Protein AF-0000000079816993 (afdb_homodimer)

Solvent-accessible surface area (backbone atoms only — not comparable to full-atom values): 63399 Å² total; per-residue (Å²): 123,59,52,48,65,41,62,50,73,51,65,76,45,77,37,68,39,27,59,29,30,58,63,46,66,71,38,67,66,15,71,80,40,58,69,68,39,26,43,30,39,45,31,53,55,37,52,29,19,61,30,59,42,35,41,37,34,44,38,75,35,34,46,62,47,97,69,56,59,49,64,76,57,57,62,93,74,40,46,61,68,31,44,62,77,39,88,61,36,44,61,44,39,30,52,47,34,49,53,28,47,73,48,62,25,44,43,33,46,37,44,34,44,48,34,43,42,41,45,25,51,21,64,44,51,86,58,71,64,60,43,60,34,14,23,49,58,50,71,67,56,49,53,49,48,29,50,47,49,9,54,41,47,32,43,42,47,73,7,53,46,47,26,42,30,43,40,30,32,92,56,8,31,53,24,32,28,56,17,61,50,25,19,74,35,83,53,77,56,13,73,47,72,68,20,17,42,39,61,57,52,50,29,52,51,32,31,61,69,54,37,89,61,94,62,21,33,33,40,32,38,46,39,26,30,74,48,91,60,45,41,35,52,69,57,35,24,52,50,42,32,52,43,53,74,67,64,76,57,35,34,40,36,38,35,47,26,30,84,52,21,49,50,10,61,58,56,45,60,86,51,61,74,37,67,58,38,63,58,45,26,60,37,45,72,40,43,90,58,50,32,30,39,40,52,52,34,52,47,67,70,54,45,37,47,40,30,47,70,55,27,27,66,27,36,32,33,51,61,22,42,61,34,16,50,47,42,63,44,29,44,76,70,70,41,49,86,72,45,52,56,45,53,61,80,54,44,53,46,17,30,42,79,61,54,66,40,75,47,37,36,46,82,21,53,55,43,71,43,48,64,70,54,76,80,67,67,50,92,57,68,43,40,35,38,29,35,22,36,17,62,23,21,48,43,33,47,42,56,35,34,71,22,52,32,48,38,36,37,34,15,51,46,91,62,69,22,50,69,50,49,49,50,21,59,26,65,72,33,45,44,44,49,55,43,44,52,50,48,52,52,50,30,54,75,66,64,46,46,72,42,62,61,38,74,83,46,63,66,62,54,59,70,67,61,55,61,30,38,36,38,18,60,25,53,43,81,33,77,74,87,50,45,52,66,85,42,88,51,46,38,41,48,65,45,50,52,71,64,50,90,72,50,55,36,29,39,35,41,35,42,28,40,52,61,59,37,57,37,52,47,41,35,44,25,74,73,69,24,46,32,36,38,33,18,28,29,64,40,81,34,66,59,55,33,60,39,42,48,20,43,55,51,15,54,31,44,72,48,56,38,45,78,41,68,37,23,40,70,46,31,41,57,86,38,32,40,36,30,24,29,60,38,56,56,53,72,50,72,46,70,77,37,51,19,39,31,41,26,34,45,45,34,51,44,41,65,65,56,64,68,38,60,90,75,49,93,39,71,45,68,35,32,25,18,41,33,50,72,57,63,39,51,16,26,27,20,21,52,41,45,48,71,68,57,109,125,60,51,49,65,40,61,48,72,49,64,76,44,76,38,66,38,26,60,29,31,57,64,48,65,68,36,65,63,14,73,80,41,58,68,69,39,28,44,29,41,45,30,52,54,37,51,29,19,62,27,59,42,34,42,35,34,31,46,78,35,31,46,62,46,96,67,58,56,50,64,78,57,56,62,90,75,40,46,62,69,32,41,63,77,40,87,60,36,43,60,44,39,30,51,47,34,49,52,28,46,73,47,62,25,44,42,31,45,42,44,37,43,50,35,43,41,40,45,25,51,20,63,42,53,86,62,72,62,60,42,59,34,15,22,50,58,50,73,66,57,49,53,49,47,28,51,46,48,9,53,42,46,32,43,42,48,72,7,54,46,47,27,43,31,42,41,29,33,88,57,8,30,54,25,32,26,54,18,63,50,23,18,71,33,83,53,79,54,14,76,46,72,68,20,16,42,40,63,57,52,50,28,52,50,31,31,60,69,54,37,89,60,95,63,21,32,32,39,32,37,47,38,26,32,75,49,91,61,44,43,35,52,66,56,34,24,52,52,43,32,51,46,54,74,67,62,76,56,37,36,40,36,39,36,46,28,28,73,62,22,49,50,10,60,58,58,45,60,87,50,60,76,38,67,57,38,64,59,45,26,61,37,45,72,41,42,90,59,50,33,31,39,41,51,54,34,55,46,67,70,56,45,36,46,42,31,48,70,55,27,27,67,28,36,32,33,49,61,22,42,61,35,17,49,45,43,62,45,28,44,76,69,72,40,49,86,73,45,52,56,45,54,61,80,55,44,50,47,16,30,42,78,60,55,66,40,74,45,38,36,45,82,21,55,54,43,72,41,46,63,71,55,76,80,67,65,53,92,56,68,44,40,34,38,28,35,24,36,18,62,25,21,46,44,32,47,42,54,35,33,73,24,53,31,48,37,36,37,34,15,50,47,90,63,69,22,50,70,52,48,48,51,21,58,26,67,71,33,46,45,44,49,55,42,44,52,50,49,52,52,50,30,54,76,66,64,45,46,72,42,60,60,37,74,84,44,64,66,62,54,61,69,69,60,56,61,30,39,36,38,19,59,25,54,44,81,32,77,73,87,50,45,52,64,83,43,89,50,45,37,40,49,66,45,48,53,72,65,51,91,71,48,54,35,31,38,36,42,33,41,27,38,51,60,59,40,56,37,51,46,41,34,42,24,74,72,70,26,46,32,35,39,34,18,29,30,64,40,83,32,67,58,53,36,62,36,42,47,22,44,55,52,14,53,32,44,72,50,58,36,44,78,39,67,37,23,41,70,46,32,40,57,85,38,31,40,34,31,25,29,64,38,56,56,53,72,50,72,47,72,79,36,50,20,39,31,41,25,33,45,45,33,52,43,42,64,64,56,64,68,38,60,90,75,49,94,39,70,46,68,35,33,26,17,42,35,49,72,58,63,37,51,14,27,28,20,22,50,41,45,48,71,68,56,109

InterPro domains:
  IPR001155 NADH:flavin oxidoreductase/NADH oxidase, N-terminal [PF00724] (3-336)
  IPR013785 Aldolase-type TIM barrel [G3DSA:3.20.20.70] (2-374)
  IPR023753 FAD/NAD(P)-binding domain [PF07992] (383-606)
  IPR036188 FAD/NAD(P)-binding domain superfamily [G3DSA:3.50.50.60] (478-601)
  IPR036188 FAD/NAD(P)-binding domain superfamily [SSF51905] (357-642)
  IPR051793 NADH:flavin oxidoreductase/NADH oxidase [PTHR42917] (2-530)

Nearest PDB structures (foldseek):
  3kru-assembly1_A  TM=8.813E-01  e=4.562E-21  Thermoanaerobacter pseudethanolicus ATCC 33223
  8uaj-assembly1_A  TM=8.402E-01  e=8.811E-21  Thermus scotoductus SA-01
  5ocs-assembly1_D  TM=8.114E-01  e=2.499E-20  Cupriavidus metallidurans
  7o0t-assembly1_A  TM=8.216E-01  e=6.707E-20  Chloroflexus aggregans DSM 9485
  8aui-assembly1_B  TM=8.068E-01  e=7.906E-20  Pseudomonas putida

Sequence (1292 aa):
MTDLFDPITVGTISLDHRMVMPPHSGGRGALLGRDVQFERFCAYWVQRVEAGVQWVGGAPTFVRNPLVPGFEPTGVGAMADGTFRQSGYVERLAEYSRRLHTAGGWSTVQMVLQGGLPTAPSATLSGHRDHQVPHALDLDEMSWLVREYGESAALAADGDADVIELHANHDDVLQWFLSPRTNRRTDAYGGSPENRRRLLREVVEAIRARIARPITVGLRLCVDEMIEGGYGLEECQQLLAAFTAEGTVDYFSLDVGNNWGAPSYVAPNTYGPAQWAALCAEAGTATDLPILYAGRVGDVATARQVIADGHADLVGVVRALIAEPRLLELAKQGEEGNARPCIGVQDCLSRRVVEHLPFACAVNPHVGREHEGPLPRVEQARSILVIGGGPAGTEVAALAAERGHRVQLWERDDHLGGQLAVAARARMNAPYADWIGWQARRLDALGVEVRFGVDADETAVLEEGTDVVVVATGASPRLPDADGLDQPHVLTAVDVLQGAGVGHRVVVIAEDDRPVPLAVADHLAGAGHAVTVVHGSPDPSPLTNKYTIGGILARLDAEGGRLVPHARLVAVDGPTVHLANVYSGRPFQLDDVNTVVLACGAVPRAGLHTALRGRVSSLHLLGDAFAPRRLVAATRQAFALVAGLDMTDLFDPITVGTISLDHRMVMPPHSGGRGALLGRDVQFERFCAYWVQRVEAGVQWVGGAPTFVRNPLVPGFEPTGVGAMADGTFRQSGYVERLAEYSRRLHTAGGWSTVQMVLQGGLPTAPSATLSGHRDHQVPHALDLDEMSWLVREYGESAALAADGDADVIELHANHDDVLQWFLSPRTNRRTDAYGGSPENRRRLLREVVEAIRARIARPITVGLRLCVDEMIEGGYGLEECQQLLAAFTAEGTVDYFSLDVGNNWGAPSYVAPNTYGPAQWAALCAEAGTATDLPILYAGRVGDVATARQVIADGHADLVGVVRALIAEPRLLELAKQGEEGNARPCIGVQDCLSRRVVEHLPFACAVNPHVGREHEGPLPRVEQARSILVIGGGPAGTEVAALAAERGHRVQLWERDDHLGGQLAVAARARMNAPYADWIGWQARRLDALGVEVRFGVDADETAVLEEGTDVVVVATGASPRLPDADGLDQPHVLTAVDVLQGAGVGHRVVVIAEDDRPVPLAVADHLAGAGHAVTVVHGSPDPSPLTNKYTIGGILARLDAEGGRLVPHARLVAVDGPTVHLANVYSGRPFQLDDVNTVVLACGAVPRAGLHTALRGRVSSLHLLGDAFAPRRLVAATRQAFALVAGLD

Secondary structure (DSSP, 8-state):
---TTS-EEETTEEESSSEEE---GGGTT-TTS-HHHHHHHHHHHHHHHHTT--EEE---EEPPP---TT----STT--SS-STTSTTHHHHHHHHHHHHHHHT-EEEEEEE-BTTSSEESSS--SSSS---PPEEP-HHHHHHHHHHHHHHHHHHHHTT-SEEEEEESTTBHHHHHH-TTT----STTSSSHHHHHHHHHHHHHHHHHH--S--EEEEEEEEE--STTS--HHHHHHHHHHHHHHT--SEEEEEE-BTTSTTBSS--TTS-TTTTHHHHHHHHTT-SS-EEEESS--SHHHHHHHHHTTS-SEEE--HHHHH-TTHHHHHHTT-GGGSPPP----HHHHHHHTS-PPP--SS-TTTT-GGG-SPPPPSS--EEEEE--SHHHHHHHHHHHHHT-EEEEEESSSSS-THHHHHTTSGGGTTHHHHHHHHHHHHHHTT-EEEES----HHHHHHH--SEEEE---EEEPPPS-B-TTSTTEEEHHHHHTT----SEEEEEE--SSSHHHHHHHHHHHTT-EEEEEESSSSS-TTS-HHHHHHHHHHHHHTT-EEE-SEEEEEEETTEEEEEETTT--EEEE-S-SEEEEE--EEE--HHHHHHTTTSSEEEE-GGGTS---HHHHHHHHHHHHHH--/---TTS-EEETTEEESSSEEE---GGGTT-TTS-HHHHHHHHHHHHHHHHTT--EEE-S-EEPPP---TT----STT--SS-STTSTTHHHHHHHHHHHHHHHT-EEEEEEE-BTTSSEESSS--SSSS---PPEEP-HHHHHHHHHHHHHHHHHHHHTT-SEEEEEESTTBHHHHHH-TTT----STTSSSHHHHHHHHHHHHHHHHHH--S--EEEEEEEEE--STTS--HHHHHHHHHHHHHHT--SEEEEEE-BTTSSSBSS--TTS-TTTTHHHHHHHHTT-SS-EEEESS--SHHHHHHHHHTTS-SEEE--HHHHH-TTHHHHHHTT-GGGSPPP----HHHHHHHTS-PPP--SS-TTTT-GGG-SPPPPSS--EEEEE--SHHHHHHHHHHHHHT-EEEEE-SSSSS-HHHHHHTTSGGGTTHHHHHHHHHHHHHHHT-EEE-S----HHHHHHH--SEEEE---EEEPPPS-B-TTSTTEEEHHHHHTT----SEEEEEE--SSSHHHHHHHHHHHTT-EEEEEESSSSS-TTS-HHHHHHHHHHHHHTT-EEE-SEEEEEEETTEEEEEETTT--EEEE-S-SEEEEE--EEE--HHHHHHTTTSSEEEE-GGGTS---HHHHHHHHHHHHHH--

Structure (mmCIF, N/CA/C/O backbone):
data_AF-0000000079816993-model_v1
#
loop_
_entity.id
_entity.type
_entity.pdbx_description
1 polymer '2,4-dienoyl-CoA reductase'
#
loop_
_atom_site.group_PDB
_atom_site.id
_atom_site.type_symbol
_atom_site.label_atom_id
_atom_site.label_alt_id
_atom_site.label_comp_id
_atom_site.label_asym_id
_atom_site.label_entity_id
_atom_site.label_seq_id
_atom_site.pdbx_PDB_ins_code
_atom_site.Cartn_x
_atom_site.Cartn_y
_atom_site.Cartn_z
_atom_site.occupancy
_atom_site.B_iso_or_equiv
_atom_site.auth_seq_id
_atom_site.auth_comp_id
_atom_site.auth_asym_id
_atom_site.auth_atom_id
_atom_site.pdbx_PDB_model_num
ATOM 1 N N . MET A 1 1 ? 36.656 32.094 1.663 1 71.81 1 MET A N 1
ATOM 2 C CA . MET A 1 1 ? 35.781 30.922 1.828 1 71.81 1 MET A CA 1
ATOM 3 C C . MET A 1 1 ? 34.656 30.953 0.813 1 71.81 1 MET A C 1
ATOM 5 O O . MET A 1 1 ? 34.156 32.031 0.48 1 71.81 1 MET A O 1
ATOM 9 N N . THR A 1 2 ? 34.406 29.828 0.093 1 86.94 2 THR A N 1
ATOM 10 C CA . THR A 1 2 ? 33.344 29.766 -0.92 1 86.94 2 THR A CA 1
ATOM 11 C C . THR A 1 2 ? 31.969 29.984 -0.295 1 86.94 2 THR A C 1
ATOM 13 O O . THR A 1 2 ? 31.703 29.5 0.809 1 86.94 2 THR A O 1
ATOM 16 N N . ASP A 1 3 ? 31.203 30.828 -0.949 1 92.06 3 ASP A N 1
ATOM 17 C CA . ASP A 1 3 ? 29.875 31.156 -0.441 1 92.06 3 ASP A CA 1
ATOM 18 C C . ASP A 1 3 ? 28.781 30.469 -1.267 1 92.06 3 ASP A C 1
ATOM 20 O O . ASP A 1 3 ? 29.016 30.078 -2.408 1 92.06 3 ASP A O 1
ATOM 24 N N . LEU A 1 4 ? 27.594 30.375 -0.68 1 96.56 4 LEU A N 1
ATOM 25 C CA . LEU A 1 4 ? 26.438 29.734 -1.303 1 96.56 4 LEU A CA 1
ATOM 26 C C . LEU A 1 4 ? 26.078 30.438 -2.609 1 96.56 4 LEU A C 1
ATOM 28 O O . LEU A 1 4 ? 25.578 29.797 -3.537 1 96.56 4 LEU A O 1
ATOM 32 N N . PHE A 1 5 ? 26.469 31.781 -2.738 1 96.69 5 PHE A N 1
ATOM 33 C CA . PHE A 1 5 ? 26.047 32.562 -3.885 1 96.69 5 PHE A CA 1
ATOM 34 C C . PHE A 1 5 ? 27.219 32.812 -4.84 1 96.69 5 PHE A C 1
ATOM 36 O O . PHE A 1 5 ? 27.125 33.656 -5.746 1 96.69 5 PHE A O 1
ATOM 43 N N . ASP A 1 6 ? 28.297 32.094 -4.652 1 97.69 6 ASP A N 1
ATOM 44 C CA . ASP A 1 6 ? 29.375 32.125 -5.629 1 97.69 6 ASP A CA 1
ATOM 45 C C . ASP A 1 6 ? 29.016 31.297 -6.871 1 97.69 6 ASP A C 1
ATOM 47 O O . ASP A 1 6 ? 28.406 30.234 -6.762 1 97.69 6 ASP A O 1
ATOM 51 N N . PRO A 1 7 ? 29.297 31.812 -8.016 1 97.75 7 PRO A N 1
ATOM 52 C CA . PRO A 1 7 ? 28.969 31.078 -9.242 1 97.75 7 PRO A CA 1
ATOM 53 C C . PRO A 1 7 ? 29.797 29.812 -9.406 1 97.75 7 PRO A C 1
ATOM 55 O O . PRO A 1 7 ? 30.859 29.688 -8.789 1 97.75 7 PRO A O 1
ATOM 58 N N . ILE A 1 8 ? 29.328 28.938 -10.188 1 98.25 8 ILE A N 1
ATOM 59 C CA . ILE A 1 8 ? 30.031 27.688 -10.477 1 98.25 8 ILE A CA 1
ATOM 60 C C . ILE A 1 8 ? 29.594 27.156 -11.836 1 98.25 8 ILE A C 1
ATOM 62 O O . ILE A 1 8 ? 28.438 27.344 -12.25 1 98.25 8 ILE A O 1
ATOM 66 N N . THR A 1 9 ? 30.469 26.578 -12.562 1 98.19 9 THR A N 1
ATOM 67 C CA . THR A 1 9 ? 30.172 25.875 -13.805 1 98.19 9 THR A CA 1
ATOM 68 C C . THR A 1 9 ? 30.281 24.359 -13.609 1 98.19 9 THR A C 1
ATOM 70 O O . THR A 1 9 ? 31.25 23.875 -13.023 1 98.19 9 THR A O 1
ATOM 73 N N . VAL A 1 10 ? 29.359 23.625 -14.055 1 98.38 10 VAL A N 1
ATOM 74 C CA . VAL A 1 10 ? 29.328 22.172 -14.023 1 98.38 10 VAL A CA 1
ATOM 75 C C . VAL A 1 10 ? 29.078 21.625 -15.422 1 98.38 10 VAL A C 1
ATOM 77 O O . VAL A 1 10 ? 27.953 21.688 -15.922 1 98.38 10 VAL A O 1
ATOM 80 N N . GLY A 1 11 ? 30.062 21.031 -16 1 98 11 GLY A N 1
ATOM 81 C CA . GLY A 1 11 ? 29.922 20.625 -17.391 1 98 11 GLY A CA 1
ATOM 82 C C . GLY A 1 11 ? 29.531 21.766 -18.312 1 98 11 GLY A C 1
ATOM 83 O O . GLY A 1 11 ? 30.25 22.766 -18.406 1 98 11 GLY A O 1
ATOM 84 N N . THR A 1 12 ? 28.297 21.641 -18.812 1 97.75 12 THR A N 1
ATOM 85 C CA . THR A 1 12 ? 27.859 22.609 -19.812 1 97.75 12 THR A CA 1
ATOM 86 C C . THR A 1 12 ? 26.953 23.672 -19.203 1 97.75 12 THR A C 1
ATOM 88 O O . THR A 1 12 ? 26.516 24.594 -19.891 1 97.75 12 THR A O 1
ATOM 91 N N . ILE A 1 13 ? 26.703 23.609 -17.875 1 97 13 ILE A N 1
ATOM 92 C CA . ILE A 1 13 ? 25.766 24.578 -17.312 1 97 13 ILE A CA 1
ATOM 93 C C . ILE A 1 13 ? 26.516 25.516 -16.359 1 97 13 ILE A C 1
ATOM 95 O O . ILE A 1 13 ? 27.5 25.125 -15.734 1 97 13 ILE A O 1
ATOM 99 N N . SER A 1 14 ? 26.016 26.672 -16.281 1 97.81 14 SER A N 1
ATOM 100 C CA . SER A 1 14 ? 26.562 27.688 -15.398 1 97.81 14 SER A CA 1
ATOM 101 C C . SER A 1 14 ? 25.516 28.203 -14.422 1 97.81 14 SER A C 1
ATOM 103 O O . SER A 1 14 ? 24.375 28.469 -14.812 1 97.81 14 SER A O 1
ATOM 105 N N . LEU A 1 15 ? 25.922 28.312 -13.18 1 98.06 15 LEU A N 1
ATOM 106 C CA . LEU A 1 15 ? 25.031 28.703 -12.102 1 98.06 15 LEU A CA 1
ATOM 107 C C . LEU A 1 15 ? 25.562 29.922 -11.359 1 98.06 15 LEU A C 1
ATOM 109 O O . LEU A 1 15 ? 26.781 30.062 -11.18 1 98.06 15 LEU A O 1
ATOM 113 N N . ASP A 1 16 ? 24.672 30.766 -10.875 1 97.31 16 ASP A N 1
ATOM 114 C CA . ASP A 1 16 ? 25.031 31.953 -10.102 1 97.31 16 ASP A CA 1
ATOM 115 C C . ASP A 1 16 ? 25.016 31.656 -8.602 1 97.31 16 ASP A C 1
ATOM 117 O O . ASP A 1 16 ? 25.281 32.531 -7.785 1 97.31 16 ASP A O 1
ATOM 121 N N . HIS A 1 17 ? 24.656 30.531 -8.242 1 97.88 17 HIS A N 1
ATOM 122 C CA . HIS A 1 17 ? 24.609 30.047 -6.859 1 97.88 17 HIS A CA 1
ATOM 123 C C . HIS A 1 17 ? 24.844 28.547 -6.785 1 97.88 17 HIS A C 1
ATOM 125 O O . HIS A 1 17 ? 24.938 27.875 -7.812 1 97.88 17 HIS A O 1
ATOM 131 N N . ARG A 1 18 ? 24.938 28 -5.598 1 98.31 18 ARG A N 1
ATOM 132 C CA . ARG A 1 18 ? 25.391 26.625 -5.422 1 98.31 18 ARG A CA 1
ATOM 133 C C . ARG A 1 18 ? 24.312 25.75 -4.789 1 98.31 18 ARG A C 1
ATOM 135 O O . ARG A 1 18 ? 24.578 24.641 -4.34 1 98.31 18 ARG A O 1
ATOM 142 N N . MET A 1 19 ? 23.031 26.25 -4.719 1 98 19 MET A N 1
ATOM 143 C CA . MET A 1 19 ? 21.891 25.484 -4.254 1 98 19 MET A CA 1
ATOM 144 C C . MET A 1 19 ? 21.172 24.812 -5.426 1 98 19 MET A C 1
ATOM 146 O O . MET A 1 19 ? 20.859 25.469 -6.422 1 98 19 MET A O 1
ATOM 150 N N . VAL A 1 20 ? 20.953 23.531 -5.336 1 97.81 20 VAL A N 1
ATOM 151 C CA . VAL A 1 20 ? 20.281 22.719 -6.359 1 97.81 20 VAL A CA 1
ATOM 152 C C . VAL A 1 20 ? 19.078 22.016 -5.758 1 97.81 20 VAL A C 1
ATOM 154 O O . VAL A 1 20 ? 19.078 21.688 -4.566 1 97.81 20 VAL A O 1
ATOM 157 N N . MET A 1 21 ? 18.016 21.891 -6.516 1 96.81 21 MET A N 1
ATOM 158 C CA . MET A 1 21 ? 16.922 21.016 -6.117 1 96.81 21 MET A CA 1
ATOM 159 C C . MET A 1 21 ? 16.969 19.703 -6.883 1 96.81 21 MET A C 1
ATOM 161 O O . MET A 1 21 ? 16.469 19.609 -8 1 96.81 21 MET A O 1
ATOM 165 N N . PRO A 1 22 ? 17.516 18.656 -6.262 1 95.06 22 PRO A N 1
ATOM 166 C CA . PRO A 1 22 ? 17.719 17.391 -6.965 1 95.06 22 PRO A CA 1
ATOM 167 C C . PRO A 1 22 ? 16.406 16.688 -7.309 1 95.06 22 PRO A C 1
ATOM 169 O O . PRO A 1 22 ? 15.352 17.047 -6.789 1 95.06 22 PRO A O 1
ATOM 172 N N . PRO A 1 23 ? 16.531 15.672 -8.211 1 92.38 23 PRO A N 1
ATOM 173 C CA . PRO A 1 23 ? 15.336 14.891 -8.562 1 92.38 23 PRO A CA 1
ATOM 174 C C . PRO A 1 23 ? 14.664 14.266 -7.344 1 92.38 23 PRO A C 1
ATOM 176 O O . PRO A 1 23 ? 15.344 13.82 -6.418 1 92.38 23 PRO A O 1
ATOM 179 N N . HIS A 1 24 ? 13.32 14.312 -7.273 1 88.62 24 HIS A N 1
ATOM 180 C CA . HIS A 1 24 ? 12.523 13.695 -6.219 1 88.62 24 HIS A CA 1
ATOM 181 C C . HIS A 1 24 ? 11.117 13.375 -6.707 1 88.62 24 HIS A C 1
ATOM 183 O O . HIS A 1 24 ? 10.695 13.852 -7.766 1 88.62 24 HIS A O 1
ATOM 189 N N . SER A 1 25 ? 10.43 12.422 -6.09 1 69.19 25 SER A N 1
ATOM 190 C CA . SER A 1 25 ? 9.227 11.781 -6.605 1 69.19 25 SER A CA 1
ATOM 191 C C . SER A 1 25 ? 8.023 12.719 -6.535 1 69.19 25 SER A C 1
ATOM 193 O O . SER A 1 25 ? 6.895 12.305 -6.789 1 69.19 25 SER A O 1
ATOM 195 N N . GLY A 1 26 ? 8.117 13.977 -6.09 1 55.44 26 GLY A N 1
ATOM 196 C CA . GLY A 1 26 ? 6.969 14.859 -5.961 1 55.44 26 GLY A CA 1
ATOM 197 C C . GLY A 1 26 ? 6.102 14.898 -7.207 1 55.44 26 GLY A C 1
ATOM 198 O O . GLY A 1 26 ? 4.941 15.312 -7.152 1 55.44 26 GLY A O 1
ATOM 199 N N . GLY A 1 27 ? 6.465 14.203 -8.273 1 54.94 27 GLY A N 1
ATOM 200 C CA . GLY A 1 27 ? 5.672 14.414 -9.469 1 54.94 27 GLY A CA 1
ATOM 201 C C . GLY A 1 27 ? 5.602 13.188 -10.359 1 54.94 27 GLY A C 1
ATOM 202 O O . GLY A 1 27 ? 5.484 13.305 -11.578 1 54.94 27 GLY A O 1
ATOM 203 N N . ARG A 1 28 ? 5.609 11.984 -9.602 1 51.44 28 ARG A N 1
ATOM 204 C CA . ARG A 1 28 ? 5.734 10.758 -10.391 1 51.44 28 ARG A CA 1
ATOM 205 C C . ARG A 1 28 ? 4.555 10.602 -11.344 1 51.44 28 ARG A C 1
ATOM 207 O O . ARG A 1 28 ? 3.396 10.727 -10.938 1 51.44 28 ARG A O 1
ATOM 214 N N . GLY A 1 29 ? 4.887 10.422 -12.539 1 58.22 29 GLY A N 1
ATOM 215 C CA . GLY A 1 29 ? 4.008 10.016 -13.617 1 58.22 29 GLY A CA 1
ATOM 216 C C . GLY A 1 29 ? 3.264 11.172 -14.258 1 58.22 29 GLY A C 1
ATOM 217 O O . GLY A 1 29 ? 2.461 10.977 -15.172 1 58.22 29 GLY A O 1
ATOM 218 N N . ALA A 1 30 ? 3.752 12.391 -13.812 1 75.56 30 ALA A N 1
ATOM 219 C CA . ALA A 1 30 ? 2.916 13.523 -14.203 1 75.56 30 ALA A CA 1
ATOM 220 C C . ALA A 1 30 ? 3.336 14.07 -15.562 1 75.56 30 ALA A C 1
ATOM 222 O O . ALA A 1 30 ? 2.508 14.594 -16.312 1 75.56 30 ALA A O 1
ATOM 223 N N . LEU A 1 31 ? 4.582 13.672 -15.938 1 86.5 31 LEU A N 1
ATOM 224 C CA . LEU A 1 31 ? 5.074 14.188 -17.219 1 86.5 31 LEU A CA 1
ATOM 225 C C . LEU A 1 31 ? 4.254 13.633 -18.375 1 86.5 31 LEU A C 1
ATOM 227 O O . LEU A 1 31 ? 3.902 14.375 -19.297 1 86.5 31 LEU A O 1
ATOM 231 N N . LEU A 1 32 ? 3.939 12.32 -18.219 1 87.81 32 LEU A N 1
ATOM 232 C CA . LEU A 1 32 ? 3.215 11.664 -19.312 1 87.81 32 LEU A CA 1
ATOM 233 C C . LEU A 1 32 ? 1.757 11.438 -18.922 1 87.81 32 LEU A C 1
ATOM 235 O O . LEU A 1 32 ? 1.091 10.57 -19.5 1 87.81 32 LEU A O 1
ATOM 239 N N . GLY A 1 33 ? 1.35 12.109 -17.922 1 86.31 33 GLY A N 1
ATOM 240 C CA . GLY A 1 33 ? -0.05 12.008 -17.531 1 86.31 33 GLY A CA 1
ATOM 241 C C . GLY A 1 33 ? -0.976 12.789 -18.453 1 86.31 33 GLY A C 1
ATOM 242 O O . GLY A 1 33 ? -0.579 13.211 -19.531 1 86.31 33 GLY A O 1
ATOM 243 N N . ARG A 1 34 ? -2.273 12.992 -18.109 1 85.81 34 ARG A N 1
ATOM 244 C CA . ARG A 1 34 ? -3.229 13.867 -18.781 1 85.81 34 ARG A CA 1
ATOM 245 C C . ARG A 1 34 ? -2.725 15.305 -18.812 1 85.81 34 ARG A C 1
ATOM 247 O O . ARG A 1 34 ? -1.794 15.656 -18.094 1 85.81 34 ARG A O 1
ATOM 254 N N . ASP A 1 35 ? -3.262 16.062 -19.516 1 90.62 35 ASP A N 1
ATOM 255 C CA . ASP A 1 35 ? -2.809 17.438 -19.703 1 90.62 35 ASP A CA 1
ATOM 256 C C . ASP A 1 35 ? -2.771 18.188 -18.375 1 90.62 35 ASP A C 1
ATOM 258 O O . ASP A 1 35 ? -1.812 18.906 -18.078 1 90.62 35 ASP A O 1
ATOM 262 N N . VAL A 1 36 ? -3.734 17.938 -17.578 1 89.19 36 VAL A N 1
ATOM 263 C CA . VAL A 1 36 ? -3.801 18.641 -16.297 1 89.19 36 VAL A CA 1
ATOM 264 C C . VAL A 1 36 ? -2.666 18.172 -15.391 1 89.19 36 VAL A C 1
ATOM 266 O O . VAL A 1 36 ? -2.115 18.969 -14.617 1 89.19 36 VAL A O 1
ATOM 269 N N . GLN A 1 37 ? -2.344 16.984 -15.453 1 90.19 37 GLN A N 1
ATOM 270 C CA . GLN A 1 37 ? -1.241 16.438 -14.664 1 90.19 37 GLN A CA 1
ATOM 271 C C . GLN A 1 37 ? 0.1 16.984 -15.148 1 90.19 37 GLN A C 1
ATOM 273 O O . GLN A 1 37 ? 0.98 17.297 -14.344 1 90.19 37 GLN A O 1
ATOM 278 N N . PHE A 1 38 ? 0.201 17.094 -16.484 1 92.94 38 PHE A N 1
ATOM 279 C CA . PHE A 1 38 ? 1.405 17.672 -17.078 1 92.94 38 PHE A CA 1
ATOM 280 C C . PHE A 1 38 ? 1.579 19.125 -16.672 1 92.94 38 PHE A C 1
ATOM 282 O O . PHE A 1 38 ? 2.684 19.547 -16.328 1 92.94 38 PHE A O 1
ATOM 289 N N . GLU A 1 39 ? 0.488 19.828 -16.656 1 94 39 GLU A N 1
ATOM 290 C CA . GLU A 1 39 ? 0.534 21.234 -16.234 1 94 39 GLU A CA 1
ATOM 291 C C . GLU A 1 39 ? 0.965 21.359 -14.781 1 94 39 GLU A C 1
ATOM 293 O O . GLU A 1 39 ? 1.762 22.234 -14.438 1 94 39 GLU A O 1
ATOM 298 N N . ARG A 1 40 ? 0.4 20.516 -13.938 1 92.69 40 ARG A N 1
ATOM 299 C CA . ARG A 1 40 ? 0.77 20.516 -12.523 1 92.69 40 ARG A CA 1
ATOM 300 C C . ARG A 1 40 ? 2.258 20.234 -12.352 1 92.69 40 ARG A C 1
ATOM 302 O O . ARG A 1 40 ? 2.932 20.891 -11.555 1 92.69 40 ARG A O 1
ATOM 309 N N . PHE A 1 41 ? 2.711 19.328 -13.141 1 93.12 41 PHE A N 1
ATOM 310 C CA . PHE A 1 41 ? 4.109 18.922 -13.086 1 93.12 41 PHE A CA 1
ATOM 311 C C . PHE A 1 41 ? 5.023 20.078 -13.477 1 93.12 41 PHE A C 1
ATOM 313 O O . PHE A 1 41 ? 5.953 20.422 -12.742 1 93.12 41 PHE A O 1
ATOM 320 N N . CYS A 1 42 ? 4.758 20.703 -14.555 1 94.75 42 CYS A N 1
ATOM 321 C CA . CYS A 1 42 ? 5.582 21.781 -15.055 1 94.75 42 CYS A CA 1
ATOM 322 C C . CYS A 1 42 ? 5.559 22.984 -14.102 1 94.75 42 CYS A C 1
ATOM 324 O O . CYS A 1 42 ? 6.602 23.547 -13.789 1 94.75 42 CYS A O 1
ATOM 326 N N . ALA A 1 43 ? 4.391 23.266 -13.641 1 95.06 43 ALA A N 1
ATOM 327 C CA . ALA A 1 43 ? 4.23 24.453 -12.805 1 95.06 43 ALA A CA 1
ATOM 328 C C . ALA A 1 43 ? 5.027 24.312 -11.508 1 95.06 43 ALA A C 1
ATOM 330 O O . ALA A 1 43 ? 5.562 25.312 -11 1 95.06 43 ALA A O 1
ATOM 331 N N . TYR A 1 44 ? 5.105 23.203 -10.984 1 94.94 44 TYR A N 1
ATOM 332 C CA . TYR A 1 44 ? 5.855 22.922 -9.766 1 94.94 44 TYR A CA 1
ATOM 333 C C . TYR A 1 44 ? 7.324 23.297 -9.93 1 94.94 44 TYR A C 1
ATOM 335 O O . TYR A 1 44 ? 7.883 24.031 -9.102 1 94.94 44 TYR A O 1
ATOM 343 N N . TRP A 1 45 ? 7.918 22.875 -10.93 1 95.25 45 TRP A N 1
ATOM 344 C CA . TRP A 1 45 ? 9.344 23.094 -11.164 1 95.25 45 TRP A CA 1
ATOM 345 C C . TRP A 1 45 ? 9.594 24.531 -11.625 1 95.25 45 TRP A C 1
ATOM 347 O O . TRP A 1 45 ? 10.547 25.172 -11.172 1 95.25 45 TRP A O 1
ATOM 357 N N . VAL A 1 46 ? 8.766 25 -12.477 1 95.88 46 VAL A N 1
ATOM 358 C CA . VAL A 1 46 ? 8.938 26.344 -13.023 1 95.88 46 VAL A CA 1
ATOM 359 C C . VAL A 1 46 ? 8.891 27.375 -11.898 1 95.88 46 VAL A C 1
ATOM 361 O O . VAL A 1 46 ? 9.68 28.328 -11.875 1 95.88 46 VAL A O 1
ATOM 364 N N . GLN A 1 47 ? 8.016 27.156 -10.961 1 95.81 47 GLN A N 1
ATOM 365 C CA . GLN A 1 47 ? 7.895 28.094 -9.844 1 95.81 47 GLN A CA 1
ATOM 366 C C . GLN A 1 47 ? 9.203 28.188 -9.07 1 95.81 47 GLN A C 1
ATOM 368 O O . GLN A 1 47 ? 9.602 29.281 -8.641 1 95.81 47 GLN A O 1
ATOM 373 N N . ARG A 1 48 ? 9.875 27.141 -8.852 1 96.06 48 ARG A N 1
ATOM 374 C CA . ARG A 1 48 ? 11.133 27.141 -8.117 1 96.06 48 ARG A CA 1
ATOM 375 C C . ARG A 1 48 ? 12.219 27.875 -8.914 1 96.06 48 ARG A C 1
ATOM 377 O O . ARG A 1 48 ? 13.023 28.609 -8.336 1 96.06 48 ARG A O 1
ATOM 384 N N . VAL A 1 49 ? 12.203 27.672 -10.18 1 97.19 49 VAL A N 1
ATOM 385 C CA . VAL A 1 49 ? 13.188 28.328 -11.031 1 97.19 49 VAL A CA 1
ATOM 386 C C . VAL A 1 49 ? 12.938 29.828 -11.055 1 97.19 49 VAL A C 1
ATOM 388 O O . VAL A 1 49 ? 13.875 30.625 -10.938 1 97.19 49 VAL A O 1
ATOM 391 N N . GLU A 1 50 ? 11.711 30.156 -11.164 1 97.25 50 GLU A N 1
ATOM 392 C CA . GLU A 1 50 ? 11.367 31.562 -11.148 1 97.25 50 GLU A CA 1
ATOM 393 C C . GLU A 1 50 ? 11.773 32.219 -9.836 1 97.25 50 GLU A C 1
ATOM 395 O O . GLU A 1 50 ? 12.109 33.406 -9.812 1 97.25 50 GLU A O 1
ATOM 400 N N . ALA A 1 51 ? 11.805 31.438 -8.836 1 96.56 51 ALA A N 1
ATOM 401 C CA . ALA A 1 51 ? 12.172 31.938 -7.52 1 96.56 51 ALA A CA 1
ATOM 402 C C . ALA A 1 51 ? 13.688 31.922 -7.332 1 96.56 51 ALA A C 1
ATOM 404 O O . ALA A 1 51 ? 14.195 32.312 -6.27 1 96.56 51 ALA A O 1
ATOM 405 N N . GLY A 1 52 ? 14.383 31.453 -8.273 1 96.94 52 GLY A N 1
ATOM 406 C CA . GLY A 1 52 ? 15.82 31.672 -8.273 1 96.94 52 GLY A CA 1
ATOM 407 C C . GLY A 1 52 ? 16.625 30.391 -8.32 1 96.94 52 GLY A C 1
ATOM 408 O O . GLY A 1 52 ? 17.828 30.422 -8.586 1 96.94 52 GLY A O 1
ATOM 409 N N . VAL A 1 53 ? 16.078 29.25 -8.078 1 97.81 53 VAL A N 1
ATOM 410 C CA . VAL A 1 53 ? 16.812 27.984 -8.109 1 97.81 53 VAL A CA 1
ATOM 411 C C . VAL A 1 53 ? 17.062 27.562 -9.555 1 97.81 53 VAL A C 1
ATOM 413 O O . VAL A 1 53 ? 16.172 26.984 -10.203 1 97.81 53 VAL A O 1
ATOM 416 N N . GLN A 1 54 ? 18.203 27.703 -10.031 1 98.06 54 GLN A N 1
ATOM 417 C CA . GLN A 1 54 ? 18.5 27.594 -11.453 1 98.06 54 GLN A CA 1
ATOM 418 C C . GLN A 1 54 ? 18.562 26.125 -11.891 1 98.06 54 GLN A C 1
ATOM 420 O O . GLN A 1 54 ? 18.234 25.797 -13.031 1 98.06 54 GLN A O 1
ATOM 425 N N . TRP A 1 55 ? 19.031 25.219 -11.039 1 98.25 55 TRP A N 1
ATOM 426 C CA . TRP A 1 55 ? 19.219 23.812 -11.391 1 98.25 55 TRP A CA 1
ATOM 427 C C . TRP A 1 55 ? 18.234 22.938 -10.625 1 98.25 55 TRP A C 1
ATOM 429 O O . TRP A 1 55 ? 18.344 22.766 -9.414 1 98.25 55 TRP A O 1
ATOM 439 N N . VAL A 1 56 ? 17.266 22.422 -11.445 1 95.88 56 VAL A N 1
ATOM 440 C CA . VAL A 1 56 ? 16.25 21.578 -10.828 1 95.88 56 VAL A CA 1
ATOM 441 C C . VAL A 1 56 ? 16.234 20.203 -11.492 1 95.88 56 VAL A C 1
ATOM 443 O O . VAL A 1 56 ? 16.75 20.047 -12.602 1 95.88 56 VAL A O 1
ATOM 446 N N . GLY A 1 57 ? 15.758 19.312 -10.719 1 86.88 57 GLY A N 1
ATOM 447 C CA . GLY A 1 57 ? 15.586 17.953 -11.242 1 86.88 57 GLY A CA 1
ATOM 448 C C . GLY A 1 57 ? 14.133 17.562 -11.406 1 86.88 57 GLY A C 1
ATOM 449 O O . GLY A 1 57 ? 13.266 18.047 -10.688 1 86.88 57 GLY A O 1
ATOM 450 N N . GLY A 1 58 ? 13.789 16.891 -12.398 1 73.69 58 GLY A N 1
ATOM 451 C CA . GLY A 1 58 ? 12.469 16.359 -12.719 1 73.69 58 GLY A CA 1
ATOM 452 C C . GLY A 1 58 ? 12.109 15.133 -11.906 1 73.69 58 GLY A C 1
ATOM 453 O O . GLY A 1 58 ? 12.656 14.914 -10.82 1 73.69 58 GLY A O 1
ATOM 454 N N . ALA A 1 59 ? 11.109 14.398 -12.266 1 70 59 ALA A N 1
ATOM 455 C CA . ALA A 1 59 ? 10.727 13.125 -11.664 1 70 59 ALA A CA 1
ATOM 456 C C . ALA A 1 59 ? 11.578 11.984 -12.219 1 70 59 ALA A C 1
ATOM 458 O O . ALA A 1 59 ? 12.133 12.086 -13.32 1 70 59 ALA A O 1
ATOM 459 N N . PRO A 1 60 ? 11.867 11.07 -11.25 1 70.38 60 PRO A N 1
ATOM 460 C CA . PRO A 1 60 ? 12.586 9.906 -11.773 1 70.38 60 PRO A CA 1
ATOM 461 C C . PRO A 1 60 ? 11.984 9.375 -13.07 1 70.38 60 PRO A C 1
ATOM 463 O O . PRO A 1 60 ? 10.758 9.25 -13.172 1 70.38 60 PRO A O 1
ATOM 466 N N . THR A 1 61 ? 12.891 9.18 -14.047 1 88.69 61 THR A N 1
ATOM 467 C CA . THR A 1 61 ? 12.555 8.602 -15.344 1 88.69 61 THR A CA 1
ATOM 468 C C . THR A 1 61 ? 13.086 7.172 -15.453 1 88.69 61 THR A C 1
ATOM 470 O O . THR A 1 61 ? 14.289 6.938 -15.312 1 88.69 61 THR A O 1
ATOM 473 N N . PHE A 1 62 ? 12.297 6.297 -15.719 1 93.44 62 PHE A N 1
ATOM 474 C CA . PHE A 1 62 ? 12.641 4.887 -15.586 1 93.44 62 PHE A CA 1
ATOM 475 C C . PHE A 1 62 ? 13.047 4.301 -16.938 1 93.44 62 PHE A C 1
ATOM 477 O O . PHE A 1 62 ? 12.367 4.527 -17.938 1 93.44 62 PHE A O 1
ATOM 484 N N . VAL A 1 63 ? 14.148 3.58 -16.891 1 95.94 63 VAL A N 1
ATOM 485 C CA . VAL A 1 63 ? 14.609 2.836 -18.062 1 95.94 63 VAL A CA 1
ATOM 486 C C . VAL A 1 63 ? 13.812 1.54 -18.203 1 95.94 63 VAL A C 1
ATOM 488 O O . VAL A 1 63 ? 13.359 0.978 -17.203 1 95.94 63 VAL A O 1
ATOM 491 N N . ARG A 1 64 ? 13.656 1.134 -19.406 1 94.88 64 ARG A N 1
ATOM 492 C CA . ARG A 1 64 ? 12.93 -0.107 -19.672 1 94.88 64 ARG A CA 1
ATOM 493 C C . ARG A 1 64 ? 13.602 -1.287 -18.969 1 94.88 64 ARG A C 1
ATOM 495 O O . ARG A 1 64 ? 14.828 -1.412 -18.984 1 94.88 64 ARG A O 1
ATOM 502 N N . ASN A 1 65 ? 12.766 -2.125 -18.328 1 93.56 65 ASN A N 1
ATOM 503 C CA . ASN A 1 65 ? 13.219 -3.32 -17.625 1 93.56 65 ASN A CA 1
ATOM 504 C C . ASN A 1 65 ? 13.281 -4.527 -18.562 1 93.56 65 ASN A C 1
ATOM 506 O O . ASN A 1 65 ? 12.328 -4.805 -19.297 1 93.56 65 ASN A O 1
ATOM 510 N N . PRO A 1 66 ? 14.484 -5.184 -18.609 1 92.5 66 PRO A N 1
ATOM 511 C CA . PRO A 1 66 ? 14.57 -6.395 -19.438 1 92.5 66 PRO A CA 1
ATOM 512 C C . PRO A 1 66 ? 13.828 -7.578 -18.812 1 92.5 66 PRO A C 1
ATOM 514 O O . PRO A 1 66 ? 14.414 -8.352 -18.047 1 92.5 66 PRO A O 1
ATOM 517 N N . LEU A 1 67 ? 12.578 -7.754 -19.172 1 93.69 67 LEU A N 1
ATOM 518 C CA . LEU A 1 67 ? 11.727 -8.758 -18.547 1 93.69 67 LEU A CA 1
ATOM 519 C C . LEU A 1 67 ? 11.32 -9.836 -19.547 1 93.69 67 LEU A C 1
ATOM 521 O O . LEU A 1 67 ? 11.297 -9.586 -20.75 1 93.69 67 LEU A O 1
ATOM 525 N N . VAL A 1 68 ? 11.047 -11.016 -19.078 1 94.12 68 VAL A N 1
ATOM 526 C CA . VAL A 1 68 ? 10.414 -12.062 -19.875 1 94.12 68 VAL A CA 1
ATOM 527 C C . VAL A 1 68 ? 8.93 -11.766 -20.031 1 94.12 68 VAL A C 1
ATOM 529 O O . VAL A 1 68 ? 8.352 -11 -19.25 1 94.12 68 VAL A O 1
ATOM 532 N N . PRO A 1 69 ? 8.328 -12.406 -21.031 1 93.62 69 PRO A N 1
ATOM 533 C CA . PRO A 1 69 ? 6.898 -12.156 -21.234 1 93.62 69 PRO A CA 1
ATOM 534 C C . PRO A 1 69 ? 6.059 -12.484 -20 1 93.62 69 PRO A C 1
ATOM 536 O O . PRO A 1 69 ? 6.242 -13.539 -19.391 1 93.62 69 PRO A O 1
ATOM 539 N N . GLY A 1 70 ? 5.184 -11.562 -19.656 1 94.06 70 GLY A N 1
ATOM 540 C CA . GLY A 1 70 ? 4.195 -11.82 -18.625 1 94.06 70 GLY A CA 1
ATOM 541 C C . GLY A 1 70 ? 4.707 -11.539 -17.219 1 94.06 70 GLY A C 1
ATOM 542 O O . GLY A 1 70 ? 3.961 -11.648 -16.25 1 94.06 70 GLY A O 1
ATOM 543 N N . PHE A 1 71 ? 5.992 -11.227 -17.125 1 95.31 71 PHE A N 1
ATOM 544 C CA . PHE A 1 71 ? 6.48 -10.867 -15.805 1 95.31 71 PHE A CA 1
ATOM 545 C C . PHE A 1 71 ? 6.012 -9.477 -15.406 1 95.31 71 PHE A C 1
ATOM 547 O O . PHE A 1 71 ? 6.242 -8.508 -16.141 1 95.31 71 PHE A O 1
ATOM 554 N N . GLU A 1 72 ? 5.391 -9.328 -14.258 1 93.38 72 GLU A N 1
ATOM 555 C CA . GLU A 1 72 ? 4.871 -8.07 -13.734 1 93.38 72 GLU A CA 1
ATOM 556 C C . GLU A 1 72 ? 5.578 -7.668 -12.445 1 93.38 72 GLU A C 1
ATOM 558 O O . GLU A 1 72 ? 5.207 -8.125 -11.359 1 93.38 72 GLU A O 1
ATOM 563 N N . PRO A 1 73 ? 6.492 -6.77 -12.555 1 92.44 73 PRO A N 1
ATOM 564 C CA . PRO A 1 73 ? 7.25 -6.387 -11.367 1 92.44 73 PRO A CA 1
ATOM 565 C C . PRO A 1 73 ? 6.438 -5.531 -10.398 1 92.44 73 PRO A C 1
ATOM 567 O O . PRO A 1 73 ? 5.547 -4.793 -10.82 1 92.44 73 PRO A O 1
ATOM 570 N N . THR A 1 74 ? 6.742 -5.598 -9.133 1 88.81 74 THR A N 1
ATOM 571 C CA . THR A 1 74 ? 6.039 -4.836 -8.109 1 88.81 74 THR A CA 1
ATOM 572 C C . THR A 1 74 ? 7.023 -4.09 -7.219 1 88.81 74 THR A C 1
ATOM 574 O O . THR A 1 74 ? 8.203 -4.445 -7.152 1 88.81 74 THR A O 1
ATOM 577 N N . GLY A 1 75 ? 6.504 -3.018 -6.531 1 84.56 75 GLY A N 1
ATOM 578 C CA . GLY A 1 75 ? 7.316 -2.188 -5.66 1 84.56 75 GLY A CA 1
ATOM 579 C C . GLY A 1 75 ? 7.469 -0.765 -6.164 1 84.56 75 GLY A C 1
ATOM 580 O O . GLY A 1 75 ? 7.09 -0.457 -7.293 1 84.56 75 GLY A O 1
ATOM 581 N N . VAL A 1 76 ? 8.047 0.024 -5.363 1 75.69 76 VAL A N 1
ATOM 582 C CA . VAL A 1 76 ? 8.258 1.427 -5.707 1 75.69 76 VAL A CA 1
ATOM 583 C C . VAL A 1 76 ? 9.242 1.532 -6.871 1 75.69 76 VAL A C 1
ATOM 585 O O . VAL A 1 76 ? 10.367 1.045 -6.785 1 75.69 76 VAL A O 1
ATOM 588 N N . GLY A 1 77 ? 8.797 2.047 -7.969 1 78.75 77 GLY A N 1
ATOM 589 C CA . GLY A 1 77 ? 9.648 2.279 -9.117 1 78.75 77 GLY A CA 1
ATOM 590 C C . GLY A 1 77 ? 9.68 1.111 -10.086 1 78.75 77 GLY A C 1
ATOM 591 O O . GLY A 1 77 ? 10.43 1.13 -11.07 1 78.75 77 GLY A O 1
ATOM 592 N N . ALA A 1 78 ? 8.875 0.103 -9.805 1 83.06 78 ALA A N 1
ATOM 593 C CA . ALA A 1 78 ? 8.82 -1.055 -10.688 1 83.06 78 ALA A CA 1
ATOM 594 C C . ALA A 1 78 ? 8.078 -0.718 -11.984 1 83.06 78 ALA A C 1
ATOM 596 O O . ALA A 1 78 ? 6.895 -0.385 -11.961 1 83.06 78 ALA A O 1
ATOM 597 N N . MET A 1 79 ? 8.805 -0.716 -13.109 1 83 79 MET A N 1
ATOM 598 C CA . MET A 1 79 ? 8.188 -0.448 -14.414 1 83 79 MET A CA 1
ATOM 599 C C . MET A 1 79 ? 8.703 -1.425 -15.469 1 83 79 MET A C 1
ATOM 601 O O . MET A 1 79 ? 9.906 -1.604 -15.617 1 83 79 MET A O 1
ATOM 605 N N . ALA A 1 80 ? 7.742 -1.888 -16.172 1 87.44 80 ALA A N 1
ATOM 606 C CA . ALA A 1 80 ? 8.117 -2.805 -17.25 1 87.44 80 ALA A CA 1
ATOM 607 C C . ALA A 1 80 ? 8.625 -2.043 -18.469 1 87.44 80 ALA A C 1
ATOM 609 O O . ALA A 1 80 ? 9.812 -2.113 -18.797 1 87.44 80 ALA A O 1
ATOM 610 N N . ASP A 1 81 ? 7.879 -1.061 -18.938 1 88.75 81 ASP A N 1
ATOM 611 C CA . ASP A 1 81 ? 8.164 -0.418 -20.203 1 88.75 81 ASP A CA 1
ATOM 612 C C . ASP A 1 81 ? 8.984 0.857 -20.016 1 88.75 81 ASP A C 1
ATOM 614 O O . ASP A 1 81 ? 9.391 1.497 -20.984 1 88.75 81 ASP A O 1
ATOM 618 N N . GLY A 1 82 ? 9.25 1.159 -18.828 1 90.5 82 GLY A N 1
ATOM 619 C CA . GLY A 1 82 ? 9.977 2.395 -18.578 1 90.5 82 GLY A CA 1
ATOM 620 C C . GLY A 1 82 ? 9.219 3.631 -19.031 1 90.5 82 GLY A C 1
ATOM 621 O O . GLY A 1 82 ? 8.039 3.555 -19.359 1 90.5 82 GLY A O 1
ATOM 622 N N . THR A 1 83 ? 9.898 4.777 -19.016 1 92.19 83 THR A N 1
ATOM 623 C CA . THR A 1 83 ? 9.281 6.07 -19.297 1 92.19 83 THR A CA 1
ATOM 624 C C . THR A 1 83 ? 9.734 6.598 -20.656 1 92.19 83 THR A C 1
ATOM 626 O O . THR A 1 83 ? 8.93 7.16 -21.406 1 92.19 83 THR A O 1
ATOM 629 N N . PHE A 1 84 ? 10.93 6.359 -21.109 1 94.25 84 PHE A N 1
ATOM 630 C CA . PHE A 1 84 ? 11.602 7.035 -22.219 1 94.25 84 PHE A CA 1
ATOM 631 C C . PHE A 1 84 ? 10.938 6.691 -23.547 1 94.25 84 PHE A C 1
ATOM 633 O O . PHE A 1 84 ? 10.867 7.531 -24.453 1 94.25 84 PHE A O 1
ATOM 640 N N . ARG A 1 85 ? 10.414 5.508 -23.609 1 89.75 85 ARG A N 1
ATOM 641 C CA . ARG A 1 85 ? 9.93 5.055 -24.906 1 89.75 85 ARG A CA 1
ATOM 642 C C . ARG A 1 85 ? 8.422 5.23 -25.031 1 89.75 85 ARG A C 1
ATOM 644 O O . ARG A 1 85 ? 7.812 4.82 -26.016 1 89.75 85 ARG A O 1
ATOM 651 N N . GLN A 1 86 ? 7.855 5.758 -24.047 1 91.44 86 GLN A N 1
ATOM 652 C CA . GLN A 1 86 ? 6.422 6.004 -24.094 1 91.44 86 GLN A CA 1
ATOM 653 C C . GLN A 1 86 ? 6.086 7.109 -25.094 1 91.44 86 GLN A C 1
ATOM 655 O O . GLN A 1 86 ? 6.895 8.016 -25.312 1 91.44 86 GLN A O 1
ATOM 660 N N . SER A 1 87 ? 4.879 7.004 -25.562 1 91.69 87 SER A N 1
ATOM 661 C CA . SER A 1 87 ? 4.426 7.969 -26.562 1 91.69 87 SER A CA 1
ATOM 662 C C . SER A 1 87 ? 4.402 9.383 -25.984 1 91.69 87 SER A C 1
ATOM 664 O O . SER A 1 87 ? 3.947 9.594 -24.859 1 91.69 87 SER A O 1
ATOM 666 N N . GLY A 1 88 ? 4.973 10.266 -26.719 1 93.62 88 GLY A N 1
ATOM 667 C CA . GLY A 1 88 ? 4.914 11.672 -26.359 1 93.62 88 GLY A CA 1
ATOM 668 C C . GLY A 1 88 ? 6.043 12.094 -25.422 1 93.62 88 GLY A C 1
ATOM 669 O O . GLY A 1 88 ? 6.152 13.266 -25.078 1 93.62 88 GLY A O 1
ATOM 670 N N . TYR A 1 89 ? 6.914 11.219 -25.125 1 94.94 89 TYR A N 1
ATOM 671 C CA . TYR A 1 89 ? 7.957 11.516 -24.141 1 94.94 89 TYR A CA 1
ATOM 672 C C . TYR A 1 89 ? 8.828 12.68 -24.609 1 94.94 89 TYR A C 1
ATOM 674 O O . TYR A 1 89 ? 8.992 13.664 -23.891 1 94.94 89 TYR A O 1
ATOM 682 N N . VAL A 1 90 ? 9.352 12.609 -25.812 1 96.75 90 VAL A N 1
ATOM 683 C CA . VAL A 1 90 ? 10.281 13.617 -26.297 1 96.75 90 VAL A CA 1
ATOM 684 C C . VAL A 1 90 ? 9.578 14.969 -26.391 1 96.75 90 VAL A C 1
ATOM 686 O O . VAL A 1 90 ? 10.125 15.992 -25.969 1 96.75 90 VAL A O 1
ATOM 689 N N . GLU A 1 91 ? 8.352 14.922 -26.844 1 96.75 91 GLU A N 1
ATOM 690 C CA . GLU A 1 91 ? 7.598 16.156 -27.016 1 96.75 91 GLU A CA 1
ATOM 691 C C . GLU A 1 91 ? 7.297 16.812 -25.672 1 96.75 91 GLU A C 1
ATOM 693 O O . GLU A 1 91 ? 7.469 18.031 -25.516 1 96.75 91 GLU A O 1
ATOM 698 N N . ARG A 1 92 ? 6.887 16.047 -24.703 1 95.31 92 ARG A N 1
ATOM 699 C CA . ARG A 1 92 ? 6.547 16.562 -23.391 1 95.31 92 ARG A CA 1
ATOM 700 C C . ARG A 1 92 ? 7.793 17.062 -22.656 1 95.31 92 ARG A C 1
ATOM 702 O O . ARG A 1 92 ? 7.758 18.078 -21.969 1 95.31 92 ARG A O 1
ATOM 709 N N . LEU A 1 93 ? 8.844 16.312 -22.812 1 95.75 93 LEU A N 1
ATOM 710 C CA . LEU A 1 93 ? 10.086 16.75 -22.172 1 95.75 93 LEU A CA 1
ATOM 711 C C . LEU A 1 93 ? 10.594 18.031 -22.797 1 95.75 93 LEU A C 1
ATOM 713 O O . LEU A 1 93 ? 11.117 18.906 -22.109 1 95.75 93 LEU A O 1
ATOM 717 N N . ALA A 1 94 ? 10.508 18.156 -24.094 1 97.06 94 ALA A N 1
ATOM 718 C CA . ALA A 1 94 ? 10.922 19.375 -24.781 1 97.06 94 ALA A CA 1
ATOM 719 C C . ALA A 1 94 ? 10.133 20.578 -24.281 1 97.06 94 ALA A C 1
ATOM 721 O O . ALA A 1 94 ? 10.703 21.656 -24.078 1 97.06 94 ALA A O 1
ATOM 722 N N . GLU A 1 95 ? 8.859 20.375 -24.188 1 96.81 95 GLU A N 1
ATOM 723 C CA . GLU A 1 95 ? 8.016 21.453 -23.672 1 96.81 95 GLU A CA 1
ATOM 724 C C . GLU A 1 95 ? 8.391 21.812 -22.234 1 96.81 95 GLU A C 1
ATOM 726 O O . GLU A 1 95 ? 8.469 22.984 -21.891 1 96.81 95 GLU A O 1
ATOM 731 N N . TYR A 1 96 ? 8.531 20.844 -21.469 1 95.5 96 TYR A N 1
ATOM 732 C CA . TYR A 1 96 ? 8.977 21.047 -20.078 1 95.5 96 TYR A CA 1
ATOM 733 C C . TYR A 1 96 ? 10.297 21.812 -20.047 1 95.5 96 TYR A C 1
ATOM 735 O O . TYR A 1 96 ? 10.422 22.797 -19.312 1 95.5 96 TYR A O 1
ATOM 743 N N . SER A 1 97 ? 11.273 21.375 -20.812 1 96.38 97 SER A N 1
ATOM 744 C CA . SER A 1 97 ? 12.578 22.031 -20.891 1 96.38 97 SER A CA 1
ATOM 745 C C . SER A 1 97 ? 12.445 23.484 -21.359 1 96.38 97 SER A C 1
ATOM 747 O O . SER A 1 97 ? 13.094 24.375 -20.812 1 96.38 97 SER A O 1
ATOM 749 N N . ARG A 1 98 ? 11.68 23.641 -22.328 1 97.69 98 ARG A N 1
ATOM 750 C CA . ARG A 1 98 ? 11.477 24.984 -22.844 1 97.69 98 ARG A CA 1
ATOM 751 C C . ARG A 1 98 ? 10.961 25.922 -21.75 1 97.69 98 ARG A C 1
ATOM 753 O O . ARG A 1 98 ? 11.438 27.047 -21.609 1 97.69 98 ARG A O 1
ATOM 760 N N . ARG A 1 99 ? 10.008 25.484 -21.016 1 96.94 99 ARG A N 1
ATOM 761 C CA . ARG A 1 99 ? 9.438 26.281 -19.938 1 96.94 99 ARG A CA 1
ATOM 762 C C . ARG A 1 99 ? 10.484 26.609 -18.875 1 96.94 99 ARG A C 1
ATOM 764 O O . ARG A 1 99 ? 10.531 27.734 -18.375 1 96.94 99 ARG A O 1
ATOM 771 N N . LEU A 1 100 ? 11.312 25.703 -18.547 1 97.06 100 LEU A N 1
ATOM 772 C CA . LEU A 1 100 ? 12.367 25.922 -17.562 1 97.06 100 LEU A CA 1
ATOM 773 C C . LEU A 1 100 ? 13.406 26.906 -18.094 1 97.06 100 LEU A C 1
ATOM 775 O O . LEU A 1 100 ? 13.852 27.781 -17.359 1 97.06 100 LEU A O 1
ATOM 779 N N . HIS A 1 101 ? 13.773 26.75 -19.375 1 97.81 101 HIS A N 1
ATOM 780 C CA . HIS A 1 101 ? 14.734 27.656 -20 1 97.81 101 HIS A CA 1
ATOM 781 C C . HIS A 1 101 ? 14.211 29.094 -20.016 1 97.81 101 HIS A C 1
ATOM 783 O O . HIS A 1 101 ? 14.953 30.031 -19.734 1 97.81 101 HIS A O 1
ATOM 789 N N . THR A 1 102 ? 12.969 29.125 -20.344 1 98.25 102 THR A N 1
ATOM 790 C CA . THR A 1 102 ? 12.336 30.438 -20.375 1 98.25 102 THR A CA 1
ATOM 791 C C . THR A 1 102 ? 12.391 31.094 -19 1 98.25 102 THR A C 1
ATOM 793 O O . THR A 1 102 ? 12.586 32.312 -18.891 1 98.25 102 THR A O 1
ATOM 796 N N . ALA A 1 103 ? 12.273 30.328 -17.953 1 97.75 103 ALA A N 1
ATOM 797 C CA . ALA A 1 103 ? 12.305 30.812 -16.578 1 97.75 103 ALA A CA 1
ATOM 798 C C . ALA A 1 103 ? 13.734 31.047 -16.109 1 97.75 103 ALA A C 1
ATOM 800 O O . ALA A 1 103 ? 13.969 31.641 -15.047 1 97.75 103 ALA A O 1
ATOM 801 N N . GLY A 1 104 ? 14.719 30.562 -16.844 1 97.56 104 GLY A N 1
ATOM 802 C CA . GLY A 1 104 ? 16.125 30.766 -16.5 1 97.56 104 GLY A CA 1
ATOM 803 C C . GLY A 1 104 ? 16.734 29.578 -15.781 1 97.56 104 GLY A C 1
ATOM 804 O O . GLY A 1 104 ? 17.672 29.734 -15.008 1 97.56 104 GLY A O 1
ATOM 805 N N . GLY A 1 105 ? 16.172 28.406 -15.984 1 97.44 105 GLY A N 1
ATOM 806 C CA . GLY A 1 105 ? 16.656 27.25 -15.258 1 97.44 105 GLY A CA 1
ATOM 807 C C . GLY A 1 105 ? 17.156 26.141 -16.156 1 97.44 105 GLY A C 1
ATOM 808 O O . GLY A 1 105 ? 17.078 26.25 -17.391 1 97.44 105 GLY A O 1
ATOM 809 N N . TRP A 1 106 ? 17.797 25.094 -15.594 1 97.31 106 TRP A N 1
ATOM 810 C CA . TRP A 1 106 ? 18.297 23.891 -16.234 1 97.31 106 TRP A CA 1
ATOM 811 C C . TRP A 1 106 ? 17.578 22.641 -15.703 1 97.31 106 TRP A C 1
ATOM 813 O O . TRP A 1 106 ? 17.234 22.594 -14.523 1 97.31 106 TRP A O 1
ATOM 823 N N . SER A 1 107 ? 17.391 21.688 -16.562 1 92.38 107 SER A N 1
ATOM 824 C CA . SER A 1 107 ? 16.641 20.5 -16.188 1 92.38 107 SER A CA 1
ATOM 825 C C . SER A 1 107 ? 17.547 19.266 -16.125 1 92.38 107 SER A C 1
ATOM 827 O O . SER A 1 107 ? 18.422 19.094 -16.984 1 92.38 107 SER A O 1
ATOM 829 N N . THR A 1 108 ? 17.359 18.422 -15.148 1 95.44 108 THR A N 1
ATOM 830 C CA . THR A 1 108 ? 18.031 17.125 -15.023 1 95.44 108 THR A CA 1
ATOM 831 C C . THR A 1 108 ? 17.062 15.984 -15.344 1 95.44 108 THR A C 1
ATOM 833 O O . THR A 1 108 ? 15.938 15.953 -14.836 1 95.44 108 THR A O 1
ATOM 836 N N . VAL A 1 109 ? 17.438 15.094 -16.219 1 95.81 109 VAL A N 1
ATOM 837 C CA . VAL A 1 109 ? 16.797 13.797 -16.344 1 95.81 109 VAL A CA 1
ATOM 838 C C . VAL A 1 109 ? 17.625 12.734 -15.633 1 95.81 109 VAL A C 1
ATOM 840 O O . VAL A 1 109 ? 18.75 12.438 -16.031 1 95.81 109 VAL A O 1
ATOM 843 N N . GLN A 1 110 ? 17.078 12.258 -14.562 1 96.25 110 GLN A N 1
ATOM 844 C CA . GLN A 1 110 ? 17.719 11.156 -13.859 1 96.25 110 GLN A CA 1
ATOM 845 C C . GLN A 1 110 ? 17.25 9.812 -14.391 1 96.25 110 GLN A C 1
ATOM 847 O O . GLN A 1 110 ? 16.047 9.562 -14.477 1 96.25 110 GLN A O 1
ATOM 852 N N . MET A 1 111 ? 18.172 8.977 -14.758 1 96.44 111 MET A N 1
ATOM 853 C CA . MET A 1 111 ? 17.828 7.66 -15.305 1 96.44 111 MET A CA 1
ATOM 854 C C . MET A 1 111 ? 17.859 6.598 -14.211 1 96.44 111 MET A C 1
ATOM 856 O O . MET A 1 111 ? 18.875 6.402 -13.547 1 96.44 111 MET A O 1
ATOM 860 N N . VAL A 1 112 ? 16.719 5.953 -14.07 1 95.75 112 VAL A N 1
ATOM 861 C CA . VAL A 1 112 ? 16.562 5.027 -12.953 1 95.75 112 VAL A CA 1
ATOM 862 C C . VAL A 1 112 ? 16.125 3.658 -13.469 1 95.75 112 VAL A C 1
ATOM 864 O O . VAL A 1 112 ? 15.289 3.566 -14.359 1 95.75 112 VAL A O 1
ATOM 867 N N . LEU A 1 113 ? 16.719 2.637 -13.023 1 96.25 113 LEU A N 1
ATOM 868 C CA . LEU A 1 113 ? 16.234 1.262 -13.07 1 96.25 113 LEU A CA 1
ATOM 869 C C . LEU A 1 113 ? 16.375 0.591 -11.711 1 96.25 113 LEU A C 1
ATOM 871 O O . LEU A 1 113 ? 17.484 0.261 -11.281 1 96.25 113 LEU A O 1
ATOM 875 N N . GLN A 1 114 ? 15.266 0.418 -11.094 1 94.38 114 GLN A N 1
ATOM 876 C CA . GLN A 1 114 ? 15.289 -0.08 -9.727 1 94.38 114 GLN A CA 1
ATOM 877 C C . GLN A 1 114 ? 15.852 -1.499 -9.664 1 94.38 114 GLN A C 1
ATOM 879 O O . GLN A 1 114 ? 15.414 -2.373 -10.414 1 94.38 114 GLN A O 1
ATOM 884 N N . GLY A 1 115 ? 16.781 -1.665 -8.797 1 94.5 115 GLY A N 1
ATOM 885 C CA . GLY A 1 115 ? 17.344 -2.986 -8.57 1 94.5 115 GLY A CA 1
ATOM 886 C C . GLY A 1 115 ? 16.422 -3.91 -7.805 1 94.5 115 GLY A C 1
ATOM 887 O O . GLY A 1 115 ? 15.719 -3.471 -6.891 1 94.5 115 GLY A O 1
ATOM 888 N N . GLY A 1 116 ? 16.484 -5.188 -8.234 1 94.62 116 GLY A N 1
ATOM 889 C CA . GLY A 1 116 ? 15.766 -6.207 -7.48 1 94.62 116 GLY A CA 1
ATOM 890 C C . GLY A 1 116 ? 14.32 -6.363 -7.91 1 94.62 116 GLY A C 1
ATOM 891 O O . GLY A 1 116 ? 13.594 -7.219 -7.391 1 94.62 116 GLY A O 1
ATOM 892 N N . LEU A 1 117 ? 13.969 -5.625 -8.914 1 93.19 117 LEU A N 1
ATOM 893 C CA . LEU A 1 117 ? 12.555 -5.656 -9.273 1 93.19 117 LEU A CA 1
ATOM 894 C C . LEU A 1 117 ? 12.375 -5.969 -10.75 1 93.19 117 LEU A C 1
ATOM 896 O O . LEU A 1 117 ? 11.797 -5.172 -11.492 1 93.19 117 LEU A O 1
ATOM 900 N N . PRO A 1 118 ? 12.797 -7.035 -11.367 1 94.25 118 PRO A N 1
ATOM 901 C CA . PRO A 1 118 ? 13.547 -8.039 -10.609 1 94.25 118 PRO A CA 1
ATOM 902 C C . PRO A 1 118 ? 15.039 -8.047 -10.945 1 94.25 118 PRO A C 1
ATOM 904 O O . PRO A 1 118 ? 15.758 -8.969 -10.555 1 94.25 118 PRO A O 1
ATOM 907 N N . THR A 1 119 ? 15.516 -7.105 -11.641 1 96 119 THR A N 1
ATOM 908 C CA . THR A 1 119 ? 16.828 -7.105 -12.281 1 96 119 THR A CA 1
ATOM 909 C C . THR A 1 119 ? 17.938 -6.887 -11.258 1 96 119 THR A C 1
ATOM 911 O O . THR A 1 119 ? 17.828 -5.992 -10.406 1 96 119 THR A O 1
ATOM 914 N N . ALA A 1 120 ? 19 -7.75 -11.367 1 97.75 120 ALA A N 1
ATOM 915 C CA . ALA A 1 120 ? 20.109 -7.645 -10.43 1 97.75 120 ALA A CA 1
ATOM 916 C C . ALA A 1 120 ? 21.375 -8.305 -10.984 1 97.75 120 ALA A C 1
ATOM 918 O O . ALA A 1 120 ? 21.297 -9.047 -11.969 1 97.75 120 ALA A O 1
ATOM 919 N N . PRO A 1 121 ? 22.562 -7.988 -10.422 1 98.25 121 PRO A N 1
ATOM 920 C CA . PRO A 1 121 ? 23.781 -8.703 -10.828 1 98.25 121 PRO A CA 1
ATOM 921 C C . PRO A 1 121 ? 23.797 -10.148 -10.352 1 98.25 121 PRO A C 1
ATOM 923 O O . PRO A 1 121 ? 24.453 -11 -10.969 1 98.25 121 PRO A O 1
ATOM 926 N N . SER A 1 122 ? 23.203 -10.391 -9.266 1 97.69 122 SER A N 1
ATOM 927 C CA . SER A 1 122 ? 23.141 -11.719 -8.656 1 97.69 122 SER A CA 1
ATOM 928 C C . SER A 1 122 ? 21.781 -11.953 -8 1 97.69 122 SER A C 1
ATOM 930 O O . SER A 1 122 ? 21.047 -11.008 -7.742 1 97.69 122 SER A O 1
ATOM 932 N N . ALA A 1 123 ? 21.453 -13.219 -7.781 1 96.5 123 ALA A N 1
ATOM 933 C CA . ALA A 1 123 ? 20.219 -13.594 -7.105 1 96.5 123 ALA A CA 1
ATOM 934 C C . ALA A 1 123 ? 20.359 -13.484 -5.59 1 96.5 123 ALA A C 1
ATOM 936 O O . ALA A 1 123 ? 20.219 -14.477 -4.875 1 96.5 123 ALA A O 1
ATOM 937 N N . THR A 1 124 ? 20.609 -12.25 -5.164 1 94.88 124 THR A N 1
ATOM 938 C CA . THR A 1 124 ? 20.859 -11.969 -3.752 1 94.88 124 THR A CA 1
ATOM 939 C C . THR A 1 124 ? 20.016 -10.789 -3.281 1 94.88 124 THR A C 1
ATOM 941 O O . THR A 1 124 ? 19.672 -9.906 -4.074 1 94.88 124 THR A O 1
ATOM 944 N N . LEU A 1 125 ? 19.703 -10.812 -1.956 1 94.12 125 LEU A N 1
ATOM 945 C CA . LEU A 1 125 ? 18.953 -9.711 -1.363 1 94.12 125 LEU A CA 1
ATOM 946 C C . LEU A 1 125 ? 19.875 -8.531 -1.066 1 94.12 125 LEU A C 1
ATOM 948 O O . LEU A 1 125 ? 21.062 -8.711 -0.792 1 94.12 125 LEU A O 1
ATOM 952 N N . SER A 1 126 ? 19.266 -7.328 -1.118 1 93.06 126 SER A N 1
ATOM 953 C CA . SER A 1 126 ? 20.062 -6.137 -0.862 1 93.06 126 SER A CA 1
ATOM 954 C C . SER A 1 126 ? 20.047 -5.762 0.616 1 93.06 126 SER A C 1
ATOM 956 O O . SER A 1 126 ? 20.922 -5.031 1.091 1 93.06 126 SER A O 1
ATOM 958 N N . GLY A 1 127 ? 19 -6.191 1.308 1 91.56 127 GLY A N 1
ATOM 959 C CA . GLY A 1 127 ? 18.859 -5.812 2.703 1 91.56 127 GLY A CA 1
ATOM 960 C C . GLY A 1 127 ? 18.016 -6.781 3.506 1 91.56 127 GLY A C 1
ATOM 961 O O . GLY A 1 127 ? 17.938 -7.969 3.174 1 91.56 127 GLY A O 1
ATOM 962 N N . HIS A 1 128 ? 17.5 -6.254 4.605 1 90.56 128 HIS A N 1
ATOM 963 C CA . HIS A 1 128 ? 16.906 -7.156 5.582 1 90.56 128 HIS A CA 1
ATOM 964 C C . HIS A 1 128 ? 15.375 -7.047 5.574 1 90.56 128 HIS A C 1
ATOM 966 O O . HIS A 1 128 ? 14.695 -7.746 6.332 1 90.56 128 HIS A O 1
ATOM 972 N N . ARG A 1 129 ? 14.852 -6.258 4.727 1 87 129 ARG A N 1
ATOM 973 C CA . ARG A 1 129 ? 13.414 -6.004 4.816 1 87 129 ARG A CA 1
ATOM 974 C C . ARG A 1 129 ? 12.695 -6.527 3.58 1 87 129 ARG A C 1
ATOM 976 O O . ARG A 1 129 ? 11.562 -7.008 3.674 1 87 129 ARG A O 1
ATOM 983 N N . ASP A 1 130 ? 13.258 -6.41 2.441 1 88.12 130 ASP A N 1
ATOM 984 C CA . ASP A 1 130 ? 12.664 -6.883 1.19 1 88.12 130 ASP A CA 1
ATOM 985 C C . ASP A 1 130 ? 13.242 -8.242 0.79 1 88.12 130 ASP A C 1
ATOM 987 O O . ASP A 1 130 ? 14.445 -8.359 0.553 1 88.12 130 ASP A O 1
ATOM 991 N N . HIS A 1 131 ? 12.367 -9.211 0.629 1 93.56 131 HIS A N 1
ATOM 992 C CA . HIS A 1 131 ? 12.898 -10.562 0.466 1 93.56 131 HIS A CA 1
ATOM 993 C C . HIS A 1 131 ? 12.5 -11.148 -0.888 1 93.56 131 HIS A C 1
ATOM 995 O O . HIS A 1 131 ? 12.398 -12.367 -1.036 1 93.56 131 HIS A O 1
ATOM 1001 N N . GLN A 1 132 ? 12.305 -10.305 -1.832 1 92.5 132 GLN A N 1
ATOM 1002 C CA . GLN A 1 132 ? 12.102 -10.797 -3.191 1 92.5 132 GLN A CA 1
ATOM 1003 C C . GLN A 1 132 ? 13.438 -11.062 -3.881 1 92.5 132 GLN A C 1
ATOM 1005 O O . GLN A 1 132 ? 14.156 -10.133 -4.234 1 92.5 132 GLN A O 1
ATOM 1010 N N . VAL A 1 133 ? 13.695 -12.297 -4.121 1 96.44 133 VAL A N 1
ATOM 1011 C CA . VAL A 1 133 ? 14.953 -12.656 -4.766 1 96.44 133 VAL A CA 1
ATOM 1012 C C . VAL A 1 133 ? 14.922 -12.25 -6.238 1 96.44 133 VAL A C 1
ATOM 1014 O O . VAL A 1 133 ? 13.977 -12.594 -6.957 1 96.44 133 VAL A O 1
ATOM 1017 N N . PRO A 1 134 ? 15.938 -11.586 -6.723 1 96.88 134 PRO A N 1
ATOM 1018 C CA . PRO A 1 134 ? 15.891 -11.023 -8.07 1 96.88 134 PRO A CA 1
ATOM 1019 C C . PRO A 1 134 ? 16.422 -11.992 -9.133 1 96.88 134 PRO A C 1
ATOM 1021 O O . PRO A 1 134 ? 16.891 -13.086 -8.797 1 96.88 134 PRO A O 1
ATOM 1024 N N . HIS A 1 135 ? 16.188 -11.625 -10.328 1 97 135 HIS A N 1
ATOM 1025 C CA . HIS A 1 135 ? 16.766 -12.266 -11.508 1 97 135 HIS A CA 1
ATOM 1026 C C . HIS A 1 135 ? 18.188 -11.781 -11.758 1 97 135 HIS A C 1
ATOM 1028 O O . HIS A 1 135 ? 18.422 -10.57 -11.867 1 97 135 HIS A O 1
ATOM 1034 N N . ALA A 1 136 ? 19.109 -12.703 -11.852 1 97.31 136 ALA A N 1
ATOM 1035 C CA . ALA A 1 136 ? 20.484 -12.344 -12.203 1 97.31 136 ALA A CA 1
ATOM 1036 C C . ALA A 1 136 ? 20.641 -12.141 -13.703 1 97.31 136 ALA A C 1
ATOM 1038 O O . ALA A 1 136 ? 20.422 -13.062 -14.492 1 97.31 136 ALA A O 1
ATOM 1039 N N . LEU A 1 137 ? 21.094 -10.977 -14.078 1 97.06 137 LEU A N 1
ATOM 1040 C CA . LEU A 1 137 ? 21.25 -10.641 -15.484 1 97.06 137 LEU A CA 1
ATOM 1041 C C . LEU A 1 137 ? 22.312 -11.508 -16.141 1 97.06 137 LEU A C 1
ATOM 1043 O O . LEU A 1 137 ? 23.359 -11.773 -15.531 1 97.06 137 LEU A O 1
ATOM 1047 N N . ASP A 1 138 ? 22.031 -11.93 -17.344 1 94.06 138 ASP A N 1
ATOM 1048 C CA . ASP A 1 138 ? 23.094 -12.57 -18.125 1 94.06 138 ASP A CA 1
ATOM 1049 C C . ASP A 1 138 ? 23.828 -11.555 -19 1 94.06 138 ASP A C 1
ATOM 1051 O O . ASP A 1 138 ? 23.516 -10.359 -18.953 1 94.06 138 ASP A O 1
ATOM 1055 N N . LEU A 1 139 ? 24.828 -12 -19.75 1 94.81 139 LEU A N 1
ATOM 1056 C CA . LEU A 1 139 ? 25.688 -11.094 -20.516 1 94.81 139 LEU A CA 1
ATOM 1057 C C . LEU A 1 139 ? 24.906 -10.414 -21.625 1 94.81 139 LEU A C 1
ATOM 1059 O O . LEU A 1 139 ? 25.125 -9.234 -21.922 1 94.81 139 LEU A O 1
ATOM 1063 N N . ASP A 1 140 ? 23.984 -11.148 -22.281 1 94.38 140 ASP A N 1
ATOM 1064 C CA . ASP A 1 140 ? 23.188 -10.57 -23.344 1 94.38 140 ASP A CA 1
ATOM 1065 C C . ASP A 1 140 ? 22.266 -9.484 -22.797 1 94.38 140 ASP A C 1
ATOM 1067 O O . ASP A 1 140 ? 22.094 -8.43 -23.422 1 94.38 140 ASP A O 1
ATOM 1071 N N . GLU A 1 141 ? 21.625 -9.766 -21.688 1 95.75 141 GLU A N 1
ATOM 1072 C CA . GLU A 1 141 ? 20.766 -8.781 -21.047 1 95.75 141 GLU A CA 1
ATOM 1073 C C . GLU A 1 141 ? 21.547 -7.527 -20.656 1 95.75 141 GLU A C 1
ATOM 1075 O O . GLU A 1 141 ? 21.031 -6.41 -20.781 1 95.75 141 GLU A O 1
ATOM 1080 N N . MET A 1 142 ? 22.719 -7.684 -20.141 1 97.69 142 MET A N 1
ATOM 1081 C CA . MET A 1 142 ? 23.562 -6.551 -19.766 1 97.69 142 MET A CA 1
ATOM 1082 C C . MET A 1 142 ? 23.938 -5.715 -20.984 1 97.69 142 MET A C 1
ATOM 1084 O O . MET A 1 142 ? 23.922 -4.484 -20.922 1 97.69 142 MET A O 1
ATOM 1088 N N . SER A 1 143 ? 24.312 -6.43 -22.047 1 97.62 143 SER A N 1
ATOM 1089 C CA . SER A 1 143 ? 24.609 -5.719 -23.281 1 97.62 143 SER A CA 1
ATOM 1090 C C . SER A 1 143 ? 23.391 -4.93 -23.781 1 97.62 143 SER A C 1
ATOM 1092 O O . SER A 1 143 ? 23.531 -3.791 -24.234 1 97.62 143 SER A O 1
ATOM 1094 N N . TRP A 1 144 ? 22.281 -5.598 -23.734 1 97.38 144 TRP A N 1
ATOM 1095 C CA . TRP A 1 144 ? 21.047 -4.922 -24.109 1 97.38 144 TRP A CA 1
ATOM 1096 C C . TRP A 1 144 ? 20.812 -3.691 -23.234 1 97.38 144 TRP A C 1
ATOM 1098 O O . TRP A 1 144 ? 20.406 -2.639 -23.734 1 97.38 144 TRP A O 1
ATOM 1108 N N . LEU A 1 145 ? 21.047 -3.771 -21.969 1 97.44 145 LEU A N 1
ATOM 1109 C CA . LEU A 1 145 ? 20.828 -2.684 -21.016 1 97.44 145 LEU A CA 1
ATOM 1110 C C . LEU A 1 145 ? 21.734 -1.497 -21.344 1 97.44 145 LEU A C 1
ATOM 1112 O O . LEU A 1 145 ? 21.297 -0.346 -21.281 1 97.44 145 LEU A O 1
ATOM 1116 N N . VAL A 1 146 ? 22.969 -1.813 -21.656 1 98.56 146 VAL A N 1
ATOM 1117 C CA . VAL A 1 146 ? 23.922 -0.764 -22.016 1 98.56 146 VAL A CA 1
ATOM 1118 C C . VAL A 1 146 ? 23.391 0.011 -23.234 1 98.56 146 VAL A C 1
ATOM 1120 O O . VAL A 1 146 ? 23.391 1.244 -23.219 1 98.56 146 VAL A O 1
ATOM 1123 N N . ARG A 1 147 ? 22.922 -0.711 -24.203 1 98.25 147 ARG A N 1
ATOM 1124 C CA . ARG A 1 147 ? 22.359 -0.076 -25.391 1 98.25 147 ARG A CA 1
ATOM 1125 C C . ARG A 1 147 ? 21.125 0.742 -25.031 1 98.25 147 ARG A C 1
ATOM 1127 O O . ARG A 1 147 ? 20.953 1.86 -25.531 1 98.25 147 ARG A O 1
ATOM 1134 N N . GLU A 1 148 ? 20.297 0.178 -24.203 1 97.94 148 GLU A N 1
ATOM 1135 C CA . GLU A 1 148 ? 19.047 0.835 -23.812 1 97.94 148 GLU A CA 1
ATOM 1136 C C . GLU A 1 148 ? 19.312 2.131 -23.062 1 97.94 148 GLU A C 1
ATOM 1138 O O . GLU A 1 148 ? 18.641 3.135 -23.281 1 97.94 148 GLU A O 1
ATOM 1143 N N . TYR A 1 149 ? 20.281 2.158 -22.188 1 98.25 149 TYR A N 1
ATOM 1144 C CA . TYR A 1 149 ? 20.641 3.387 -21.484 1 98.25 149 TYR A CA 1
ATOM 1145 C C . TYR A 1 149 ? 21.062 4.469 -22.469 1 98.25 149 TYR A C 1
ATOM 1147 O O . TYR A 1 149 ? 20.641 5.621 -22.359 1 98.25 149 TYR A O 1
ATOM 1155 N N . GLY A 1 150 ? 21.938 4.062 -23.422 1 98.38 150 GLY A N 1
ATOM 1156 C CA . GLY A 1 150 ? 22.359 5.016 -24.422 1 98.38 150 GLY A CA 1
ATOM 1157 C C . GLY A 1 150 ? 21.219 5.578 -25.25 1 98.38 150 GLY A C 1
ATOM 1158 O O . GLY A 1 150 ? 21.109 6.793 -25.438 1 98.38 150 GLY A O 1
ATOM 1159 N N . GLU A 1 151 ? 20.344 4.684 -25.688 1 97.75 151 GLU A N 1
ATOM 1160 C CA . GLU A 1 151 ? 19.219 5.09 -26.516 1 97.75 151 GLU A CA 1
ATOM 1161 C C . GLU A 1 151 ? 18.25 5.969 -25.719 1 97.75 151 GLU A C 1
ATOM 1163 O O . GLU A 1 151 ? 17.75 6.969 -26.234 1 97.75 151 GLU A O 1
ATOM 1168 N N . SER A 1 152 ? 17.984 5.613 -24.484 1 97.56 152 SER A N 1
ATOM 1169 C CA . SER A 1 152 ? 17.094 6.383 -23.625 1 97.56 152 SER A CA 1
ATOM 1170 C C 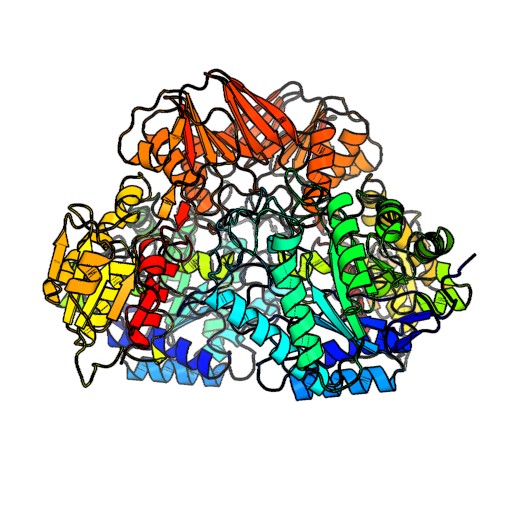. SER A 1 152 ? 17.672 7.77 -23.344 1 97.56 152 SER A C 1
ATOM 1172 O O . SER A 1 152 ? 16.938 8.766 -23.344 1 97.56 152 SER A O 1
ATOM 1174 N N . ALA A 1 153 ? 18.938 7.828 -23.109 1 97.88 153 ALA A N 1
ATOM 1175 C CA . ALA A 1 153 ? 19.594 9.117 -22.891 1 97.88 153 ALA A CA 1
ATOM 1176 C C . ALA A 1 153 ? 19.484 10.016 -24.109 1 97.88 153 ALA A C 1
ATOM 1178 O O . ALA A 1 153 ? 19.328 11.227 -23.984 1 97.88 153 ALA A O 1
ATOM 1179 N N . ALA A 1 154 ? 19.625 9.406 -25.266 1 97.69 154 ALA A N 1
ATOM 1180 C CA . ALA A 1 154 ? 19.484 10.164 -26.516 1 97.69 154 ALA A CA 1
ATOM 1181 C C . ALA A 1 154 ? 18.094 10.766 -26.641 1 97.69 154 ALA A C 1
ATOM 1183 O O . ALA A 1 154 ? 17.938 11.898 -27.094 1 97.69 154 ALA A O 1
ATOM 1184 N N . LEU A 1 155 ? 17.062 10.023 -26.25 1 97.12 155 LEU A N 1
ATOM 1185 C CA . LEU A 1 155 ? 15.695 10.539 -26.266 1 97.12 155 LEU A CA 1
ATOM 1186 C C . LEU A 1 155 ? 15.555 11.734 -25.328 1 97.12 155 LEU A C 1
ATOM 1188 O O . LEU A 1 155 ? 14.883 12.711 -25.656 1 97.12 155 LEU A O 1
ATOM 1192 N N . ALA A 1 156 ? 16.172 11.633 -24.203 1 96.94 156 ALA A N 1
ATOM 1193 C CA . ALA A 1 156 ? 16.172 12.758 -23.266 1 96.94 156 ALA A CA 1
ATOM 1194 C C . ALA A 1 156 ? 16.844 13.984 -23.859 1 96.94 156 ALA A C 1
ATOM 1196 O O . ALA A 1 156 ? 16.344 15.102 -23.719 1 96.94 156 ALA A O 1
ATOM 1197 N N . ALA A 1 157 ? 18 13.766 -24.469 1 97.12 157 ALA A N 1
ATOM 1198 C CA . ALA A 1 157 ? 18.719 14.852 -25.125 1 97.12 157 ALA A CA 1
ATOM 1199 C C . ALA A 1 157 ? 17.875 15.484 -26.219 1 97.12 157 ALA A C 1
ATOM 1201 O O . ALA A 1 157 ? 17.875 16.703 -26.391 1 97.12 157 ALA A O 1
ATOM 1202 N N . ASP A 1 158 ? 17.172 14.633 -26.922 1 96.5 158 ASP A N 1
ATOM 1203 C CA . ASP A 1 158 ? 16.281 15.125 -27.969 1 96.5 158 ASP A CA 1
ATOM 1204 C C . ASP A 1 158 ? 15.164 15.977 -27.391 1 96.5 158 ASP A C 1
ATOM 1206 O O . ASP A 1 158 ? 14.625 16.859 -28.062 1 96.5 158 ASP A O 1
ATOM 1210 N N . GLY A 1 159 ? 14.797 15.68 -26.172 1 96 159 GLY A N 1
ATOM 1211 C CA . GLY A 1 159 ? 13.805 16.484 -25.469 1 96 159 GLY A CA 1
ATOM 1212 C C . GLY A 1 159 ? 14.398 17.703 -24.797 1 96 159 GLY A C 1
ATOM 1213 O O . GLY A 1 159 ? 13.766 18.312 -23.922 1 96 159 GLY A O 1
ATOM 1214 N N . ASP A 1 160 ? 15.68 17.953 -25.062 1 96.38 160 ASP A N 1
ATOM 1215 C CA . ASP A 1 160 ? 16.406 19.141 -24.656 1 96.38 160 ASP A CA 1
ATOM 1216 C C . ASP A 1 160 ? 16.75 19.094 -23.156 1 96.38 160 ASP A C 1
ATOM 1218 O O . ASP A 1 160 ? 16.734 20.125 -22.484 1 96.38 160 ASP A O 1
ATOM 1222 N N . ALA A 1 161 ? 16.922 17.969 -22.672 1 95.88 161 ALA A N 1
ATOM 1223 C CA . ALA A 1 161 ? 17.469 17.859 -21.312 1 95.88 161 ALA A CA 1
ATOM 1224 C C . ALA A 1 161 ? 18.844 18.531 -21.234 1 95.88 161 ALA A C 1
ATOM 1226 O O . ALA A 1 161 ? 19.625 18.469 -22.172 1 95.88 161 ALA A O 1
ATOM 1227 N N . ASP A 1 162 ? 19.141 19.156 -20.109 1 97.69 162 ASP A N 1
ATOM 1228 C CA . ASP A 1 162 ? 20.438 19.828 -19.938 1 97.69 162 ASP A CA 1
ATOM 1229 C C . ASP A 1 162 ? 21.438 18.891 -19.25 1 97.69 162 ASP A C 1
ATOM 1231 O O . ASP A 1 162 ? 22.641 19.016 -19.469 1 97.69 162 ASP A O 1
ATOM 1235 N N . VAL A 1 163 ? 20.938 18.062 -18.406 1 97.81 163 VAL A N 1
ATOM 1236 C CA . VAL A 1 163 ? 21.781 17.188 -17.594 1 97.81 163 VAL A CA 1
ATOM 1237 C C . VAL A 1 163 ? 21.203 15.773 -17.625 1 97.81 163 VAL A C 1
ATOM 1239 O O . VAL A 1 163 ? 20 15.578 -17.469 1 97.81 163 VAL A O 1
ATOM 1242 N N . ILE A 1 164 ? 22.062 14.836 -17.859 1 97.75 164 ILE A N 1
ATOM 1243 C CA . ILE A 1 164 ? 21.75 13.422 -17.641 1 97.75 164 ILE A CA 1
ATOM 1244 C C . ILE A 1 164 ? 22.453 12.93 -16.375 1 97.75 164 ILE A C 1
ATOM 1246 O O . ILE A 1 164 ? 23.672 13.047 -16.25 1 97.75 164 ILE A O 1
ATOM 1250 N N . GLU A 1 165 ? 21.688 12.469 -15.43 1 97.81 165 GLU A N 1
ATOM 1251 C CA . GLU A 1 165 ? 22.266 11.883 -14.227 1 97.81 165 GLU A CA 1
ATOM 1252 C C . GLU A 1 165 ? 21.953 10.391 -14.133 1 97.81 165 GLU A C 1
ATOM 1254 O O . GLU A 1 165 ? 20.797 9.992 -14.164 1 97.81 165 GLU A O 1
ATOM 1259 N N . LEU A 1 166 ? 22.984 9.578 -14.078 1 97.75 166 LEU A N 1
ATOM 1260 C CA . LEU A 1 166 ? 22.812 8.148 -13.836 1 97.75 166 LEU A CA 1
ATOM 1261 C C . LEU A 1 166 ? 22.609 7.863 -12.352 1 97.75 166 LEU A C 1
ATOM 1263 O O . LEU A 1 166 ? 23.453 8.219 -11.531 1 97.75 166 LEU A O 1
ATOM 1267 N N . HIS A 1 167 ? 21.484 7.203 -12.094 1 96.38 167 HIS A N 1
ATOM 1268 C CA . HIS A 1 167 ? 21.172 6.836 -10.719 1 96.38 167 HIS A CA 1
ATOM 1269 C C . HIS A 1 167 ? 21.891 5.551 -10.312 1 96.38 167 HIS A C 1
ATOM 1271 O O . HIS A 1 167 ? 21.422 4.453 -10.609 1 96.38 167 HIS A O 1
ATOM 1277 N N . ALA A 1 168 ? 23.031 5.566 -9.711 1 97.5 168 ALA A N 1
ATOM 1278 C CA . ALA A 1 168 ? 23.75 4.418 -9.172 1 97.5 168 ALA A CA 1
ATOM 1279 C C . ALA A 1 168 ? 23.719 4.41 -7.648 1 97.5 168 ALA A C 1
ATOM 1281 O O . ALA A 1 168 ? 24.75 4.281 -6.996 1 97.5 168 ALA A O 1
ATOM 1282 N N . ASN A 1 169 ? 22.531 4.688 -7.18 1 95.06 169 ASN A N 1
ATOM 1283 C CA . ASN A 1 169 ? 22.234 4.816 -5.758 1 95.06 169 ASN A CA 1
ATOM 1284 C C . ASN A 1 169 ? 20.797 4.422 -5.449 1 95.06 169 ASN A C 1
ATOM 1286 O O . ASN A 1 169 ? 20.031 4.082 -6.355 1 95.06 169 ASN A O 1
ATOM 1290 N N . HIS A 1 170 ? 20.406 4.367 -4.227 1 92.88 170 HIS A N 1
ATOM 1291 C CA . HIS A 1 170 ? 19.047 4.172 -3.77 1 92.88 170 HIS A CA 1
ATOM 1292 C C . HIS A 1 170 ? 18.453 2.881 -4.328 1 92.88 170 HIS A C 1
ATOM 1294 O O . HIS A 1 170 ? 17.344 2.883 -4.863 1 92.88 170 HIS A O 1
ATOM 1300 N N . ASP A 1 171 ? 19.219 1.817 -4.352 1 93.56 171 ASP A N 1
ATOM 1301 C CA . ASP A 1 171 ? 18.812 0.478 -4.766 1 93.56 171 ASP A CA 1
ATOM 1302 C C . ASP A 1 171 ? 18.562 0.419 -6.27 1 93.56 171 ASP A C 1
ATOM 1304 O O . ASP A 1 171 ? 17.688 -0.32 -6.73 1 93.56 171 ASP A O 1
ATOM 1308 N N . ASP A 1 172 ? 19.219 1.201 -6.949 1 95.88 172 ASP A N 1
ATOM 1309 C CA . ASP A 1 172 ? 19.266 1.092 -8.406 1 95.88 172 ASP A CA 1
ATOM 1310 C C . ASP A 1 172 ? 20.109 -0.107 -8.836 1 95.88 172 ASP A C 1
ATOM 1312 O O . ASP A 1 172 ? 21.031 -0.52 -8.125 1 95.88 172 ASP A O 1
ATOM 1316 N N . VAL A 1 173 ? 19.828 -0.62 -9.992 1 97.25 173 VAL A N 1
ATOM 1317 C CA . VAL A 1 173 ? 20.531 -1.799 -10.477 1 97.25 173 VAL A CA 1
ATOM 1318 C C . VAL A 1 173 ? 22.031 -1.49 -10.602 1 97.25 173 VAL A C 1
ATOM 1320 O O . VAL A 1 173 ? 22.875 -2.35 -10.336 1 97.25 173 VAL A O 1
ATOM 1323 N N . LEU A 1 174 ? 22.359 -0.281 -10.977 1 98.31 174 LEU A N 1
ATOM 1324 C CA . LEU A 1 174 ? 23.75 0.107 -11.125 1 98.31 174 LEU A CA 1
ATOM 1325 C C . LEU A 1 174 ? 24.469 0.095 -9.773 1 98.31 174 LEU A C 1
ATOM 1327 O O . LEU A 1 174 ? 25.625 -0.322 -9.68 1 98.31 174 LEU A O 1
ATOM 1331 N N . GLN A 1 175 ? 23.797 0.54 -8.773 1 97.62 175 GLN A N 1
ATOM 1332 C CA . GLN A 1 175 ? 24.391 0.423 -7.441 1 97.62 175 GLN A CA 1
ATOM 1333 C C . GLN A 1 175 ? 24.594 -1.039 -7.059 1 97.62 175 GLN A C 1
ATOM 1335 O O . GLN A 1 175 ? 25.594 -1.387 -6.434 1 97.62 175 GLN A O 1
ATOM 1340 N N . TRP A 1 176 ? 23.625 -1.851 -7.387 1 97.81 176 TRP A N 1
ATOM 1341 C CA . TRP A 1 176 ? 23.719 -3.26 -7.016 1 97.81 176 TRP A CA 1
ATOM 1342 C C . TRP A 1 176 ? 24.922 -3.924 -7.668 1 97.81 176 TRP A C 1
ATOM 1344 O O . TRP A 1 176 ? 25.516 -4.848 -7.105 1 97.81 176 TRP A O 1
ATOM 1354 N N . PHE A 1 177 ? 25.328 -3.502 -8.836 1 98.56 177 PHE A N 1
ATOM 1355 C CA . PHE A 1 177 ? 26.531 -4.008 -9.477 1 98.56 177 PHE A CA 1
ATOM 1356 C C . PHE A 1 177 ? 27.781 -3.527 -8.734 1 98.56 177 PHE A C 1
ATOM 1358 O O . PHE A 1 177 ? 28.781 -4.23 -8.688 1 98.56 177 PHE A O 1
ATOM 1365 N N . LEU A 1 178 ? 27.719 -2.348 -8.156 1 98.5 178 LEU A N 1
ATOM 1366 C CA . LEU A 1 178 ? 28.875 -1.751 -7.488 1 98.5 178 LEU A CA 1
ATOM 1367 C C . LEU A 1 178 ? 29.094 -2.381 -6.117 1 98.5 178 LEU A C 1
ATOM 1369 O O . LEU A 1 178 ? 30.234 -2.443 -5.633 1 98.5 178 LEU A O 1
ATOM 1373 N N . SER A 1 179 ? 28.109 -2.826 -5.453 1 97.62 179 SER A N 1
ATOM 1374 C CA . SER A 1 179 ? 28.141 -3.271 -4.062 1 97.62 179 SER A CA 1
ATOM 1375 C C . SER A 1 179 ? 28.594 -4.727 -3.959 1 97.62 179 SER A C 1
ATOM 1377 O O . SER A 1 179 ? 28 -5.605 -4.594 1 97.62 179 SER A O 1
ATOM 1379 N N . PRO A 1 180 ? 29.562 -5.016 -3.098 1 96.94 180 PRO A N 1
ATOM 1380 C CA . PRO A 1 180 ? 29.938 -6.414 -2.887 1 96.94 180 PRO A CA 1
ATOM 1381 C C . PRO A 1 180 ? 28.844 -7.23 -2.213 1 96.94 180 PRO A C 1
ATOM 1383 O O . PRO A 1 180 ? 28.859 -8.461 -2.27 1 96.94 180 PRO A O 1
ATOM 1386 N N . ARG A 1 181 ? 27.938 -6.57 -1.617 1 95.5 181 ARG A N 1
ATOM 1387 C CA . ARG A 1 181 ? 26.844 -7.258 -0.94 1 95.5 181 ARG A CA 1
ATOM 1388 C C . ARG A 1 181 ? 25.891 -7.895 -1.947 1 95.5 181 ARG A C 1
ATOM 1390 O O . ARG A 1 181 ? 25.406 -9 -1.728 1 95.5 181 ARG A O 1
ATOM 1397 N N . THR A 1 182 ? 25.625 -7.23 -3.055 1 96.88 182 THR A N 1
ATOM 1398 C CA . THR A 1 182 ? 24.609 -7.68 -3.998 1 96.88 182 THR A CA 1
ATOM 1399 C C . THR A 1 182 ? 25.25 -8.281 -5.246 1 96.88 182 THR A C 1
ATOM 1401 O O . THR A 1 182 ? 24.594 -8.992 -6.004 1 96.88 182 THR A O 1
ATOM 1404 N N . ASN A 1 183 ? 26.484 -7.953 -5.535 1 98.31 183 ASN A N 1
ATOM 1405 C CA . ASN A 1 183 ? 27.203 -8.477 -6.695 1 98.31 183 ASN A CA 1
ATOM 1406 C C . ASN A 1 183 ? 28.172 -9.586 -6.301 1 98.31 183 ASN A C 1
ATOM 1408 O O . ASN A 1 183 ? 29.312 -9.32 -5.914 1 98.31 183 ASN A O 1
ATOM 1412 N N . ARG A 1 184 ? 27.688 -10.75 -6.582 1 96.88 184 ARG A N 1
ATOM 1413 C CA . ARG A 1 184 ? 28.469 -11.93 -6.238 1 96.88 184 ARG A CA 1
ATOM 1414 C C . ARG A 1 184 ? 28.969 -12.641 -7.492 1 96.88 184 ARG A C 1
ATOM 1416 O O . ARG A 1 184 ? 29.297 -13.828 -7.453 1 96.88 184 ARG A O 1
ATOM 1423 N N . ARG A 1 185 ? 29.016 -11.922 -8.531 1 97.69 185 ARG A N 1
ATOM 1424 C CA . ARG A 1 185 ? 29.453 -12.484 -9.805 1 97.69 185 ARG A CA 1
ATOM 1425 C C . ARG A 1 185 ? 30.938 -12.828 -9.773 1 97.69 185 ARG A C 1
ATOM 1427 O O . ARG A 1 185 ? 31.703 -12.219 -9.031 1 97.69 185 ARG A O 1
ATOM 1434 N N . THR A 1 186 ? 31.297 -13.781 -10.664 1 96.62 186 THR A N 1
ATOM 1435 C CA . THR A 1 186 ? 32.688 -14.188 -10.758 1 96.62 186 THR A CA 1
ATOM 1436 C C . THR A 1 186 ? 33.25 -13.906 -12.148 1 96.62 186 THR A C 1
ATOM 1438 O O . THR A 1 186 ? 34.406 -14.242 -12.445 1 96.62 186 THR A O 1
ATOM 1441 N N . ASP A 1 187 ? 32.469 -13.352 -12.945 1 96.88 187 ASP A N 1
ATOM 1442 C CA . ASP A 1 187 ? 32.906 -13.008 -14.297 1 96.88 187 ASP A CA 1
ATOM 1443 C C . ASP A 1 187 ? 33.5 -11.594 -14.336 1 96.88 187 ASP A C 1
ATOM 1445 O O . ASP A 1 187 ? 33.938 -11.062 -13.312 1 96.88 187 ASP A O 1
ATOM 1449 N N . ALA A 1 188 ? 33.469 -11.039 -15.57 1 98.06 188 ALA A N 1
ATOM 1450 C CA . ALA A 1 188 ? 34.125 -9.758 -15.781 1 98.06 188 ALA A CA 1
ATOM 1451 C C . ALA A 1 188 ? 33.344 -8.617 -15.164 1 98.06 188 ALA A C 1
ATOM 1453 O O . ALA A 1 188 ? 33.781 -7.461 -15.172 1 98.06 188 ALA A O 1
ATOM 1454 N N . TYR A 1 189 ? 32.25 -8.914 -14.539 1 98.44 189 TYR A N 1
ATOM 1455 C CA . TYR A 1 189 ? 31.391 -7.867 -14.016 1 98.44 189 TYR A CA 1
ATOM 1456 C C . TYR A 1 189 ? 31.25 -7.973 -12.5 1 98.44 189 TYR A C 1
ATOM 1458 O O . TYR A 1 189 ? 30.422 -7.301 -11.898 1 98.44 189 TYR A O 1
ATOM 1466 N N . GLY A 1 190 ? 32.062 -8.844 -11.836 1 97.69 190 GLY A N 1
ATOM 1467 C CA . GLY A 1 190 ? 32.031 -8.984 -10.391 1 97.69 190 GLY A CA 1
ATOM 1468 C C . GLY A 1 190 ? 33.375 -9.305 -9.797 1 97.69 190 GLY A C 1
ATOM 1469 O O . GLY A 1 190 ? 34.375 -9.445 -10.531 1 97.69 190 GLY A O 1
ATOM 1470 N N . GLY A 1 191 ? 33.438 -9.383 -8.469 1 96.12 191 GLY A N 1
ATOM 1471 C CA . GLY A 1 191 ? 34.688 -9.703 -7.758 1 96.12 191 GLY A CA 1
ATOM 1472 C C . GLY A 1 191 ? 35.5 -8.477 -7.41 1 96.12 191 GLY A C 1
ATOM 1473 O O . GLY A 1 191 ? 35.281 -7.855 -6.367 1 96.12 191 GLY A O 1
ATOM 1474 N N . SER A 1 192 ? 36.281 -7.984 -8.367 1 96.12 192 SER A N 1
ATOM 1475 C CA . SER A 1 192 ? 37.156 -6.832 -8.133 1 96.12 192 SER A CA 1
ATOM 1476 C C . SER A 1 192 ? 36.375 -5.523 -8.297 1 96.12 192 SER A C 1
ATOM 1478 O O . SER A 1 192 ? 35.375 -5.48 -8.984 1 96.12 192 SER A O 1
ATOM 1480 N N . PRO A 1 193 ? 36.875 -4.473 -7.672 1 95.75 193 PRO A N 1
ATOM 1481 C CA . PRO A 1 193 ? 36.25 -3.166 -7.859 1 95.75 193 PRO A CA 1
ATOM 1482 C C . PRO A 1 193 ? 36.156 -2.762 -9.328 1 95.75 193 PRO A C 1
ATOM 1484 O O . PRO A 1 193 ? 35.156 -2.18 -9.75 1 95.75 193 PRO A O 1
ATOM 1487 N N . GLU A 1 194 ? 37.156 -3.113 -10.086 1 96.81 194 GLU A N 1
ATOM 1488 C CA . GLU A 1 194 ? 37.156 -2.789 -11.508 1 96.81 194 GLU A CA 1
ATOM 1489 C C . GLU A 1 194 ? 36.062 -3.52 -12.25 1 96.81 194 GLU A C 1
ATOM 1491 O O . GLU A 1 194 ? 35.344 -2.926 -13.078 1 96.81 194 GLU A O 1
ATOM 1496 N N . ASN A 1 195 ? 35.969 -4.789 -11.93 1 98.19 195 ASN A N 1
ATOM 1497 C CA . ASN A 1 195 ? 34.906 -5.582 -12.562 1 98.19 195 ASN A CA 1
ATOM 1498 C C . ASN A 1 195 ? 33.531 -5.109 -12.156 1 98.19 195 ASN A C 1
ATOM 1500 O O . ASN A 1 195 ? 32.625 -5.059 -12.984 1 98.19 195 ASN A O 1
ATOM 1504 N N . ARG A 1 196 ? 33.344 -4.719 -10.922 1 98.25 196 ARG A N 1
ATOM 1505 C CA . ARG A 1 196 ? 32.062 -4.285 -10.422 1 98.25 196 ARG A CA 1
ATOM 1506 C C . ARG A 1 196 ? 31.656 -2.939 -11.016 1 98.25 196 ARG A C 1
ATOM 1508 O O . ARG A 1 196 ? 30.469 -2.645 -11.156 1 98.25 196 ARG A O 1
ATOM 1515 N N . ARG A 1 197 ? 32.562 -2.119 -11.422 1 98 197 ARG A N 1
ATOM 1516 C CA . ARG A 1 197 ? 32.281 -0.803 -11.992 1 98 197 ARG A CA 1
ATOM 1517 C C . ARG A 1 197 ? 32.062 -0.894 -13.492 1 98 197 ARG A C 1
ATOM 1519 O O . ARG A 1 197 ? 31.578 0.059 -14.117 1 98 197 ARG A O 1
ATOM 1526 N N . ARG A 1 198 ? 32.375 -1.986 -14.125 1 98.62 198 ARG A N 1
ATOM 1527 C CA . ARG A 1 198 ? 32.438 -2.131 -15.578 1 98.62 198 ARG A CA 1
ATOM 1528 C C . ARG A 1 198 ? 31.094 -1.774 -16.219 1 98.62 198 ARG A C 1
ATOM 1530 O O . ARG A 1 198 ? 31.062 -1.047 -17.219 1 98.62 198 ARG A O 1
ATOM 1537 N N . LEU A 1 199 ? 29.984 -2.324 -15.672 1 98.75 199 LEU A N 1
ATOM 1538 C CA . LEU A 1 199 ? 28.688 -2.039 -16.281 1 98.75 199 LEU A CA 1
ATOM 1539 C C . LEU A 1 199 ? 28.406 -0.541 -16.281 1 98.75 199 LEU A C 1
ATOM 1541 O O . LEU A 1 199 ? 27.953 0.01 -17.281 1 98.75 199 LEU A O 1
ATOM 1545 N N . LEU A 1 200 ? 28.609 0.108 -15.148 1 98.75 200 LEU A N 1
ATOM 1546 C CA . LEU A 1 200 ? 28.375 1.546 -15.062 1 98.75 200 LEU A CA 1
ATOM 1547 C C . LEU A 1 200 ? 29.25 2.299 -16.062 1 98.75 200 LEU A C 1
ATOM 1549 O O . LEU A 1 200 ? 28.781 3.229 -16.719 1 98.75 200 LEU A O 1
ATOM 1553 N N . ARG A 1 201 ? 30.484 1.927 -16.172 1 98.62 201 ARG A N 1
ATOM 1554 C CA . ARG A 1 201 ? 31.391 2.545 -17.141 1 98.62 201 ARG A CA 1
ATOM 1555 C C . ARG A 1 201 ? 30.875 2.389 -18.562 1 98.62 201 ARG A C 1
ATOM 1557 O O . ARG A 1 201 ? 30.844 3.354 -19.328 1 98.62 201 ARG A O 1
ATOM 1564 N N . GLU A 1 202 ? 30.469 1.156 -18.891 1 98.81 202 GLU A N 1
ATOM 1565 C CA . GLU A 1 202 ? 29.953 0.887 -20.234 1 98.81 202 GLU A CA 1
ATOM 1566 C C . GLU A 1 202 ? 28.688 1.709 -20.516 1 98.81 202 GLU A C 1
ATOM 1568 O O . GLU A 1 202 ? 28.5 2.184 -21.641 1 98.81 202 GLU A O 1
ATOM 1573 N N . VAL A 1 203 ? 27.859 1.902 -19.531 1 98.81 203 VAL A N 1
ATOM 1574 C CA . VAL A 1 203 ? 26.641 2.697 -19.672 1 98.81 203 VAL A CA 1
ATOM 1575 C C . VAL A 1 203 ? 27 4.16 -19.922 1 98.81 203 VAL A C 1
ATOM 1577 O O . VAL A 1 203 ? 26.453 4.793 -20.828 1 98.81 203 VAL A O 1
ATOM 1580 N N . VAL A 1 204 ? 27.938 4.699 -19.172 1 98.69 204 VAL A N 1
ATOM 1581 C CA . VAL A 1 204 ? 28.375 6.078 -19.344 1 98.69 204 VAL A CA 1
ATOM 1582 C C . VAL A 1 204 ? 28.938 6.27 -20.75 1 98.69 204 VAL A C 1
ATOM 1584 O O . VAL A 1 204 ? 28.625 7.254 -21.438 1 98.69 204 VAL A O 1
ATOM 1587 N N . GLU A 1 205 ? 29.734 5.324 -21.172 1 98.38 205 GLU A N 1
ATOM 1588 C CA . GLU A 1 205 ? 30.344 5.379 -22.5 1 98.38 205 GLU A CA 1
ATOM 1589 C C . GLU A 1 205 ? 29.266 5.355 -23.594 1 98.38 205 GLU A C 1
ATOM 1591 O O . GLU A 1 205 ? 29.359 6.09 -24.578 1 98.38 205 GLU A O 1
ATOM 1596 N N . ALA A 1 206 ? 28.297 4.5 -23.375 1 98.69 206 ALA A N 1
ATOM 1597 C CA . ALA A 1 206 ? 27.203 4.414 -24.344 1 98.69 206 ALA A CA 1
ATOM 1598 C C . ALA A 1 206 ? 26.453 5.734 -24.438 1 98.69 206 ALA A C 1
ATOM 1600 O O . ALA A 1 206 ? 26.047 6.152 -25.531 1 98.69 206 ALA A O 1
ATOM 1601 N N . ILE A 1 207 ? 26.219 6.355 -23.344 1 98.5 207 ILE A N 1
ATOM 1602 C CA . ILE A 1 207 ? 25.516 7.629 -23.297 1 98.5 207 ILE A CA 1
ATOM 1603 C C . ILE A 1 207 ? 26.312 8.695 -24.031 1 98.5 207 ILE A C 1
ATOM 1605 O O . ILE A 1 207 ? 25.766 9.406 -24.891 1 98.5 207 ILE A O 1
ATOM 1609 N N . ARG A 1 208 ? 27.625 8.797 -23.797 1 98 208 ARG A N 1
ATOM 1610 C CA . ARG A 1 208 ? 28.484 9.773 -24.453 1 98 208 ARG A CA 1
ATOM 1611 C C . ARG A 1 208 ? 28.547 9.531 -25.953 1 98 208 ARG A C 1
ATOM 1613 O O . ARG A 1 208 ? 28.594 10.484 -26.734 1 98 208 ARG A O 1
ATOM 1620 N N . ALA A 1 209 ? 28.484 8.305 -26.297 1 97.69 209 ALA A N 1
ATOM 1621 C CA . ALA A 1 209 ? 28.594 7.945 -27.719 1 97.69 209 ALA A CA 1
ATOM 1622 C C . ALA A 1 209 ? 27.297 8.273 -28.453 1 97.69 209 ALA A C 1
ATOM 1624 O O . ALA A 1 209 ? 27.328 8.641 -29.641 1 97.69 209 ALA A O 1
ATOM 1625 N N . ARG A 1 210 ? 26.203 8.102 -27.812 1 97.25 210 ARG A N 1
ATOM 1626 C CA . ARG A 1 210 ? 24.906 8.188 -28.484 1 97.25 210 ARG A CA 1
ATOM 1627 C C . ARG A 1 210 ? 24.438 9.641 -28.562 1 97.25 210 ARG A C 1
ATOM 1629 O O . ARG A 1 210 ? 23.672 9.992 -29.469 1 97.25 210 ARG A O 1
ATOM 1636 N N . ILE A 1 211 ? 24.844 10.461 -27.609 1 96.5 211 ILE A N 1
ATOM 1637 C CA . ILE A 1 211 ? 24.406 11.852 -27.594 1 96.5 211 ILE A CA 1
ATOM 1638 C C . ILE A 1 211 ? 25.391 12.703 -28.406 1 96.5 211 ILE A C 1
ATOM 1640 O O . ILE A 1 211 ? 26.562 12.789 -28.062 1 96.5 211 ILE A O 1
ATOM 1644 N N . ALA A 1 212 ? 24.891 13.383 -29.391 1 90.19 212 ALA A N 1
ATOM 1645 C CA . ALA A 1 212 ? 25.734 14.062 -30.359 1 90.19 212 ALA A CA 1
ATOM 1646 C C . ALA A 1 212 ? 26.031 15.492 -29.922 1 90.19 212 ALA A C 1
ATOM 1648 O O . ALA A 1 212 ? 26.953 16.125 -30.438 1 90.19 212 ALA A O 1
ATOM 1649 N N . ARG A 1 213 ? 25.406 16.031 -28.984 1 94.88 213 ARG A N 1
ATOM 1650 C CA . ARG A 1 213 ? 25.625 17.406 -28.547 1 94.88 213 ARG A CA 1
ATOM 1651 C C . ARG A 1 213 ? 26.281 17.453 -27.172 1 94.88 213 ARG A C 1
ATOM 1653 O O . ARG A 1 213 ? 26.219 16.484 -26.422 1 94.88 213 ARG A O 1
ATOM 1660 N N . PRO A 1 214 ? 26.938 18.562 -26.875 1 96 214 PRO A N 1
ATOM 1661 C CA . PRO A 1 214 ? 27.438 18.703 -25.516 1 96 214 PRO A CA 1
ATOM 1662 C C . PRO A 1 214 ? 26.328 18.625 -24.469 1 96 214 PRO A C 1
ATOM 1664 O O . PRO A 1 214 ? 25.25 19.188 -24.672 1 96 214 PRO A O 1
ATOM 1667 N N . ILE A 1 215 ? 26.562 17.875 -23.469 1 97.5 215 ILE A N 1
ATOM 1668 C CA . ILE A 1 215 ? 25.594 17.734 -22.391 1 97.5 215 ILE A CA 1
ATOM 1669 C C . ILE A 1 215 ? 26.312 17.375 -21.094 1 97.5 215 ILE A C 1
ATOM 1671 O O . ILE A 1 215 ? 27.359 16.719 -21.109 1 97.5 215 ILE A O 1
ATOM 1675 N N . THR A 1 216 ? 25.859 17.906 -20 1 98.25 216 THR A N 1
ATOM 1676 C CA . THR A 1 216 ? 26.391 17.547 -18.688 1 98.25 216 THR A CA 1
ATOM 1677 C C . THR A 1 216 ? 25.953 16.141 -18.281 1 98.25 216 THR A C 1
ATOM 1679 O O . THR A 1 216 ? 24.766 15.812 -18.391 1 98.25 216 THR A O 1
ATOM 1682 N N . VAL A 1 217 ? 26.875 15.297 -17.875 1 98.5 217 VAL A N 1
ATOM 1683 C CA . VAL A 1 217 ? 26.594 13.938 -17.406 1 98.5 217 VAL A CA 1
ATOM 1684 C C . VAL A 1 217 ? 27.109 13.758 -15.984 1 98.5 217 VAL A C 1
ATOM 1686 O O . VAL A 1 217 ? 28.266 14.086 -15.695 1 98.5 217 VAL A O 1
ATOM 1689 N N . GLY A 1 218 ? 26.266 13.359 -15.078 1 98.25 218 GLY A N 1
ATOM 1690 C CA . GLY A 1 218 ? 26.672 13.141 -13.695 1 98.25 218 GLY A CA 1
ATOM 1691 C C . GLY A 1 218 ? 26.328 11.742 -13.195 1 98.25 218 GLY A C 1
ATOM 1692 O O . GLY A 1 218 ? 25.609 11 -13.859 1 98.25 218 GLY A O 1
ATOM 1693 N N . LEU A 1 219 ? 26.953 11.336 -12.039 1 98.5 219 LEU A N 1
ATOM 1694 C CA . LEU A 1 219 ? 26.688 10.086 -11.344 1 98.5 219 LEU A CA 1
ATOM 1695 C C . LEU A 1 219 ? 26.156 10.344 -9.938 1 98.5 219 LEU A C 1
ATOM 1697 O O . LEU A 1 219 ? 26.781 11.086 -9.164 1 98.5 219 LEU A O 1
ATOM 1701 N N . ARG A 1 220 ? 25.062 9.828 -9.625 1 97.56 220 ARG A N 1
ATOM 1702 C CA . ARG A 1 220 ? 24.594 9.766 -8.242 1 97.56 220 ARG A CA 1
ATOM 1703 C C . ARG A 1 220 ? 25.094 8.492 -7.559 1 97.56 220 ARG A C 1
ATOM 1705 O O . ARG A 1 220 ? 24.703 7.387 -7.941 1 97.56 220 ARG A O 1
ATOM 1712 N N . LEU A 1 221 ? 25.938 8.625 -6.582 1 98.25 221 LEU A N 1
ATOM 1713 C CA . LEU A 1 221 ? 26.578 7.504 -5.902 1 98.25 221 LEU A CA 1
ATOM 1714 C C . LEU A 1 221 ? 26.328 7.566 -4.398 1 98.25 221 LEU A C 1
ATOM 1716 O O . LEU A 1 221 ? 26.016 8.633 -3.863 1 98.25 221 LEU A O 1
ATOM 1720 N N . CYS A 1 222 ? 26.469 6.449 -3.785 1 97.12 222 CYS A N 1
ATOM 1721 C CA . CYS A 1 222 ? 26.422 6.355 -2.33 1 97.12 222 CYS A CA 1
ATOM 1722 C C . CYS A 1 222 ? 27.812 6.461 -1.733 1 97.12 222 CYS A C 1
ATOM 1724 O O . CYS A 1 222 ? 28.75 5.832 -2.223 1 97.12 222 CYS A O 1
ATOM 1726 N N . VAL A 1 223 ? 27.953 7.285 -0.69 1 98 223 VAL A N 1
ATOM 1727 C CA . VAL A 1 223 ? 29.25 7.348 -0.026 1 98 223 VAL A CA 1
ATOM 1728 C C . VAL A 1 223 ? 29.469 6.086 0.813 1 98 223 VAL A C 1
ATOM 1730 O O . VAL A 1 223 ? 30.562 5.516 0.82 1 98 223 VAL A O 1
ATOM 1733 N N . ASP A 1 224 ? 28.453 5.801 1.467 1 97.19 224 ASP A N 1
ATOM 1734 C CA . ASP A 1 224 ? 28.391 4.641 2.354 1 97.19 224 ASP A CA 1
ATOM 1735 C C . ASP A 1 224 ? 26.984 4.074 2.438 1 97.19 224 ASP A C 1
ATOM 1737 O O . ASP A 1 224 ? 26.031 4.793 2.787 1 97.19 224 ASP A O 1
ATOM 1741 N N . GLU A 1 225 ? 26.891 2.775 2.119 1 95.88 225 GLU A N 1
ATOM 1742 C CA . GLU A 1 225 ? 25.578 2.146 2.137 1 95.88 225 GLU A CA 1
ATOM 1743 C C . GLU A 1 225 ? 25.094 1.931 3.566 1 95.88 225 GLU A C 1
ATOM 1745 O O . GLU A 1 225 ? 23.906 1.676 3.793 1 95.88 225 GLU A O 1
ATOM 1750 N N . MET A 1 226 ? 25.938 2.006 4.555 1 94.19 226 MET A N 1
ATOM 1751 C CA . MET A 1 226 ? 25.625 1.857 5.973 1 94.19 226 MET A CA 1
ATOM 1752 C C . MET A 1 226 ? 24.984 0.501 6.25 1 94.19 226 MET A C 1
ATOM 1754 O O . MET A 1 226 ? 23.984 0.419 6.957 1 94.19 226 MET A O 1
ATOM 1758 N N . ILE A 1 227 ? 25.469 -0.523 5.613 1 92.56 227 ILE A N 1
ATOM 1759 C CA . ILE A 1 227 ? 24.984 -1.89 5.797 1 92.56 227 ILE A CA 1
ATOM 1760 C C . ILE A 1 227 ? 26.156 -2.863 5.715 1 92.56 227 ILE A C 1
ATOM 1762 O O . ILE A 1 227 ? 27.094 -2.666 4.926 1 92.56 227 ILE A O 1
ATOM 1766 N N . GLU A 1 228 ? 26.078 -3.908 6.5 1 89.88 228 GLU A N 1
ATOM 1767 C CA . GLU A 1 228 ? 27.156 -4.902 6.523 1 89.88 228 GLU A CA 1
ATOM 1768 C C . GLU A 1 228 ? 27.328 -5.559 5.156 1 89.88 228 GLU A C 1
ATOM 1770 O O . GLU A 1 228 ? 26.344 -5.965 4.527 1 89.88 228 GLU A O 1
ATOM 1775 N N . GLY A 1 229 ? 28.547 -5.559 4.73 1 91.69 229 GLY A N 1
ATOM 1776 C CA . GLY A 1 229 ? 28.859 -6.211 3.469 1 91.69 229 GLY A CA 1
ATOM 1777 C C . GLY A 1 229 ? 28.688 -5.305 2.266 1 91.69 229 GLY A C 1
ATOM 1778 O O . GLY A 1 229 ? 29 -5.691 1.138 1 91.69 229 GLY A O 1
ATOM 1779 N N . GLY A 1 230 ? 28.219 -4.082 2.492 1 92.75 230 GLY A N 1
ATOM 1780 C CA . GLY A 1 230 ? 28.031 -3.131 1.408 1 92.75 230 GLY A CA 1
ATOM 1781 C C . GLY A 1 230 ? 29.281 -2.318 1.109 1 92.75 230 GLY A C 1
ATOM 1782 O O . GLY A 1 230 ? 30.344 -2.578 1.671 1 92.75 230 GLY A O 1
ATOM 1783 N N . TYR A 1 231 ? 29 -1.449 0.029 1 91.56 231 TYR A N 1
ATOM 1784 C CA . TYR A 1 231 ? 30.172 -0.627 -0.286 1 91.56 231 TYR A CA 1
ATOM 1785 C C . TYR A 1 231 ? 30.172 0.657 0.534 1 91.56 231 TYR A C 1
ATOM 1787 O O . TYR A 1 231 ? 29.109 1.24 0.785 1 91.56 231 TYR A O 1
ATOM 1795 N N . GLY A 1 232 ? 31.453 1.07 1.044 1 95.62 232 GLY A N 1
ATOM 1796 C CA . GLY A 1 232 ? 31.641 2.221 1.915 1 95.62 232 GLY A CA 1
ATOM 1797 C C . GLY A 1 232 ? 32.5 3.307 1.295 1 95.62 232 GLY A C 1
ATOM 1798 O O . GLY A 1 232 ? 32.562 3.434 0.071 1 95.62 232 GLY A O 1
ATOM 1799 N N . LEU A 1 233 ? 33.094 4.133 2.115 1 97.75 233 LEU A N 1
ATOM 1800 C CA . LEU A 1 233 ? 33.812 5.332 1.741 1 97.75 233 LEU A CA 1
ATOM 1801 C C . LEU A 1 233 ? 34.969 4.988 0.79 1 97.75 233 LEU A C 1
ATOM 1803 O O . LEU A 1 233 ? 35.188 5.68 -0.212 1 97.75 233 LEU A O 1
ATOM 1807 N N . GLU A 1 234 ? 35.656 3.928 1.031 1 96.94 234 GLU A N 1
ATOM 1808 C CA . GLU A 1 234 ? 36.812 3.553 0.214 1 96.94 234 GLU A CA 1
ATOM 1809 C C . GLU A 1 234 ? 36.375 3.219 -1.214 1 96.94 234 GLU A C 1
ATOM 1811 O O . GLU A 1 234 ? 37 3.67 -2.174 1 96.94 234 GLU A O 1
ATOM 1816 N N . GLU A 1 235 ? 35.375 2.432 -1.308 1 96.94 235 GLU A N 1
ATOM 1817 C CA . GLU A 1 235 ? 34.875 2.086 -2.631 1 96.94 235 GLU A CA 1
ATOM 1818 C C . GLU A 1 235 ? 34.375 3.326 -3.373 1 96.94 235 GLU A C 1
ATOM 1820 O O . GLU A 1 235 ? 34.594 3.465 -4.578 1 96.94 235 GLU A O 1
ATOM 1825 N N . CYS A 1 236 ? 33.75 4.176 -2.645 1 98.19 236 CYS A N 1
ATOM 1826 C CA . CYS A 1 236 ? 33.25 5.414 -3.254 1 98.19 236 CYS A CA 1
ATOM 1827 C C . CYS A 1 236 ? 34.406 6.234 -3.803 1 98.19 236 CYS A C 1
ATOM 1829 O O . CYS A 1 236 ? 34.375 6.723 -4.934 1 98.19 236 CYS A O 1
ATOM 1831 N N . GLN A 1 237 ? 35.438 6.34 -3.041 1 98.38 237 GLN A N 1
ATOM 1832 C CA . GLN A 1 237 ? 36.625 7.102 -3.461 1 98.38 237 GLN A CA 1
ATOM 1833 C C . GLN A 1 237 ? 37.25 6.488 -4.707 1 98.38 237 GLN A C 1
ATOM 1835 O O . GLN A 1 237 ? 37.688 7.207 -5.609 1 98.38 237 GLN A O 1
ATOM 1840 N N . GLN A 1 238 ? 37.25 5.203 -4.746 1 97.94 238 GLN A N 1
ATOM 1841 C CA . GLN A 1 238 ? 37.781 4.523 -5.922 1 97.94 238 GLN A CA 1
ATOM 1842 C C . GLN A 1 238 ? 36.969 4.844 -7.164 1 97.94 238 GLN A C 1
ATOM 1844 O O . GLN A 1 238 ? 37.531 5.051 -8.25 1 97.94 238 GLN A O 1
ATOM 1849 N N . LEU A 1 239 ? 35.719 4.875 -7.031 1 98.5 239 LEU A N 1
ATOM 1850 C CA . LEU A 1 239 ? 34.812 5.195 -8.141 1 98.5 239 LEU A CA 1
ATOM 1851 C C . LEU A 1 239 ? 35.031 6.633 -8.602 1 98.5 239 LEU A C 1
ATOM 1853 O O . LEU A 1 239 ? 35.125 6.895 -9.805 1 98.5 239 LEU A O 1
ATOM 1857 N N . LEU A 1 240 ? 35.094 7.566 -7.621 1 98.62 240 LEU A N 1
ATOM 1858 C CA . LEU A 1 240 ? 35.281 8.977 -7.953 1 98.62 240 LEU A CA 1
ATOM 1859 C C . LEU A 1 240 ? 36.594 9.164 -8.719 1 98.62 240 LEU A C 1
ATOM 1861 O O . LEU A 1 240 ? 36.625 9.844 -9.75 1 98.62 240 LEU A O 1
ATOM 1865 N N . ALA A 1 241 ? 37.625 8.547 -8.227 1 98.62 241 ALA A N 1
ATOM 1866 C CA . ALA A 1 241 ? 38.938 8.68 -8.859 1 98.62 241 ALA A CA 1
ATOM 1867 C C . ALA A 1 241 ? 38.906 8.102 -10.266 1 98.62 241 ALA A C 1
ATOM 1869 O O . ALA A 1 241 ? 39.438 8.711 -11.203 1 98.62 241 ALA A O 1
ATOM 1870 N N . ALA A 1 242 ? 38.344 6.941 -10.391 1 98.44 242 ALA A N 1
ATOM 1871 C CA . ALA A 1 242 ? 38.375 6.234 -11.672 1 98.44 242 ALA A CA 1
ATOM 1872 C C . ALA A 1 242 ? 37.625 7.027 -12.742 1 98.44 242 ALA A C 1
ATOM 1874 O O . ALA A 1 242 ? 38.125 7.238 -13.844 1 98.44 242 ALA A O 1
ATOM 1875 N N . PHE A 1 243 ? 36.438 7.477 -12.469 1 98.5 243 PHE A N 1
ATOM 1876 C CA . PHE A 1 243 ? 35.625 8.18 -13.453 1 98.5 243 PHE A CA 1
ATOM 1877 C C . PHE A 1 243 ? 36.219 9.562 -13.742 1 98.5 243 PHE A C 1
ATOM 1879 O O . PHE A 1 243 ? 36.094 10.062 -14.867 1 98.5 243 PHE A O 1
ATOM 1886 N N . THR A 1 244 ? 36.812 10.164 -12.742 1 98.5 244 THR A N 1
ATOM 1887 C CA . THR A 1 244 ? 37.531 11.422 -12.977 1 98.5 244 THR A CA 1
ATOM 1888 C C . THR A 1 244 ? 38.688 11.219 -13.977 1 98.5 244 THR A C 1
ATOM 1890 O O . THR A 1 244 ? 38.812 11.992 -14.93 1 98.5 244 THR A O 1
ATOM 1893 N N . ALA A 1 245 ? 39.438 10.203 -13.75 1 98.25 245 ALA A N 1
ATOM 1894 C CA . ALA A 1 245 ? 40.562 9.906 -14.633 1 98.25 245 ALA A CA 1
ATOM 1895 C C . ALA A 1 245 ? 40.094 9.609 -16.047 1 98.25 245 ALA A C 1
ATOM 1897 O O . ALA A 1 245 ? 40.781 9.953 -17.016 1 98.25 245 ALA A O 1
ATOM 1898 N N . GLU A 1 246 ? 38.969 8.977 -16.188 1 97.19 246 GLU A N 1
ATOM 1899 C CA . GLU A 1 246 ? 38.438 8.609 -17.484 1 97.19 246 GLU A CA 1
ATOM 1900 C C . GLU A 1 246 ? 37.906 9.836 -18.219 1 97.19 246 GLU A C 1
ATOM 1902 O O . GLU A 1 246 ? 37.781 9.82 -19.453 1 97.19 246 GLU A O 1
ATOM 1907 N N . GLY A 1 247 ? 37.469 10.836 -17.531 1 97.31 247 GLY A N 1
ATOM 1908 C CA . GLY A 1 247 ? 37 12.078 -18.125 1 97.31 247 GLY A CA 1
ATOM 1909 C C . GLY A 1 247 ? 35.625 11.953 -18.812 1 97.31 247 GLY A C 1
ATOM 1910 O O . GLY A 1 247 ? 35.375 12.633 -19.797 1 97.31 247 GLY A O 1
ATOM 1911 N N . THR A 1 248 ? 34.844 11.031 -18.312 1 96.62 248 THR A N 1
ATOM 1912 C CA . THR A 1 248 ? 33.594 10.734 -19 1 96.62 248 THR A CA 1
ATOM 1913 C C . THR A 1 248 ? 32.406 11.367 -18.266 1 96.62 248 THR A C 1
ATOM 1915 O O . THR A 1 248 ? 31.297 11.398 -18.797 1 96.62 248 THR A O 1
ATOM 1918 N N . VAL A 1 249 ? 32.562 11.906 -17.047 1 98.5 249 VAL A N 1
ATOM 1919 C CA . VAL A 1 249 ? 31.5 12.516 -16.281 1 98.5 249 VAL A CA 1
ATOM 1920 C C . VAL A 1 249 ? 31.906 13.922 -15.844 1 98.5 249 VAL A C 1
ATOM 1922 O O . VAL A 1 249 ? 33.094 14.273 -15.891 1 98.5 249 VAL A O 1
ATOM 1925 N N . ASP A 1 250 ? 30.844 14.688 -15.422 1 98.69 250 ASP A N 1
ATOM 1926 C CA . ASP A 1 250 ? 31.094 16.109 -15.18 1 98.69 250 ASP A CA 1
ATOM 1927 C C . ASP A 1 250 ? 30.906 16.453 -13.703 1 98.69 250 ASP A C 1
ATOM 1929 O O . ASP A 1 250 ? 31.312 17.531 -13.258 1 98.69 250 ASP A O 1
ATOM 1933 N N . TYR A 1 251 ? 30.281 15.633 -12.93 1 98.62 251 TYR A N 1
ATOM 1934 C CA . TYR A 1 251 ? 30.078 15.867 -11.508 1 98.62 251 TYR A CA 1
ATOM 1935 C C . TYR A 1 251 ? 29.625 14.594 -10.805 1 98.62 251 TYR A C 1
ATOM 1937 O O . TYR A 1 251 ? 29.297 13.602 -11.453 1 98.62 251 TYR A O 1
ATOM 1945 N N . PHE A 1 252 ? 29.688 14.609 -9.461 1 98.75 252 PHE A N 1
ATOM 1946 C CA . PHE A 1 252 ? 29.172 13.531 -8.625 1 98.75 252 PHE A CA 1
ATOM 1947 C C . PHE A 1 252 ? 28.141 14.055 -7.641 1 98.75 252 PHE A C 1
ATOM 1949 O O . PHE A 1 252 ? 28.312 15.125 -7.051 1 98.75 252 PHE A O 1
ATOM 1956 N N . SER A 1 253 ? 27 13.422 -7.543 1 98.19 253 SER A N 1
ATOM 1957 C CA . SER A 1 253 ? 25.984 13.648 -6.52 1 98.19 253 SER A CA 1
ATOM 1958 C C . SER A 1 253 ? 26.016 12.562 -5.449 1 98.19 253 SER A C 1
ATOM 1960 O O . SER A 1 253 ? 25.906 11.375 -5.758 1 98.19 253 SER A O 1
ATOM 1962 N N . LEU A 1 254 ? 26.172 12.977 -4.18 1 98.19 254 LEU A N 1
ATOM 1963 C CA . LEU A 1 254 ? 26.5 11.992 -3.15 1 98.19 254 LEU A CA 1
ATOM 1964 C C . LEU A 1 254 ? 25.531 12.086 -1.979 1 98.19 254 LEU A C 1
ATOM 1966 O O . LEU A 1 254 ? 25.078 13.18 -1.627 1 98.19 254 LEU A O 1
ATOM 1970 N N . ASP A 1 255 ? 25.125 10.977 -1.439 1 95.56 255 ASP A N 1
ATOM 1971 C CA . ASP A 1 255 ? 24.422 10.852 -0.166 1 95.56 255 ASP A CA 1
ATOM 1972 C C . ASP A 1 255 ? 24.766 9.539 0.526 1 95.56 255 ASP A C 1
ATOM 1974 O O . ASP A 1 255 ? 25.688 8.828 0.107 1 95.56 255 ASP A O 1
ATOM 1978 N N . VAL A 1 256 ? 24.219 9.281 1.68 1 95.94 256 VAL A N 1
ATOM 1979 C CA . VAL A 1 256 ? 24.547 8.109 2.486 1 95.94 256 VAL A CA 1
ATOM 1980 C C . VAL A 1 256 ? 23.281 7.332 2.807 1 95.94 256 VAL A C 1
ATOM 1982 O O . VAL A 1 256 ? 22.188 7.914 2.881 1 95.94 256 VAL A O 1
ATOM 1985 N N . GLY A 1 257 ? 23.438 6.02 2.916 1 95.06 257 GLY A N 1
ATOM 1986 C CA . GLY A 1 257 ? 22.375 5.242 3.529 1 95.06 257 GLY A CA 1
ATOM 1987 C C . GLY A 1 257 ? 21.844 4.152 2.623 1 95.06 257 GLY A C 1
ATOM 1988 O O . GLY A 1 257 ? 22.391 3.898 1.552 1 95.06 257 GLY A O 1
ATOM 1989 N N . ASN A 1 258 ? 20.859 3.398 3.029 1 92.12 258 ASN A N 1
ATOM 1990 C CA . ASN A 1 258 ? 20.25 2.289 2.301 1 92.12 258 ASN A CA 1
ATOM 1991 C C . ASN A 1 258 ? 18.734 2.338 2.367 1 92.12 258 ASN A C 1
ATOM 1993 O O . ASN A 1 258 ? 18.156 3.258 2.959 1 92.12 258 ASN A O 1
ATOM 1997 N N . ASN A 1 259 ? 18.219 1.266 1.596 1 83.25 259 ASN A N 1
ATOM 1998 C CA . ASN A 1 259 ? 16.766 1.173 1.54 1 83.25 259 ASN A CA 1
ATOM 1999 C C . ASN A 1 259 ? 16.188 0.644 2.85 1 83.25 259 ASN A C 1
ATOM 2001 O O . ASN A 1 259 ? 16.625 -0.394 3.352 1 83.25 259 ASN A O 1
ATOM 2005 N N . TRP A 1 260 ? 15.531 1.235 3.686 1 73.75 260 TRP A N 1
ATOM 2006 C CA . TRP A 1 260 ? 14.805 0.765 4.855 1 73.75 260 TRP A CA 1
ATOM 2007 C C . TRP A 1 260 ? 15.68 0.821 6.105 1 73.75 260 TRP A C 1
ATOM 2009 O O . TRP A 1 260 ? 15.414 0.123 7.086 1 73.75 260 TRP A O 1
ATOM 2019 N N . GLY A 1 261 ? 16.781 1.385 6.016 1 74.69 261 GLY A N 1
ATOM 2020 C CA . GLY A 1 261 ? 17.703 1.246 7.133 1 74.69 261 GLY A CA 1
ATOM 2021 C C . GLY A 1 261 ? 17.781 2.488 8 1 74.69 261 GLY A C 1
ATOM 2022 O O . GLY A 1 261 ? 16.906 3.352 7.938 1 74.69 261 GLY A O 1
ATOM 2023 N N . ALA A 1 262 ? 18.609 2.275 8.875 1 88.38 262 ALA A N 1
ATOM 2024 C CA . ALA A 1 262 ? 19.016 3.291 9.844 1 88.38 262 ALA A CA 1
ATOM 2025 C C . ALA A 1 262 ? 20.5 3.631 9.711 1 88.38 262 ALA A C 1
ATOM 2027 O O . ALA A 1 262 ? 21.344 2.963 10.297 1 88.38 262 ALA A O 1
ATOM 2028 N N . PRO A 1 263 ? 20.844 4.723 8.758 1 92.31 263 PRO A N 1
ATOM 2029 C CA . PRO A 1 263 ? 19.875 5.629 8.133 1 92.31 263 PRO A CA 1
ATOM 2030 C C . PRO A 1 263 ? 19.438 5.16 6.746 1 92.31 263 PRO A C 1
ATOM 2032 O O . PRO A 1 263 ? 20.188 4.457 6.066 1 92.31 263 PRO A O 1
ATOM 2035 N N . SER A 1 264 ? 18.25 5.594 6.34 1 91.69 264 SER A N 1
ATOM 2036 C CA . SER A 1 264 ? 17.891 5.523 4.926 1 91.69 264 SER A CA 1
ATOM 2037 C C . SER A 1 264 ? 18.531 6.66 4.137 1 91.69 264 SER A C 1
ATOM 2039 O O . SER A 1 264 ? 19.031 7.625 4.719 1 91.69 264 SER A O 1
ATOM 2041 N N . TYR A 1 265 ? 18.484 6.523 2.832 1 92.25 265 TYR A N 1
ATOM 2042 C CA . TYR A 1 265 ? 19.047 7.566 1.979 1 92.25 265 TYR A CA 1
ATOM 2043 C C . TYR A 1 265 ? 18.188 8.82 2.004 1 92.25 265 TYR A C 1
ATOM 2045 O O . TYR A 1 265 ? 18.594 9.875 1.527 1 92.25 265 TYR A O 1
ATOM 2053 N N . VAL A 1 266 ? 16.953 8.742 2.555 1 91.81 266 VAL A N 1
ATOM 2054 C CA . VAL A 1 266 ? 16.109 9.883 2.875 1 91.81 266 VAL A CA 1
ATOM 205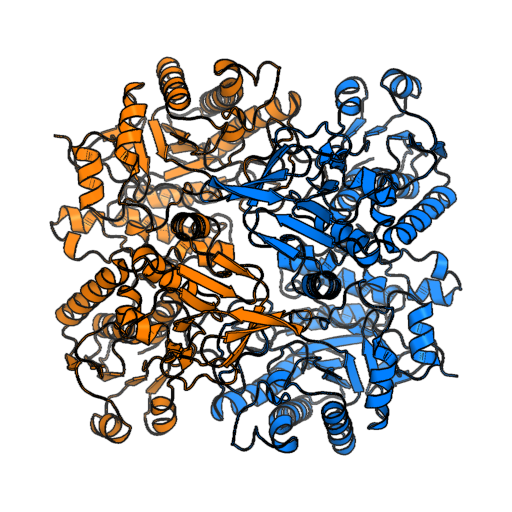5 C C . VAL A 1 266 ? 15.953 10.016 4.391 1 91.81 266 VAL A C 1
ATOM 2057 O O . VAL A 1 266 ? 14.906 9.672 4.945 1 91.81 266 VAL A O 1
ATOM 2060 N N . ALA A 1 267 ? 16.891 10.523 5.016 1 89.88 267 ALA A N 1
ATOM 2061 C CA . ALA A 1 267 ? 17 10.477 6.473 1 89.88 267 ALA A CA 1
ATOM 2062 C C . ALA A 1 267 ? 15.953 11.367 7.129 1 89.88 267 ALA A C 1
ATOM 2064 O O . ALA A 1 267 ? 15.742 12.508 6.703 1 89.88 267 ALA A O 1
ATOM 2065 N N . PRO A 1 268 ? 15.312 10.852 8.164 1 89.81 268 PRO A N 1
ATOM 2066 C CA . PRO A 1 268 ? 14.344 11.648 8.922 1 89.81 268 PRO A CA 1
ATOM 2067 C C . PRO A 1 268 ? 15 12.562 9.953 1 89.81 268 PRO A C 1
ATOM 2069 O O . PRO A 1 268 ? 16.234 12.68 9.984 1 89.81 268 PRO A O 1
ATOM 2072 N N . ASN A 1 269 ? 14.195 13.211 10.734 1 88.25 269 ASN A N 1
ATOM 2073 C CA . ASN A 1 269 ? 14.664 14.211 11.688 1 88.25 269 ASN A CA 1
ATOM 2074 C C . ASN A 1 269 ? 15.281 13.57 12.922 1 88.25 269 ASN A C 1
ATOM 2076 O O . ASN A 1 269 ? 15.75 14.266 13.828 1 88.25 269 ASN A O 1
ATOM 2080 N N . THR A 1 270 ? 15.312 12.25 12.969 1 89.56 270 THR A N 1
ATOM 2081 C CA . THR A 1 270 ? 16.031 11.578 14.039 1 89.56 270 THR A CA 1
ATOM 2082 C C . THR A 1 270 ? 17.531 11.742 13.867 1 89.56 270 THR A C 1
ATOM 2084 O O . THR A 1 270 ? 18.312 11.461 14.781 1 89.56 270 THR A O 1
ATOM 2087 N N . TYR A 1 271 ? 17.938 12.25 12.734 1 93.31 271 TYR A N 1
ATOM 2088 C CA . TYR A 1 271 ? 19.328 12.539 12.445 1 93.31 271 TYR A CA 1
ATOM 2089 C C . TYR A 1 271 ? 19.562 14.047 12.367 1 93.31 271 TYR A C 1
ATOM 2091 O O . TYR A 1 271 ? 18.625 14.82 12.164 1 93.31 271 TYR A O 1
ATOM 2099 N N . GLY A 1 272 ? 20.828 14.438 12.523 1 93.81 272 GLY A N 1
ATOM 2100 C CA . GLY A 1 272 ? 21.172 15.852 12.578 1 93.81 272 GLY A CA 1
ATOM 2101 C C . GLY A 1 272 ? 21.266 16.484 11.203 1 93.81 272 GLY A C 1
ATOM 2102 O O . GLY A 1 272 ? 21.266 15.789 10.188 1 93.81 272 GLY A O 1
ATOM 2103 N N . PRO A 1 273 ? 21.234 17.859 11.141 1 95.88 273 PRO A N 1
ATOM 2104 C CA . PRO A 1 273 ? 21.359 18.578 9.875 1 95.88 273 PRO A CA 1
ATOM 2105 C C . PRO A 1 273 ? 22.672 18.266 9.148 1 95.88 273 PRO A C 1
ATOM 2107 O O . PRO A 1 273 ? 23.75 18.359 9.742 1 95.88 273 PRO A O 1
ATOM 2110 N N . ALA A 1 274 ? 22.562 17.875 7.918 1 97.38 274 ALA A N 1
ATOM 2111 C CA . ALA A 1 274 ? 23.703 17.578 7.059 1 97.38 274 ALA A CA 1
ATOM 2112 C C . ALA A 1 274 ? 24.719 16.688 7.781 1 97.38 274 ALA A C 1
ATOM 2114 O O . ALA A 1 274 ? 25.922 16.891 7.668 1 97.38 274 ALA A O 1
ATOM 2115 N N . GLN A 1 275 ? 24.203 15.727 8.453 1 95.88 275 GLN A N 1
ATOM 2116 C CA . GLN A 1 275 ? 24.969 14.898 9.375 1 95.88 275 GLN A CA 1
ATOM 2117 C C . GLN A 1 275 ? 26.156 14.242 8.672 1 95.88 275 GLN A C 1
ATOM 2119 O O . GLN A 1 275 ? 27.188 14 9.281 1 95.88 275 GLN A O 1
ATOM 2124 N N . TRP A 1 276 ? 26.094 14 7.398 1 96.94 276 TRP A N 1
ATOM 2125 C CA . TRP A 1 276 ? 27.125 13.211 6.727 1 96.94 276 TRP A CA 1
ATOM 2126 C C . TRP A 1 276 ? 27.859 14.055 5.684 1 96.94 276 TRP A C 1
ATOM 2128 O O . TRP A 1 276 ? 28.516 13.508 4.797 1 96.94 276 TRP A O 1
ATOM 2138 N N . ALA A 1 277 ? 27.75 15.352 5.758 1 97.94 277 ALA A N 1
ATOM 2139 C CA . ALA A 1 277 ? 28.406 16.25 4.816 1 97.94 277 ALA A CA 1
ATOM 2140 C C . ALA A 1 277 ? 29.922 16.125 4.91 1 97.94 277 ALA A C 1
ATOM 2142 O O . ALA A 1 277 ? 30.625 16.172 3.896 1 97.94 277 ALA A O 1
ATOM 2143 N N . ALA A 1 278 ? 30.422 15.922 6.121 1 98 278 ALA A N 1
ATOM 2144 C CA . ALA A 1 278 ? 31.859 15.766 6.305 1 98 278 ALA A CA 1
ATOM 2145 C C . ALA A 1 278 ? 32.375 14.492 5.637 1 98 278 ALA A C 1
ATOM 2147 O O . ALA A 1 278 ? 33.5 14.453 5.117 1 98 278 ALA A O 1
ATOM 2148 N N . LEU A 1 279 ? 31.531 13.469 5.727 1 97.81 279 LEU A N 1
ATOM 2149 C CA . LEU A 1 279 ? 31.875 12.219 5.059 1 97.81 279 LEU A CA 1
ATOM 2150 C C . LEU A 1 279 ? 31.953 12.414 3.547 1 97.81 279 LEU A C 1
ATOM 2152 O O . LEU A 1 279 ? 32.781 11.812 2.881 1 97.81 279 LEU A O 1
ATOM 2156 N N . CYS A 1 280 ? 31.109 13.188 3.041 1 96.75 280 CYS A N 1
ATOM 2157 C CA . CYS A 1 280 ? 31.125 13.539 1.625 1 96.75 280 CYS A CA 1
ATOM 2158 C C . CYS A 1 280 ? 32.406 14.266 1.257 1 96.75 280 CYS A C 1
ATOM 2160 O O . CYS A 1 280 ? 33 14.023 0.193 1 96.75 280 CYS A O 1
ATOM 2162 N N . ALA A 1 281 ? 32.812 15.148 2.117 1 97.75 281 ALA A N 1
ATOM 2163 C CA . ALA A 1 281 ? 34.094 15.852 1.907 1 97.75 281 ALA A CA 1
ATOM 2164 C C . ALA A 1 281 ? 35.25 14.883 1.812 1 97.75 281 ALA A C 1
ATOM 2166 O O . ALA A 1 281 ? 36.125 15.039 0.961 1 97.75 281 ALA A O 1
ATOM 2167 N N . GLU A 1 282 ? 35.219 13.969 2.734 1 98.25 282 GLU A N 1
ATOM 2168 C CA . GLU A 1 282 ? 36.281 12.953 2.725 1 98.25 282 GLU A CA 1
ATOM 2169 C C . GLU A 1 282 ? 36.281 12.188 1.406 1 98.25 282 GLU A C 1
ATOM 2171 O O . GLU A 1 282 ? 37.344 11.953 0.827 1 98.25 282 GLU A O 1
ATOM 2176 N N . ALA A 1 283 ? 35.156 11.805 0.944 1 98.38 283 ALA A N 1
ATOM 2177 C CA . ALA A 1 283 ? 35.062 11.109 -0.341 1 98.38 283 ALA A CA 1
ATOM 2178 C C . ALA A 1 283 ? 35.562 11.992 -1.475 1 98.38 283 ALA A C 1
ATOM 2180 O O . ALA A 1 283 ? 36.25 11.508 -2.383 1 98.38 283 ALA A O 1
ATOM 2181 N N . GLY A 1 284 ? 35.312 13.242 -1.394 1 97.88 284 GLY A N 1
ATOM 2182 C CA . GLY A 1 284 ? 35.594 14.203 -2.447 1 97.88 284 GLY A CA 1
ATOM 2183 C C . GLY A 1 284 ? 37.094 14.453 -2.629 1 97.88 284 GLY A C 1
ATOM 2184 O O . GLY A 1 284 ? 37.5 14.992 -3.65 1 97.88 284 GLY A O 1
ATOM 2185 N N . THR A 1 285 ? 37.875 14.055 -1.729 1 98.12 285 THR A N 1
ATOM 2186 C CA . THR A 1 285 ? 39.344 14.234 -1.854 1 98.12 285 THR A CA 1
ATOM 2187 C C . THR A 1 285 ? 39.875 13.422 -3.025 1 98.12 285 THR A C 1
ATOM 2189 O O . THR A 1 285 ? 41 13.672 -3.496 1 98.12 285 THR A O 1
ATOM 2192 N N . ALA A 1 286 ? 39.031 12.531 -3.523 1 98.5 286 ALA A N 1
ATOM 2193 C CA . ALA A 1 286 ? 39.5 11.609 -4.566 1 98.5 286 ALA A CA 1
ATOM 2194 C C . ALA A 1 286 ? 39.188 12.172 -5.953 1 98.5 286 ALA A C 1
ATOM 2196 O O . ALA A 1 286 ? 39.469 11.523 -6.965 1 98.5 286 ALA A O 1
ATOM 2197 N N . THR A 1 287 ? 38.688 13.383 -6.07 1 98.69 287 THR A N 1
ATOM 2198 C CA . THR A 1 287 ? 38.312 13.93 -7.363 1 98.69 287 THR A CA 1
ATOM 2199 C C . THR A 1 287 ? 38.469 15.453 -7.379 1 98.69 287 THR A C 1
ATOM 2201 O O . THR A 1 287 ? 38.469 16.078 -6.32 1 98.69 287 THR A O 1
ATOM 2204 N N . ASP A 1 288 ? 38.625 16.031 -8.547 1 98 288 ASP A N 1
ATOM 2205 C CA . ASP A 1 288 ? 38.594 17.484 -8.719 1 98 288 ASP A CA 1
ATOM 2206 C C . ASP A 1 288 ? 37.312 17.938 -9.414 1 98 288 ASP A C 1
ATOM 2208 O O . ASP A 1 288 ? 37.156 19.125 -9.703 1 98 288 ASP A O 1
ATOM 2212 N N . LEU A 1 289 ? 36.438 16.984 -9.695 1 98.62 289 LEU A N 1
ATOM 2213 C CA . LEU A 1 289 ? 35.156 17.328 -10.273 1 98.62 289 LEU A CA 1
ATOM 2214 C C . LEU A 1 289 ? 34.219 17.875 -9.203 1 98.62 289 LEU A C 1
ATOM 2216 O O . LEU A 1 289 ? 34.344 17.547 -8.023 1 98.62 289 LEU A O 1
ATOM 2220 N N . PRO A 1 290 ? 33.25 18.688 -9.594 1 98.56 290 PRO A N 1
ATOM 2221 C CA . PRO A 1 290 ? 32.281 19.203 -8.633 1 98.56 290 PRO A CA 1
ATOM 2222 C C . PRO A 1 290 ? 31.516 18.109 -7.91 1 98.56 290 PRO A C 1
ATOM 2224 O O . PRO A 1 290 ? 31.156 17.094 -8.523 1 98.56 290 PRO A O 1
ATOM 2227 N N . ILE A 1 291 ? 31.281 18.312 -6.609 1 98.5 291 ILE A N 1
ATOM 2228 C CA . ILE A 1 291 ? 30.516 17.406 -5.785 1 98.5 291 ILE A CA 1
ATOM 2229 C C . ILE A 1 291 ? 29.234 18.094 -5.297 1 98.5 291 ILE A C 1
ATOM 2231 O O . ILE A 1 291 ? 29.281 19.219 -4.809 1 98.5 291 ILE A O 1
ATOM 2235 N N . LEU A 1 292 ? 28.156 17.422 -5.508 1 98.38 292 LEU A N 1
ATOM 2236 C CA . LEU A 1 292 ? 26.859 17.812 -4.969 1 98.38 292 LEU A CA 1
ATOM 2237 C C . LEU A 1 292 ? 26.484 16.938 -3.771 1 98.38 292 LEU A C 1
ATOM 2239 O O . LEU A 1 292 ? 26.438 15.711 -3.879 1 98.38 292 LEU A O 1
ATOM 2243 N N . TYR A 1 293 ? 26.25 17.547 -2.58 1 98.12 293 TYR A N 1
ATOM 2244 C CA . TYR A 1 293 ? 25.812 16.812 -1.397 1 98.12 293 TYR A CA 1
ATOM 2245 C C . TYR A 1 293 ? 24.312 17.016 -1.164 1 98.12 293 TYR A C 1
ATOM 2247 O O . TYR A 1 293 ? 23.812 18.141 -1.19 1 98.12 293 TYR A O 1
ATOM 2255 N N . ALA A 1 294 ? 23.609 15.945 -1.001 1 96.19 294 ALA A N 1
ATOM 2256 C CA . ALA A 1 294 ? 22.203 15.984 -0.594 1 96.19 294 ALA A CA 1
ATOM 2257 C C . ALA A 1 294 ? 21.969 15.109 0.633 1 96.19 294 ALA A C 1
ATOM 2259 O O . ALA A 1 294 ? 22.297 13.93 0.634 1 96.19 294 ALA A O 1
ATOM 2260 N N . GLY A 1 295 ? 21.453 15.664 1.711 1 95.25 295 GLY A N 1
ATOM 2261 C CA . GLY A 1 295 ? 21.125 14.945 2.934 1 95.25 295 GLY A CA 1
ATOM 2262 C C . GLY A 1 295 ? 20.797 15.867 4.098 1 95.25 295 GLY A C 1
ATOM 2263 O O . GLY A 1 295 ? 21.688 16.5 4.668 1 95.25 295 GLY A O 1
ATOM 2264 N N . ARG A 1 296 ? 19.594 16.016 4.402 1 94.69 296 ARG A N 1
ATOM 2265 C CA . ARG A 1 296 ? 19.078 16.734 5.562 1 94.69 296 ARG A CA 1
ATOM 2266 C C . ARG A 1 296 ? 19.547 18.188 5.57 1 94.69 296 ARG A C 1
ATOM 2268 O O . ARG A 1 296 ? 20.031 18.688 6.59 1 94.69 296 ARG A O 1
ATOM 2275 N N . VAL A 1 297 ? 19.531 18.781 4.457 1 96.94 297 VAL A N 1
ATOM 2276 C CA . VAL A 1 297 ? 19.734 20.219 4.383 1 96.94 297 VAL A CA 1
ATOM 2277 C C . VAL A 1 297 ? 18.391 20.938 4.387 1 96.94 297 VAL A C 1
ATOM 2279 O O . VAL A 1 297 ? 17.766 21.094 3.336 1 96.94 297 VAL A O 1
ATOM 2282 N N . GLY A 1 298 ? 18.062 21.438 5.582 1 94.56 298 GLY A N 1
ATOM 2283 C CA . GLY A 1 298 ? 16.688 21.875 5.77 1 94.56 298 GLY A CA 1
ATOM 2284 C C . GLY A 1 298 ? 16.547 23.391 5.82 1 94.56 298 GLY A C 1
ATOM 2285 O O . GLY A 1 298 ? 15.43 23.906 5.895 1 94.56 298 GLY A O 1
ATOM 2286 N N . ASP A 1 299 ? 17.719 24.125 5.762 1 95.19 299 ASP A N 1
ATOM 2287 C CA . ASP A 1 299 ? 17.672 25.578 5.828 1 95.19 299 ASP A CA 1
ATOM 2288 C C . ASP A 1 299 ? 18.906 26.203 5.188 1 95.19 299 ASP A C 1
ATOM 2290 O O . ASP A 1 299 ? 19.828 25.484 4.781 1 95.19 299 ASP A O 1
ATOM 2294 N N . VAL A 1 300 ? 18.875 27.5 5.086 1 96.94 300 VAL A N 1
ATOM 2295 C CA . VAL A 1 300 ? 19.922 28.234 4.391 1 96.94 300 VAL A CA 1
ATOM 2296 C C . VAL A 1 300 ? 21.219 28.172 5.199 1 96.94 300 VAL A C 1
ATOM 2298 O O . VAL A 1 300 ? 22.312 28.062 4.633 1 96.94 300 VAL A O 1
ATOM 2301 N N . ALA A 1 301 ? 21.062 28.281 6.5 1 96.5 301 ALA A N 1
ATOM 2302 C CA . ALA A 1 301 ? 22.25 28.25 7.352 1 96.5 301 ALA A CA 1
ATOM 2303 C C . ALA A 1 301 ? 23.016 26.938 7.172 1 96.5 301 ALA A C 1
ATOM 2305 O O . ALA A 1 301 ? 24.234 26.938 7.047 1 96.5 301 ALA A O 1
ATOM 2306 N N . THR A 1 302 ? 22.328 25.844 7.176 1 97.31 302 THR A N 1
ATOM 2307 C CA . THR A 1 302 ? 22.938 24.531 6.961 1 97.31 302 THR A CA 1
ATOM 2308 C C . THR A 1 302 ? 23.562 24.453 5.574 1 97.31 302 THR A C 1
ATOM 2310 O O . THR A 1 302 ? 24.672 23.938 5.418 1 97.31 302 THR A O 1
ATOM 2313 N N . ALA A 1 303 ? 22.875 24.953 4.605 1 98.12 303 ALA A N 1
ATOM 2314 C CA . ALA A 1 303 ? 23.391 24.969 3.238 1 98.12 303 ALA A CA 1
ATOM 2315 C C . ALA A 1 303 ? 24.688 25.75 3.148 1 98.12 303 ALA A C 1
ATOM 2317 O O . ALA A 1 303 ? 25.672 25.281 2.561 1 98.12 303 ALA A O 1
ATOM 2318 N N . ARG A 1 304 ? 24.688 26.922 3.744 1 97.12 304 ARG A N 1
ATOM 2319 C CA . ARG A 1 304 ? 25.875 27.781 3.758 1 97.12 304 ARG A CA 1
ATOM 2320 C C . ARG A 1 304 ? 27.031 27.094 4.445 1 97.12 304 ARG A C 1
ATOM 2322 O O . ARG A 1 304 ? 28.172 27.188 3.986 1 97.12 304 ARG A O 1
ATOM 2329 N N . GLN A 1 305 ? 26.703 26.453 5.48 1 97.31 305 GLN A N 1
ATOM 2330 C CA . GLN A 1 305 ? 27.75 25.781 6.25 1 97.31 305 GLN A CA 1
ATOM 2331 C C . GLN A 1 305 ? 28.391 24.672 5.441 1 97.31 305 GLN A C 1
ATOM 2333 O O . GLN A 1 305 ? 29.609 24.5 5.469 1 97.31 305 GLN A O 1
ATOM 2338 N N . VAL A 1 306 ? 27.594 23.859 4.738 1 98.25 306 VAL A N 1
ATOM 2339 C CA . VAL A 1 306 ? 28.094 22.766 3.918 1 98.25 306 VAL A CA 1
ATOM 2340 C C . VAL A 1 306 ? 29.094 23.312 2.887 1 98.25 306 VAL A C 1
ATOM 2342 O O . VAL A 1 306 ? 30.156 22.734 2.68 1 98.25 306 VAL A O 1
ATOM 2345 N N . ILE A 1 307 ? 28.781 24.438 2.275 1 98.25 307 ILE A N 1
ATOM 2346 C CA . ILE A 1 307 ? 29.609 25.047 1.234 1 98.25 307 ILE A CA 1
ATOM 2347 C C . ILE A 1 307 ? 30.844 25.688 1.861 1 98.25 307 ILE A C 1
ATOM 2349 O O . ILE A 1 307 ? 31.969 25.469 1.401 1 98.25 307 ILE A O 1
ATOM 2353 N N . ALA A 1 308 ? 30.625 26.422 2.951 1 97.5 308 ALA A N 1
ATOM 2354 C CA . ALA A 1 308 ? 31.703 27.156 3.607 1 97.5 308 ALA A CA 1
ATOM 2355 C C . ALA A 1 308 ? 32.75 26.219 4.172 1 97.5 308 ALA A C 1
ATOM 2357 O O . ALA A 1 308 ? 33.969 26.516 4.156 1 97.5 308 ALA A O 1
ATOM 2358 N N . ASP A 1 309 ? 32.312 25.094 4.633 1 97.56 309 ASP A N 1
ATOM 2359 C CA . ASP A 1 309 ? 33.188 24.109 5.238 1 97.56 309 ASP A CA 1
ATOM 2360 C C . ASP A 1 309 ? 33.906 23.297 4.168 1 97.56 309 ASP A C 1
ATOM 2362 O O . ASP A 1 309 ? 34.781 22.469 4.48 1 97.56 309 ASP A O 1
ATOM 2366 N N . GLY A 1 310 ? 33.531 23.453 2.947 1 97.19 310 GLY A N 1
ATOM 2367 C CA . GLY A 1 310 ? 34.156 22.719 1.853 1 97.19 310 GLY A CA 1
ATOM 2368 C C . GLY A 1 310 ? 33.688 21.281 1.762 1 97.19 310 GLY A C 1
ATOM 2369 O O . GLY A 1 310 ? 34.406 20.422 1.24 1 97.19 310 GLY A O 1
ATOM 2370 N N . HIS A 1 311 ? 32.594 21 2.34 1 97.75 311 HIS A N 1
ATOM 2371 C CA . HIS A 1 311 ? 32.094 19.625 2.309 1 97.75 311 HIS A CA 1
ATOM 2372 C C . HIS A 1 311 ? 31.625 19.234 0.907 1 97.75 311 HIS A C 1
ATOM 2374 O O . HIS A 1 311 ? 31.656 18.062 0.544 1 97.75 311 HIS A O 1
ATOM 2380 N N . ALA A 1 312 ? 31.219 20.219 0.087 1 98.25 312 ALA A N 1
ATOM 2381 C CA . ALA A 1 312 ? 30.781 20.016 -1.29 1 98.25 312 ALA A CA 1
ATOM 2382 C C . ALA A 1 312 ? 30.859 21.312 -2.09 1 98.25 312 ALA A C 1
ATOM 2384 O O . ALA A 1 312 ? 30.984 22.391 -1.518 1 98.25 312 ALA A O 1
ATOM 2385 N N . ASP A 1 313 ? 30.797 21.188 -3.377 1 98.38 313 ASP A N 1
ATOM 2386 C CA . ASP A 1 313 ? 30.797 22.359 -4.254 1 98.38 313 ASP A CA 1
ATOM 2387 C C . ASP A 1 313 ? 29.391 22.891 -4.465 1 98.38 313 ASP A C 1
ATOM 2389 O O . ASP A 1 313 ? 29.203 24.078 -4.73 1 98.38 313 ASP A O 1
ATOM 2393 N N . LEU A 1 314 ? 28.438 22 -4.43 1 98.44 314 LEU A N 1
ATOM 2394 C CA . LEU A 1 314 ? 27.016 22.266 -4.523 1 98.44 314 LEU A CA 1
ATOM 2395 C C . LEU A 1 314 ? 26.25 21.562 -3.41 1 98.44 314 LEU A C 1
ATOM 2397 O O . LEU A 1 314 ? 26.703 20.562 -2.879 1 98.44 314 LEU A O 1
ATOM 2401 N N . VAL A 1 315 ? 25.094 22.141 -3.068 1 98.62 315 VAL A N 1
ATOM 2402 C CA . VAL A 1 315 ? 24.281 21.531 -2.018 1 98.62 315 VAL A CA 1
ATOM 2403 C C . VAL A 1 315 ? 22.859 21.328 -2.525 1 98.62 315 VAL A C 1
ATOM 2405 O O . VAL A 1 315 ? 22.266 22.219 -3.133 1 98.62 315 VAL A O 1
ATOM 2408 N N . GLY A 1 316 ? 22.406 20.031 -2.381 1 97.88 316 GLY A N 1
ATOM 2409 C CA . GLY A 1 316 ? 21.031 19.688 -2.746 1 97.88 316 GLY A CA 1
ATOM 2410 C C . GLY A 1 316 ? 20.031 19.969 -1.642 1 97.88 316 GLY A C 1
ATOM 2411 O O . GLY A 1 316 ? 20.172 19.469 -0.525 1 97.88 316 GLY A O 1
ATOM 2412 N N . VAL A 1 317 ? 19 20.734 -1.932 1 97.44 317 VAL A N 1
ATOM 2413 C CA . VAL A 1 317 ? 17.922 21.094 -1.015 1 97.44 317 VAL A CA 1
ATOM 2414 C C . VAL A 1 317 ? 16.578 20.703 -1.624 1 97.44 317 VAL A C 1
ATOM 2416 O O . VAL A 1 317 ? 16.203 21.203 -2.686 1 97.44 317 VAL A O 1
ATOM 2419 N N . VAL A 1 318 ? 15.852 19.797 -0.941 1 96.12 318 VAL A N 1
ATOM 2420 C CA . VAL A 1 318 ? 14.594 19.328 -1.514 1 96.12 318 VAL A CA 1
ATOM 2421 C C . VAL A 1 318 ? 13.438 19.734 -0.601 1 96.12 318 VAL A C 1
ATOM 2423 O O . VAL A 1 318 ? 12.672 20.656 -0.921 1 96.12 318 VAL A O 1
ATOM 2426 N N . ARG A 1 319 ? 13.406 19.281 0.599 1 95.88 319 ARG A N 1
ATOM 2427 C CA . ARG A 1 319 ? 12.25 19.453 1.469 1 95.88 319 ARG A CA 1
ATOM 2428 C C . ARG A 1 319 ? 12.062 20.922 1.858 1 95.88 319 ARG A C 1
ATOM 2430 O O . ARG A 1 319 ? 10.93 21.406 1.932 1 95.88 319 ARG A O 1
ATOM 2437 N N . ALA A 1 320 ? 13.125 21.594 2.086 1 97.19 320 ALA A N 1
ATOM 2438 C CA . ALA A 1 320 ? 13.016 23.016 2.412 1 97.19 320 ALA A CA 1
ATOM 2439 C C . ALA A 1 320 ? 12.43 23.797 1.244 1 97.19 320 ALA A C 1
ATOM 2441 O O . ALA A 1 320 ? 11.648 24.719 1.447 1 97.19 320 ALA A O 1
ATOM 2442 N N . LEU A 1 321 ? 12.742 23.375 0.027 1 97.12 321 LEU A N 1
ATOM 2443 C CA . LEU A 1 321 ? 12.242 24.078 -1.156 1 97.12 321 LEU A CA 1
ATOM 2444 C C . LEU A 1 321 ? 10.82 23.641 -1.48 1 97.12 321 LEU A C 1
ATOM 2446 O O . LEU A 1 321 ? 10.102 24.344 -2.201 1 97.12 321 LEU A O 1
ATOM 2450 N N . ILE A 1 322 ? 10.461 22.469 -1.01 1 96.19 322 ILE A N 1
ATOM 2451 C CA . ILE A 1 322 ? 9.062 22.078 -1.088 1 96.19 322 ILE A CA 1
ATOM 2452 C C . ILE A 1 322 ? 8.234 22.969 -0.158 1 96.19 322 ILE A C 1
ATOM 2454 O O . ILE A 1 322 ? 7.199 23.5 -0.561 1 96.19 322 ILE A O 1
ATOM 2458 N N . ALA A 1 323 ? 8.75 23.188 1.05 1 97.5 323 ALA A N 1
ATOM 2459 C CA . ALA A 1 323 ? 8.055 23.984 2.061 1 97.5 323 ALA A CA 1
ATOM 2460 C C . ALA A 1 323 ? 8.023 25.453 1.674 1 97.5 323 ALA A C 1
ATOM 2462 O O . ALA A 1 323 ? 6.992 26.125 1.812 1 97.5 323 ALA A O 1
ATOM 2463 N N . GLU A 1 324 ? 9.188 25.984 1.163 1 98 324 GLU A N 1
ATOM 2464 C CA . GLU A 1 324 ? 9.344 27.375 0.769 1 98 324 GLU A CA 1
ATOM 2465 C C . GLU A 1 324 ? 10.031 27.5 -0.589 1 98 324 GLU A C 1
ATOM 2467 O O . GLU A 1 324 ? 11.258 27.609 -0.662 1 98 324 GLU A O 1
ATOM 2472 N N . PRO A 1 325 ? 9.211 27.656 -1.632 1 96.5 325 PRO A N 1
ATOM 2473 C CA . PRO A 1 325 ? 9.805 27.766 -2.967 1 96.5 325 PRO A CA 1
ATOM 2474 C C . PRO A 1 325 ? 10.711 28.984 -3.123 1 96.5 325 PRO A C 1
ATOM 2476 O O . PRO A 1 325 ? 11.633 28.969 -3.943 1 96.5 325 PRO A O 1
ATOM 2479 N N . ARG A 1 326 ? 10.539 30.031 -2.299 1 97.31 326 ARG A N 1
ATOM 2480 C CA . ARG A 1 326 ? 11.281 31.281 -2.402 1 97.31 326 ARG A CA 1
ATOM 2481 C C . ARG A 1 326 ? 12.5 31.281 -1.482 1 97.31 326 ARG A C 1
ATOM 2483 O O . ARG A 1 326 ? 13.07 32.344 -1.192 1 97.31 326 ARG A O 1
ATOM 2490 N N . LEU A 1 327 ? 12.875 30.125 -0.992 1 98.12 327 LEU A N 1
ATOM 2491 C CA . LEU A 1 327 ? 13.93 30 0.009 1 98.12 327 LEU A CA 1
ATOM 2492 C C . LEU A 1 327 ? 15.195 30.734 -0.438 1 98.12 327 LEU A C 1
ATOM 2494 O O . LEU A 1 327 ? 15.766 31.516 0.32 1 98.12 327 LEU A O 1
ATOM 2498 N N . LEU A 1 328 ? 15.617 30.5 -1.644 1 97.31 328 LEU A N 1
ATOM 2499 C CA . LEU A 1 328 ? 16.844 31.094 -2.156 1 97.31 328 LEU A CA 1
ATOM 2500 C C . LEU A 1 328 ? 16.688 32.594 -2.316 1 97.31 328 LEU A C 1
ATOM 2502 O O . LEU A 1 328 ? 17.609 33.375 -2.012 1 97.31 328 LEU A O 1
ATOM 2506 N N . GLU A 1 329 ? 15.57 33.062 -2.814 1 96.5 329 GLU A N 1
ATOM 2507 C CA . GLU A 1 329 ? 15.273 34.469 -2.965 1 96.5 329 GLU A CA 1
ATOM 2508 C C . GLU A 1 329 ? 15.336 35.188 -1.623 1 96.5 329 GLU A C 1
ATOM 2510 O O . GLU A 1 329 ? 15.961 36.25 -1.507 1 96.5 329 GLU A O 1
ATOM 2515 N N . LEU A 1 330 ? 14.688 34.562 -0.654 1 97 330 LEU A N 1
ATOM 2516 C CA . LEU A 1 330 ? 14.68 35.156 0.684 1 97 330 LEU A CA 1
ATOM 2517 C C . LEU A 1 330 ? 16.078 35.219 1.264 1 97 330 LEU A C 1
ATOM 2519 O O . LEU A 1 330 ? 16.453 36.188 1.92 1 97 330 LEU A O 1
ATOM 2523 N N . ALA A 1 331 ? 16.812 34.219 1.003 1 96.25 331 ALA A N 1
ATOM 2524 C CA . ALA A 1 331 ? 18.203 34.188 1.475 1 96.25 331 ALA A CA 1
ATOM 2525 C C . ALA A 1 331 ? 19.016 35.312 0.85 1 96.25 331 ALA A C 1
ATOM 2527 O O . ALA A 1 331 ? 19.812 35.969 1.535 1 96.25 331 ALA A O 1
ATOM 2528 N N . LYS A 1 332 ? 18.891 35.562 -0.388 1 94.94 332 LYS A N 1
ATOM 2529 C CA . LYS A 1 332 ? 19.609 36.594 -1.101 1 94.94 332 LYS A CA 1
ATOM 2530 C C . LYS A 1 332 ? 19.266 37.969 -0.542 1 94.94 332 LYS A C 1
ATOM 2532 O O . LYS A 1 332 ? 20.109 38.875 -0.522 1 94.94 332 LYS A O 1
ATOM 2537 N N . GLN A 1 333 ? 18.094 38.094 -0.06 1 95.69 333 GLN A N 1
ATOM 2538 C CA . GLN A 1 333 ? 17.594 39.375 0.46 1 95.69 333 GLN A CA 1
ATOM 2539 C C . GLN A 1 333 ? 17.922 39.531 1.942 1 95.69 333 GLN A C 1
ATOM 2541 O O . GLN A 1 333 ? 17.625 40.562 2.547 1 95.69 333 GLN A O 1
ATOM 2546 N N . GLY A 1 334 ? 18.469 38.5 2.494 1 94.38 334 GLY A N 1
ATOM 2547 C CA . GLY A 1 334 ? 18.75 38.531 3.918 1 94.38 334 GLY A CA 1
ATOM 2548 C C . GLY A 1 334 ? 17.531 38.312 4.781 1 94.38 334 GLY A C 1
ATOM 2549 O O . GLY A 1 334 ? 17.484 38.75 5.934 1 94.38 334 GLY A O 1
ATOM 2550 N N . GLU A 1 335 ? 16.516 37.688 4.234 1 95.44 335 GLU A N 1
ATOM 2551 C CA . GLU A 1 335 ? 15.234 37.469 4.91 1 95.44 335 GLU A CA 1
ATOM 2552 C C . GLU A 1 335 ? 14.953 36 5.109 1 95.44 335 GLU A C 1
ATOM 2554 O O . GLU A 1 335 ? 13.805 35.562 5.047 1 95.44 335 GLU A O 1
ATOM 2559 N N . GLU A 1 336 ? 15.992 35.156 5.215 1 91.06 336 GLU A N 1
ATOM 2560 C CA . GLU A 1 336 ? 15.805 33.719 5.289 1 91.06 336 GLU A CA 1
ATOM 2561 C C . GLU A 1 336 ? 15.016 33.312 6.539 1 91.06 336 GLU A C 1
ATOM 2563 O O . GLU A 1 336 ? 14.391 32.25 6.574 1 91.06 336 GLU A O 1
ATOM 2568 N N . GLY A 1 337 ? 14.984 34.188 7.543 1 90.81 337 GLY A N 1
ATOM 2569 C CA . GLY A 1 337 ? 14.18 33.938 8.734 1 90.81 337 GLY A CA 1
ATOM 2570 C C . GLY A 1 337 ? 12.688 33.938 8.453 1 90.81 337 GLY A C 1
ATOM 2571 O O . GLY A 1 337 ? 11.906 33.406 9.234 1 90.81 337 GLY A O 1
ATOM 2572 N N . ASN A 1 338 ? 12.312 34.5 7.355 1 94.25 338 ASN A N 1
ATOM 2573 C CA . ASN A 1 338 ? 10.906 34.594 6.969 1 94.25 338 ASN A CA 1
ATOM 2574 C C . ASN A 1 338 ? 10.469 33.375 6.16 1 94.25 338 ASN A C 1
ATOM 2576 O O . ASN A 1 338 ? 9.289 33.219 5.844 1 94.25 338 ASN A O 1
ATOM 2580 N N . ALA A 1 339 ? 11.398 32.5 5.91 1 97.31 339 ALA A N 1
ATOM 2581 C CA . ALA A 1 339 ? 11.078 31.312 5.109 1 97.31 339 ALA A CA 1
ATOM 2582 C C . ALA A 1 339 ? 10.227 30.328 5.902 1 97.31 339 ALA A C 1
ATOM 2584 O O . ALA A 1 339 ? 10.469 30.094 7.09 1 97.31 339 ALA A O 1
ATOM 2585 N N . ARG A 1 340 ? 9.156 29.812 5.25 1 98.06 340 ARG A N 1
ATOM 2586 C CA . ARG A 1 340 ? 8.391 28.719 5.848 1 98.06 340 ARG A CA 1
ATOM 2587 C C . ARG A 1 340 ? 9.281 27.516 6.113 1 98.06 340 ARG A C 1
ATOM 2589 O O . ARG A 1 340 ? 9.906 26.984 5.195 1 98.06 340 ARG A O 1
ATOM 2596 N N . PRO A 1 341 ? 9.375 27.047 7.309 1 97.62 341 PRO A N 1
ATOM 2597 C CA . PRO A 1 341 ? 10.32 25.969 7.617 1 97.62 341 PRO A CA 1
ATOM 2598 C C . PRO A 1 341 ? 9.766 24.578 7.27 1 97.62 341 PRO A C 1
ATOM 2600 O O . PRO A 1 341 ? 8.609 24.281 7.566 1 97.62 341 PRO A O 1
ATOM 2603 N N . CYS A 1 342 ? 10.594 23.766 6.625 1 96.75 342 CYS A N 1
ATOM 2604 C CA . CYS A 1 342 ? 10.32 22.328 6.641 1 96.75 342 CYS A CA 1
ATOM 2605 C C . CYS A 1 342 ? 10.516 21.75 8.039 1 96.75 342 CYS A C 1
ATOM 2607 O O . CYS A 1 342 ? 11.562 21.969 8.664 1 96.75 342 CYS A O 1
ATOM 2609 N N . ILE A 1 343 ? 9.555 21 8.445 1 95.38 343 ILE A N 1
ATOM 2610 C CA . ILE A 1 343 ? 9.648 20.516 9.82 1 95.38 343 ILE A CA 1
ATOM 2611 C C . ILE A 1 343 ? 9.883 19.016 9.828 1 95.38 343 ILE A C 1
ATOM 2613 O O . ILE A 1 343 ? 9.719 18.359 10.859 1 95.38 343 ILE A O 1
ATOM 2617 N N . GLY A 1 344 ? 10.141 18.453 8.695 1 92.5 344 GLY A N 1
ATOM 2618 C CA . GLY A 1 344 ? 10.688 17.109 8.57 1 92.5 344 GLY A CA 1
ATOM 2619 C C . GLY A 1 344 ? 9.664 16.016 8.828 1 92.5 344 GLY A C 1
ATOM 2620 O O . GLY A 1 344 ? 10.023 14.914 9.242 1 92.5 344 GLY A O 1
ATOM 2621 N N . VAL A 1 345 ? 8.344 16.219 8.617 1 91.62 345 VAL A N 1
ATOM 2622 C CA . VAL A 1 345 ? 7.32 15.219 8.922 1 91.62 345 VAL A CA 1
ATOM 2623 C C . VAL A 1 345 ? 7.27 14.18 7.809 1 91.62 345 VAL A C 1
ATOM 2625 O O . VAL A 1 345 ? 6.746 13.078 8.008 1 91.62 345 VAL A O 1
ATOM 2628 N N . GLN A 1 346 ? 7.793 14.453 6.617 1 92.81 346 GLN A N 1
ATOM 2629 C CA . GLN A 1 346 ? 7.953 13.586 5.457 1 92.81 346 GLN A CA 1
ATOM 2630 C C . GLN A 1 346 ? 6.602 13.109 4.93 1 92.81 346 GLN A C 1
ATOM 2632 O O . GLN A 1 346 ? 6.48 11.992 4.434 1 92.81 346 GLN A O 1
ATOM 2637 N N . ASP A 1 347 ? 5.586 13.938 5.062 1 92.19 347 ASP A N 1
ATOM 2638 C CA . ASP A 1 347 ? 4.312 13.688 4.395 1 92.19 347 ASP A CA 1
ATOM 2639 C C . ASP A 1 347 ? 4.465 13.766 2.877 1 92.19 347 ASP A C 1
ATOM 2641 O O . ASP A 1 347 ? 3.67 13.18 2.139 1 92.19 347 ASP A O 1
ATOM 2645 N N . CYS A 1 348 ? 5.508 14.484 2.449 1 91.94 348 CYS A N 1
ATOM 2646 C CA . CYS A 1 348 ? 5.82 14.562 1.027 1 91.94 348 CYS A CA 1
ATOM 2647 C C . CYS A 1 348 ? 6.125 13.188 0.451 1 91.94 348 CYS A C 1
ATOM 2649 O O . CYS A 1 348 ? 6.031 12.984 -0.76 1 91.94 348 CYS A O 1
ATOM 2651 N N . LEU A 1 349 ? 6.449 12.266 1.364 1 91.06 349 LEU A N 1
ATOM 2652 C CA . LEU A 1 349 ? 6.684 10.891 0.938 1 91.06 349 LEU A CA 1
ATOM 2653 C C . LEU A 1 349 ? 5.516 9.992 1.331 1 91.06 349 LEU A C 1
ATOM 2655 O O . LEU A 1 349 ? 4.973 9.273 0.491 1 91.06 349 LEU A O 1
ATOM 2659 N N . SER A 1 350 ? 5.078 10.062 2.592 1 91.94 350 SER A N 1
ATOM 2660 C CA . SER A 1 350 ? 4.082 9.141 3.133 1 91.94 350 SER A CA 1
ATOM 2661 C C . SER A 1 350 ? 2.77 9.234 2.363 1 91.94 350 SER A C 1
ATOM 2663 O O . SER A 1 350 ? 2.1 8.227 2.143 1 91.94 350 SER A O 1
ATOM 2665 N N . ARG A 1 351 ? 2.389 10.43 1.938 1 92.06 351 ARG A N 1
ATOM 2666 C CA . ARG A 1 351 ? 1.137 10.609 1.211 1 92.06 351 ARG A CA 1
ATOM 2667 C C . ARG A 1 351 ? 1.129 9.797 -0.078 1 92.06 351 ARG A C 1
ATOM 2669 O O . ARG A 1 351 ? 0.141 9.125 -0.39 1 92.06 351 ARG A O 1
ATOM 2676 N N . ARG A 1 352 ? 2.242 9.766 -0.729 1 89.44 352 ARG A N 1
ATOM 2677 C CA . ARG A 1 352 ? 2.301 9.109 -2.033 1 89.44 352 ARG A CA 1
ATOM 2678 C C . ARG A 1 352 ? 2.539 7.609 -1.882 1 89.44 352 ARG A C 1
ATOM 2680 O O . ARG A 1 352 ? 1.859 6.801 -2.518 1 89.44 352 ARG A O 1
ATOM 2687 N N . VAL A 1 353 ? 3.467 7.262 -1.037 1 88.5 353 VAL A N 1
ATOM 2688 C CA . VAL A 1 353 ? 3.971 5.895 -1.097 1 88.5 353 VAL A CA 1
ATOM 2689 C C . VAL A 1 353 ? 3.209 5.02 -0.105 1 88.5 353 VAL A C 1
ATOM 2691 O O . VAL A 1 353 ? 3.209 3.791 -0.222 1 88.5 353 VAL A O 1
ATOM 2694 N N . VAL A 1 354 ? 2.535 5.648 0.887 1 90.81 354 VAL A N 1
ATOM 2695 C CA . VAL A 1 354 ? 1.815 4.863 1.883 1 90.81 354 VAL A CA 1
ATOM 2696 C C . VAL A 1 354 ? 0.311 5.012 1.671 1 90.81 354 VAL A C 1
ATOM 2698 O O . VAL A 1 354 ? -0.409 4.016 1.564 1 90.81 354 VAL A O 1
ATOM 2701 N N . GLU A 1 355 ? -0.12 6.254 1.457 1 91.38 355 GLU A N 1
ATOM 2702 C CA . GLU A 1 355 ? -1.557 6.512 1.438 1 91.38 355 GLU A CA 1
ATOM 2703 C C . GLU A 1 355 ? -2.084 6.598 0.009 1 91.38 355 GLU A C 1
ATOM 2705 O O . GLU A 1 355 ? -3.297 6.629 -0.211 1 91.38 355 GLU A O 1
ATOM 2710 N N . HIS A 1 356 ? -1.171 6.754 -0.966 1 88.25 356 HIS A N 1
ATOM 2711 C CA . HIS A 1 356 ? -1.535 6.848 -2.375 1 88.25 356 HIS A CA 1
ATOM 2712 C C . HIS A 1 356 ? -2.371 8.094 -2.645 1 88.25 356 HIS A C 1
ATOM 2714 O O . HIS A 1 356 ? -3.334 8.047 -3.412 1 88.25 356 HIS A O 1
ATOM 2720 N N . LEU A 1 357 ? -2.1 9.148 -1.952 1 91.38 357 LEU A N 1
ATOM 2721 C CA . LEU A 1 357 ? -2.688 10.469 -2.154 1 91.38 357 LEU A CA 1
ATOM 2722 C C . LEU A 1 357 ? -1.775 11.344 -3.006 1 91.38 357 LEU A C 1
ATOM 2724 O O . LEU A 1 357 ? -0.599 11.023 -3.195 1 91.38 357 LEU A O 1
ATOM 2728 N N . PRO A 1 358 ? -2.309 12.375 -3.568 1 89.62 358 PRO A N 1
ATOM 2729 C CA . PRO A 1 358 ? -1.464 13.266 -4.363 1 89.62 358 PRO A CA 1
ATOM 2730 C C . PRO A 1 358 ? -0.337 13.891 -3.545 1 89.62 358 PRO A C 1
ATOM 2732 O O . PRO A 1 358 ? -0.491 14.109 -2.34 1 89.62 358 PRO A O 1
ATOM 2735 N N . PHE A 1 359 ? 0.741 14.164 -4.25 1 91.88 359 PHE A N 1
ATOM 2736 C CA . PHE A 1 359 ? 1.907 14.836 -3.689 1 91.88 359 PHE A CA 1
ATOM 2737 C C . PHE A 1 359 ? 1.508 16.156 -3.027 1 91.88 359 PHE A C 1
ATOM 2739 O O . PHE A 1 359 ? 0.701 16.906 -3.572 1 91.88 359 PHE A O 1
ATOM 2746 N N . ALA A 1 360 ? 1.995 16.359 -1.758 1 94.12 360 ALA A N 1
ATOM 2747 C CA . ALA A 1 360 ? 1.679 17.578 -1.013 1 94.12 360 ALA A CA 1
ATOM 2748 C C . ALA A 1 360 ? 2.668 17.797 0.128 1 94.12 360 ALA A C 1
ATOM 2750 O O . ALA A 1 360 ? 3.525 16.953 0.385 1 94.12 360 ALA A O 1
ATOM 2751 N N . CYS A 1 361 ? 2.559 18.938 0.679 1 96.38 361 CYS A N 1
ATOM 2752 C CA . CYS A 1 361 ? 3.385 19.312 1.819 1 96.38 361 CYS A CA 1
ATOM 2753 C C . CYS A 1 361 ? 2.521 19.656 3.027 1 96.38 361 CYS A C 1
ATOM 2755 O O . CYS A 1 361 ? 1.491 20.328 2.889 1 96.38 361 CYS A O 1
ATOM 2757 N N . ALA A 1 362 ? 2.98 19.266 4.168 1 97 362 ALA A N 1
ATOM 2758 C CA . ALA A 1 362 ? 2.227 19.484 5.398 1 97 362 ALA A CA 1
ATOM 2759 C C . ALA A 1 362 ? 2.18 20.969 5.766 1 97 362 ALA A C 1
ATOM 2761 O O . ALA A 1 362 ? 1.192 21.438 6.328 1 97 362 ALA A O 1
ATOM 2762 N N . VAL A 1 363 ? 3.219 21.703 5.418 1 98.12 363 VAL A N 1
ATOM 2763 C CA . VAL A 1 363 ? 3.303 23.062 5.922 1 98.12 363 VAL A CA 1
ATOM 2764 C C . VAL A 1 363 ? 3.043 24.062 4.789 1 98.12 363 VAL A C 1
ATOM 2766 O O . VAL A 1 363 ? 2.871 25.25 5.027 1 98.12 363 VAL A O 1
ATOM 2769 N N . ASN A 1 364 ? 3.043 23.641 3.561 1 97.5 364 ASN A N 1
ATOM 2770 C CA . ASN A 1 364 ? 2.732 24.453 2.393 1 97.5 364 ASN A CA 1
ATOM 2771 C C . ASN A 1 364 ? 1.588 23.859 1.578 1 97.5 364 ASN A C 1
ATOM 2773 O O . ASN A 1 364 ? 1.82 23.094 0.647 1 97.5 364 ASN A O 1
ATOM 2777 N N . PRO A 1 365 ? 0.395 24.266 1.855 1 96.75 365 PRO A N 1
ATOM 2778 C CA . PRO A 1 365 ? -0.766 23.641 1.228 1 96.75 365 PRO A CA 1
ATOM 2779 C C . PRO A 1 365 ? -0.872 23.953 -0.264 1 96.75 365 PRO A C 1
ATOM 2781 O O . PRO A 1 365 ? -1.693 23.344 -0.965 1 96.75 365 PRO A O 1
ATOM 2784 N N . HIS A 1 366 ? -0.045 24.781 -0.814 1 95.31 366 HIS A N 1
ATOM 2785 C CA . HIS A 1 366 ? -0.074 25.125 -2.23 1 95.31 366 HIS A CA 1
ATOM 2786 C C . HIS A 1 366 ? 0.684 24.094 -3.064 1 95.31 366 HIS A C 1
ATOM 2788 O O . HIS A 1 366 ? 0.562 24.078 -4.289 1 95.31 366 HIS A O 1
ATOM 2794 N N . VAL A 1 367 ? 1.495 23.312 -2.436 1 95.12 367 VAL A N 1
ATOM 2795 C CA . VAL A 1 367 ? 2.312 22.344 -3.15 1 95.12 367 VAL A CA 1
ATOM 2796 C C . VAL A 1 367 ? 1.414 21.391 -3.939 1 95.12 367 VAL A C 1
ATOM 2798 O O . VAL A 1 367 ? 0.469 20.828 -3.391 1 95.12 367 VAL A O 1
ATOM 2801 N N . GLY A 1 368 ? 1.677 21.219 -5.168 1 91.44 368 GLY A N 1
ATOM 2802 C CA . GLY A 1 368 ? 0.897 20.391 -6.074 1 91.44 368 GLY A CA 1
ATOM 2803 C C . GLY A 1 368 ? -0.199 21.156 -6.793 1 91.44 368 GLY A C 1
ATOM 2804 O O . GLY A 1 368 ? -0.873 20.609 -7.668 1 91.44 368 GLY A O 1
ATOM 2805 N N . ARG A 1 369 ? -0.344 22.484 -6.457 1 92.88 369 ARG A N 1
ATOM 2806 C CA . ARG A 1 369 ? -1.391 23.328 -7.035 1 92.88 369 ARG A CA 1
ATOM 2807 C C . ARG A 1 369 ? -0.805 24.594 -7.641 1 92.88 369 ARG A C 1
ATOM 2809 O O . ARG A 1 369 ? -1.511 25.594 -7.809 1 92.88 369 ARG A O 1
ATOM 2816 N N . GLU A 1 370 ? 0.39 24.531 -7.977 1 94.62 370 GLU A N 1
ATOM 2817 C CA . GLU A 1 370 ? 1.078 25.719 -8.477 1 94.62 370 GLU A CA 1
ATOM 2818 C C . GLU A 1 370 ? 0.427 26.234 -9.758 1 94.62 370 GLU A C 1
ATOM 2820 O O . GLU A 1 370 ? 0.385 27.438 -10 1 94.62 370 GLU A O 1
ATOM 2825 N N . HIS A 1 371 ? -0.102 25.359 -10.555 1 93.44 371 HIS A N 1
ATOM 2826 C CA . HIS A 1 371 ? -0.705 25.703 -11.836 1 93.44 371 HIS A CA 1
ATOM 2827 C C . HIS A 1 371 ? -1.944 26.562 -11.641 1 93.44 371 HIS A C 1
ATOM 2829 O O . HIS A 1 371 ? -2.383 27.25 -12.578 1 93.44 371 HIS A O 1
ATOM 2835 N N . GLU A 1 372 ? -2.469 26.578 -10.406 1 93.69 372 GLU A N 1
ATOM 2836 C CA . GLU A 1 372 ? -3.674 27.344 -10.109 1 93.69 372 GLU A CA 1
ATOM 2837 C C . GLU A 1 372 ? -3.338 28.797 -9.797 1 93.69 372 GLU A C 1
ATOM 2839 O O . GLU A 1 372 ? -4.227 29.656 -9.766 1 93.69 372 GLU A O 1
ATOM 2844 N N . GLY A 1 373 ? -2.061 29.109 -9.586 1 92.06 373 GLY A N 1
ATOM 2845 C CA . GLY A 1 373 ? -1.673 30.453 -9.164 1 92.06 373 GLY A CA 1
ATOM 2846 C C . GLY A 1 373 ? -2.012 30.734 -7.715 1 92.06 373 GLY A C 1
ATOM 2847 O O . GLY A 1 373 ? -2.582 29.891 -7.027 1 92.06 373 GLY A O 1
ATOM 2848 N N . PRO A 1 374 ? -1.597 31.859 -7.234 1 91.5 374 PRO A N 1
ATOM 2849 C CA . PRO A 1 374 ? -1.952 32.25 -5.867 1 91.5 374 PRO A CA 1
ATOM 2850 C C . PRO A 1 374 ? -3.445 32.531 -5.703 1 91.5 374 PRO A C 1
ATOM 2852 O O . PRO A 1 374 ? -4.137 32.812 -6.688 1 91.5 374 PRO A O 1
ATOM 2855 N N . LEU A 1 375 ? -3.932 32.406 -4.5 1 95.06 375 LEU A N 1
ATOM 2856 C CA . LEU A 1 375 ? -5.316 32.781 -4.242 1 95.06 375 LEU A CA 1
ATOM 2857 C C . LEU A 1 375 ? -5.527 34.281 -4.523 1 95.06 375 LEU A C 1
ATOM 2859 O O . LEU A 1 375 ? -4.812 35.125 -3.98 1 95.06 375 LEU A O 1
ATOM 2863 N N . PRO A 1 376 ? -6.48 34.594 -5.324 1 95.06 376 PRO A N 1
ATOM 2864 C CA . PRO A 1 376 ? -6.684 36 -5.66 1 95.06 376 PRO A CA 1
ATOM 2865 C C . PRO A 1 376 ? -7.246 36.812 -4.492 1 95.06 376 PRO A C 1
ATOM 2867 O O . PRO A 1 376 ? -7.988 36.281 -3.664 1 95.06 376 PRO A O 1
ATOM 2870 N N . ARG A 1 377 ? -6.965 38.062 -4.527 1 96.31 377 ARG A N 1
ATOM 2871 C CA . ARG A 1 377 ? -7.574 38.969 -3.557 1 96.31 377 ARG A CA 1
ATOM 2872 C C . ARG A 1 377 ? -9.078 39.094 -3.795 1 96.31 377 ARG A C 1
ATOM 2874 O O . ARG A 1 377 ? -9.539 39 -4.938 1 96.31 377 ARG A O 1
ATOM 2881 N N . VAL A 1 378 ? -9.742 39.312 -2.691 1 96.19 378 VAL A N 1
ATOM 2882 C CA . VAL A 1 378 ? -11.188 39.438 -2.801 1 96.19 378 VAL A CA 1
ATOM 2883 C C . VAL A 1 378 ? -11.562 40.875 -3.162 1 96.19 378 VAL A C 1
ATOM 2885 O O . VAL A 1 378 ? -10.828 41.812 -2.836 1 96.19 378 VAL A O 1
ATOM 2888 N N . GLU A 1 379 ? -12.688 41 -3.82 1 95 379 GLU A N 1
ATOM 2889 C CA . GLU A 1 379 ? -13.203 42.344 -4.164 1 95 379 GLU A CA 1
ATOM 2890 C C . GLU A 1 379 ? -13.805 43.031 -2.943 1 95 379 GLU A C 1
ATOM 2892 O O . GLU A 1 379 ? -13.602 44.219 -2.738 1 95 379 GLU A O 1
ATOM 2897 N N . GLN A 1 380 ? -14.5 42.219 -2.242 1 95.69 380 GLN A N 1
ATOM 2898 C CA . GLN A 1 380 ? -15.133 42.75 -1.029 1 95.69 380 GLN A CA 1
ATOM 2899 C C . GLN A 1 380 ? -14.672 41.969 0.199 1 95.69 380 GLN A C 1
ATOM 2901 O O . GLN A 1 380 ? -14.938 40.75 0.316 1 95.69 380 GLN A O 1
ATOM 2906 N N . ALA A 1 381 ? -14.078 42.688 1.063 1 96.62 381 ALA A N 1
ATOM 2907 C CA . ALA A 1 381 ? -13.602 42.062 2.295 1 96.62 381 ALA A CA 1
ATOM 2908 C C . ALA A 1 381 ? -14.766 41.656 3.186 1 96.62 381 ALA A C 1
ATOM 2910 O O . ALA A 1 381 ? -15.758 42.375 3.305 1 96.62 381 ALA A O 1
ATOM 2911 N N . ARG A 1 382 ? -14.656 40.5 3.76 1 97.31 382 ARG A N 1
ATOM 2912 C CA . ARG A 1 382 ? -15.594 40 4.77 1 97.31 382 ARG A CA 1
ATOM 2913 C C . ARG A 1 382 ? -14.922 39.906 6.133 1 97.31 382 ARG A C 1
ATOM 2915 O O . ARG A 1 382 ? -13.695 39.844 6.227 1 97.31 382 ARG A O 1
ATOM 2922 N N . SER A 1 383 ? -15.766 39.969 7.133 1 97.94 383 SER A N 1
ATOM 2923 C CA . SER A 1 383 ? -15.266 39.688 8.477 1 97.94 383 SER A CA 1
ATOM 2924 C C . SER A 1 383 ? -15.312 38.219 8.797 1 97.94 383 SER A C 1
ATOM 2926 O O . SER A 1 383 ? -16.344 37.562 8.633 1 97.94 383 SER A O 1
ATOM 2928 N N . ILE A 1 384 ? -14.164 37.688 9.211 1 98.5 384 ILE A N 1
ATOM 2929 C CA . ILE A 1 384 ? -14.055 36.25 9.469 1 98.5 384 ILE A CA 1
ATOM 2930 C C . ILE A 1 384 ? -13.586 36.031 10.906 1 98.5 384 ILE A C 1
ATOM 2932 O O . ILE A 1 384 ? -12.586 36.594 11.336 1 98.5 384 ILE A O 1
ATOM 2936 N N . LEU A 1 385 ? -14.289 35.219 11.664 1 98.75 385 LEU A N 1
ATOM 2937 C CA . LEU A 1 385 ? -13.875 34.781 12.992 1 98.75 385 LEU A CA 1
ATOM 2938 C C . LEU A 1 385 ? -13.414 33.312 12.953 1 98.75 385 LEU A C 1
ATOM 2940 O O . LEU A 1 385 ? -14.172 32.438 12.57 1 98.75 385 LEU A O 1
ATOM 2944 N N . VAL A 1 386 ? -12.195 33.125 13.258 1 98.88 386 VAL A N 1
ATOM 2945 C CA . VAL A 1 386 ? -11.625 31.781 13.367 1 98.88 386 VAL A CA 1
ATOM 2946 C C . VAL A 1 386 ? -11.508 31.391 14.836 1 98.88 386 VAL A C 1
ATOM 2948 O O . VAL A 1 386 ? -10.93 32.125 15.633 1 98.88 386 VAL A O 1
ATOM 2951 N N . ILE A 1 387 ? -12.055 30.25 15.195 1 98.81 387 ILE A N 1
ATOM 2952 C CA . ILE A 1 387 ? -12.023 29.781 16.578 1 98.81 387 ILE A CA 1
ATOM 2953 C C . ILE A 1 387 ? -11.078 28.594 16.688 1 98.81 387 ILE A C 1
ATOM 2955 O O . ILE A 1 387 ? -11.383 27.5 16.203 1 98.81 387 ILE A O 1
ATOM 2959 N N . GLY A 1 388 ? -9.977 28.719 17.453 1 98.62 388 GLY A N 1
ATOM 2960 C CA . GLY A 1 388 ? -8.93 27.719 17.594 1 98.62 388 GLY A CA 1
ATOM 2961 C C . GLY A 1 388 ? -7.629 28.125 16.938 1 98.62 388 GLY A C 1
ATOM 2962 O O . GLY A 1 388 ? -7.59 28.344 15.719 1 98.62 388 GLY A O 1
ATOM 2963 N N . GLY A 1 389 ? -6.594 28.141 17.656 1 98.56 389 GLY A N 1
ATOM 2964 C CA . GLY A 1 389 ? -5.289 28.562 17.172 1 98.56 389 GLY A CA 1
ATOM 2965 C C . GLY A 1 389 ? -4.375 27.406 16.828 1 98.56 389 GLY A C 1
ATOM 2966 O O . GLY A 1 389 ? -3.152 27.516 16.969 1 98.56 389 GLY A O 1
ATOM 2967 N N . GLY A 1 390 ? -4.949 26.203 16.484 1 98.38 390 GLY A N 1
ATOM 2968 C CA . GLY A 1 390 ? -4.184 25.078 15.969 1 98.38 390 GLY A CA 1
ATOM 2969 C C . GLY A 1 390 ? -3.811 25.25 14.508 1 98.38 390 GLY A C 1
ATOM 2970 O O . GLY A 1 390 ? -4.02 26.312 13.914 1 98.38 390 GLY A O 1
ATOM 2971 N N . PRO A 1 391 ? -3.303 24.188 13.883 1 98.25 391 PRO A N 1
ATOM 2972 C CA . PRO A 1 391 ? -2.811 24.297 12.5 1 98.25 391 PRO A CA 1
ATOM 2973 C C . PRO A 1 391 ? -3.906 24.688 11.516 1 98.25 391 PRO A C 1
ATOM 2975 O O . PRO A 1 391 ? -3.686 25.531 10.648 1 98.25 391 PRO A O 1
ATOM 2978 N N . ALA A 1 392 ? -5.047 24.078 11.625 1 98.5 392 ALA A N 1
ATOM 2979 C CA . ALA A 1 392 ? -6.137 24.406 10.711 1 98.5 392 ALA A CA 1
ATOM 2980 C C . ALA A 1 392 ? -6.543 25.875 10.852 1 98.5 392 ALA A C 1
ATOM 2982 O O . ALA A 1 392 ? -6.645 26.594 9.859 1 98.5 392 ALA A O 1
ATOM 2983 N N . GLY A 1 393 ? -6.738 26.328 12.086 1 98.75 393 GLY A N 1
ATOM 2984 C CA . GLY A 1 393 ? -7.195 27.688 12.336 1 98.75 393 GLY A CA 1
ATOM 2985 C C . GLY A 1 393 ? -6.184 28.734 11.93 1 98.75 393 GLY A C 1
ATOM 2986 O O . GLY A 1 393 ? -6.539 29.719 11.273 1 98.75 393 GLY A O 1
ATOM 2987 N N . THR A 1 394 ? -4.949 28.531 12.312 1 98.81 394 THR A N 1
ATOM 2988 C CA . THR A 1 394 ? -3.934 29.531 11.992 1 98.81 394 THR A CA 1
ATOM 2989 C C . THR A 1 394 ? -3.732 29.625 10.484 1 98.81 394 THR A C 1
ATOM 2991 O O . THR A 1 394 ? -3.5 30.719 9.953 1 98.81 394 THR A O 1
ATOM 2994 N N . GLU A 1 395 ? -3.787 28.5 9.773 1 98.81 395 GLU A N 1
ATOM 2995 C CA . GLU A 1 395 ? -3.633 28.531 8.32 1 98.81 395 GLU A CA 1
ATOM 2996 C C . GLU A 1 395 ? -4.816 29.219 7.648 1 98.81 395 GLU A C 1
ATOM 2998 O O . GLU A 1 395 ? -4.641 29.984 6.707 1 98.81 395 GLU A O 1
ATOM 3003 N N . VAL A 1 396 ? -6.043 29.016 8.133 1 98.75 396 VAL A N 1
ATOM 3004 C CA . VAL A 1 396 ? -7.215 29.703 7.605 1 98.75 396 VAL A CA 1
ATOM 3005 C C . VAL A 1 396 ? -7.066 31.203 7.816 1 98.75 396 VAL A C 1
ATOM 3007 O O . VAL A 1 396 ? -7.285 32 6.895 1 98.75 396 VAL A O 1
ATOM 3010 N N . ALA A 1 397 ? -6.703 31.562 9.039 1 98.88 397 ALA A N 1
ATOM 3011 C CA . ALA A 1 397 ? -6.578 32.969 9.383 1 98.88 397 ALA A CA 1
ATOM 3012 C C . ALA A 1 397 ? -5.578 33.688 8.469 1 98.88 397 ALA A C 1
ATOM 3014 O O . ALA A 1 397 ? -5.863 34.75 7.941 1 98.88 397 ALA A O 1
ATOM 3015 N N . ALA A 1 398 ? -4.477 33.062 8.273 1 98.62 398 ALA A N 1
ATOM 3016 C CA . ALA A 1 398 ? -3.424 33.656 7.461 1 98.62 398 ALA A CA 1
ATOM 3017 C C . ALA A 1 398 ? -3.855 33.781 6.004 1 98.62 398 ALA A C 1
ATOM 3019 O O . ALA A 1 398 ? -3.748 34.844 5.398 1 98.62 398 ALA A O 1
ATOM 3020 N N . LEU A 1 399 ? -4.344 32.688 5.414 1 98.44 399 LEU A N 1
ATOM 3021 C CA . LEU A 1 399 ? -4.734 32.656 4.008 1 98.44 399 LEU A CA 1
ATOM 3022 C C . LEU A 1 399 ? -5.863 33.656 3.742 1 98.44 399 LEU A C 1
ATOM 3024 O O . LEU A 1 399 ? -5.855 34.344 2.725 1 98.44 399 LEU A O 1
ATOM 3028 N N . ALA A 1 400 ? -6.828 33.688 4.633 1 98.56 400 ALA A N 1
ATOM 3029 C CA . ALA A 1 400 ? -7.945 34.625 4.48 1 98.56 400 ALA A CA 1
ATOM 3030 C C . ALA A 1 400 ? -7.465 36.062 4.539 1 98.56 400 ALA A C 1
ATOM 3032 O O . ALA A 1 400 ? -7.898 36.906 3.746 1 98.56 400 ALA A O 1
ATOM 3033 N N . ALA A 1 401 ? -6.605 36.344 5.5 1 98.56 401 ALA A N 1
ATOM 3034 C CA . ALA A 1 401 ? -6.047 37.688 5.602 1 98.56 401 ALA A CA 1
ATOM 3035 C C . ALA A 1 401 ? -5.25 38.062 4.352 1 98.56 401 ALA A C 1
ATOM 3037 O O . ALA A 1 401 ? -5.32 39.188 3.869 1 98.56 401 ALA A O 1
ATOM 3038 N N . GLU A 1 402 ? -4.512 37.094 3.838 1 97.75 402 GLU A N 1
ATOM 3039 C CA . GLU A 1 402 ? -3.734 37.312 2.621 1 97.75 402 GLU A CA 1
ATOM 3040 C C . GLU A 1 402 ? -4.641 37.656 1.442 1 97.75 402 GLU A C 1
ATOM 3042 O O . GLU A 1 402 ? -4.25 38.438 0.553 1 97.75 402 GLU A O 1
ATOM 304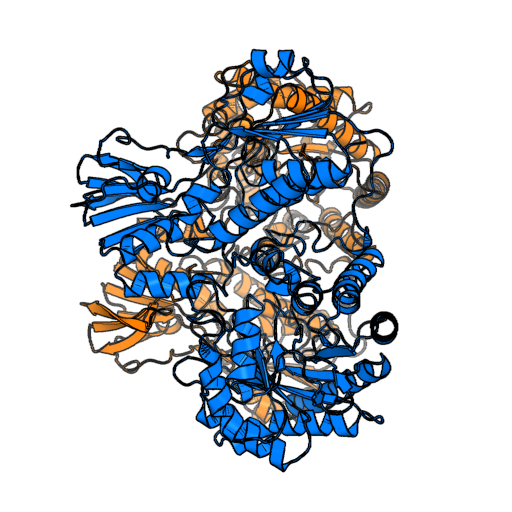7 N N . ARG A 1 403 ? -5.816 37.156 1.475 1 97.81 403 ARG A N 1
ATOM 3048 C CA . ARG A 1 403 ? -6.762 37.438 0.399 1 97.81 403 ARG A CA 1
ATOM 3049 C C . ARG A 1 403 ? -7.449 38.781 0.603 1 97.81 403 ARG A C 1
ATOM 3051 O O . ARG A 1 403 ? -8.141 39.281 -0.291 1 97.81 403 ARG A O 1
ATOM 3058 N N . GLY A 1 404 ? -7.328 39.344 1.843 1 97.62 404 GLY A N 1
ATOM 3059 C CA . GLY A 1 404 ? -7.832 40.688 2.072 1 97.62 404 GLY A CA 1
ATOM 3060 C C . GLY A 1 404 ? -8.992 40.719 3.047 1 97.62 404 GLY A C 1
ATOM 3061 O O . GLY A 1 404 ? -9.555 41.781 3.305 1 97.62 404 GLY A O 1
ATOM 3062 N N . HIS A 1 405 ? -9.391 39.688 3.629 1 98.31 405 HIS A N 1
ATOM 3063 C CA . HIS A 1 405 ? -10.477 39.656 4.602 1 98.31 405 HIS A CA 1
ATOM 3064 C C . HIS A 1 405 ? -10.031 40.219 5.941 1 98.31 405 HIS A C 1
ATOM 3066 O O . HIS A 1 405 ? -8.828 40.344 6.199 1 98.31 405 HIS A O 1
ATOM 3072 N N . ARG A 1 406 ? -10.922 40.688 6.715 1 98.12 406 ARG A N 1
ATOM 3073 C CA . ARG A 1 406 ? -10.664 41.062 8.102 1 98.12 406 ARG A CA 1
ATOM 3074 C C . ARG A 1 406 ? -10.812 39.844 9.031 1 98.12 406 ARG A C 1
ATOM 3076 O O . ARG A 1 406 ? -11.914 39.312 9.203 1 98.12 406 ARG A O 1
ATOM 3083 N N . VAL A 1 407 ? -9.719 39.469 9.688 1 98.75 407 VAL A N 1
ATOM 3084 C CA . VAL A 1 407 ? -9.734 38.188 10.375 1 98.75 407 VAL A CA 1
ATOM 3085 C C . VAL A 1 407 ? -9.438 38.375 11.859 1 98.75 407 VAL A C 1
ATOM 3087 O O . VAL A 1 407 ? -8.523 39.125 12.219 1 98.75 407 VAL A O 1
ATOM 3090 N N . GLN A 1 408 ? -10.227 37.75 12.664 1 98.62 408 GLN A N 1
ATOM 3091 C CA . GLN A 1 408 ? -9.984 37.594 14.094 1 98.62 408 GLN A CA 1
ATOM 3092 C C . GLN A 1 408 ? -9.828 36.094 14.445 1 98.62 408 GLN A C 1
ATOM 3094 O O . GLN A 1 408 ? -10.555 35.25 13.922 1 98.62 408 GLN A O 1
ATOM 3099 N N . LEU A 1 409 ? -8.844 35.844 15.32 1 98.81 409 LEU A N 1
ATOM 3100 C CA . LEU A 1 409 ? -8.602 34.469 15.773 1 98.81 409 LEU A CA 1
ATOM 3101 C C . LEU A 1 409 ? -8.695 34.375 17.297 1 98.81 409 LEU A C 1
ATOM 3103 O O . LEU A 1 409 ? -8 35.094 18.016 1 98.81 409 LEU A O 1
ATOM 3107 N N . TRP A 1 410 ? -9.633 33.562 17.75 1 98.81 410 TRP A N 1
ATOM 3108 C CA . TRP A 1 410 ? -9.781 33.312 19.188 1 98.81 410 TRP A CA 1
ATOM 3109 C C . TRP A 1 410 ? -9.109 32 19.594 1 98.81 410 TRP A C 1
ATOM 3111 O O . TRP A 1 410 ? -9.312 30.969 18.938 1 98.81 410 TRP A O 1
ATOM 3121 N N . GLU A 1 411 ? -8.281 32 20.562 1 98.56 411 GLU A N 1
ATOM 3122 C CA . GLU A 1 411 ? -7.578 30.844 21.109 1 98.56 411 GLU A CA 1
ATOM 3123 C C . GLU A 1 411 ? -7.758 30.75 22.625 1 98.56 411 GLU A C 1
ATOM 3125 O O . GLU A 1 411 ? -7.578 31.75 23.344 1 98.56 411 GLU A O 1
ATOM 3130 N N . ARG A 1 412 ? -8.133 29.609 23.062 1 97.44 412 ARG A N 1
ATOM 3131 C CA . ARG A 1 412 ? -8.406 29.422 24.484 1 97.44 412 ARG A CA 1
ATOM 3132 C C . ARG A 1 412 ? -7.121 29.484 25.297 1 97.44 412 ARG A C 1
ATOM 3134 O O . ARG A 1 412 ? -7.129 29.953 26.438 1 97.44 412 ARG A O 1
ATOM 3141 N N . ASP A 1 413 ? -6.012 29.016 24.781 1 97.19 413 ASP A N 1
ATOM 3142 C CA . ASP A 1 413 ? -4.73 29.016 25.484 1 97.19 413 ASP A CA 1
ATOM 3143 C C . ASP A 1 413 ? -4.016 30.359 25.344 1 97.19 413 ASP A C 1
ATOM 3145 O O . ASP A 1 413 ? -4.539 31.281 24.719 1 97.19 413 ASP A O 1
ATOM 3149 N N . ASP A 1 414 ? -2.818 30.422 25.938 1 97.62 414 ASP A N 1
ATOM 3150 C CA . ASP A 1 414 ? -2.053 31.672 25.891 1 97.62 414 ASP A CA 1
ATOM 3151 C C . ASP A 1 414 ? -0.987 31.625 24.797 1 97.62 414 ASP A C 1
ATOM 3153 O O . ASP A 1 414 ? -0.055 32.438 24.812 1 97.62 414 ASP A O 1
ATOM 3157 N N . HIS A 1 415 ? -1.068 30.625 24.016 1 97.31 415 HIS A N 1
ATOM 3158 C CA . HIS A 1 415 ? -0.133 30.453 22.922 1 97.31 415 HIS A CA 1
ATOM 3159 C C . HIS A 1 415 ? -0.814 29.781 21.719 1 97.31 415 HIS A C 1
ATOM 3161 O O . HIS A 1 415 ? -1.895 29.203 21.859 1 97.31 415 HIS A O 1
ATOM 3167 N N . LEU A 1 416 ? -0.243 29.875 20.547 1 98.31 416 LEU A N 1
ATOM 3168 C CA . LEU A 1 416 ? -0.736 29.219 19.328 1 98.31 416 LEU A CA 1
ATOM 3169 C C . LEU A 1 416 ? -0.187 27.797 19.219 1 98.31 416 LEU A C 1
ATOM 3171 O O . LEU A 1 416 ? 0.716 27.422 19.969 1 98.31 416 LEU A O 1
ATOM 3175 N N . GLY A 1 417 ? -0.797 27.047 18.312 1 98.06 417 GLY A N 1
ATOM 3176 C CA . GLY A 1 417 ? -0.268 25.75 17.938 1 98.06 417 GLY A CA 1
ATOM 3177 C C . GLY A 1 417 ? -1.206 24.609 18.266 1 98.06 417 GLY A C 1
ATOM 3178 O O . GLY A 1 417 ? -1.106 23.531 17.672 1 98.06 417 GLY A O 1
ATOM 3179 N N . GLY A 1 418 ? -2.129 24.844 19.234 1 96.44 418 GLY A N 1
ATOM 3180 C CA . GLY A 1 418 ? -3.041 23.766 19.609 1 96.44 418 GLY A CA 1
ATOM 3181 C C . GLY A 1 418 ? -2.328 22.484 19.969 1 96.44 418 GLY A C 1
ATOM 3182 O O . GLY A 1 418 ? -1.376 22.484 20.75 1 96.44 418 GLY A O 1
ATOM 3183 N N . GLN A 1 419 ? -2.803 21.375 19.422 1 95.88 419 GLN A N 1
ATOM 3184 C CA . GLN A 1 419 ? -2.229 20.047 19.688 1 95.88 419 GLN A CA 1
ATOM 3185 C C . GLN A 1 419 ? -0.805 19.953 19.141 1 95.88 419 GLN A C 1
ATOM 3187 O O . GLN A 1 419 ? 0.012 19.203 19.672 1 95.88 419 GLN A O 1
ATOM 3192 N N . LEU A 1 420 ? -0.515 20.703 18.125 1 97.38 420 LEU A N 1
ATOM 3193 C CA . LEU A 1 420 ? 0.834 20.688 17.562 1 97.38 420 LEU A CA 1
ATOM 3194 C C . LEU A 1 420 ? 1.842 21.219 18.578 1 97.38 420 LEU A C 1
ATOM 3196 O O . LEU A 1 420 ? 2.988 20.766 18.609 1 97.38 420 LEU A O 1
ATOM 3200 N N . ALA A 1 421 ? 1.432 22.188 19.359 1 97.88 421 ALA A N 1
ATOM 3201 C CA . ALA A 1 421 ? 2.305 22.734 20.391 1 97.88 421 ALA A CA 1
ATOM 3202 C C . ALA A 1 421 ? 2.645 21.672 21.438 1 97.88 421 ALA A C 1
ATOM 3204 O O . ALA A 1 421 ? 3.766 21.625 21.953 1 97.88 421 ALA A O 1
ATOM 3205 N N . VAL A 1 422 ? 1.702 20.828 21.766 1 97.38 422 VAL A N 1
ATOM 3206 C CA . VAL A 1 422 ? 1.934 19.719 22.672 1 97.38 422 VAL A CA 1
ATOM 3207 C C . VAL A 1 422 ? 2.873 18.703 22.031 1 97.38 422 VAL A C 1
ATOM 3209 O O . VAL A 1 422 ? 3.842 18.266 22.656 1 97.38 422 VAL A O 1
ATOM 3212 N N . ALA A 1 423 ? 2.572 18.344 20.781 1 97.25 423 ALA A N 1
ATOM 3213 C CA . ALA A 1 423 ? 3.367 17.359 20.047 1 97.25 423 ALA A CA 1
ATOM 3214 C C . ALA A 1 423 ? 4.82 17.812 19.938 1 97.25 423 ALA A C 1
ATOM 3216 O O . ALA A 1 423 ? 5.734 16.984 19.922 1 97.25 423 ALA A O 1
ATOM 3217 N N . ALA A 1 424 ? 5.047 19.109 19.844 1 97.62 424 ALA A N 1
ATOM 3218 C CA . ALA A 1 424 ? 6.375 19.703 19.656 1 97.62 424 ALA A CA 1
ATOM 3219 C C . ALA A 1 424 ? 7.27 19.391 20.859 1 97.62 424 ALA A C 1
ATOM 3221 O O . ALA A 1 424 ? 8.492 19.531 20.781 1 97.62 424 ALA A O 1
ATOM 3222 N N . ARG A 1 425 ? 6.688 18.984 21.938 1 97.44 425 ARG A N 1
ATOM 3223 C CA . ARG A 1 425 ? 7.453 18.719 23.141 1 97.44 425 ARG A CA 1
ATOM 3224 C C . ARG A 1 425 ? 8.117 17.344 23.078 1 97.44 425 ARG A C 1
ATOM 3226 O O . ARG A 1 425 ? 9.016 17.047 23.875 1 97.44 425 ARG A O 1
ATOM 3233 N N . ALA A 1 426 ? 7.621 16.484 22.234 1 97 426 ALA A N 1
ATOM 3234 C CA . ALA A 1 426 ? 8.297 15.211 22.016 1 97 426 ALA A CA 1
ATOM 3235 C C . ALA A 1 426 ? 9.664 15.414 21.375 1 97 426 ALA A C 1
ATOM 3237 O O . ALA A 1 426 ? 9.828 16.281 20.516 1 97 426 ALA A O 1
ATOM 3238 N N . ARG A 1 427 ? 10.609 14.578 21.672 1 94.38 427 ARG A N 1
ATOM 3239 C CA . ARG A 1 427 ? 11.992 14.633 21.219 1 94.38 427 ARG A CA 1
ATOM 3240 C C . ARG A 1 427 ? 12.062 14.688 19.703 1 94.38 427 ARG A C 1
ATOM 3242 O O . ARG A 1 427 ? 12.781 15.516 19.141 1 94.38 427 ARG A O 1
ATOM 3249 N N . MET A 1 428 ? 11.367 13.922 19 1 92.88 428 MET A N 1
ATOM 3250 C CA . MET A 1 428 ? 11.5 13.789 17.547 1 92.88 428 MET A CA 1
ATOM 3251 C C . MET A 1 428 ? 10.695 14.859 16.828 1 92.88 428 MET A C 1
ATOM 3253 O O . MET A 1 428 ? 10.844 15.047 15.617 1 92.88 428 MET A O 1
ATOM 3257 N N . ASN A 1 429 ? 9.781 15.625 17.562 1 95.88 429 ASN A N 1
ATOM 3258 C CA . ASN A 1 429 ? 8.875 16.594 16.938 1 95.88 429 ASN A CA 1
ATOM 3259 C C . ASN A 1 429 ? 9.289 18.031 17.25 1 95.88 429 ASN A C 1
ATOM 3261 O O . ASN A 1 429 ? 8.531 18.953 16.984 1 95.88 429 ASN A O 1
ATOM 3265 N N . ALA A 1 430 ? 10.484 18.25 17.672 1 94.81 430 ALA A N 1
ATOM 3266 C CA . ALA A 1 430 ? 10.961 19.562 18.109 1 94.81 430 ALA A CA 1
ATOM 3267 C C . ALA A 1 430 ? 10.781 20.594 17 1 94.81 430 ALA A C 1
ATOM 3269 O O . ALA A 1 430 ? 10.367 21.734 17.266 1 94.81 430 ALA A O 1
ATOM 3270 N N . PRO A 1 431 ? 10.938 20.25 15.734 1 95.44 431 PRO A N 1
ATOM 3271 C CA . PRO A 1 431 ? 10.844 21.25 14.672 1 95.44 431 PRO A CA 1
ATOM 3272 C C . PRO A 1 431 ? 9.422 21.766 14.469 1 95.44 431 PRO A C 1
ATOM 3274 O O . PRO A 1 431 ? 9.219 22.766 13.758 1 95.44 431 PRO A O 1
ATOM 3277 N N . TYR A 1 432 ? 8.43 21.109 15.086 1 97.38 432 TYR A N 1
ATOM 3278 C CA . TYR A 1 432 ? 7.059 21.609 14.984 1 97.38 432 TYR A CA 1
ATOM 3279 C C . TYR A 1 432 ? 6.949 23.031 15.547 1 97.38 432 TYR A C 1
ATOM 3281 O O . TYR A 1 432 ? 6.152 23.828 15.062 1 97.38 432 TYR A O 1
ATOM 3289 N N . ALA A 1 433 ? 7.789 23.312 16.531 1 97.56 433 ALA A N 1
ATOM 3290 C CA . ALA A 1 433 ? 7.793 24.625 17.156 1 97.56 433 ALA A CA 1
ATOM 3291 C C . ALA A 1 433 ? 8.227 25.703 16.156 1 97.56 433 ALA A C 1
ATOM 3293 O O . ALA A 1 433 ? 7.758 26.844 16.234 1 97.56 433 ALA A O 1
ATOM 3294 N N . ASP A 1 434 ? 9.078 25.359 15.242 1 97.19 434 ASP A N 1
ATOM 3295 C CA . ASP A 1 434 ? 9.539 26.297 14.227 1 97.19 434 ASP A CA 1
ATOM 3296 C C . ASP A 1 434 ? 8.383 26.766 13.344 1 97.19 434 ASP A C 1
ATOM 3298 O O . ASP A 1 434 ? 8.289 27.938 12.992 1 97.19 434 ASP A O 1
ATOM 3302 N N . TRP A 1 435 ? 7.559 25.875 12.961 1 98 435 TRP A N 1
ATOM 3303 C CA . TRP A 1 435 ? 6.43 26.219 12.109 1 98 435 TRP A CA 1
ATOM 3304 C C . TRP A 1 435 ? 5.406 27.047 12.875 1 98 435 TRP A C 1
ATOM 3306 O O . TRP A 1 435 ? 4.836 28 12.328 1 98 435 TRP A O 1
ATOM 3316 N N . ILE A 1 436 ? 5.191 26.734 14.172 1 98.44 436 ILE A N 1
ATOM 3317 C CA . ILE A 1 436 ? 4.27 27.5 15.008 1 98.44 436 ILE A CA 1
ATOM 3318 C C . ILE A 1 436 ? 4.754 28.938 15.117 1 98.44 436 ILE A C 1
ATOM 3320 O O . ILE A 1 436 ? 3.973 29.875 14.969 1 98.44 436 ILE A O 1
ATOM 3324 N N . GLY A 1 437 ? 6.062 29.047 15.383 1 98.25 437 GLY A N 1
ATOM 3325 C CA . GLY A 1 437 ? 6.641 30.375 15.453 1 98.25 437 GLY A CA 1
ATOM 3326 C C . GLY A 1 437 ? 6.531 31.141 14.148 1 98.25 437 GLY A C 1
ATOM 3327 O O . GLY A 1 437 ? 6.199 32.344 14.148 1 98.25 437 GLY A O 1
ATOM 3328 N N . TRP A 1 438 ? 6.781 30.5 13.078 1 98.19 438 TRP A N 1
ATOM 3329 C CA . TRP A 1 438 ? 6.656 31.109 11.758 1 98.19 438 TRP A CA 1
ATOM 3330 C C . TRP A 1 438 ? 5.223 31.562 11.5 1 98.19 438 TRP A C 1
ATOM 3332 O O . TRP A 1 438 ? 5 32.656 10.992 1 98.19 438 TRP A O 1
ATOM 3342 N N . GLN A 1 439 ? 4.273 30.766 11.852 1 98.19 439 GLN A N 1
ATOM 3343 C CA . GLN A 1 439 ? 2.861 31.094 11.672 1 98.19 439 GLN A CA 1
ATOM 3344 C C . GLN A 1 439 ? 2.477 32.312 12.508 1 98.19 439 GLN A C 1
ATOM 3346 O O . GLN A 1 439 ? 1.706 33.156 12.055 1 98.19 439 GLN A O 1
ATOM 3351 N N . ALA A 1 440 ? 2.984 32.312 13.703 1 98.25 440 ALA A N 1
ATOM 3352 C CA . ALA A 1 440 ? 2.701 33.469 14.578 1 98.25 440 ALA A CA 1
ATOM 3353 C C . ALA A 1 440 ? 3.193 34.75 13.961 1 98.25 440 ALA A C 1
ATOM 3355 O O . ALA A 1 440 ? 2.473 35.75 13.953 1 98.25 440 ALA A O 1
ATOM 3356 N N . ARG A 1 441 ? 4.355 34.75 13.445 1 98.06 441 ARG A N 1
ATOM 3357 C CA . ARG A 1 441 ? 4.91 35.938 12.797 1 98.06 441 ARG A CA 1
ATOM 3358 C C . ARG A 1 441 ? 4.113 36.312 11.555 1 98.06 441 ARG A C 1
ATOM 3360 O O . ARG A 1 441 ? 3.891 37.5 11.281 1 98.06 441 ARG A O 1
ATOM 3367 N N . ARG A 1 442 ? 3.717 35.312 10.852 1 98.06 442 ARG A N 1
ATOM 3368 C CA . ARG A 1 442 ? 2.906 35.531 9.648 1 98.06 442 ARG A CA 1
ATOM 3369 C C . ARG A 1 442 ? 1.59 36.219 9.984 1 98.06 442 ARG A C 1
ATOM 3371 O O . ARG A 1 442 ? 1.213 37.188 9.336 1 98.06 442 ARG A O 1
ATOM 3378 N N . LEU A 1 443 ? 0.919 35.75 11.008 1 98.56 443 LEU A N 1
ATOM 3379 C CA . LEU A 1 443 ? -0.348 36.344 11.43 1 98.56 443 LEU A CA 1
ATOM 3380 C C . LEU A 1 443 ? -0.156 37.781 11.883 1 98.56 443 LEU A C 1
ATOM 3382 O O . LEU A 1 443 ? -0.952 38.656 11.531 1 98.56 443 LEU A O 1
ATOM 3386 N N . ASP A 1 444 ? 0.891 37.969 12.594 1 98.12 444 ASP A N 1
ATOM 3387 C CA . ASP A 1 444 ? 1.198 39.312 13.07 1 98.12 444 ASP A CA 1
ATOM 3388 C C . ASP A 1 444 ? 1.439 40.281 11.906 1 98.12 444 ASP A C 1
ATOM 3390 O O . ASP A 1 444 ? 0.88 41.375 11.867 1 98.12 444 ASP A O 1
ATOM 3394 N N . ALA A 1 445 ? 2.223 39.875 11 1 97.44 445 ALA A N 1
ATOM 3395 C CA . ALA A 1 445 ? 2.566 40.688 9.836 1 97.44 445 ALA A CA 1
ATOM 3396 C C . ALA A 1 445 ? 1.326 41.031 9.016 1 97.44 445 ALA A C 1
ATOM 3398 O O . ALA A 1 445 ? 1.256 42.062 8.391 1 97.44 445 ALA A O 1
ATOM 3399 N N . LEU A 1 446 ? 0.334 40.156 9.07 1 97.81 446 LEU A N 1
ATOM 3400 C CA . LEU A 1 446 ? -0.874 40.312 8.266 1 97.81 446 LEU A CA 1
ATOM 3401 C C . LEU A 1 446 ? -1.921 41.156 9.016 1 97.81 446 LEU A C 1
ATOM 3403 O O . LEU A 1 446 ? -2.965 41.469 8.453 1 97.81 446 LEU A O 1
ATOM 3407 N N . GLY A 1 447 ? -1.616 41.438 10.273 1 97.81 447 GLY A N 1
ATOM 3408 C CA . GLY A 1 447 ? -2.529 42.25 11.062 1 97.81 447 GLY A CA 1
ATOM 3409 C C . GLY A 1 447 ? -3.725 41.469 11.578 1 97.81 447 GLY A C 1
ATOM 3410 O O . GLY A 1 447 ? -4.781 42.031 11.852 1 97.81 447 GLY A O 1
ATOM 3411 N N . VAL A 1 448 ? -3.645 40.156 11.68 1 98.69 448 VAL A N 1
ATOM 3412 C CA . VAL A 1 448 ? -4.711 39.344 12.242 1 98.69 448 VAL A CA 1
ATOM 3413 C C . VAL A 1 448 ? -4.828 39.625 13.742 1 98.69 448 VAL A C 1
ATOM 3415 O O . VAL A 1 448 ? -3.826 39.625 14.461 1 98.69 448 VAL A O 1
ATOM 3418 N N . GLU A 1 449 ? -5.984 39.875 14.188 1 98.38 449 GLU A N 1
ATOM 3419 C CA . GLU A 1 449 ? -6.207 40.062 15.625 1 98.38 449 GLU A CA 1
ATOM 3420 C C . GLU A 1 449 ? -6.324 38.719 16.344 1 98.38 449 GLU A C 1
ATOM 3422 O O . GLU A 1 449 ? -7.332 38 16.203 1 98.38 449 GLU A O 1
ATOM 3427 N N . VAL A 1 450 ? -5.332 38.406 17.109 1 98.69 450 VAL A N 1
ATOM 3428 C CA . VAL A 1 450 ? -5.344 37.156 17.859 1 98.69 450 VAL A CA 1
ATOM 3429 C C . VAL A 1 450 ? -5.715 37.438 19.312 1 98.69 450 VAL A C 1
ATOM 3431 O O . VAL A 1 450 ? -5.043 38.219 19.984 1 98.69 450 VAL A O 1
ATOM 3434 N N . ARG A 1 451 ? -6.738 36.844 19.781 1 98.5 451 ARG A N 1
ATOM 3435 C CA . ARG A 1 451 ? -7.156 36.969 21.172 1 98.5 451 ARG A CA 1
ATOM 3436 C C . ARG A 1 451 ? -6.914 35.656 21.938 1 98.5 451 ARG A C 1
ATOM 3438 O O . ARG A 1 451 ? -7.582 34.656 21.672 1 98.5 451 ARG A O 1
ATOM 3445 N N . PHE A 1 452 ? -6.062 35.688 22.875 1 98.25 452 PHE A N 1
ATOM 3446 C CA . PHE A 1 452 ? -5.73 34.531 23.703 1 98.25 452 PHE A CA 1
ATOM 3447 C C . PHE A 1 452 ? -6.652 34.438 24.906 1 98.25 452 PHE A C 1
ATOM 3449 O O . PHE A 1 452 ? -7.297 35.438 25.281 1 98.25 452 PHE A O 1
ATOM 3456 N N . GLY A 1 453 ? -6.785 33.281 25.469 1 97.44 453 GLY A N 1
ATOM 3457 C CA . GLY A 1 453 ? -7.535 33.062 26.688 1 97.44 453 GLY A CA 1
ATOM 3458 C C . GLY A 1 453 ? -9.039 33.094 26.484 1 97.44 453 GLY A C 1
ATOM 3459 O O . GLY A 1 453 ? -9.797 33.312 27.438 1 97.44 453 GLY A O 1
ATOM 3460 N N . VAL A 1 454 ? -9.492 32.969 25.281 1 97.12 454 VAL A N 1
ATOM 3461 C CA . VAL A 1 454 ? -10.914 33.031 24.984 1 97.12 454 VAL A CA 1
ATOM 3462 C C . VAL A 1 454 ? -11.43 31.609 24.672 1 97.12 454 VAL A C 1
ATOM 3464 O O . VAL A 1 454 ? -11.102 31.031 23.625 1 97.12 454 VAL A O 1
ATOM 3467 N N . ASP A 1 455 ? -12.156 31.109 25.609 1 95.69 455 ASP A N 1
ATOM 3468 C CA . ASP A 1 455 ? -12.906 29.891 25.328 1 95.69 455 ASP A CA 1
ATOM 3469 C C . ASP A 1 455 ? -14.258 30.203 24.688 1 95.69 455 ASP A C 1
ATOM 3471 O O . ASP A 1 455 ? -15.25 30.422 25.406 1 95.69 455 ASP A O 1
ATOM 3475 N N . ALA A 1 456 ? -14.312 30.188 23.375 1 96.94 456 ALA A N 1
ATOM 3476 C CA . ALA A 1 456 ? -15.461 30.672 22.625 1 96.94 456 ALA A CA 1
ATOM 3477 C C . ALA A 1 456 ? -16.703 29.859 22.938 1 96.94 456 ALA A C 1
ATOM 3479 O O . ALA A 1 456 ? -16.641 28.641 23.062 1 96.94 456 ALA A O 1
ATOM 3480 N N . ASP A 1 457 ? -17.766 30.469 23.109 1 96.75 457 ASP A N 1
ATOM 3481 C CA . ASP A 1 457 ? -19.078 29.844 23.219 1 96.75 457 ASP A CA 1
ATOM 3482 C C . ASP A 1 457 ? -20.078 30.469 22.234 1 96.75 457 ASP A C 1
ATOM 3484 O O . ASP A 1 457 ? -19.75 31.438 21.547 1 96.75 457 ASP A O 1
ATOM 3488 N N . GLU A 1 458 ? -21.188 29.922 22.234 1 96.94 458 GLU A N 1
ATOM 3489 C CA . GLU A 1 458 ? -22.188 30.297 21.234 1 96.94 458 GLU A CA 1
ATOM 3490 C C . GLU A 1 458 ? -22.578 31.766 21.391 1 96.94 458 GLU A C 1
ATOM 3492 O O . GLU A 1 458 ? -22.703 32.5 20.406 1 96.94 458 GLU A O 1
ATOM 3497 N N . THR A 1 459 ? -22.75 32.188 22.562 1 97.31 459 THR A N 1
ATOM 3498 C CA . THR A 1 459 ? -23.188 33.562 22.828 1 97.31 459 THR A CA 1
ATOM 3499 C C . THR A 1 459 ? -22.141 34.562 22.359 1 97.31 459 THR A C 1
ATOM 3501 O O . THR A 1 459 ? -22.469 35.531 21.656 1 97.31 459 THR A O 1
ATOM 3504 N N . ALA A 1 460 ? -20.938 34.344 22.781 1 97.38 460 ALA A N 1
ATOM 3505 C CA . ALA A 1 460 ? -19.844 35.25 22.422 1 97.38 460 ALA A CA 1
ATOM 3506 C C . ALA A 1 460 ? -19.703 35.344 20.906 1 97.38 460 ALA A C 1
ATOM 3508 O O . ALA A 1 460 ? -19.453 36.438 20.375 1 97.38 460 ALA A O 1
ATOM 3509 N N . VAL A 1 461 ? -19.812 34.25 20.219 1 98.19 461 VAL A N 1
ATOM 3510 C CA . VAL A 1 461 ? -19.641 34.188 18.766 1 98.19 461 VAL A CA 1
ATOM 3511 C C . VAL A 1 461 ? -20.766 34.969 18.078 1 98.19 461 VAL A C 1
ATOM 3513 O O . VAL A 1 461 ? -20.516 35.75 17.156 1 98.19 461 VAL A O 1
ATOM 3516 N N . LEU A 1 462 ? -22 34.75 18.531 1 97.62 462 LEU A N 1
ATOM 3517 C CA . LEU A 1 462 ? -23.141 35.438 17.938 1 97.62 462 LEU A CA 1
ATOM 3518 C C . LEU A 1 462 ? -23.078 36.938 18.188 1 97.62 462 LEU A C 1
ATOM 3520 O O . LEU A 1 462 ? -23.484 37.719 17.328 1 97.62 462 LEU A O 1
ATOM 3524 N N . GLU A 1 463 ? -22.578 37.312 19.328 1 97.25 463 GLU A N 1
ATOM 3525 C CA . GLU A 1 463 ? -22.438 38.75 19.656 1 97.25 463 GLU A CA 1
ATOM 3526 C C . GLU A 1 463 ? -21.391 39.406 18.781 1 97.25 463 GLU A C 1
ATOM 3528 O O . GLU A 1 463 ? -21.516 40.594 18.438 1 97.25 463 GLU A O 1
ATOM 3533 N N . GLU A 1 464 ? -20.344 38.688 18.5 1 96.19 464 GLU A N 1
ATOM 3534 C CA . GLU A 1 464 ? -19.297 39.25 17.641 1 96.19 464 GLU A CA 1
ATOM 3535 C C . GLU A 1 464 ? -19.859 39.562 16.25 1 96.19 464 GLU A C 1
ATOM 3537 O O . GLU A 1 464 ? -19.469 40.562 15.641 1 96.19 464 GLU A O 1
ATOM 3542 N N . GLY A 1 465 ? -20.75 38.688 15.672 1 95.81 465 GLY A N 1
ATOM 3543 C CA . GLY A 1 465 ? -21.531 38.969 14.477 1 95.81 465 GLY A CA 1
ATOM 3544 C C . GLY A 1 465 ? -20.688 39.062 13.219 1 95.81 465 GLY A C 1
ATOM 3545 O O . GLY A 1 465 ? -20.922 39.938 12.375 1 95.81 465 GLY A O 1
ATOM 3546 N N . THR A 1 466 ? -19.734 38.25 13.062 1 96.88 466 THR A N 1
ATOM 3547 C CA . THR A 1 466 ? -18.922 38.25 11.859 1 96.88 466 THR A CA 1
ATOM 3548 C C . THR A 1 466 ? -19.656 37.562 10.703 1 96.88 466 THR A C 1
ATOM 3550 O O . THR A 1 466 ? -20.609 36.812 10.914 1 96.88 466 THR A O 1
ATOM 3553 N N . ASP A 1 467 ? -19.203 37.812 9.438 1 96.81 467 ASP A N 1
ATOM 3554 C CA . ASP A 1 467 ? -19.812 37.25 8.234 1 96.81 467 ASP A CA 1
ATOM 3555 C C . ASP A 1 467 ? -19.594 35.75 8.133 1 96.81 467 ASP A C 1
ATOM 3557 O O . ASP A 1 467 ? -20.453 35.031 7.637 1 96.81 467 ASP A O 1
ATOM 3561 N N . VAL A 1 468 ? -18.406 35.312 8.477 1 98 468 VAL A N 1
ATOM 3562 C CA . VAL A 1 468 ? -18 33.938 8.383 1 98 468 VAL A CA 1
ATOM 3563 C C . VAL A 1 468 ? -17.438 33.469 9.719 1 98 468 VAL A C 1
ATOM 3565 O O . VAL A 1 468 ? -16.688 34.188 10.383 1 98 468 VAL A O 1
ATOM 3568 N N . VAL A 1 469 ? -17.828 32.281 10.172 1 98.62 469 VAL A N 1
ATOM 3569 C CA . VAL A 1 469 ? -17.281 31.672 11.375 1 98.62 469 VAL A CA 1
ATOM 3570 C C . VAL A 1 469 ? -16.641 30.328 11.023 1 98.62 469 VAL A C 1
ATOM 3572 O O . VAL A 1 469 ? -17.281 29.484 10.398 1 98.62 469 VAL A O 1
ATOM 3575 N N . VAL A 1 470 ? -15.406 30.172 11.344 1 98.69 470 VAL A N 1
ATOM 3576 C CA . VAL A 1 470 ? -14.672 28.922 11.141 1 98.69 470 VAL A CA 1
ATOM 3577 C C . VAL A 1 470 ? -14.359 28.281 12.484 1 98.69 470 VAL A C 1
ATOM 3579 O O . VAL A 1 470 ? -13.656 28.859 13.312 1 98.69 470 VAL A O 1
ATOM 3582 N N . VAL A 1 471 ? -14.883 27.094 12.664 1 98.62 471 VAL A N 1
ATOM 3583 C CA . VAL A 1 471 ? -14.695 26.359 13.914 1 98.62 471 VAL A CA 1
ATOM 3584 C C . VAL A 1 471 ? -13.562 25.328 13.734 1 98.62 471 VAL A C 1
ATOM 3586 O O . VAL A 1 471 ? -13.75 24.297 13.086 1 98.62 471 VAL A O 1
ATOM 3589 N N . ALA A 1 472 ? -12.422 25.547 14.305 1 98.56 472 ALA A N 1
ATOM 3590 C CA . ALA A 1 472 ? -11.234 24.703 14.336 1 98.56 472 ALA A CA 1
ATOM 3591 C C . ALA A 1 472 ? -10.812 24.391 15.766 1 98.56 472 ALA A C 1
ATOM 3593 O O . ALA A 1 472 ? -9.648 24.578 16.141 1 98.56 472 ALA A O 1
ATOM 3594 N N . THR A 1 473 ? -11.711 23.859 16.516 1 98.19 473 THR A N 1
ATOM 3595 C CA . THR A 1 473 ? -11.586 23.734 17.953 1 98.19 473 THR A CA 1
ATOM 3596 C C . THR A 1 473 ? -10.844 22.453 18.328 1 98.19 473 THR A C 1
ATOM 3598 O O . THR A 1 473 ? -10.719 22.109 19.5 1 98.19 473 THR A O 1
ATOM 3601 N N . GLY A 1 474 ? -10.383 21.703 17.344 1 97.69 474 GLY A N 1
ATOM 3602 C CA . GLY A 1 474 ? -9.484 20.578 17.562 1 97.69 474 GLY A CA 1
ATOM 3603 C C . GLY A 1 474 ? -10.172 19.359 18.141 1 97.69 474 GLY A C 1
ATOM 3604 O O . GLY A 1 474 ? -11.289 19.016 17.734 1 97.69 474 GLY A O 1
ATOM 3605 N N . ALA A 1 475 ? -9.43 18.562 18.922 1 97.75 475 ALA A N 1
ATOM 3606 C CA . ALA A 1 475 ? -9.891 17.281 19.469 1 97.75 475 ALA A CA 1
ATOM 3607 C C . ALA A 1 475 ? -9.32 17.031 20.859 1 97.75 475 ALA A C 1
ATOM 3609 O O . ALA A 1 475 ? -8.438 17.766 21.312 1 97.75 475 ALA A O 1
ATOM 3610 N N . SER A 1 476 ? -9.898 16.141 21.562 1 96.94 476 SER A N 1
ATOM 3611 C CA . SER A 1 476 ? -9.422 15.695 22.875 1 96.94 476 SER A CA 1
ATOM 3612 C C . SER A 1 476 ? -8.922 14.258 22.812 1 96.94 476 SER A C 1
ATOM 3614 O O . SER A 1 476 ? -9.297 13.5 21.922 1 96.94 476 SER A O 1
ATOM 3616 N N . PRO A 1 477 ? -8.055 13.844 23.781 1 97.25 477 PRO A N 1
ATOM 3617 C CA . PRO A 1 477 ? -7.535 12.477 23.766 1 97.25 477 PRO A CA 1
ATOM 3618 C C . PRO A 1 477 ? -8.641 11.43 23.797 1 97.25 477 PRO A C 1
ATOM 3620 O O . PRO A 1 477 ? -9.633 11.586 24.516 1 97.25 477 PRO A O 1
ATOM 3623 N N . ARG A 1 478 ? -8.484 10.398 23 1 97.19 478 ARG A N 1
ATOM 3624 C CA . ARG A 1 478 ? -9.406 9.266 23 1 97.19 478 ARG A CA 1
ATOM 3625 C C . ARG A 1 478 ? -8.992 8.227 24.031 1 97.19 478 ARG A C 1
ATOM 3627 O O . ARG A 1 478 ? -7.805 7.938 24.203 1 97.19 478 ARG A O 1
ATOM 3634 N N . LEU A 1 479 ? -9.906 7.719 24.734 1 96.75 479 LEU A N 1
ATOM 3635 C CA . LEU A 1 479 ? -9.664 6.594 25.641 1 96.75 479 LEU A CA 1
ATOM 3636 C C . LEU A 1 479 ? -10.055 5.277 24.969 1 96.75 479 LEU A C 1
ATOM 3638 O O . LEU A 1 479 ? -11.062 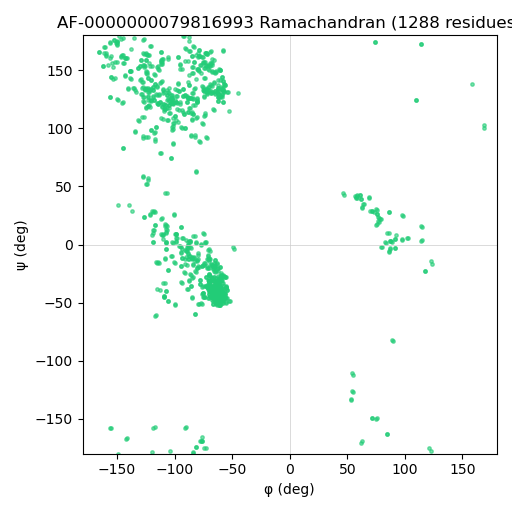5.207 24.266 1 96.75 479 LEU A O 1
ATOM 3642 N N . PRO A 1 480 ? -9.234 4.277 25.172 1 96.19 480 PRO A N 1
ATOM 3643 C CA . PRO A 1 480 ? -9.602 2.975 24.609 1 96.19 480 PRO A CA 1
ATOM 3644 C C . PRO A 1 480 ? -10.742 2.301 25.375 1 96.19 480 PRO A C 1
ATOM 3646 O O . PRO A 1 480 ? -11.109 2.756 26.453 1 96.19 480 PRO A O 1
ATOM 3649 N N . ASP A 1 481 ? -11.32 1.289 24.719 1 93.19 481 ASP A N 1
ATOM 3650 C CA . ASP A 1 481 ? -12.336 0.477 25.375 1 93.19 481 ASP A CA 1
ATOM 3651 C C . ASP A 1 481 ? -11.703 -0.538 26.328 1 93.19 481 ASP A C 1
ATOM 3653 O O . ASP A 1 481 ? -11.445 -1.68 25.938 1 93.19 481 ASP A O 1
ATOM 3657 N N . ALA A 1 482 ? -11.477 -0.154 27.578 1 97.19 482 ALA A N 1
ATOM 3658 C CA . ALA A 1 482 ? -10.805 -0.973 28.578 1 97.19 482 ALA A CA 1
ATOM 3659 C C . ALA A 1 482 ? -11.219 -0.554 30 1 97.19 482 ALA A C 1
ATOM 3661 O O . ALA A 1 482 ? -11.68 0.569 30.203 1 97.19 482 ALA A O 1
ATOM 3662 N N . ASP A 1 483 ? -10.977 -1.442 30.953 1 97.88 483 ASP A N 1
ATOM 3663 C CA . ASP A 1 483 ? -11.32 -1.164 32.344 1 97.88 483 ASP A CA 1
ATOM 3664 C C . ASP A 1 483 ? -10.109 -0.617 33.094 1 97.88 483 ASP A C 1
ATOM 3666 O O . ASP A 1 483 ? -8.969 -0.884 32.719 1 97.88 483 ASP A O 1
ATOM 3670 N N . GLY A 1 484 ? -10.359 0.176 34.062 1 98.38 484 GLY A N 1
ATOM 3671 C CA . GLY A 1 484 ? -9.312 0.604 35 1 98.38 484 GLY A CA 1
ATOM 3672 C C . GLY A 1 484 ? -8.547 1.814 34.5 1 98.38 484 GLY A C 1
ATOM 3673 O O . GLY A 1 484 ? -7.402 2.037 34.906 1 98.38 484 GLY A O 1
ATOM 3674 N N . LEU A 1 485 ? -9.117 2.664 33.719 1 98.38 485 LEU A N 1
ATOM 3675 C CA . LEU A 1 485 ? -8.398 3.768 33.094 1 98.38 485 LEU A CA 1
ATOM 3676 C C . LEU A 1 485 ? -8.359 4.984 34.031 1 98.38 485 LEU A C 1
ATOM 3678 O O . LEU A 1 485 ? -7.605 5.93 33.781 1 98.38 485 LEU A O 1
ATOM 3682 N N . ASP A 1 486 ? -9.094 4.961 35.094 1 97.25 486 ASP A N 1
ATOM 3683 C CA . ASP A 1 486 ? -9.203 6.102 35.969 1 97.25 486 ASP A CA 1
ATOM 3684 C C . ASP A 1 486 ? -8.117 6.055 37.062 1 97.25 486 ASP A C 1
ATOM 3686 O O . ASP A 1 486 ? -8.016 6.965 37.875 1 97.25 486 ASP A O 1
ATOM 3690 N N . GLN A 1 487 ? -7.285 5.148 37.031 1 97.75 487 GLN A N 1
ATOM 3691 C CA . GLN A 1 487 ? -6.215 5.02 38 1 97.75 487 GLN A CA 1
ATOM 3692 C C . GLN A 1 487 ? -5.172 6.117 37.812 1 97.75 487 GLN A C 1
ATOM 3694 O O . GLN A 1 487 ? -4.914 6.559 36.688 1 97.75 487 GLN A O 1
ATOM 3699 N N . PRO A 1 488 ? -4.484 6.547 38.875 1 97 488 PRO A N 1
ATOM 3700 C CA . PRO A 1 488 ? -3.596 7.711 38.844 1 97 488 PRO A CA 1
ATOM 3701 C C . PRO A 1 488 ? -2.385 7.496 37.938 1 97 488 PRO A C 1
ATOM 3703 O O . PRO A 1 488 ? -1.837 8.461 37.406 1 97 488 PRO A O 1
ATOM 3706 N N . HIS A 1 489 ? -1.921 6.242 37.844 1 98.25 489 HIS A N 1
ATOM 3707 C CA . HIS A 1 489 ? -0.713 5.988 37.062 1 98.25 489 HIS A CA 1
ATOM 3708 C C . HIS A 1 489 ? -1.043 5.77 35.594 1 98.25 489 HIS A C 1
ATOM 3710 O O . HIS A 1 489 ? -0.161 5.438 34.781 1 98.25 489 HIS A O 1
ATOM 3716 N N . VAL A 1 490 ? -2.303 5.879 35.188 1 98.81 490 VAL A N 1
ATOM 3717 C CA . VAL A 1 490 ? -2.717 5.848 33.781 1 98.81 490 VAL A CA 1
ATOM 3718 C C . VAL A 1 490 ? -2.781 7.27 33.219 1 98.81 490 VAL A C 1
ATOM 3720 O O . VAL A 1 490 ? -3.562 8.094 33.719 1 98.81 490 VAL A O 1
ATOM 3723 N N . LEU A 1 491 ? -1.943 7.535 32.312 1 98.69 491 LEU A N 1
ATOM 3724 C CA . LEU A 1 491 ? -1.807 8.867 31.719 1 98.69 491 LEU A CA 1
ATOM 3725 C C . LEU A 1 491 ? -2.078 8.844 30.219 1 98.69 491 LEU A C 1
ATOM 3727 O O . LEU A 1 491 ? -1.894 7.812 29.562 1 98.69 491 LEU A O 1
ATOM 3731 N N . THR A 1 492 ? -2.518 9.961 29.672 1 98.44 492 THR A N 1
ATOM 3732 C CA . THR A 1 492 ? -2.57 10.117 28.219 1 98.44 492 THR A CA 1
ATOM 3733 C C . THR A 1 492 ? -1.225 10.586 27.688 1 98.44 492 THR A C 1
ATOM 3735 O O . THR A 1 492 ? -0.381 11.078 28.438 1 98.44 492 THR A O 1
ATOM 3738 N N . ALA A 1 493 ? -1.04 10.414 26.391 1 98.19 493 ALA A N 1
ATOM 3739 C CA . ALA A 1 493 ? 0.149 10.953 25.734 1 98.19 493 ALA A CA 1
ATOM 3740 C C . ALA A 1 493 ? 0.282 12.453 25.969 1 98.19 493 ALA A C 1
ATOM 3742 O O . ALA A 1 493 ? 1.392 12.961 26.141 1 98.19 493 ALA A O 1
ATOM 3743 N N . VAL A 1 494 ? -0.821 13.141 25.984 1 97.75 494 VAL A N 1
ATOM 3744 C CA . VAL A 1 494 ? -0.843 14.578 26.203 1 97.75 494 VAL A CA 1
ATOM 3745 C C . VAL A 1 494 ? -0.326 14.898 27.609 1 97.75 494 VAL A C 1
ATOM 3747 O O . VAL A 1 494 ? 0.489 15.812 27.781 1 97.75 494 VAL A O 1
ATOM 3750 N N . ASP A 1 495 ? -0.792 14.102 28.609 1 98 495 ASP A N 1
ATOM 3751 C CA . ASP A 1 495 ? -0.327 14.289 29.969 1 98 495 ASP A CA 1
ATOM 3752 C C . ASP A 1 495 ? 1.194 14.18 30.062 1 98 495 ASP A C 1
ATOM 3754 O O . ASP A 1 495 ? 1.85 15.031 30.656 1 98 495 ASP A O 1
ATOM 3758 N N . VAL A 1 496 ? 1.687 13.18 29.422 1 98.31 496 VAL A N 1
ATOM 3759 C CA . VAL A 1 496 ? 3.113 12.875 29.469 1 98.31 496 VAL A CA 1
ATOM 3760 C C . VAL A 1 496 ? 3.906 14.016 28.828 1 98.31 496 VAL A C 1
ATOM 3762 O O . VAL A 1 496 ? 4.887 14.492 29.406 1 98.31 496 VAL A O 1
ATOM 3765 N N . LEU A 1 497 ? 3.514 14.469 27.672 1 97.75 497 LEU A N 1
ATOM 3766 C CA . LEU A 1 497 ? 4.238 15.492 26.938 1 97.75 497 LEU A CA 1
ATOM 3767 C C . LEU A 1 497 ? 4.098 16.859 27.609 1 97.75 497 LEU A C 1
ATOM 3769 O O . LEU A 1 497 ? 4.895 17.766 27.375 1 97.75 497 LEU A O 1
ATOM 3773 N N . GLN A 1 498 ? 3.092 16.953 28.438 1 96.81 498 GLN A N 1
ATOM 3774 C CA . GLN A 1 498 ? 2.916 18.188 29.172 1 96.81 498 GLN A CA 1
ATOM 3775 C C . GLN A 1 498 ? 3.643 18.141 30.516 1 96.81 498 GLN A C 1
ATOM 3777 O O . GLN A 1 498 ? 3.574 19.094 31.297 1 96.81 498 GLN A O 1
ATOM 3782 N N . GLY A 1 499 ? 4.238 17.016 30.891 1 96.38 499 GLY A N 1
ATOM 3783 C CA . GLY A 1 499 ? 5.16 17.016 32.031 1 96.38 499 GLY A CA 1
ATOM 3784 C C . GLY A 1 499 ? 4.66 16.203 33.188 1 96.38 499 GLY A C 1
ATOM 3785 O O . GLY A 1 499 ? 5.207 16.297 34.312 1 96.38 499 GLY A O 1
ATOM 3786 N N . ALA A 1 500 ? 3.678 15.383 32.969 1 97.5 500 ALA A N 1
ATOM 3787 C CA . ALA A 1 500 ? 3.225 14.508 34.062 1 97.5 500 ALA A CA 1
ATOM 3788 C C . ALA A 1 500 ? 4.344 13.578 34.5 1 97.5 500 ALA A C 1
ATOM 3790 O O . ALA A 1 500 ? 5.215 13.211 33.719 1 97.5 500 ALA A O 1
ATOM 3791 N N . GLY A 1 501 ? 4.293 13.203 35.812 1 97.12 501 GLY A N 1
ATOM 3792 C CA . GLY A 1 501 ? 5.27 12.266 36.344 1 97.12 501 GLY A CA 1
ATOM 3793 C C . GLY A 1 501 ? 5.09 10.852 35.812 1 97.12 501 GLY A C 1
ATOM 3794 O O . GLY A 1 501 ? 3.971 10.336 35.781 1 97.12 501 GLY A O 1
ATOM 3795 N N . VAL A 1 502 ? 6.16 10.273 35.406 1 98.12 502 VAL A N 1
ATOM 3796 C CA . VAL A 1 502 ? 6.152 8.93 34.812 1 98.12 502 VAL A CA 1
ATOM 3797 C C . VAL A 1 502 ? 7.133 8.039 35.562 1 98.12 502 VAL A C 1
ATOM 3799 O O . VAL A 1 502 ? 8.234 8.469 35.938 1 98.12 502 VAL A O 1
ATOM 3802 N N . GLY A 1 503 ? 6.707 6.84 35.906 1 98.25 503 GLY A N 1
ATOM 3803 C CA . GLY A 1 503 ? 7.59 5.879 36.531 1 98.25 503 GLY A CA 1
ATOM 3804 C C . GLY A 1 503 ? 8.609 5.277 35.562 1 98.25 503 GLY A C 1
ATOM 3805 O O . GLY A 1 503 ? 8.703 5.695 34.406 1 98.25 503 GLY A O 1
ATOM 3806 N N . HIS A 1 504 ? 9.359 4.328 36.094 1 98.19 504 HIS A N 1
ATOM 3807 C CA . HIS A 1 504 ? 10.484 3.771 35.344 1 98.19 504 HIS A CA 1
ATOM 3808 C C . HIS A 1 504 ? 10.008 2.805 34.281 1 98.19 504 HIS A C 1
ATOM 3810 O O . HIS A 1 504 ? 10.453 2.871 33.125 1 98.19 504 HIS A O 1
ATOM 3816 N N . ARG A 1 505 ? 9.156 1.84 34.656 1 98.75 505 ARG A N 1
ATOM 3817 C CA . ARG A 1 505 ? 8.617 0.867 33.688 1 98.75 505 ARG A CA 1
ATOM 3818 C C . ARG A 1 505 ? 7.297 1.348 33.094 1 98.75 505 ARG A C 1
ATOM 3820 O O . ARG A 1 505 ? 6.289 1.432 33.812 1 98.75 505 ARG A O 1
ATOM 3827 N N . VAL A 1 506 ? 7.312 1.659 31.828 1 98.81 506 VAL A N 1
ATOM 3828 C CA . VAL A 1 506 ? 6.188 2.318 31.172 1 98.81 506 VAL A CA 1
ATOM 3829 C C . VAL A 1 506 ? 5.637 1.423 30.062 1 98.81 506 VAL A C 1
ATOM 3831 O O . VAL A 1 506 ? 6.402 0.817 29.312 1 98.81 506 VAL A O 1
ATOM 3834 N N . VAL A 1 507 ? 4.344 1.23 29.969 1 98.88 507 VAL A N 1
ATOM 3835 C CA . VAL A 1 507 ? 3.668 0.603 28.844 1 98.88 507 VAL A CA 1
ATOM 3836 C C . VAL A 1 507 ? 2.898 1.657 28.047 1 98.88 507 VAL A C 1
ATOM 3838 O O . VAL A 1 507 ? 2.057 2.367 28.609 1 98.88 507 VAL A O 1
ATOM 3841 N N . VAL A 1 508 ? 3.188 1.852 26.812 1 98.88 508 VAL A N 1
ATOM 3842 C CA . VAL A 1 508 ? 2.475 2.742 25.891 1 98.88 508 VAL A CA 1
ATOM 3843 C C . VAL A 1 508 ? 1.469 1.943 25.078 1 98.88 508 VAL A C 1
ATOM 3845 O O . VAL A 1 508 ? 1.851 1.045 24.312 1 98.88 508 VAL A O 1
ATOM 3848 N N . ILE A 1 509 ? 0.193 2.215 25.234 1 98.69 509 ILE A N 1
ATOM 3849 C CA . ILE A 1 509 ? -0.861 1.605 24.438 1 98.69 509 ILE A CA 1
ATOM 3850 C C . ILE A 1 509 ? -1.048 2.398 23.141 1 98.69 509 ILE A C 1
ATOM 3852 O O . ILE A 1 509 ? -1.489 3.551 23.172 1 98.69 509 ILE A O 1
ATOM 3856 N N . ALA A 1 510 ? -0.718 1.76 22.016 1 97.94 510 ALA A N 1
ATOM 3857 C CA . ALA A 1 510 ? -0.753 2.432 20.719 1 97.94 510 ALA A CA 1
ATOM 3858 C C . ALA A 1 510 ? -2.016 2.062 19.953 1 97.94 510 ALA A C 1
ATOM 3860 O O . ALA A 1 510 ? -2.102 0.977 19.375 1 97.94 510 ALA A O 1
ATOM 3861 N N . GLU A 1 511 ? -3.012 2.941 19.875 1 96.88 511 GLU A N 1
ATOM 3862 C CA . GLU A 1 511 ? -4.184 2.859 19.016 1 96.88 511 GLU A CA 1
ATOM 3863 C C . GLU A 1 511 ? -4.312 4.105 18.141 1 96.88 511 GLU A C 1
ATOM 3865 O O . GLU A 1 511 ? -5.367 4.742 18.109 1 96.88 511 GLU A O 1
ATOM 3870 N N . ASP A 1 512 ? -3.275 4.41 17.484 1 96.56 512 ASP A N 1
ATOM 3871 C CA . ASP A 1 512 ? -3.125 5.523 16.547 1 96.56 512 ASP A CA 1
ATOM 3872 C C . ASP A 1 512 ? -2.205 5.152 15.391 1 96.56 512 ASP A C 1
ATOM 3874 O O . ASP A 1 512 ? -1.054 4.766 15.602 1 96.56 512 ASP A O 1
ATOM 3878 N N . ASP A 1 513 ? -2.68 5.23 14.211 1 94.38 513 ASP A N 1
ATOM 3879 C CA . ASP A 1 513 ? -1.912 4.805 13.039 1 94.38 513 ASP A CA 1
ATOM 3880 C C . ASP A 1 513 ? -0.815 5.812 12.711 1 94.38 513 ASP A C 1
ATOM 3882 O O . ASP A 1 513 ? 0.114 5.5 11.961 1 94.38 513 ASP A O 1
ATOM 3886 N N . ARG A 1 514 ? -0.961 7.062 13.266 1 94.56 514 ARG A N 1
ATOM 3887 C CA . ARG A 1 514 ? 0.069 8.086 13.148 1 94.56 514 ARG A CA 1
ATOM 3888 C C . ARG A 1 514 ? 1.274 7.758 14.023 1 94.56 514 ARG A C 1
ATOM 3890 O O . ARG A 1 514 ? 1.223 6.832 14.836 1 94.56 514 ARG A O 1
ATOM 3897 N N . PRO A 1 515 ? 2.389 8.422 13.789 1 94.88 515 PRO A N 1
ATOM 3898 C CA . PRO A 1 515 ? 3.604 8.055 14.516 1 94.88 515 PRO A CA 1
ATOM 3899 C C . PRO A 1 515 ? 3.586 8.531 15.969 1 94.88 515 PRO A C 1
ATOM 3901 O O . PRO A 1 515 ? 4.582 8.383 16.688 1 94.88 515 PRO A O 1
ATOM 3904 N N . VAL A 1 516 ? 2.518 9.023 16.516 1 96.25 516 VAL A N 1
ATOM 3905 C CA . VAL A 1 516 ? 2.4 9.656 17.812 1 96.25 516 VAL A CA 1
ATOM 3906 C C . VAL A 1 516 ? 2.814 8.672 18.906 1 96.25 516 VAL A C 1
ATOM 3908 O O . VAL A 1 516 ? 3.621 9 19.781 1 96.25 516 VAL A O 1
ATOM 3911 N N . PRO A 1 517 ? 2.334 7.41 18.922 1 98 517 PRO A N 1
ATOM 3912 C CA . PRO A 1 517 ? 2.762 6.488 19.969 1 98 517 PRO A CA 1
ATOM 3913 C C . PRO A 1 517 ? 4.273 6.27 19.984 1 98 517 PRO A C 1
ATOM 3915 O O . PRO A 1 517 ? 4.879 6.199 21.062 1 98 517 PRO A O 1
ATOM 3918 N N . LEU A 1 518 ? 4.855 6.227 18.812 1 97 518 LEU A N 1
ATOM 3919 C CA . LEU A 1 518 ? 6.301 6.035 18.734 1 97 518 LEU A CA 1
ATOM 3920 C C . LEU A 1 518 ? 7.035 7.293 19.188 1 97 518 LEU A C 1
ATOM 3922 O O . LEU A 1 518 ? 8.117 7.207 19.781 1 97 518 LEU A O 1
ATOM 3926 N N . ALA A 1 519 ? 6.465 8.461 18.859 1 97.06 519 ALA A N 1
ATOM 3927 C CA . ALA A 1 519 ? 7.07 9.711 19.312 1 97.06 519 ALA A CA 1
ATOM 3928 C C . ALA A 1 519 ? 7.105 9.773 20.844 1 97.06 519 ALA A C 1
ATOM 3930 O O . ALA A 1 519 ? 8.109 10.188 21.422 1 97.06 519 ALA A O 1
ATOM 3931 N N . VAL A 1 520 ? 6.031 9.328 21.484 1 98.19 520 VAL A N 1
ATOM 3932 C CA . VAL A 1 520 ? 5.953 9.328 22.938 1 98.19 520 VAL A CA 1
ATOM 3933 C C . VAL A 1 520 ? 6.93 8.297 23.516 1 98.19 520 VAL A C 1
ATOM 3935 O O . VAL A 1 520 ? 7.645 8.578 24.469 1 98.19 520 VAL A O 1
ATOM 3938 N N . ALA A 1 521 ? 6.93 7.152 22.906 1 98.56 521 ALA A N 1
ATOM 3939 C CA . ALA A 1 521 ? 7.855 6.109 23.344 1 98.56 521 ALA A CA 1
ATOM 3940 C C . ALA A 1 521 ? 9.305 6.574 23.219 1 98.56 521 ALA A C 1
ATOM 3942 O O . ALA A 1 521 ? 10.102 6.367 24.141 1 98.56 521 ALA A O 1
ATOM 3943 N N . ASP A 1 522 ? 9.641 7.211 22.078 1 97.25 522 ASP A N 1
ATOM 3944 C CA . ASP A 1 522 ? 10.977 7.754 21.844 1 97.25 522 ASP A CA 1
ATOM 3945 C C . ASP A 1 522 ? 11.344 8.781 22.906 1 97.25 522 ASP A C 1
ATOM 3947 O O . ASP A 1 522 ? 12.469 8.773 23.422 1 97.25 522 ASP A O 1
ATOM 3951 N N . HIS A 1 523 ? 10.406 9.617 23.172 1 97.94 523 HIS A N 1
ATOM 3952 C CA . HIS A 1 523 ? 10.609 10.664 24.172 1 97.94 523 HIS A CA 1
ATOM 3953 C C . HIS A 1 523 ? 10.891 10.07 25.547 1 97.94 523 HIS A C 1
ATOM 3955 O O . HIS A 1 523 ? 11.836 10.484 26.219 1 97.94 523 HIS A O 1
ATOM 3961 N N . LEU A 1 524 ? 10.125 9.086 25.984 1 98.56 524 LEU A N 1
ATOM 3962 C CA . LEU A 1 524 ? 10.258 8.445 27.281 1 98.56 524 LEU A CA 1
ATOM 3963 C C . LEU A 1 524 ? 11.539 7.617 27.359 1 98.56 524 LEU A C 1
ATOM 3965 O O . LEU A 1 524 ? 12.258 7.664 28.359 1 98.56 524 LEU A O 1
ATOM 3969 N N . ALA A 1 525 ? 11.82 6.863 26.312 1 98.25 525 ALA A N 1
ATOM 3970 C CA . ALA A 1 525 ? 13.047 6.074 26.266 1 98.25 525 ALA A CA 1
ATOM 3971 C C . ALA A 1 525 ? 14.281 6.969 26.359 1 98.25 525 ALA A C 1
ATOM 3973 O O . ALA A 1 525 ? 15.227 6.652 27.078 1 98.25 525 ALA A O 1
ATOM 3974 N N . GLY A 1 526 ? 14.266 8.055 25.625 1 97 526 GLY A N 1
ATOM 3975 C CA . GLY A 1 526 ? 15.359 9.016 25.672 1 97 526 GLY A CA 1
ATOM 3976 C C . GLY A 1 526 ? 15.578 9.594 27.062 1 97 526 GLY A C 1
ATOM 3977 O O . GLY A 1 526 ? 16.688 10.016 27.406 1 97 526 GLY A O 1
ATOM 3978 N N . ALA A 1 527 ? 14.555 9.609 27.844 1 97.56 527 ALA A N 1
ATOM 3979 C CA . ALA A 1 527 ? 14.625 10.133 29.203 1 97.56 527 ALA A CA 1
ATOM 3980 C C . ALA A 1 527 ? 15.031 9.047 30.188 1 97.56 527 ALA A C 1
ATOM 3982 O O . ALA A 1 527 ? 15.094 9.281 31.406 1 97.56 527 ALA A O 1
ATOM 3983 N N . GLY A 1 528 ? 15.258 7.824 29.734 1 97.69 528 GLY A N 1
ATOM 3984 C CA . GLY A 1 528 ? 15.828 6.77 30.562 1 97.69 528 GLY A CA 1
ATOM 3985 C C . GLY A 1 528 ? 14.797 5.785 31.062 1 97.69 528 GLY A C 1
ATOM 3986 O O . GLY A 1 528 ? 15.117 4.898 31.859 1 97.69 528 GLY A O 1
ATOM 3987 N N . HIS A 1 529 ? 13.531 5.859 30.656 1 98.44 529 HIS A N 1
ATOM 3988 C CA . HIS A 1 529 ? 12.492 4.926 31.078 1 98.44 529 HIS A CA 1
ATOM 3989 C C . HIS A 1 529 ? 12.57 3.623 30.281 1 98.44 529 HIS A C 1
ATOM 3991 O O . HIS A 1 529 ? 13.047 3.613 29.141 1 98.44 529 HIS A O 1
ATOM 3997 N N . ALA A 1 530 ? 12.156 2.537 30.922 1 98.38 530 ALA A N 1
ATOM 3998 C CA . ALA A 1 530 ? 11.969 1.266 30.219 1 98.38 530 ALA A CA 1
ATOM 3999 C C . ALA A 1 530 ? 10.594 1.195 29.562 1 98.38 530 ALA A C 1
ATOM 4001 O O . ALA A 1 530 ? 9.586 0.993 30.234 1 98.38 530 ALA A O 1
ATOM 4002 N N . VAL A 1 531 ? 10.578 1.288 28.25 1 98.69 531 VAL A N 1
ATOM 4003 C CA . VAL A 1 531 ? 9.312 1.508 27.562 1 98.69 531 VAL A CA 1
ATOM 4004 C C . VAL A 1 531 ? 8.922 0.249 26.781 1 98.69 531 VAL A C 1
ATOM 4006 O O . VAL A 1 531 ? 9.75 -0.333 26.078 1 98.69 531 VAL A O 1
ATOM 4009 N N . THR A 1 532 ? 7.707 -0.224 26.922 1 98.62 532 THR A N 1
ATOM 4010 C CA . THR A 1 532 ? 7.082 -1.247 26.094 1 98.62 532 THR A CA 1
ATOM 4011 C C . THR A 1 532 ? 5.898 -0.669 25.312 1 98.62 532 THR A C 1
ATOM 4013 O O . THR A 1 532 ? 4.973 -0.118 25.906 1 98.62 532 THR A O 1
ATOM 4016 N N . VAL A 1 533 ? 5.945 -0.742 24 1 98.31 533 VAL A N 1
ATOM 4017 C CA . VAL A 1 533 ? 4.852 -0.267 23.156 1 98.31 533 VAL A CA 1
ATOM 4018 C C . VAL A 1 533 ? 3.967 -1.442 22.75 1 98.31 533 VAL A C 1
ATOM 4020 O O . VAL A 1 533 ? 4.441 -2.396 22.125 1 98.31 533 VAL A O 1
ATOM 4023 N N . VAL A 1 534 ? 2.688 -1.386 23.078 1 98.12 534 VAL A N 1
ATOM 4024 C CA . VAL A 1 534 ? 1.691 -2.385 22.703 1 98.12 534 VAL A CA 1
ATOM 4025 C C . VAL A 1 534 ? 0.86 -1.875 21.531 1 98.12 534 VAL A C 1
ATOM 4027 O O . VAL A 1 534 ? 0.262 -0.799 21.609 1 98.12 534 VAL A O 1
ATOM 4030 N N . HIS A 1 535 ? 0.822 -2.58 20.422 1 96.31 535 HIS A N 1
ATOM 4031 C CA . HIS A 1 535 ? 0.045 -2.131 19.266 1 96.31 535 HIS A CA 1
ATOM 4032 C C . HIS A 1 535 ? -0.708 -3.289 18.625 1 96.31 535 HIS A C 1
ATOM 4034 O O . HIS A 1 535 ? -0.237 -4.43 18.641 1 96.31 535 HIS A O 1
ATOM 4040 N N . GLY A 1 536 ? -1.845 -2.959 18.062 1 92.62 536 GLY A N 1
ATOM 4041 C CA . GLY A 1 536 ? -2.711 -3.975 17.484 1 92.62 536 GLY A CA 1
ATOM 4042 C C . GLY A 1 536 ? -2.352 -4.316 16.047 1 92.62 536 GLY A C 1
ATOM 4043 O O . GLY A 1 536 ? -2.391 -5.484 15.648 1 92.62 536 GLY A O 1
ATOM 4044 N N . SER A 1 537 ? -1.928 -3.4 15.234 1 87.06 537 SER A N 1
ATOM 4045 C CA . SER A 1 537 ? -1.609 -3.588 13.82 1 87.06 537 SER A CA 1
ATOM 4046 C C . SER A 1 537 ? -0.285 -4.324 13.648 1 87.06 537 SER A C 1
ATOM 4048 O O . SER A 1 537 ? 0.568 -4.297 14.531 1 87.06 537 SER A O 1
ATOM 4050 N N . PRO A 1 538 ? -0.116 -4.945 12.539 1 84.81 538 PRO A N 1
ATOM 4051 C CA . PRO A 1 538 ? 1.169 -5.602 12.289 1 84.81 538 PRO A CA 1
ATOM 4052 C C . PRO A 1 538 ? 2.338 -4.621 12.258 1 84.81 538 PRO A C 1
ATOM 4054 O O . PRO A 1 538 ? 3.445 -4.961 12.68 1 84.81 538 PRO A O 1
ATOM 4057 N N . ASP A 1 539 ? 2.045 -3.453 11.852 1 89.44 539 ASP A N 1
ATOM 4058 C CA . ASP A 1 539 ? 3.02 -2.365 11.836 1 89.44 539 ASP A CA 1
ATOM 4059 C C . ASP A 1 539 ? 2.748 -1.37 12.969 1 89.44 539 ASP A C 1
ATOM 4061 O O . ASP A 1 539 ? 1.607 -0.941 13.156 1 89.44 539 ASP A O 1
ATOM 4065 N N . PRO A 1 540 ? 3.799 -1.026 13.727 1 92.94 540 PRO A N 1
ATOM 4066 C CA . PRO A 1 540 ? 3.564 -0.131 14.859 1 92.94 540 PRO A CA 1
ATOM 4067 C C . PRO A 1 540 ? 3.15 1.274 14.43 1 92.94 540 PRO A C 1
ATOM 4069 O O . PRO A 1 540 ? 2.629 2.045 15.242 1 92.94 540 PRO A O 1
ATOM 4072 N N . SER A 1 541 ? 3.441 1.648 13.219 1 93.62 541 SER A N 1
ATOM 4073 C CA . SER A 1 541 ? 3.041 2.936 12.664 1 93.62 541 SER A CA 1
ATOM 4074 C C . SER A 1 541 ? 2.703 2.814 11.18 1 93.62 541 SER A C 1
ATOM 4076 O O . SER A 1 541 ? 3.504 3.197 10.32 1 93.62 541 SER A O 1
ATOM 4078 N N . PRO A 1 542 ? 1.519 2.41 10.867 1 92.19 542 PRO A N 1
ATOM 4079 C CA . PRO A 1 542 ? 1.152 2.061 9.492 1 92.19 542 PRO A CA 1
ATOM 4080 C C . PRO A 1 542 ? 1.194 3.26 8.547 1 92.19 542 PRO A C 1
ATOM 4082 O O . PRO A 1 542 ? 1.278 3.086 7.328 1 92.19 542 PRO A O 1
ATOM 4085 N N . LEU A 1 543 ? 1.171 4.48 9.023 1 93.5 543 LEU A N 1
ATOM 4086 C CA . LEU A 1 543 ? 1.121 5.641 8.141 1 93.5 543 LEU A CA 1
ATOM 4087 C C . LEU A 1 543 ? 2.512 6.242 7.957 1 93.5 543 LEU A C 1
ATOM 4089 O O . LEU A 1 543 ? 2.668 7.258 7.273 1 93.5 543 LEU A O 1
ATOM 4093 N N . THR A 1 544 ? 3.514 5.578 8.492 1 92.81 544 THR A N 1
ATOM 4094 C CA . THR A 1 544 ? 4.891 6.031 8.344 1 92.81 544 THR A CA 1
ATOM 4095 C C . THR A 1 544 ? 5.578 5.309 7.191 1 92.81 544 THR A C 1
ATOM 4097 O O . THR A 1 544 ? 5.516 4.082 7.094 1 92.81 544 THR A O 1
ATOM 4100 N N . ASN A 1 545 ? 6.227 6.051 6.344 1 91.81 545 ASN A N 1
ATOM 4101 C CA . ASN A 1 545 ? 6.887 5.449 5.188 1 91.81 545 ASN A CA 1
ATOM 4102 C C . ASN A 1 545 ? 8.133 4.668 5.602 1 91.81 545 ASN A C 1
ATOM 4104 O O . ASN A 1 545 ? 8.688 4.895 6.68 1 91.81 545 ASN A O 1
ATOM 4108 N N . LYS A 1 546 ? 8.602 3.838 4.738 1 89.56 546 LYS A N 1
ATOM 4109 C CA . LYS A 1 546 ? 9.664 2.881 5.027 1 89.56 546 LYS A CA 1
ATOM 4110 C C . LYS A 1 546 ? 11.008 3.588 5.188 1 89.56 546 LYS A C 1
ATOM 4112 O O . LYS A 1 546 ? 11.945 3.027 5.758 1 89.56 546 LYS A O 1
ATOM 4117 N N . TYR A 1 547 ? 11.148 4.809 4.668 1 91.62 547 TYR A N 1
ATOM 4118 C CA . TYR A 1 547 ? 12.414 5.523 4.754 1 91.62 547 TYR A CA 1
ATOM 4119 C C . TYR A 1 547 ? 12.555 6.238 6.094 1 91.62 547 TYR A C 1
ATOM 4121 O O . TYR A 1 547 ? 13.641 6.68 6.457 1 91.62 547 TYR A O 1
ATOM 4129 N N . THR A 1 548 ? 11.438 6.277 6.816 1 92.94 548 THR A N 1
ATOM 4130 C CA . THR A 1 548 ? 11.414 7.008 8.078 1 92.94 548 THR A CA 1
ATOM 4131 C C . THR A 1 548 ? 11.383 6.047 9.266 1 92.94 548 THR A C 1
ATOM 4133 O O . THR A 1 548 ? 12.102 6.234 10.242 1 92.94 548 THR A O 1
ATOM 4136 N N . ILE A 1 549 ? 10.664 5.008 9.18 1 93.38 549 ILE A N 1
ATOM 4137 C CA . ILE A 1 549 ? 10.297 4.168 10.312 1 93.38 549 ILE A CA 1
ATOM 4138 C C . ILE A 1 549 ? 11.547 3.51 10.898 1 93.38 549 ILE A C 1
ATOM 4140 O O . ILE A 1 549 ? 11.648 3.324 12.109 1 93.38 549 ILE A O 1
ATOM 4144 N N . GLY A 1 550 ? 12.523 3.176 9.992 1 93.31 550 GLY A N 1
ATOM 4145 C CA . GLY A 1 550 ? 13.719 2.49 10.453 1 93.31 550 GLY A CA 1
ATOM 4146 C C . GLY A 1 550 ? 14.523 3.297 11.461 1 93.31 550 GLY A C 1
ATOM 4147 O O . GLY A 1 550 ? 15 2.754 12.461 1 93.31 550 GLY A O 1
ATOM 4148 N N . GLY A 1 551 ? 14.688 4.605 11.172 1 93.75 551 GLY A N 1
ATOM 4149 C CA . GLY A 1 551 ? 15.414 5.461 12.094 1 93.75 551 GLY A CA 1
ATOM 4150 C C . GLY A 1 551 ? 14.773 5.547 13.461 1 93.75 551 GLY A C 1
ATOM 4151 O O . GLY A 1 551 ? 15.461 5.531 14.484 1 93.75 551 GLY A O 1
ATOM 4152 N N . ILE A 1 552 ? 13.461 5.559 13.555 1 94.31 552 ILE A N 1
ATOM 4153 C CA . ILE A 1 552 ? 12.711 5.66 14.805 1 94.31 552 ILE A CA 1
ATOM 4154 C C . ILE A 1 552 ? 12.852 4.359 15.594 1 94.31 552 ILE A C 1
ATOM 4156 O O . ILE A 1 552 ? 13.18 4.383 16.781 1 94.31 552 ILE A O 1
ATOM 4160 N N . LEU A 1 553 ? 12.688 3.244 14.914 1 95.44 553 LEU A N 1
ATOM 4161 C CA . LEU A 1 553 ? 12.703 1.943 15.578 1 95.44 553 LEU A CA 1
ATOM 4162 C C . LEU A 1 553 ? 14.117 1.589 16.031 1 95.44 553 LEU A C 1
ATOM 4164 O O . LEU A 1 553 ? 14.297 0.962 17.078 1 95.44 553 LEU A O 1
ATOM 4168 N N . ALA A 1 554 ? 15.117 2.004 15.227 1 95.69 554 ALA A N 1
ATOM 4169 C CA . ALA A 1 554 ? 16.5 1.77 15.617 1 95.69 554 ALA A CA 1
ATOM 4170 C C . ALA A 1 554 ? 16.828 2.486 16.922 1 95.69 554 ALA A C 1
ATOM 4172 O O . ALA A 1 554 ? 17.406 1.892 17.844 1 95.69 554 ALA A O 1
ATOM 4173 N N . ARG A 1 555 ? 16.5 3.729 16.969 1 95.81 555 ARG A N 1
ATOM 4174 C CA . ARG A 1 555 ? 16.781 4.52 18.156 1 95.81 555 ARG A CA 1
ATOM 4175 C C . ARG A 1 555 ? 16.016 3.979 19.375 1 95.81 555 ARG A C 1
ATOM 4177 O O . ARG A 1 555 ? 16.594 3.855 20.453 1 95.81 555 ARG A O 1
ATOM 4184 N N . LEU A 1 556 ? 14.711 3.646 19.219 1 96.5 556 LEU A N 1
ATOM 4185 C CA . LEU A 1 556 ? 13.906 3.094 20.312 1 96.5 556 LEU A CA 1
ATOM 4186 C C . LEU A 1 556 ? 14.516 1.797 20.828 1 96.5 556 LEU A C 1
ATOM 4188 O O . LEU A 1 556 ? 14.648 1.613 22.047 1 96.5 556 LEU A O 1
ATOM 4192 N N . ASP A 1 557 ? 14.883 0.915 19.922 1 96.44 557 ASP A N 1
ATOM 4193 C CA . ASP A 1 557 ? 15.484 -0.358 20.297 1 96.44 557 ASP A CA 1
ATOM 4194 C C . ASP A 1 557 ? 16.812 -0.143 21.031 1 96.44 557 ASP A C 1
ATOM 4196 O O . ASP A 1 557 ? 17.078 -0.771 22.047 1 96.44 557 ASP A O 1
ATOM 4200 N N . ALA A 1 558 ? 17.641 0.724 20.484 1 96.12 558 ALA A N 1
ATOM 4201 C CA . ALA A 1 558 ? 18.953 1.008 21.062 1 96.12 558 ALA A CA 1
ATOM 4202 C C . ALA A 1 558 ? 18.828 1.521 22.5 1 96.12 558 ALA A C 1
ATOM 4204 O O . ALA A 1 558 ? 19.703 1.293 23.328 1 96.12 558 ALA A O 1
ATOM 4205 N N . GLU A 1 559 ? 17.75 2.104 22.75 1 97.06 559 GLU A N 1
ATOM 4206 C CA . GLU A 1 559 ? 17.547 2.689 24.078 1 97.06 559 GLU A CA 1
ATOM 4207 C C . GLU A 1 559 ? 16.703 1.773 24.953 1 97.06 559 GLU A C 1
ATOM 4209 O O . GLU A 1 559 ? 16.188 2.199 25.984 1 97.06 559 GLU A O 1
ATOM 4214 N N . GLY A 1 560 ? 16.469 0.613 24.5 1 95.38 560 GLY A N 1
ATOM 4215 C CA . GLY A 1 560 ? 15.906 -0.429 25.328 1 95.38 560 GLY A CA 1
ATOM 4216 C C . GLY A 1 560 ? 14.406 -0.573 25.172 1 95.38 560 GLY A C 1
ATOM 4217 O O . GLY A 1 560 ? 13.766 -1.323 25.906 1 95.38 560 GLY A O 1
ATOM 4218 N N . GLY A 1 561 ? 13.836 0.145 24.281 1 96.75 561 GLY A N 1
ATOM 4219 C CA . GLY A 1 561 ? 12.414 0.004 24.016 1 96.75 561 GLY A CA 1
ATOM 4220 C C . GLY A 1 561 ? 12.047 -1.357 23.469 1 96.75 561 GLY A C 1
ATOM 4221 O O . GLY A 1 561 ? 12.844 -1.982 22.766 1 96.75 561 GLY A O 1
ATOM 4222 N N . ARG A 1 562 ? 10.797 -1.815 23.781 1 95.5 562 ARG A N 1
ATOM 4223 C CA . ARG A 1 562 ? 10.273 -3.092 23.312 1 95.5 562 ARG A CA 1
ATOM 4224 C C . ARG A 1 562 ? 8.93 -2.906 22.625 1 95.5 562 ARG A C 1
ATOM 4226 O O . ARG A 1 562 ? 8.195 -1.963 22.922 1 95.5 562 ARG A O 1
ATOM 4233 N N . LEU A 1 563 ? 8.641 -3.836 21.703 1 96 563 LEU A N 1
ATOM 4234 C CA . LEU A 1 563 ? 7.352 -3.834 21.016 1 96 563 LEU A CA 1
ATOM 4235 C C . LEU A 1 563 ? 6.578 -5.117 21.297 1 96 563 LEU A C 1
ATOM 4237 O O . LEU A 1 563 ? 7.164 -6.199 21.359 1 96 563 LEU A O 1
ATOM 4241 N N . VAL A 1 564 ? 5.32 -4.98 21.578 1 96.44 564 VAL A N 1
ATOM 4242 C CA . VAL A 1 564 ? 4.379 -6.09 21.703 1 96.44 564 VAL A CA 1
ATOM 4243 C C . VAL A 1 564 ? 3.297 -5.965 20.625 1 96.44 564 VAL A C 1
ATOM 4245 O O . VAL A 1 564 ? 2.299 -5.266 20.812 1 96.44 564 VAL A O 1
ATOM 4248 N N . PRO A 1 565 ? 3.465 -6.695 19.484 1 94.75 565 PRO A N 1
ATOM 4249 C CA . PRO A 1 565 ? 2.512 -6.578 18.375 1 94.75 565 PRO A CA 1
ATOM 4250 C C . PRO A 1 565 ? 1.236 -7.383 18.609 1 94.75 565 PRO A C 1
ATOM 4252 O O . PRO A 1 565 ? 1.203 -8.258 19.484 1 94.75 565 PRO A O 1
ATOM 4255 N N . HIS A 1 566 ? 0.151 -7.094 17.891 1 94.94 566 HIS A N 1
ATOM 4256 C CA . HIS A 1 566 ? -1.1 -7.836 17.781 1 94.94 566 HIS A CA 1
ATOM 4257 C C . HIS A 1 566 ? -1.787 -7.941 19.141 1 94.94 566 HIS A C 1
ATOM 4259 O O . HIS A 1 566 ? -2.293 -9.008 19.5 1 94.94 566 HIS A O 1
ATOM 4265 N N . ALA A 1 567 ? -1.766 -6.793 19.844 1 96.5 567 ALA A N 1
ATOM 4266 C CA . ALA A 1 567 ? -2.365 -6.812 21.172 1 96.5 567 ALA A CA 1
ATOM 4267 C C . ALA A 1 567 ? -3.168 -5.539 21.438 1 96.5 567 ALA A C 1
ATOM 4269 O O . ALA A 1 567 ? -2.867 -4.484 20.875 1 96.5 567 ALA A O 1
ATOM 4270 N N . ARG A 1 568 ? -4.18 -5.652 22.219 1 96.19 568 ARG A N 1
ATOM 4271 C CA . ARG A 1 568 ? -4.996 -4.527 22.656 1 96.19 568 ARG A CA 1
ATOM 4272 C C . ARG A 1 568 ? -5.109 -4.48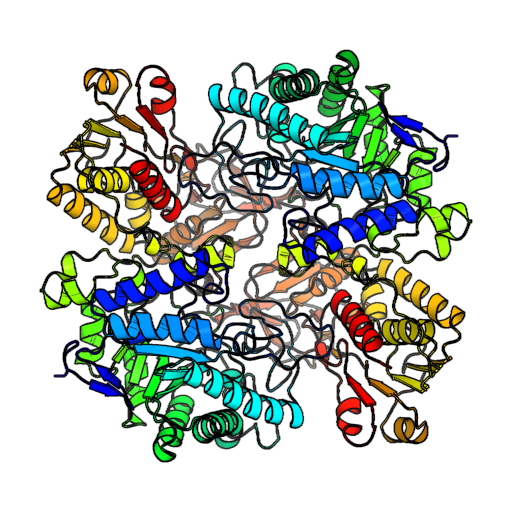8 24.172 1 96.19 568 ARG A C 1
ATOM 4274 O O . ARG A 1 568 ? -4.988 -5.523 24.828 1 96.19 568 ARG A O 1
ATOM 4281 N N . LEU A 1 569 ? -5.344 -3.354 24.734 1 98.25 569 LEU A N 1
ATOM 4282 C CA . LEU A 1 569 ? -5.574 -3.188 26.172 1 98.25 569 LEU A CA 1
ATOM 4283 C C . LEU A 1 569 ? -6.965 -3.678 26.547 1 98.25 569 LEU A C 1
ATOM 4285 O O . LEU A 1 569 ? -7.953 -3.342 25.891 1 98.25 569 LEU A O 1
ATOM 4289 N N . VAL A 1 570 ? -7.02 -4.465 27.578 1 98.12 570 VAL A N 1
ATOM 4290 C CA . VAL A 1 570 ? -8.297 -4.953 28.094 1 98.12 570 VAL A CA 1
ATOM 4291 C C . VAL A 1 570 ? -8.602 -4.273 29.438 1 98.12 570 VAL A C 1
ATOM 4293 O O . VAL A 1 570 ? -9.734 -3.861 29.672 1 98.12 570 VAL A O 1
ATOM 4296 N N . ALA A 1 571 ? -7.566 -4.203 30.297 1 98.62 571 ALA A N 1
ATOM 4297 C CA . ALA A 1 571 ? -7.773 -3.592 31.609 1 98.62 571 ALA A CA 1
ATOM 4298 C C . ALA A 1 571 ? -6.445 -3.217 32.25 1 98.62 571 ALA A C 1
ATOM 4300 O O . ALA A 1 571 ? -5.402 -3.783 31.922 1 98.62 571 ALA A O 1
ATOM 4301 N N . VAL A 1 572 ? -6.504 -2.24 33.094 1 98.81 572 VAL A N 1
ATOM 4302 C CA . VAL A 1 572 ? -5.395 -1.904 34 1 98.81 572 VAL A CA 1
ATOM 4303 C C . VAL A 1 572 ? -5.785 -2.184 35.438 1 98.81 572 VAL A C 1
ATOM 4305 O O . VAL A 1 572 ? -6.793 -1.671 35.938 1 98.81 572 VAL A O 1
ATOM 4308 N N . ASP A 1 573 ? -5.02 -3.014 36.125 1 98.25 573 ASP A N 1
ATOM 4309 C CA . ASP A 1 573 ? -5.211 -3.371 37.531 1 98.25 573 ASP A CA 1
ATOM 4310 C C . ASP A 1 573 ? -3.93 -3.158 38.312 1 98.25 573 ASP A C 1
ATOM 4312 O O . ASP A 1 573 ? -3.16 -4.098 38.531 1 98.25 573 ASP A O 1
ATOM 4316 N N . GLY A 1 574 ? -3.848 -1.938 38.906 1 97.75 574 GLY A N 1
ATOM 4317 C CA . GLY A 1 574 ? -2.582 -1.604 39.531 1 97.75 574 GLY A CA 1
ATOM 4318 C C . GLY A 1 574 ? -1.396 -1.738 38.594 1 97.75 574 GLY A C 1
ATOM 4319 O O . GLY A 1 574 ? -1.39 -1.162 37.5 1 97.75 574 GLY A O 1
ATOM 4320 N N . PRO A 1 575 ? -0.374 -2.533 39.062 1 98.19 575 PRO A N 1
ATOM 4321 C CA . PRO A 1 575 ? 0.829 -2.664 38.25 1 98.19 575 PRO A CA 1
ATOM 4322 C C . PRO A 1 575 ? 0.667 -3.693 37.125 1 98.19 575 PRO A C 1
ATOM 4324 O O . PRO A 1 575 ? 1.6 -3.92 36.344 1 98.19 575 PRO A O 1
ATOM 4327 N N . THR A 1 576 ? -0.544 -4.277 37.062 1 98.75 576 THR A N 1
ATOM 4328 C CA . THR A 1 576 ? -0.783 -5.305 36.062 1 98.75 576 THR A CA 1
ATOM 4329 C C . THR A 1 576 ? -1.603 -4.742 34.906 1 98.75 576 THR A C 1
ATOM 4331 O O . THR A 1 576 ? -2.664 -4.156 35.094 1 98.75 576 THR A O 1
ATOM 4334 N N . VAL A 1 577 ? -1.098 -4.887 33.656 1 98.81 577 VAL A N 1
ATOM 4335 C CA . VAL A 1 577 ? -1.793 -4.504 32.438 1 98.81 577 VAL A CA 1
ATOM 4336 C C . VAL A 1 577 ? -2.316 -5.75 31.719 1 98.81 577 VAL A C 1
ATOM 4338 O O . VAL A 1 577 ? -1.534 -6.598 31.281 1 98.81 577 VAL A O 1
ATOM 4341 N N . HIS A 1 578 ? -3.617 -5.883 31.656 1 98.81 578 HIS A N 1
ATOM 4342 C CA . HIS A 1 578 ? -4.258 -7.004 30.984 1 98.81 578 HIS A CA 1
ATOM 4343 C C . HIS A 1 578 ? -4.438 -6.715 29.5 1 98.81 578 HIS A C 1
ATOM 4345 O O . HIS A 1 578 ? -5.012 -5.691 29.125 1 98.81 578 HIS A O 1
ATOM 4351 N N . LEU A 1 579 ? -3.961 -7.602 28.656 1 98.56 579 LEU A N 1
ATOM 4352 C CA . LEU A 1 579 ? -3.996 -7.477 27.203 1 98.56 579 LEU A CA 1
ATOM 4353 C C . LEU A 1 579 ? -4.699 -8.672 26.578 1 98.56 579 LEU A C 1
ATOM 4355 O O . LEU A 1 579 ? -4.945 -9.68 27.25 1 98.56 579 LEU A O 1
ATOM 4359 N N . ALA A 1 580 ? -5.094 -8.508 25.344 1 97.06 580 ALA A N 1
ATOM 4360 C CA . ALA A 1 580 ? -5.598 -9.609 24.531 1 97.06 580 ALA A CA 1
ATOM 4361 C C . ALA A 1 580 ? -5.055 -9.531 23.109 1 97.06 580 ALA A C 1
ATOM 4363 O O . ALA A 1 580 ? -4.895 -8.445 22.547 1 97.06 580 ALA A O 1
ATOM 4364 N N . ASN A 1 581 ? -4.77 -10.711 22.562 1 96.31 581 ASN A N 1
ATOM 4365 C CA . ASN A 1 581 ? -4.414 -10.75 21.141 1 96.31 581 ASN A CA 1
ATOM 4366 C C . ASN A 1 581 ? -5.566 -10.266 20.266 1 96.31 581 ASN A C 1
ATOM 4368 O O . ASN A 1 581 ? -6.707 -10.695 20.438 1 96.31 581 ASN A O 1
ATOM 4372 N N . VAL A 1 582 ? -5.328 -9.422 19.297 1 94.5 582 VAL A N 1
ATOM 4373 C CA . VAL A 1 582 ? -6.391 -8.742 18.562 1 94.5 582 VAL A CA 1
ATOM 4374 C C . VAL A 1 582 ? -7.035 -9.719 17.578 1 94.5 582 VAL A C 1
ATOM 4376 O O . VAL A 1 582 ? -8.148 -9.477 17.094 1 94.5 582 VAL A O 1
ATOM 4379 N N . TYR A 1 583 ? -6.328 -10.82 17.266 1 93.69 583 TYR A N 1
ATOM 4380 C CA . TYR A 1 583 ? -6.859 -11.773 16.297 1 93.69 583 TYR A CA 1
ATOM 4381 C C . TYR A 1 583 ? -7.5 -12.961 17 1 93.69 583 TYR A C 1
ATOM 4383 O O . TYR A 1 583 ? -8.688 -13.234 16.812 1 93.69 583 TYR A O 1
ATOM 4391 N N . SER A 1 584 ? -6.797 -13.586 17.922 1 94.5 584 SER A N 1
ATOM 4392 C CA . SER A 1 584 ? -7.305 -14.789 18.578 1 94.5 584 SER A CA 1
ATOM 4393 C C . SER A 1 584 ? -8.172 -14.438 19.781 1 94.5 584 SER A C 1
ATOM 4395 O O . SER A 1 584 ? -8.953 -15.266 20.25 1 94.5 584 SER A O 1
ATOM 4397 N N . GLY A 1 585 ? -7.953 -13.312 20.359 1 94.62 585 GLY A N 1
ATOM 4398 C CA . GLY A 1 585 ? -8.648 -12.93 21.578 1 94.62 585 GLY A CA 1
ATOM 4399 C C . GLY A 1 585 ? -8.016 -13.508 22.844 1 94.62 585 GLY A C 1
ATOM 4400 O O . GLY A 1 585 ? -8.477 -13.242 23.953 1 94.62 585 GLY A O 1
ATOM 4401 N N . ARG A 1 586 ? -6.941 -14.219 22.719 1 96.44 586 ARG A N 1
ATOM 4402 C CA . ARG A 1 586 ? -6.297 -14.852 23.859 1 96.44 586 ARG A CA 1
ATOM 4403 C C . ARG A 1 586 ? -5.758 -13.805 24.828 1 96.44 586 ARG A C 1
ATOM 4405 O O . ARG A 1 586 ? -5.059 -12.875 24.422 1 96.44 586 ARG A O 1
ATOM 4412 N N . PRO A 1 587 ? -6.031 -13.961 26.109 1 97.5 587 PRO A N 1
ATOM 4413 C CA . PRO A 1 587 ? -5.582 -12.984 27.094 1 97.5 587 PRO A CA 1
ATOM 4414 C C . PRO A 1 587 ? -4.148 -13.227 27.562 1 97.5 587 PRO A C 1
ATOM 4416 O O . PRO A 1 587 ? -3.689 -14.367 27.578 1 97.5 587 PRO A O 1
ATOM 4419 N N . PHE A 1 588 ? -3.457 -12.25 27.859 1 97.5 588 PHE A N 1
ATOM 4420 C CA . PHE A 1 588 ? -2.174 -12.273 28.547 1 97.5 588 PHE A CA 1
ATOM 4421 C C . PHE A 1 588 ? -1.952 -10.977 29.312 1 97.5 588 PHE A C 1
ATOM 4423 O O . PHE A 1 588 ? -2.842 -10.125 29.375 1 97.5 588 PHE A O 1
ATOM 4430 N N . GLN A 1 589 ? -0.836 -10.852 30.078 1 98.5 589 GLN A N 1
ATOM 4431 C CA . GLN A 1 589 ? -0.682 -9.656 30.906 1 98.5 589 GLN A CA 1
ATOM 4432 C C . GLN A 1 589 ? 0.781 -9.234 30.984 1 98.5 589 GLN A C 1
ATOM 4434 O O . GLN A 1 589 ? 1.68 -10.016 30.672 1 98.5 589 GLN A O 1
ATOM 4439 N N . LEU A 1 590 ? 1.073 -8.047 31.25 1 98.5 590 LEU A N 1
ATOM 4440 C CA . LEU A 1 590 ? 2.352 -7.469 31.656 1 98.5 590 LEU A CA 1
ATOM 4441 C C . LEU A 1 590 ? 2.312 -7.016 33.09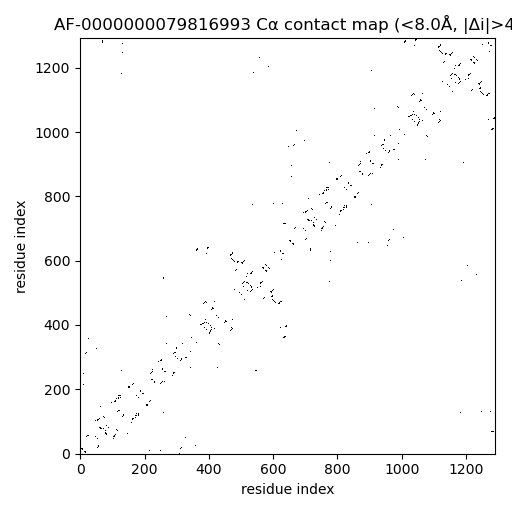4 1 98.5 590 LEU A C 1
ATOM 4443 O O . LEU A 1 590 ? 1.372 -6.34 33.531 1 98.5 590 LEU A O 1
ATOM 4447 N N . ASP A 1 591 ? 3.381 -7.383 33.875 1 98.44 591 ASP A N 1
ATOM 4448 C CA . ASP A 1 591 ? 3.412 -7.082 35.312 1 98.44 591 ASP A CA 1
ATOM 4449 C C . ASP A 1 591 ? 4.48 -6.039 35.625 1 98.44 591 ASP A C 1
ATOM 4451 O O . ASP A 1 591 ? 5.281 -5.676 34.75 1 98.44 591 ASP A O 1
ATOM 4455 N N . ASP A 1 592 ? 4.379 -5.488 36.844 1 98.38 592 ASP A N 1
ATOM 4456 C CA . ASP A 1 592 ? 5.344 -4.547 37.406 1 98.38 592 ASP A CA 1
ATOM 4457 C C . ASP A 1 592 ? 5.418 -3.271 36.562 1 98.38 592 ASP A C 1
ATOM 4459 O O . ASP A 1 592 ? 6.508 -2.746 36.344 1 98.38 592 ASP A O 1
ATOM 4463 N N . VAL A 1 593 ? 4.297 -2.816 36.094 1 98.56 593 VAL A N 1
ATOM 4464 C CA . VAL A 1 593 ? 4.207 -1.595 35.281 1 98.56 593 VAL A CA 1
ATOM 4465 C C . VAL A 1 593 ? 3.973 -0.398 36.219 1 98.56 593 VAL A C 1
ATOM 4467 O O . VAL A 1 593 ? 3.051 -0.409 37.031 1 98.56 593 VAL A O 1
ATOM 4470 N N . ASN A 1 594 ? 4.742 0.64 36.125 1 98.25 594 ASN A N 1
ATOM 4471 C CA . ASN A 1 594 ? 4.625 1.838 36.938 1 98.25 594 ASN A CA 1
ATOM 4472 C C . ASN A 1 594 ? 3.676 2.857 36.312 1 98.25 594 ASN A C 1
ATOM 4474 O O . ASN A 1 594 ? 3.031 3.631 37.031 1 98.25 594 ASN A O 1
ATOM 4478 N N . THR A 1 595 ? 3.729 2.959 35.031 1 98.75 595 THR A N 1
ATOM 4479 C CA . THR A 1 595 ? 2.9 3.938 34.344 1 98.75 595 THR A CA 1
ATOM 4480 C C . THR A 1 595 ? 2.354 3.355 33.062 1 98.75 595 THR A C 1
ATOM 4482 O O . THR A 1 595 ? 3.074 2.668 32.312 1 98.75 595 THR A O 1
ATOM 4485 N N . VAL A 1 596 ? 1.108 3.516 32.75 1 98.88 596 VAL A N 1
ATOM 4486 C CA . VAL A 1 596 ? 0.47 3.217 31.484 1 98.88 596 VAL A CA 1
ATOM 4487 C C . VAL A 1 596 ? 0.187 4.516 30.734 1 98.88 596 VAL A C 1
ATOM 4489 O O . VAL A 1 596 ? -0.42 5.438 31.281 1 98.88 596 VAL A O 1
ATOM 4492 N N . VAL A 1 597 ? 0.647 4.637 29.547 1 98.88 597 VAL A N 1
ATOM 4493 C CA . VAL A 1 597 ? 0.43 5.82 28.719 1 98.88 597 VAL A CA 1
ATOM 4494 C C . VAL A 1 597 ? -0.512 5.484 27.578 1 98.88 597 VAL A C 1
ATOM 4496 O O . VAL A 1 597 ? -0.216 4.609 26.75 1 98.88 597 VAL A O 1
ATOM 4499 N N . LEU A 1 598 ? -1.611 6.164 27.5 1 98.81 598 LEU A N 1
ATOM 4500 C CA . LEU A 1 598 ? -2.604 5.969 26.453 1 98.81 598 LEU A CA 1
ATOM 4501 C C . LEU A 1 598 ? -2.332 6.895 25.266 1 98.81 598 LEU A C 1
ATOM 4503 O O . LEU A 1 598 ? -2.623 8.094 25.328 1 98.81 598 LEU A O 1
ATOM 4507 N N . ALA A 1 599 ? -1.734 6.355 24.234 1 98.31 599 ALA A N 1
ATOM 4508 C CA . ALA A 1 599 ? -1.586 7.027 22.938 1 98.31 599 ALA A CA 1
ATOM 4509 C C . ALA A 1 599 ? -2.576 6.48 21.922 1 98.31 599 ALA A C 1
ATOM 4511 O O . ALA A 1 599 ? -2.182 5.828 20.953 1 98.31 599 ALA A O 1
ATOM 4512 N N . CYS A 1 600 ? -3.84 6.84 22.047 1 97.81 600 CYS A N 1
ATOM 4513 C CA . CYS A 1 600 ? -4.93 6.125 21.391 1 97.81 600 CYS A CA 1
ATOM 4514 C C . CYS A 1 600 ? -5.711 7.055 20.469 1 97.81 600 CYS A C 1
ATOM 4516 O O . CYS A 1 600 ? -6.895 6.828 20.203 1 97.81 600 CYS A O 1
ATOM 4518 N N . GLY A 1 601 ? -5.082 8.094 20 1 96.25 601 GLY A N 1
ATOM 4519 C CA . GLY A 1 601 ? -5.758 9 19.094 1 96.25 601 GLY A CA 1
ATOM 4520 C C . GLY A 1 601 ? -6.582 10.055 19.797 1 96.25 601 GLY A C 1
ATOM 4521 O O . GLY A 1 601 ? -6.297 10.406 20.953 1 96.25 601 GLY A O 1
ATOM 4522 N N . ALA A 1 602 ? -7.504 10.695 19.047 1 97.25 602 ALA A N 1
ATOM 4523 C CA . ALA A 1 602 ? -8.273 11.812 19.594 1 97.25 602 ALA A CA 1
ATOM 4524 C C . ALA A 1 602 ? -9.719 11.766 19.094 1 97.25 602 ALA A C 1
ATOM 4526 O O . ALA A 1 602 ? -10.039 11.055 18.141 1 97.25 602 ALA A O 1
ATOM 4527 N N . VAL A 1 603 ? -10.578 12.453 19.812 1 97.19 603 VAL A N 1
ATOM 4528 C CA . VAL A 1 603 ? -11.992 12.586 19.453 1 97.19 603 VAL A CA 1
ATOM 4529 C C . VAL A 1 603 ? -12.305 14.047 19.141 1 97.19 603 VAL A C 1
ATOM 4531 O O . VAL A 1 603 ? -11.906 14.953 19.875 1 97.19 603 VAL A O 1
ATOM 4534 N N . PRO A 1 604 ? -13.047 14.305 18.062 1 97.62 604 PRO A N 1
ATOM 4535 C CA . PRO A 1 604 ? -13.328 15.672 17.641 1 97.62 604 PRO A CA 1
ATOM 4536 C C . PRO A 1 604 ? -14.094 16.469 18.703 1 97.62 604 PRO A C 1
ATOM 4538 O O . PRO A 1 604 ? -14.992 15.938 19.359 1 97.62 604 PRO A O 1
ATOM 4541 N N . ARG A 1 605 ? -13.742 17.75 18.844 1 96.56 605 ARG A N 1
ATOM 4542 C CA . ARG A 1 605 ? -14.508 18.719 19.609 1 96.56 605 ARG A CA 1
ATOM 4543 C C . ARG A 1 605 ? -15.336 19.609 18.703 1 96.56 605 ARG A C 1
ATOM 4545 O O . ARG A 1 605 ? -14.969 20.75 18.438 1 96.56 605 ARG A O 1
ATOM 4552 N N . ALA A 1 606 ? -16.5 19.125 18.391 1 95.88 606 ALA A N 1
ATOM 4553 C CA . ALA A 1 606 ? -17.312 19.812 17.391 1 95.88 606 ALA A CA 1
ATOM 4554 C C . ALA A 1 606 ? -18.531 20.469 18.031 1 95.88 606 ALA A C 1
ATOM 4556 O O . ALA A 1 606 ? -19.406 20.984 17.344 1 95.88 606 ALA A O 1
ATOM 4557 N N . GLY A 1 607 ? -18.625 20.516 19.344 1 94.81 607 GLY A N 1
ATOM 4558 C CA . GLY A 1 607 ? -19.797 20.984 20.062 1 94.81 607 GLY A CA 1
ATOM 4559 C C . GLY A 1 607 ? -20.188 22.406 19.703 1 94.81 607 GLY A C 1
ATOM 4560 O O . GLY A 1 607 ? -21.375 22.688 19.516 1 94.81 607 GLY A O 1
ATOM 4561 N N . LEU A 1 608 ? -19.203 23.297 19.594 1 97.19 608 LEU A N 1
ATOM 4562 C CA . LEU A 1 608 ? -19.484 24.688 19.266 1 97.19 608 LEU A CA 1
ATOM 4563 C C . LEU A 1 608 ? -20.109 24.797 17.875 1 97.19 608 LEU A C 1
ATOM 4565 O O . LEU A 1 608 ? -21.047 25.578 17.672 1 97.19 608 LEU A O 1
ATOM 4569 N N . HIS A 1 609 ? -19.562 24.078 16.906 1 97 609 HIS A N 1
ATOM 4570 C CA . HIS A 1 609 ? -20.125 24.078 15.555 1 97 609 HIS A CA 1
ATOM 4571 C C . HIS A 1 609 ? -21.594 23.656 15.57 1 97 609 HIS A C 1
ATOM 4573 O O . HIS A 1 609 ? -22.422 24.281 14.906 1 97 609 HIS A O 1
ATOM 4579 N N . THR A 1 610 ? -21.859 22.609 16.312 1 94.12 610 THR A N 1
ATOM 4580 C CA . THR A 1 610 ? -23.219 22.109 16.422 1 94.12 610 THR A CA 1
ATOM 4581 C C . THR A 1 610 ? -24.141 23.172 17 1 94.12 610 THR A C 1
ATOM 4583 O O . THR A 1 610 ? -25.25 23.375 16.516 1 94.12 610 THR A O 1
ATOM 4586 N N . ALA A 1 611 ? -23.672 23.859 17.969 1 95.12 611 ALA A N 1
ATOM 4587 C CA . ALA A 1 611 ? -24.469 24.875 18.656 1 95.12 611 ALA A CA 1
ATOM 4588 C C . ALA A 1 611 ? -24.75 26.062 17.75 1 95.12 611 ALA A C 1
ATOM 4590 O O . ALA A 1 611 ? -25.766 26.75 17.906 1 95.12 611 ALA A O 1
ATOM 4591 N N . LEU A 1 612 ? -23.906 26.312 16.828 1 96.81 612 LEU A N 1
ATOM 4592 C CA . LEU A 1 612 ? -23.984 27.5 15.992 1 96.81 612 LEU A CA 1
ATOM 4593 C C . LEU A 1 612 ? -24.75 27.219 14.703 1 96.81 612 LEU A C 1
ATOM 4595 O O . LEU A 1 612 ? -25.109 28.125 13.953 1 96.81 612 LEU A O 1
ATOM 4599 N N . ARG A 1 613 ? -25 26.031 14.43 1 93.88 613 ARG A N 1
ATOM 4600 C CA . ARG A 1 613 ? -25.656 25.641 13.188 1 93.88 613 ARG A CA 1
ATOM 4601 C C . ARG A 1 613 ? -27 26.328 13.039 1 93.88 613 ARG A C 1
ATOM 4603 O O . ARG A 1 613 ? -27.812 26.328 13.969 1 93.88 613 ARG A O 1
ATOM 4610 N N . GLY A 1 614 ? -27.219 26.906 11.836 1 91.62 614 GLY A N 1
ATOM 4611 C CA . GLY A 1 614 ? -28.469 27.594 11.539 1 91.62 614 GLY A CA 1
ATOM 4612 C C . GLY A 1 614 ? -28.547 28.984 12.117 1 91.62 614 GLY A C 1
ATOM 4613 O O . GLY A 1 614 ? -29.5 29.719 11.852 1 91.62 614 GLY A O 1
ATOM 4614 N N . ARG A 1 615 ? -27.516 29.391 12.836 1 94.31 615 ARG A N 1
ATOM 4615 C CA . ARG A 1 615 ? -27.562 30.688 13.508 1 94.31 615 ARG A CA 1
ATOM 4616 C C . ARG A 1 615 ? -26.531 31.641 12.914 1 94.31 615 ARG A C 1
ATOM 4618 O O . ARG A 1 615 ? -26.547 32.844 13.211 1 94.31 615 ARG A O 1
ATOM 4625 N N . VAL A 1 616 ? -25.656 31.094 12.195 1 94.06 616 VAL A N 1
ATOM 4626 C CA . VAL A 1 616 ? -24.625 31.844 11.477 1 94.06 616 VAL A CA 1
ATOM 4627 C C . VAL A 1 616 ? -24.734 31.562 9.977 1 94.06 616 VAL A C 1
ATOM 4629 O O . VAL A 1 616 ? -24.922 30.406 9.57 1 94.06 616 VAL A O 1
ATOM 4632 N N . SER A 1 617 ? -24.703 32.562 9.141 1 91.19 617 SER A N 1
ATOM 4633 C CA . SER A 1 617 ? -24.938 32.406 7.711 1 91.19 617 SER A CA 1
ATOM 4634 C C . SER A 1 617 ? -23.844 31.547 7.059 1 91.19 617 SER A C 1
ATOM 4636 O O . SER A 1 617 ? -24.141 30.703 6.207 1 91.19 617 SER A O 1
ATOM 4638 N N . SER A 1 618 ? -22.609 31.781 7.352 1 96.31 618 SER A N 1
ATOM 4639 C CA . SER A 1 618 ? -21.484 31.016 6.828 1 96.31 618 SER A CA 1
ATOM 4640 C C . SER A 1 618 ? -20.672 30.375 7.953 1 96.31 618 SER A C 1
ATOM 4642 O O . SER A 1 618 ? -19.844 31.047 8.586 1 96.31 618 SER A O 1
ATOM 4644 N N . LEU A 1 619 ? -20.953 29.078 8.18 1 97.25 619 LEU A N 1
ATOM 4645 C CA . LEU A 1 619 ? -20.359 28.328 9.266 1 97.25 619 LEU A CA 1
ATOM 4646 C C . LEU A 1 619 ? -19.547 27.141 8.727 1 97.25 619 LEU A C 1
ATOM 4648 O O . LEU A 1 619 ? -20.062 26.359 7.926 1 97.25 619 LEU A O 1
ATOM 4652 N N . HIS A 1 620 ? -18.312 27.047 9.141 1 97.88 620 HIS A N 1
ATOM 4653 C CA . HIS A 1 620 ? -17.453 25.984 8.625 1 97.88 620 HIS A CA 1
ATOM 4654 C C . HIS A 1 620 ? -16.781 25.234 9.766 1 97.88 620 HIS A C 1
ATOM 4656 O O . HIS A 1 620 ? -16.406 25.828 10.773 1 97.88 620 HIS A O 1
ATOM 4662 N N . LEU A 1 621 ? -16.641 23.891 9.609 1 97.38 621 LEU A N 1
ATOM 4663 C CA . LEU A 1 621 ? -15.93 22.984 10.508 1 97.38 621 LEU A CA 1
ATOM 4664 C C . LEU A 1 621 ? -14.695 22.406 9.828 1 97.38 621 LEU A C 1
ATOM 4666 O O . LEU A 1 621 ? -14.781 21.891 8.711 1 97.38 621 LEU A O 1
ATOM 4670 N N . LEU A 1 622 ? -13.516 22.484 10.477 1 95.69 622 LEU A N 1
ATOM 4671 C CA . LEU A 1 622 ? -12.344 21.922 9.82 1 95.69 622 LEU A CA 1
ATOM 4672 C C . LEU A 1 622 ? -11.336 21.406 10.852 1 95.69 622 LEU A C 1
ATOM 4674 O O . LEU A 1 622 ? -11.523 21.609 12.055 1 95.69 622 LEU A O 1
ATOM 4678 N N . GLY A 1 623 ? -10.266 20.719 10.375 1 97.19 623 GLY A N 1
ATOM 4679 C CA . GLY A 1 623 ? -9.219 20.172 11.219 1 97.19 623 GLY A CA 1
ATOM 4680 C C . GLY A 1 623 ? -9.672 18.984 12.039 1 97.19 623 GLY A C 1
ATOM 4681 O O . GLY A 1 623 ? -10.547 18.219 11.609 1 97.19 623 GLY A O 1
ATOM 4682 N N . ASP A 1 624 ? -9.047 18.891 13.195 1 97.81 624 ASP A N 1
ATOM 4683 C CA . ASP A 1 624 ? -9.359 17.75 14.055 1 97.81 624 ASP A CA 1
ATOM 4684 C C . ASP A 1 624 ? -10.781 17.844 14.609 1 97.81 624 ASP A C 1
ATOM 4686 O O . ASP A 1 624 ? -11.32 16.859 15.117 1 97.81 624 ASP A O 1
ATOM 4690 N N . ALA A 1 625 ? -11.359 19.062 14.531 1 98.06 625 ALA A N 1
ATOM 4691 C CA . ALA A 1 625 ? -12.75 19.219 14.961 1 98.06 625 ALA A CA 1
ATOM 4692 C C . ALA A 1 625 ? -13.688 18.469 14.023 1 98.06 625 ALA A C 1
ATOM 4694 O O . ALA A 1 625 ? -14.789 18.062 14.422 1 98.06 625 ALA A O 1
ATOM 4695 N N . PHE A 1 626 ? -13.305 18.328 12.758 1 97.19 626 PHE A N 1
ATOM 4696 C CA . PHE A 1 626 ? -14.062 17.516 11.812 1 97.19 626 PHE A CA 1
ATOM 4697 C C . PHE A 1 626 ? -13.711 16.047 11.961 1 97.19 626 PHE A C 1
ATOM 4699 O O . PHE A 1 626 ? -14.57 15.227 12.281 1 97.19 626 PHE A O 1
ATOM 4706 N N . ALA A 1 627 ? -12.492 15.727 11.773 1 97.19 627 ALA A N 1
ATOM 4707 C CA . ALA A 1 627 ? -11.93 14.398 11.977 1 97.19 627 ALA A CA 1
ATOM 4708 C C . ALA A 1 627 ? -10.422 14.477 12.227 1 97.19 627 ALA A C 1
ATOM 4710 O O . ALA A 1 627 ? -9.688 15.07 11.438 1 97.19 627 ALA A O 1
ATOM 4711 N N . PRO A 1 628 ? -9.984 13.867 13.336 1 96.88 628 PRO A N 1
ATOM 4712 C CA . PRO A 1 628 ? -8.555 13.945 13.641 1 96.88 628 PRO A CA 1
ATOM 4713 C C . PRO A 1 628 ? -7.688 13.297 12.57 1 96.88 628 PRO A C 1
ATOM 4715 O O . PRO A 1 628 ? -7.895 12.133 12.219 1 96.88 628 PRO A O 1
ATOM 4718 N N . ARG A 1 629 ? -6.742 14.047 11.984 1 95.88 629 ARG A N 1
ATOM 4719 C CA . ARG A 1 629 ? -5.773 13.602 10.984 1 95.88 629 ARG A CA 1
ATOM 4720 C C . ARG A 1 629 ? -4.41 14.242 11.227 1 95.88 629 ARG A C 1
ATOM 4722 O O . ARG A 1 629 ? -4.121 14.711 12.328 1 95.88 629 ARG A O 1
ATOM 4729 N N . ARG A 1 630 ? -3.518 14.133 10.211 1 95.12 630 ARG A N 1
ATOM 4730 C CA . ARG A 1 630 ? -2.189 14.727 10.297 1 95.12 630 ARG A CA 1
ATOM 4731 C C . ARG A 1 630 ? -2.225 16.203 9.891 1 95.12 630 ARG A C 1
ATOM 4733 O O . ARG A 1 630 ? -3.24 16.688 9.391 1 95.12 630 ARG A O 1
ATOM 4740 N N . LEU A 1 631 ? -1.162 16.859 10.109 1 96.94 631 LEU A N 1
ATOM 4741 C CA . LEU A 1 631 ? -1.011 18.281 9.852 1 96.94 631 LEU A CA 1
ATOM 4742 C C . LEU A 1 631 ? -1.36 18.625 8.406 1 96.94 631 LEU A C 1
ATOM 4744 O O . LEU A 1 631 ? -1.995 19.641 8.133 1 96.94 631 LEU A O 1
ATOM 4748 N N . VAL A 1 632 ? -0.982 17.781 7.477 1 96.75 632 VAL A N 1
ATOM 4749 C CA . VAL A 1 632 ? -1.192 18.031 6.055 1 96.75 632 VAL A CA 1
ATOM 4750 C C . VAL A 1 632 ? -2.689 18.125 5.762 1 96.75 632 VAL A C 1
ATOM 4752 O O . VAL A 1 632 ? -3.115 18.906 4.91 1 96.75 632 VAL A O 1
ATOM 4755 N N . ALA A 1 633 ? -3.469 17.375 6.469 1 96.06 633 ALA A N 1
ATOM 4756 C CA . ALA A 1 633 ? -4.918 17.453 6.289 1 96.06 633 ALA A CA 1
ATOM 4757 C C . ALA A 1 633 ? -5.461 18.812 6.719 1 96.06 633 ALA A C 1
ATOM 4759 O O . ALA A 1 633 ? -6.305 19.391 6.035 1 96.06 633 ALA A O 1
ATOM 4760 N N . ALA A 1 634 ? -4.984 19.281 7.797 1 97.56 634 ALA A N 1
ATOM 4761 C CA . ALA A 1 634 ? -5.438 20.562 8.344 1 97.56 634 ALA A CA 1
ATOM 4762 C C . ALA A 1 634 ? -5.133 21.703 7.387 1 97.56 634 ALA A C 1
ATOM 4764 O O . ALA A 1 634 ? -6.008 22.531 7.082 1 97.56 634 ALA A O 1
ATOM 4765 N N . THR A 1 635 ? -3.938 21.734 6.891 1 98.19 635 THR A N 1
ATOM 4766 C CA . THR A 1 635 ? -3.529 22.875 6.062 1 98.19 635 THR A CA 1
ATOM 4767 C C . THR A 1 635 ? -4.195 22.797 4.691 1 98.19 635 THR A C 1
ATOM 4769 O O . THR A 1 635 ? -4.559 23.828 4.121 1 98.19 635 THR A O 1
ATOM 4772 N N . ARG A 1 636 ? -4.348 21.672 4.215 1 97 636 ARG A N 1
ATOM 4773 C CA . ARG A 1 636 ? -4.992 21.531 2.912 1 97 636 ARG A CA 1
ATOM 4774 C C . ARG A 1 636 ? -6.477 21.875 2.994 1 97 636 ARG A C 1
ATOM 4776 O O . ARG A 1 636 ? -7.035 22.469 2.066 1 97 636 ARG A O 1
ATOM 4783 N N . GLN A 1 637 ? -7.113 21.516 4.082 1 97.62 637 GLN A N 1
ATOM 4784 C CA . GLN A 1 637 ? -8.492 21.938 4.316 1 97.62 637 GLN A CA 1
ATOM 4785 C C . GLN A 1 637 ? -8.617 23.453 4.383 1 97.62 637 GLN A C 1
ATOM 4787 O O . GLN A 1 637 ? -9.531 24.031 3.795 1 97.62 637 GLN A O 1
ATOM 4792 N N . ALA A 1 638 ? -7.695 24.016 5.07 1 98.5 638 ALA A N 1
ATOM 4793 C CA . ALA A 1 638 ? -7.68 25.469 5.184 1 98.5 638 ALA A CA 1
ATOM 4794 C C . ALA A 1 638 ? -7.59 26.125 3.811 1 98.5 638 ALA A C 1
ATOM 4796 O O . ALA A 1 638 ? -8.359 27.047 3.498 1 98.5 638 ALA A O 1
ATOM 4797 N N . PHE A 1 639 ? -6.707 25.688 2.996 1 97.94 639 PHE A N 1
ATOM 4798 C CA . PHE A 1 639 ? -6.5 26.234 1.661 1 97.94 639 PHE A CA 1
ATOM 4799 C C . PHE A 1 639 ? -7.766 26.109 0.823 1 97.94 639 PHE A C 1
ATOM 4801 O O . PHE A 1 639 ? -8.188 27.078 0.181 1 97.94 639 PHE A O 1
ATOM 4808 N N . ALA A 1 640 ? -8.328 24.922 0.863 1 97.19 640 ALA A N 1
ATOM 4809 C CA . ALA A 1 640 ? -9.523 24.672 0.058 1 97.19 640 ALA A CA 1
ATOM 4810 C C . ALA A 1 640 ? -10.695 25.531 0.528 1 97.19 640 ALA A C 1
ATOM 4812 O O . ALA A 1 640 ? -11.445 26.062 -0.289 1 97.19 640 ALA A O 1
ATOM 4813 N N . LEU A 1 641 ? -10.875 25.656 1.821 1 97.75 641 LEU A N 1
ATOM 4814 C CA . LEU A 1 641 ? -11.945 26.469 2.367 1 97.75 641 LEU A CA 1
ATOM 4815 C C . LEU A 1 641 ? -11.797 27.922 1.944 1 97.75 641 LEU A C 1
ATOM 4817 O O . LEU A 1 641 ? -12.734 28.516 1.412 1 97.75 641 LEU A O 1
ATOM 4821 N N . VAL A 1 642 ? -10.648 28.453 2.16 1 98.12 642 VAL A N 1
ATOM 4822 C CA . VAL A 1 642 ? -10.414 29.875 1.905 1 98.12 642 VAL A CA 1
ATOM 4823 C C . VAL A 1 642 ? -10.539 30.156 0.41 1 98.12 642 VAL A C 1
ATOM 4825 O O . VAL A 1 642 ? -11.023 31.219 0.01 1 98.12 642 VAL A O 1
ATOM 4828 N N . ALA A 1 643 ? -10.062 29.219 -0.399 1 96.69 643 ALA A N 1
ATOM 4829 C CA . ALA A 1 643 ? -10.195 29.359 -1.846 1 96.69 643 ALA A CA 1
ATOM 4830 C C . ALA A 1 643 ? -11.664 29.531 -2.242 1 96.69 643 ALA A C 1
ATOM 4832 O O . ALA A 1 643 ? -11.969 30.188 -3.238 1 96.69 643 ALA A O 1
ATOM 4833 N N . GLY A 1 644 ? -12.555 28.984 -1.44 1 94.88 644 GLY A N 1
ATOM 4834 C CA . GLY A 1 644 ? -13.969 29.031 -1.774 1 94.88 644 GLY A CA 1
ATOM 4835 C C . GLY A 1 644 ? -14.703 30.203 -1.144 1 94.88 644 GLY A C 1
ATOM 4836 O O . GLY A 1 644 ? -15.875 30.438 -1.436 1 94.88 644 GLY A O 1
ATOM 4837 N N . LEU A 1 645 ? -14.031 30.906 -0.32 1 94.38 645 LEU A N 1
ATOM 4838 C CA . LEU A 1 645 ? -14.664 32.031 0.341 1 94.38 645 LEU A CA 1
ATOM 4839 C C . LEU A 1 645 ? -14.625 33.281 -0.552 1 94.38 645 LEU A C 1
ATOM 4841 O O . LEU A 1 645 ? -13.57 33.625 -1.078 1 94.38 645 LEU A O 1
ATOM 4845 N N . ASP A 1 646 ? -15.734 33.875 -0.945 1 86 646 ASP A N 1
ATOM 4846 C CA . ASP A 1 646 ? -15.836 35.094 -1.723 1 86 646 ASP A CA 1
ATOM 4847 C C . ASP A 1 646 ? -15.594 36.312 -0.846 1 86 646 ASP A C 1
ATOM 4849 O O . ASP A 1 646 ? -15.844 36.281 0.36 1 86 646 ASP A O 1
ATOM 4853 N N . MET B 1 1 ? -36.438 -31.938 -2.104 1 71.94 1 MET B N 1
ATOM 4854 C CA . MET B 1 1 ? -35.344 -31.062 -1.689 1 71.94 1 MET B CA 1
ATOM 4855 C C . MET B 1 1 ? -34.969 -30.094 -2.812 1 71.94 1 MET B C 1
ATOM 4857 O O . MET B 1 1 ? -35 -30.469 -3.986 1 71.94 1 MET B O 1
ATOM 4861 N N . THR B 1 2 ? -34.875 -28.781 -2.529 1 87.06 2 THR B N 1
ATOM 4862 C CA . THR B 1 2 ? -34.531 -27.766 -3.531 1 87.06 2 THR B CA 1
ATOM 4863 C C . THR B 1 2 ? -33.156 -28.016 -4.102 1 87.06 2 THR B C 1
ATOM 4865 O O . THR B 1 2 ? -32.219 -28.391 -3.369 1 87.06 2 THR B O 1
ATOM 4868 N N . ASP B 1 3 ? -33.062 -27.953 -5.422 1 92.06 3 ASP B N 1
ATOM 4869 C CA . ASP B 1 3 ? -31.797 -28.203 -6.102 1 92.06 3 ASP B CA 1
ATOM 4870 C C . ASP B 1 3 ? -31.172 -26.906 -6.609 1 92.06 3 ASP B C 1
ATOM 4872 O O . ASP B 1 3 ? -31.875 -25.891 -6.773 1 92.06 3 ASP B O 1
ATOM 4876 N N . LEU B 1 4 ? -29.891 -26.953 -6.859 1 96.5 4 LEU B N 1
ATOM 4877 C CA . LEU B 1 4 ? -29.109 -25.812 -7.348 1 96.5 4 LEU B CA 1
ATOM 4878 C C . LEU B 1 4 ? -29.688 -25.297 -8.664 1 96.5 4 LEU B C 1
ATOM 4880 O O . LEU B 1 4 ? -29.609 -24.109 -8.953 1 96.5 4 LEU B O 1
ATOM 4884 N N . PHE B 1 5 ? -30.391 -26.219 -9.453 1 96.69 5 PHE B N 1
ATOM 4885 C CA . PHE B 1 5 ? -30.844 -25.859 -10.789 1 96.69 5 PHE B CA 1
ATOM 4886 C C . PHE B 1 5 ? -32.344 -25.641 -10.805 1 96.69 5 PHE B C 1
ATOM 4888 O O . PHE B 1 5 ? -32.969 -25.562 -11.875 1 96.69 5 PHE B O 1
ATOM 4895 N N . ASP B 1 6 ? -32.969 -25.547 -9.648 1 97.69 6 ASP B N 1
ATOM 4896 C CA . ASP B 1 6 ? -34.375 -25.156 -9.578 1 97.69 6 ASP B CA 1
ATOM 4897 C C . ASP B 1 6 ? -34.531 -23.656 -9.82 1 97.69 6 ASP B C 1
ATOM 4899 O O . ASP B 1 6 ? -33.719 -22.859 -9.344 1 97.69 6 ASP B O 1
ATOM 4903 N N . PRO B 1 7 ? -35.469 -23.281 -10.594 1 97.75 7 PRO B N 1
ATOM 4904 C CA . PRO B 1 7 ? -35.688 -21.859 -10.867 1 97.75 7 PRO B CA 1
ATOM 4905 C C . PRO B 1 7 ? -36.125 -21.094 -9.625 1 97.75 7 PRO B C 1
ATOM 4907 O O . PRO B 1 7 ? -36.656 -21.688 -8.68 1 97.75 7 PRO B O 1
ATOM 4910 N N . ILE B 1 8 ? -35.938 -19.828 -9.656 1 98.25 8 ILE B N 1
ATOM 4911 C CA . ILE B 1 8 ? -36.375 -18.953 -8.562 1 98.25 8 ILE B CA 1
ATOM 4912 C C . ILE B 1 8 ? -36.594 -17.547 -9.102 1 98.25 8 ILE B C 1
ATOM 4914 O O . ILE B 1 8 ? -35.938 -17.109 -10.047 1 98.25 8 ILE B O 1
ATOM 4918 N N . THR B 1 9 ? -37.562 -16.875 -8.602 1 98.19 9 THR B N 1
ATOM 4919 C CA . THR B 1 9 ? -37.812 -15.461 -8.883 1 98.19 9 THR B CA 1
ATOM 4920 C C . THR B 1 9 ? -37.406 -14.594 -7.688 1 98.19 9 THR B C 1
ATOM 4922 O O . THR B 1 9 ? -37.781 -14.906 -6.547 1 98.19 9 THR B O 1
ATOM 4925 N N . VAL B 1 10 ? -36.75 -13.562 -7.879 1 98.44 10 VAL B N 1
ATOM 4926 C CA . VAL B 1 10 ? -36.344 -12.578 -6.875 1 98.44 10 VAL B CA 1
ATOM 4927 C C . VAL B 1 10 ? -36.75 -11.18 -7.332 1 98.44 10 VAL B C 1
ATOM 4929 O O . VAL B 1 10 ? -36.094 -10.602 -8.211 1 98.44 10 VAL B O 1
ATOM 4932 N N . GLY B 1 11 ? -37.688 -10.625 -6.688 1 98 11 GLY B N 1
ATOM 4933 C CA . GLY B 1 11 ? -38.219 -9.352 -7.16 1 98 11 GLY B CA 1
ATOM 4934 C C . GLY B 1 11 ? -38.656 -9.391 -8.609 1 98 11 GLY B C 1
ATOM 4935 O O . GLY B 1 11 ? -39.531 -10.188 -8.977 1 98 11 GLY B O 1
ATOM 4936 N N . THR B 1 12 ? -37.875 -8.664 -9.414 1 97.75 12 THR B N 1
ATOM 4937 C CA . THR B 1 12 ? -38.312 -8.508 -10.805 1 97.75 12 THR B CA 1
ATOM 4938 C C . THR B 1 12 ? -37.5 -9.438 -11.719 1 97.75 12 THR B C 1
ATOM 4940 O O . THR B 1 12 ? -37.719 -9.477 -12.93 1 97.75 12 THR B O 1
ATOM 4943 N N . ILE B 1 13 ? -36.594 -10.258 -11.164 1 97 13 ILE B N 1
ATOM 4944 C CA . ILE B 1 13 ? -35.75 -11.078 -12.047 1 97 13 ILE B CA 1
ATOM 4945 C C . ILE B 1 13 ? -36.094 -12.555 -11.828 1 97 13 ILE B C 1
ATOM 4947 O O . ILE B 1 13 ? -36.469 -12.961 -10.727 1 97 13 ILE B O 1
ATOM 4951 N N . SER B 1 14 ? -35.906 -13.273 -12.844 1 97.81 14 SER B N 1
ATOM 4952 C CA . SER B 1 14 ? -36.156 -14.719 -12.828 1 97.81 14 SER B CA 1
ATOM 4953 C C . SER B 1 14 ? -34.906 -15.477 -13.258 1 97.81 14 SER B C 1
ATOM 4955 O O . SER B 1 14 ? -34.25 -15.109 -14.242 1 97.81 14 SER B O 1
ATOM 4957 N N . LEU B 1 15 ? -34.594 -16.516 -12.5 1 98.12 15 LEU B N 1
ATOM 4958 C CA . LEU B 1 15 ? -33.406 -17.312 -12.719 1 98.12 15 LEU B CA 1
ATOM 4959 C C . LEU B 1 15 ? -33.75 -18.781 -12.914 1 98.12 15 LEU B C 1
ATOM 4961 O O . LEU B 1 15 ? -34.656 -19.297 -12.273 1 98.12 15 LEU B O 1
ATOM 4965 N N . ASP B 1 16 ? -32.938 -19.453 -13.727 1 97.31 16 ASP B N 1
ATOM 4966 C CA . ASP B 1 16 ? -33.125 -20.891 -13.961 1 97.31 16 ASP B CA 1
ATOM 4967 C C . ASP B 1 16 ? -32.25 -21.719 -13.031 1 97.31 16 ASP B C 1
ATOM 4969 O O . ASP B 1 16 ? -32.25 -22.938 -13.109 1 97.31 16 ASP B O 1
ATOM 4973 N N . HIS B 1 17 ? -31.5 -21.109 -12.266 1 97.88 17 HIS B N 1
ATOM 4974 C CA . HIS B 1 17 ? -30.625 -21.734 -11.289 1 97.88 17 HIS B CA 1
ATOM 4975 C C . HIS B 1 17 ? -30.422 -20.828 -10.078 1 97.88 17 HIS B C 1
ATOM 4977 O O . HIS B 1 17 ? -30.859 -19.672 -10.078 1 97.88 17 HIS B O 1
ATOM 4983 N N . ARG B 1 18 ? -29.734 -21.281 -9.062 1 98.31 18 ARG B N 1
ATOM 4984 C CA . ARG B 1 18 ? -29.672 -20.578 -7.785 1 98.31 18 ARG B CA 1
ATOM 4985 C C . ARG B 1 18 ? -28.25 -20.172 -7.449 1 98.31 18 ARG B C 1
ATOM 4987 O O . ARG B 1 18 ? -27.953 -19.781 -6.316 1 98.31 18 ARG B O 1
ATOM 4994 N N . MET B 1 19 ? -27.297 -20.25 -8.414 1 98 19 MET B N 1
ATOM 4995 C CA . MET B 1 19 ? -25.922 -19.766 -8.266 1 98 19 MET B CA 1
ATOM 4996 C C . MET B 1 19 ? -25.797 -18.328 -8.766 1 98 19 MET B C 1
ATOM 4998 O O . MET B 1 19 ? -26.234 -18.016 -9.875 1 98 19 MET B O 1
ATOM 5002 N N . VAL B 1 20 ? -25.266 -17.469 -7.953 1 97.62 20 VAL B N 1
ATOM 5003 C CA . VAL B 1 20 ? -25.062 -16.047 -8.25 1 97.62 20 VAL B CA 1
ATOM 5004 C C . VAL B 1 20 ? -23.594 -15.688 -8.094 1 97.62 20 VAL B C 1
ATOM 5006 O O . VAL B 1 20 ? -22.891 -16.281 -7.281 1 97.62 20 VAL B O 1
ATOM 5009 N N . MET B 1 21 ? -23.094 -14.82 -8.945 1 96.44 21 MET B N 1
ATOM 5010 C CA . MET B 1 21 ? -21.781 -14.227 -8.719 1 96.44 21 MET B CA 1
ATOM 5011 C C . MET B 1 21 ? -21.922 -12.812 -8.148 1 96.44 21 MET B C 1
ATOM 5013 O O . MET B 1 21 ? -22.062 -11.852 -8.898 1 96.44 21 MET B O 1
ATOM 5017 N N . PRO B 1 22 ? -21.766 -12.68 -6.84 1 94.38 22 PRO B N 1
ATOM 5018 C CA . PRO B 1 22 ? -22 -11.383 -6.191 1 94.38 22 PRO B CA 1
ATOM 5019 C C . PRO B 1 22 ? -20.953 -10.344 -6.559 1 94.38 22 PRO B C 1
ATOM 5021 O O . PRO B 1 22 ? -19.891 -10.688 -7.105 1 94.38 22 PRO B O 1
ATOM 5024 N N . PRO B 1 23 ? -21.281 -9.055 -6.238 1 91.56 23 PRO B N 1
ATOM 5025 C CA . PRO B 1 23 ? -20.312 -7.988 -6.488 1 91.56 23 PRO B CA 1
ATOM 5026 C C . PRO B 1 23 ? -18.969 -8.242 -5.801 1 91.56 23 PRO B C 1
ATOM 5028 O O . PRO B 1 23 ? -18.922 -8.742 -4.676 1 91.56 23 PRO B O 1
ATOM 5031 N N . HIS B 1 24 ? -17.844 -7.992 -6.484 1 87.25 24 HIS B N 1
ATOM 5032 C CA . HIS B 1 24 ? -16.484 -8.094 -5.953 1 87.25 24 HIS B CA 1
ATOM 5033 C C . HIS B 1 24 ? -15.523 -7.18 -6.703 1 87.25 24 HIS B C 1
ATOM 5035 O O . HIS B 1 24 ? -15.867 -6.648 -7.762 1 87.25 24 HIS B O 1
ATOM 5041 N N . SER B 1 25 ? -14.445 -6.734 -6.059 1 67.12 25 SER B N 1
ATOM 5042 C CA . SER B 1 25 ? -13.594 -5.633 -6.488 1 67.12 25 SER B CA 1
ATOM 5043 C C . SER B 1 25 ? -12.789 -6.008 -7.727 1 67.12 25 SER B C 1
ATOM 5045 O O . SER B 1 25 ? -11.984 -5.211 -8.219 1 67.12 25 SER B O 1
ATOM 5047 N N . GLY B 1 26 ? -12.828 -7.215 -8.25 1 55.12 26 GLY B N 1
ATOM 5048 C CA . GLY B 1 26 ? -11.992 -7.633 -9.359 1 55.12 26 GLY B CA 1
ATOM 5049 C C . GLY B 1 26 ? -11.992 -6.645 -10.516 1 55.12 26 GLY B C 1
ATOM 5050 O O . GLY B 1 26 ? -11.109 -6.68 -11.367 1 55.12 26 GLY B O 1
ATOM 5051 N N . GLY B 1 27 ? -12.773 -5.582 -10.453 1 54.12 27 GLY B N 1
ATOM 5052 C CA . GLY B 1 27 ? -12.836 -4.766 -11.648 1 54.12 27 GLY B CA 1
ATOM 5053 C C . GLY B 1 27 ? -12.844 -3.275 -11.359 1 54.12 27 GLY B C 1
ATOM 5054 O O . GLY B 1 27 ? -13.375 -2.488 -12.148 1 54.12 27 GLY B O 1
ATOM 5055 N N . ARG B 1 28 ? -12.055 -2.932 -10.211 1 50.94 28 ARG B N 1
ATOM 5056 C CA . ARG B 1 28 ? -12.156 -1.551 -9.75 1 50.94 28 ARG B CA 1
ATOM 5057 C C . ARG B 1 28 ? -11.664 -0.579 -10.82 1 50.94 28 ARG B C 1
ATOM 5059 O O . ARG B 1 28 ? -10.594 -0.766 -11.398 1 50.94 28 ARG B O 1
ATOM 5066 N N . GLY B 1 29 ? -12.508 0.33 -11.086 1 57.72 29 GLY B N 1
ATOM 5067 C CA . GLY B 1 29 ? -12.234 1.541 -11.844 1 57.72 29 GLY B CA 1
ATOM 5068 C C . GLY B 1 29 ? -12.367 1.348 -13.344 1 57.72 29 GLY B C 1
ATOM 5069 O O . GLY B 1 29 ? -12.125 2.275 -14.117 1 57.72 29 GLY B O 1
ATOM 5070 N N . ALA B 1 30 ? -12.93 0.116 -13.617 1 76.31 30 ALA B N 1
ATOM 5071 C CA . ALA B 1 30 ? -12.797 -0.196 -15.039 1 76.31 30 ALA B CA 1
ATOM 5072 C C . ALA B 1 30 ? -14.008 0.292 -15.828 1 76.31 30 ALA B C 1
ATOM 5074 O O . ALA B 1 30 ? -13.898 0.648 -17 1 76.31 30 ALA B O 1
ATOM 5075 N N . LEU B 1 31 ? -15.094 0.569 -15.047 1 86.06 31 LEU B N 1
ATOM 5076 C CA . LEU B 1 31 ? -16.297 0.982 -15.75 1 86.06 31 LEU B CA 1
ATOM 5077 C C . LEU B 1 31 ? -16.125 2.359 -16.375 1 86.06 31 LEU B C 1
ATOM 5079 O O . LEU B 1 31 ? -16.516 2.578 -17.531 1 86.06 31 LEU B O 1
ATOM 5083 N N . LEU B 1 32 ? -15.445 3.234 -15.57 1 87.44 32 LEU B N 1
ATOM 5084 C CA . LEU B 1 32 ? -15.266 4.602 -16.047 1 87.44 32 LEU B CA 1
ATOM 5085 C C . LEU B 1 32 ? -13.82 4.848 -16.469 1 87.44 32 LEU B C 1
ATOM 5087 O O . LEU B 1 32 ? -13.359 5.988 -16.484 1 87.44 32 LEU B O 1
ATOM 5091 N N . GLY B 1 33 ? -13.125 3.799 -16.656 1 85.62 33 GLY B N 1
ATOM 5092 C CA . GLY B 1 33 ? -11.766 3.941 -17.156 1 85.62 33 GLY B CA 1
ATOM 5093 C C . GLY B 1 33 ? -11.695 4.262 -18.641 1 85.62 33 GLY B C 1
ATOM 5094 O O . GLY B 1 33 ? -12.703 4.645 -19.234 1 85.62 33 GLY B O 1
ATOM 5095 N N . ARG B 1 34 ? -10.523 4.199 -19.281 1 85.88 34 ARG B N 1
ATOM 5096 C CA . ARG B 1 34 ? -10.328 4.305 -20.719 1 85.88 34 ARG B CA 1
ATOM 5097 C C . ARG B 1 34 ? -11.117 3.23 -21.469 1 85.88 34 ARG B C 1
ATOM 5099 O O . ARG B 1 34 ? -11.578 2.264 -20.859 1 85.88 34 ARG B O 1
ATOM 5106 N N . ASP B 1 35 ? -11.234 3.328 -22.609 1 90.56 35 ASP B N 1
ATOM 5107 C CA . ASP B 1 35 ? -12.047 2.412 -23.406 1 90.56 35 ASP B CA 1
ATOM 5108 C C . ASP B 1 35 ? -11.562 0.972 -23.25 1 90.56 35 ASP B C 1
ATOM 5110 O O . ASP B 1 35 ? -12.367 0.052 -23.094 1 90.56 35 ASP B O 1
ATOM 5114 N N . VAL B 1 36 ? -10.297 0.821 -23.219 1 89.19 36 VAL B N 1
ATOM 5115 C CA . VAL B 1 36 ? -9.742 -0.525 -23.109 1 89.19 36 VAL B CA 1
ATOM 5116 C C . VAL B 1 36 ? -10.062 -1.114 -21.734 1 89.19 36 VAL B C 1
ATOM 5118 O O . VAL B 1 36 ? -10.305 -2.318 -21.609 1 89.19 36 VAL B O 1
ATOM 5121 N N . GLN B 1 37 ? -10.055 -0.329 -20.781 1 89.94 37 GLN B N 1
ATOM 5122 C CA . GLN B 1 37 ? -10.398 -0.778 -19.422 1 89.94 37 GLN B CA 1
ATOM 5123 C C . GLN B 1 37 ? -11.875 -1.133 -19.328 1 89.94 37 GLN B C 1
ATOM 5125 O O . GLN B 1 37 ? -12.242 -2.113 -18.672 1 89.94 37 GLN B O 1
ATOM 5130 N N . PHE B 1 38 ? -12.688 -0.314 -20.016 1 92.56 38 PHE B N 1
ATOM 5131 C CA . PHE B 1 38 ? -14.125 -0.582 -20.047 1 92.56 38 PHE B CA 1
ATOM 5132 C C . PHE B 1 38 ? -14.406 -1.901 -20.766 1 92.56 38 PHE B C 1
ATOM 5134 O O . PHE B 1 38 ? -15.234 -2.695 -20.297 1 92.56 38 PHE B O 1
ATOM 5141 N N . GLU B 1 39 ? -13.688 -2.135 -21.828 1 93.81 39 GLU B N 1
ATOM 5142 C CA . GLU B 1 39 ? -13.852 -3.385 -22.547 1 93.81 39 GLU B CA 1
ATOM 5143 C C . GLU B 1 39 ? -13.461 -4.586 -21.688 1 93.81 39 GLU B C 1
ATOM 5145 O O . GLU B 1 39 ? -14.141 -5.609 -21.703 1 93.81 39 GLU B O 1
ATOM 5150 N N . ARG B 1 40 ? -12.359 -4.461 -21 1 92.38 40 ARG B N 1
ATOM 5151 C CA . ARG B 1 40 ? -11.914 -5.52 -20.094 1 92.38 40 ARG B CA 1
ATOM 5152 C C . ARG B 1 40 ? -12.961 -5.809 -19.031 1 92.38 40 ARG B C 1
ATOM 5154 O O . ARG B 1 40 ? -13.242 -6.969 -18.734 1 92.38 40 ARG B O 1
ATOM 5161 N N . PHE B 1 41 ? -13.523 -4.762 -18.562 1 92.56 41 PHE B N 1
ATOM 5162 C CA . PHE B 1 41 ? -14.531 -4.859 -17.516 1 92.56 41 PHE B CA 1
ATOM 5163 C C . PHE B 1 41 ? -15.766 -5.598 -18.016 1 92.56 41 PHE B C 1
ATOM 5165 O O . PHE B 1 41 ? -16.219 -6.562 -17.391 1 92.56 41 PHE B O 1
ATOM 5172 N N . CYS B 1 42 ? -16.266 -5.203 -19.109 1 94.19 42 CYS B N 1
ATOM 5173 C CA . CYS B 1 42 ? -17.469 -5.801 -19.672 1 94.19 42 CYS B CA 1
ATOM 5174 C C . CYS B 1 42 ? -17.234 -7.266 -20.031 1 94.19 42 CYS B C 1
ATOM 5176 O O . CYS B 1 42 ? -18.062 -8.125 -19.719 1 94.19 42 CYS B O 1
ATOM 5178 N N . ALA B 1 43 ? -16.125 -7.492 -20.609 1 94.88 43 ALA B N 1
ATOM 5179 C CA . ALA B 1 43 ? -15.836 -8.844 -21.109 1 94.88 43 ALA B CA 1
ATOM 5180 C C . ALA B 1 43 ? -15.773 -9.844 -19.953 1 94.88 43 ALA B C 1
ATOM 5182 O O . ALA B 1 43 ? -16.188 -10.992 -20.109 1 94.88 43 ALA B O 1
ATOM 5183 N N . TYR B 1 44 ? -15.281 -9.453 -18.875 1 94.5 44 TYR B N 1
ATOM 5184 C CA . TYR B 1 44 ? -15.18 -10.297 -17.688 1 94.5 44 TYR B CA 1
ATOM 5185 C C . TYR B 1 44 ? -16.547 -10.797 -17.25 1 94.5 44 TYR B C 1
ATOM 5187 O O . TYR B 1 44 ? -16.75 -11.992 -17.062 1 94.5 44 TYR B O 1
ATOM 5195 N N . TRP B 1 45 ? -17.469 -9.953 -17.125 1 95 45 TRP B N 1
ATOM 5196 C CA . TRP B 1 45 ? -18.797 -10.297 -16.641 1 95 45 TRP B CA 1
ATOM 5197 C C . TRP B 1 45 ? -19.594 -11.016 -17.734 1 95 45 TRP B C 1
ATOM 5199 O O . TRP B 1 45 ? -20.281 -12 -17.453 1 95 45 TRP B O 1
ATOM 5209 N N . VAL B 1 46 ? -19.484 -10.547 -18.922 1 95.69 46 VAL B N 1
ATOM 5210 C CA . VAL B 1 46 ? -20.25 -11.125 -20.031 1 95.69 46 VAL B CA 1
ATOM 5211 C C . VAL B 1 46 ? -19.859 -12.594 -20.203 1 95.69 46 VAL B C 1
ATOM 5213 O O . VAL B 1 46 ? -20.734 -13.445 -20.438 1 95.69 46 VAL B O 1
ATOM 5216 N N . GLN B 1 47 ? -18.609 -12.875 -20.062 1 95.81 47 GLN B N 1
ATOM 5217 C CA . GLN B 1 47 ? -18.141 -14.25 -20.219 1 95.81 47 GLN B CA 1
ATOM 5218 C C . GLN B 1 47 ? -18.828 -15.18 -19.219 1 95.81 47 GLN B C 1
ATOM 5220 O O . GLN B 1 47 ? -19.188 -16.312 -19.547 1 95.81 47 GLN B O 1
ATOM 5225 N N . ARG B 1 48 ? -18.984 -14.773 -18.016 1 96.06 48 ARG B N 1
ATOM 5226 C CA . ARG B 1 48 ? -19.625 -15.594 -16.984 1 96.06 48 ARG B CA 1
ATOM 5227 C C . ARG B 1 48 ? -21.109 -15.805 -17.297 1 96.06 48 ARG B C 1
ATOM 5229 O O . ARG B 1 48 ? -21.641 -16.906 -17.109 1 96.06 48 ARG B O 1
ATOM 5236 N N . VAL B 1 49 ? -21.719 -14.781 -17.797 1 97.06 49 VAL B N 1
ATOM 5237 C CA . VAL B 1 49 ? -23.125 -14.875 -18.156 1 97.06 49 VAL B CA 1
ATOM 5238 C C . VAL B 1 49 ? -23.312 -15.828 -19.328 1 97.06 49 VAL B C 1
ATOM 5240 O O . VAL B 1 49 ? -24.203 -16.688 -19.328 1 97.06 49 VAL B O 1
ATOM 5243 N N . GLU B 1 50 ? -22.438 -15.688 -20.266 1 97.12 50 GLU B N 1
ATOM 5244 C CA . GLU B 1 50 ? -22.5 -16.578 -21.422 1 97.12 50 GLU B CA 1
ATOM 5245 C C . GLU B 1 50 ? -22.297 -18.031 -21.016 1 97.12 50 GLU B C 1
ATOM 5247 O O . GLU B 1 50 ? -22.844 -18.938 -21.641 1 97.12 50 GLU B O 1
ATOM 5252 N N . ALA B 1 51 ? -21.609 -18.188 -19.953 1 96.56 51 ALA B N 1
ATOM 5253 C CA . ALA B 1 51 ? -21.328 -19.531 -19.453 1 96.56 51 ALA B CA 1
ATOM 5254 C C . ALA B 1 51 ? -22.453 -20.016 -18.547 1 96.56 51 ALA B C 1
ATOM 5256 O O . ALA B 1 51 ? -22.391 -21.125 -18.016 1 96.56 51 ALA B O 1
ATOM 5257 N N . GLY B 1 52 ? -23.406 -19.203 -18.328 1 96.88 52 GLY B N 1
ATOM 5258 C CA . GLY B 1 52 ? -24.625 -19.719 -17.719 1 96.88 52 GLY B CA 1
ATOM 5259 C C . GLY B 1 52 ? -25 -19 -16.438 1 96.88 52 GLY B C 1
ATOM 5260 O O . GLY B 1 52 ? -26.125 -19.141 -15.945 1 96.88 52 GLY B O 1
ATOM 5261 N N . VAL B 1 53 ? -24.141 -18.266 -15.812 1 97.75 53 VAL B N 1
ATOM 5262 C CA . VAL B 1 53 ? -24.438 -17.562 -14.57 1 97.75 53 VAL B CA 1
ATOM 5263 C C . VAL B 1 53 ? -25.297 -16.328 -14.867 1 97.75 53 VAL B C 1
ATOM 5265 O O . VAL B 1 53 ? -24.781 -15.281 -15.25 1 97.75 53 VAL B O 1
ATOM 5268 N N . GLN B 1 54 ? -26.516 -16.391 -14.594 1 98 54 GLN B N 1
ATOM 5269 C CA . GLN B 1 54 ? -27.469 -15.398 -15.078 1 98 54 GLN B CA 1
ATOM 5270 C C . GLN B 1 54 ? -27.391 -14.117 -14.25 1 98 54 GLN B C 1
ATOM 5272 O O . GLN B 1 54 ? -27.656 -13.023 -14.758 1 98 54 GLN B O 1
ATOM 5277 N N . TRP B 1 55 ? -27.125 -14.211 -12.961 1 98.06 55 TRP B N 1
ATOM 5278 C CA . TRP B 1 55 ? -27.109 -13.055 -12.07 1 98.06 55 TRP B CA 1
ATOM 5279 C C . TRP B 1 55 ? -25.703 -12.727 -11.609 1 98.06 55 TRP B C 1
ATOM 5281 O O . TRP B 1 55 ? -25.109 -13.484 -10.836 1 98.06 55 TRP B O 1
ATOM 5291 N N . VAL B 1 56 ? -25.234 -11.578 -12.211 1 95.5 56 VAL B N 1
ATOM 5292 C CA . VAL B 1 56 ? -23.875 -11.172 -11.883 1 95.5 56 VAL B CA 1
ATOM 5293 C C . VAL B 1 56 ? -23.875 -9.758 -11.305 1 95.5 56 VAL B C 1
ATOM 5295 O O . VAL B 1 56 ? -24.844 -9.008 -11.492 1 95.5 56 VAL B O 1
ATOM 5298 N N . GLY B 1 57 ? -22.875 -9.562 -10.758 1 80.12 57 GLY B N 1
ATOM 5299 C CA . GLY B 1 57 ? -22.859 -8.195 -10.258 1 80.12 57 GLY B CA 1
ATOM 5300 C C . GLY B 1 57 ? -21.453 -7.664 -10 1 80.12 57 GLY B C 1
ATOM 5301 O O . GLY B 1 57 ? -20.5 -8.438 -9.914 1 80.12 57 GLY B O 1
ATOM 5302 N N . GLY B 1 58 ? -21.031 -6.375 -9.992 1 67.19 58 GLY B N 1
ATOM 5303 C CA . GLY B 1 58 ? -20.828 -4.938 -9.922 1 67.19 58 GLY B CA 1
ATOM 5304 C C . GLY B 1 58 ? -19.375 -4.559 -9.695 1 67.19 58 GLY B C 1
ATOM 5305 O O . GLY B 1 58 ? -18.531 -5.422 -9.438 1 67.19 58 GLY B O 1
ATOM 5306 N N . ALA B 1 59 ? -18.906 -3.668 -10.289 1 65.19 59 ALA B N 1
ATOM 5307 C CA . ALA B 1 59 ? -17.781 -2.812 -9.938 1 65.19 59 ALA B CA 1
ATOM 5308 C C . ALA B 1 59 ? -18.109 -1.937 -8.734 1 65.19 59 ALA B C 1
ATOM 5310 O O . ALA B 1 59 ? -19.281 -1.69 -8.438 1 65.19 59 ALA B O 1
ATOM 5311 N N . PRO B 1 60 ? -17.156 -1.904 -7.93 1 65.31 60 PRO B N 1
ATOM 5312 C CA . PRO B 1 60 ? -17.516 -1.021 -6.816 1 65.31 60 PRO B CA 1
ATOM 5313 C C . PRO B 1 60 ? -17.984 0.354 -7.285 1 65.31 60 PRO B C 1
ATOM 5315 O O . PRO B 1 60 ? -17.281 1.028 -8.039 1 65.31 60 PRO B O 1
ATOM 5318 N N . THR B 1 61 ? -19.328 0.596 -6.988 1 87.19 61 THR B N 1
ATOM 5319 C CA . THR B 1 61 ? -20.016 1.87 -7.215 1 87.19 61 THR B CA 1
ATOM 5320 C C . THR B 1 61 ? -20.156 2.648 -5.91 1 87.19 61 THR B C 1
ATOM 5322 O O . THR B 1 61 ? -20.906 2.246 -5.02 1 87.19 61 THR B O 1
ATOM 5325 N N . PHE B 1 62 ? -19.453 3.658 -5.789 1 92.69 62 PHE B N 1
ATOM 5326 C CA . PHE B 1 62 ? -19.344 4.391 -4.535 1 92.69 62 PHE B CA 1
ATOM 5327 C C . PHE B 1 62 ? -20.234 5.625 -4.547 1 92.69 62 PHE B C 1
ATOM 5329 O O . PHE B 1 62 ? -20.281 6.359 -5.539 1 92.69 62 PHE B O 1
ATOM 5336 N N . VAL B 1 63 ? -20.938 5.773 -3.459 1 95.38 63 VAL B N 1
ATOM 5337 C CA . VAL B 1 63 ? -21.75 6.965 -3.258 1 95.38 63 VAL B CA 1
ATOM 5338 C C . VAL B 1 63 ? -20.859 8.133 -2.848 1 95.38 63 VAL B C 1
ATOM 5340 O O . VAL B 1 63 ? -19.828 7.945 -2.203 1 95.38 63 VAL B O 1
ATOM 5343 N N . ARG B 1 64 ? -21.266 9.273 -3.26 1 94.62 64 ARG B N 1
ATOM 5344 C CA . ARG B 1 64 ? -20.516 10.477 -2.91 1 94.62 64 ARG B CA 1
ATOM 5345 C C . ARG B 1 64 ? -20.406 10.633 -1.398 1 94.62 64 ARG B C 1
ATOM 5347 O O . ARG B 1 64 ? -21.375 10.422 -0.675 1 94.62 64 ARG B O 1
ATOM 5354 N N . ASN B 1 65 ? -19.172 10.969 -0.946 1 93.25 65 ASN B N 1
ATOM 5355 C CA . ASN B 1 65 ? -18.891 11.188 0.468 1 93.25 65 ASN B CA 1
ATOM 5356 C C . ASN B 1 65 ? -19.141 12.641 0.873 1 93.25 65 ASN B C 1
ATOM 5358 O O . ASN B 1 65 ? -18.672 13.562 0.203 1 93.25 65 ASN B O 1
ATOM 5362 N N . PRO B 1 66 ? -19.984 12.836 1.922 1 92.31 66 PRO B N 1
ATOM 5363 C CA . PRO B 1 66 ? -20.188 14.203 2.396 1 92.31 66 PRO B CA 1
ATOM 5364 C C . PRO B 1 66 ? -18.969 14.758 3.133 1 92.31 66 PRO B C 1
ATOM 5366 O O . PRO B 1 66 ? -18.859 14.625 4.355 1 92.31 66 PRO B O 1
ATOM 5369 N N . LEU B 1 67 ? -18.094 15.422 2.406 1 93.69 67 LEU B N 1
ATOM 5370 C CA . LEU B 1 67 ? -16.828 15.875 2.963 1 93.69 67 LEU B CA 1
ATOM 5371 C C . LEU B 1 67 ? -16.766 17.391 3 1 93.69 67 LEU B C 1
ATOM 5373 O O . LEU B 1 67 ? -17.438 18.062 2.221 1 93.69 67 LEU B O 1
ATOM 5377 N N . VAL B 1 68 ? -16 17.938 3.902 1 94.06 68 VAL B N 1
ATOM 5378 C CA . VAL B 1 68 ? -15.656 19.359 3.9 1 94.06 68 VAL B CA 1
ATOM 5379 C C . VAL B 1 68 ? -14.602 19.625 2.832 1 94.06 68 VAL B C 1
ATOM 5381 O O . VAL B 1 68 ? -13.906 18.719 2.387 1 94.06 68 VAL B O 1
ATOM 5384 N N . PRO B 1 69 ? -14.492 20.891 2.469 1 93.62 69 PRO B N 1
ATOM 5385 C CA . PRO B 1 69 ? -13.5 21.219 1.441 1 93.62 69 PRO B CA 1
ATOM 5386 C C . PRO B 1 69 ? -12.086 20.797 1.834 1 93.62 69 PRO B C 1
ATOM 5388 O O . PRO B 1 69 ? -11.656 21.047 2.965 1 93.62 69 PRO B O 1
ATOM 5391 N N . GLY B 1 70 ? -11.414 20.141 0.894 1 94 70 GLY B N 1
ATOM 5392 C CA . GLY B 1 70 ? -10 19.844 1.061 1 94 70 GLY B CA 1
ATOM 5393 C C . GLY B 1 70 ? -9.75 18.562 1.83 1 94 70 GLY B C 1
ATOM 5394 O O . GLY B 1 70 ? -8.602 18.141 1.981 1 94 70 GLY B O 1
ATOM 5395 N N . PHE B 1 71 ? -10.812 17.969 2.334 1 95.31 71 PHE B N 1
ATOM 5396 C CA . PHE B 1 71 ? -10.594 16.688 3.006 1 95.31 71 PHE B CA 1
ATOM 5397 C C . PHE B 1 71 ? -10.336 15.586 1.993 1 95.31 71 PHE B C 1
ATOM 5399 O O . PHE B 1 71 ? -11.148 15.367 1.087 1 95.31 71 PHE B O 1
ATOM 5406 N N . GLU B 1 72 ? -9.266 14.844 2.137 1 93.19 72 GLU B N 1
ATOM 5407 C CA . GLU B 1 72 ? -8.875 13.75 1.248 1 93.19 72 GLU B CA 1
ATOM 5408 C C . GLU B 1 72 ? -8.875 12.414 1.982 1 93.19 72 GLU B C 1
ATOM 5410 O O . GLU B 1 72 ? -7.895 12.062 2.641 1 93.19 72 GLU B O 1
ATOM 5415 N N . PRO B 1 73 ? -9.883 11.656 1.783 1 92.12 73 PRO B N 1
ATOM 5416 C CA . PRO B 1 73 ? -9.969 10.391 2.51 1 92.12 73 PRO B CA 1
ATOM 5417 C C . PRO B 1 73 ? -9.008 9.328 1.966 1 92.12 73 PRO B C 1
ATOM 5419 O O . PRO B 1 73 ? -8.688 9.344 0.776 1 92.12 73 PRO B O 1
ATOM 5422 N N . THR B 1 74 ? -8.578 8.43 2.795 1 88.5 74 THR B N 1
ATOM 5423 C CA . THR B 1 74 ? -7.656 7.371 2.4 1 88.5 74 THR B CA 1
ATOM 5424 C C . THR B 1 74 ? -8.18 6.008 2.844 1 88.5 74 THR B C 1
ATOM 5426 O O . THR B 1 74 ? -9.008 5.918 3.754 1 88.5 74 THR B O 1
ATOM 5429 N N . GLY B 1 75 ? -7.664 4.941 2.166 1 83.94 75 GLY B N 1
ATOM 5430 C CA . GLY B 1 75 ? -8.07 3.574 2.449 1 83.94 75 GLY B CA 1
ATOM 5431 C C . GLY B 1 75 ? -8.812 2.924 1.295 1 83.94 75 GLY B C 1
ATOM 5432 O O . GLY B 1 75 ? -9.164 3.592 0.323 1 83.94 75 GLY B O 1
ATOM 5433 N N . VAL B 1 76 ? -9.047 1.696 1.448 1 74.88 76 VAL B N 1
ATOM 5434 C CA . VAL B 1 76 ? -9.742 0.935 0.416 1 74.88 76 VAL B CA 1
ATOM 5435 C C . VAL B 1 76 ? -11.18 1.438 0.279 1 74.88 76 VAL B C 1
ATOM 5437 O O . VAL B 1 76 ? -11.938 1.443 1.253 1 74.88 76 VAL B O 1
ATOM 5440 N N . GLY B 1 77 ? -11.508 1.974 -0.85 1 77.44 77 GLY B N 1
ATOM 5441 C CA . GLY B 1 77 ? -12.867 2.408 -1.133 1 77.44 77 GLY B CA 1
ATOM 5442 C C . GLY B 1 77 ? -13.117 3.861 -0.777 1 77.44 77 GLY B C 1
ATOM 5443 O O . GLY B 1 77 ? -14.25 4.348 -0.874 1 77.44 77 GLY B O 1
ATOM 5444 N N . ALA B 1 78 ? -12.062 4.543 -0.363 1 82.38 78 ALA B N 1
ATOM 5445 C CA . ALA B 1 78 ? -12.203 5.957 -0.021 1 82.38 78 ALA B CA 1
ATOM 5446 C C . ALA B 1 78 ? -12.367 6.812 -1.275 1 82.38 78 ALA B C 1
ATOM 5448 O O . ALA B 1 78 ? -11.477 6.848 -2.129 1 82.38 78 ALA B O 1
ATOM 5449 N N . MET B 1 79 ? -13.562 7.398 -1.471 1 82.31 79 MET B N 1
ATOM 5450 C CA . MET B 1 79 ? -13.805 8.273 -2.617 1 82.31 79 MET B CA 1
ATOM 5451 C C . MET B 1 79 ? -14.547 9.539 -2.191 1 82.31 79 MET B C 1
ATOM 5453 O O . MET B 1 79 ? -15.562 9.461 -1.502 1 82.31 79 MET B O 1
ATOM 5457 N N . ALA B 1 80 ? -14.016 10.562 -2.715 1 87.12 80 ALA B N 1
ATOM 5458 C CA . ALA B 1 80 ? -14.672 11.836 -2.414 1 87.12 80 ALA B CA 1
ATOM 5459 C C . ALA B 1 80 ? -15.922 12.023 -3.271 1 87.12 80 ALA B C 1
ATOM 5461 O O . ALA B 1 80 ? -17.047 12 -2.76 1 87.12 80 ALA B O 1
ATOM 5462 N N . ASP B 1 81 ? -15.797 11.859 -4.566 1 88 81 ASP B N 1
ATOM 5463 C CA . ASP B 1 81 ? -16.859 12.234 -5.488 1 88 81 ASP B CA 1
ATOM 5464 C C . ASP B 1 81 ? -17.719 11.023 -5.844 1 88 81 ASP B C 1
ATOM 5466 O O . ASP B 1 81 ? -18.719 11.148 -6.555 1 88 81 ASP B O 1
ATOM 5470 N N . GLY B 1 82 ? -17.375 9.938 -5.332 1 89.81 82 GLY B N 1
ATOM 5471 C CA . GLY B 1 82 ? -18.141 8.742 -5.684 1 89.81 82 GLY B CA 1
ATOM 5472 C C . GLY B 1 82 ? -18.062 8.398 -7.16 1 89.81 82 GLY B C 1
ATOM 5473 O O . GLY B 1 82 ? -17.234 8.969 -7.891 1 89.81 82 GLY B O 1
ATOM 5474 N N . THR B 1 83 ? -18.906 7.457 -7.59 1 91.38 83 THR B N 1
ATOM 5475 C CA . THR B 1 83 ? -18.859 6.926 -8.945 1 91.38 83 THR B CA 1
ATOM 5476 C C . THR B 1 83 ? -20.078 7.391 -9.742 1 91.38 83 THR B C 1
ATOM 5478 O O . THR B 1 83 ? -19.953 7.719 -10.93 1 91.38 83 THR B O 1
ATOM 5481 N N . PHE B 1 84 ? -21.234 7.582 -9.172 1 93.56 84 PHE B N 1
ATOM 5482 C CA . PHE B 1 84 ? -22.516 7.715 -9.836 1 93.56 84 PHE B CA 1
ATOM 5483 C C . PHE B 1 84 ? -22.594 9.023 -10.609 1 93.56 84 PHE B C 1
ATOM 5485 O O . PHE B 1 84 ? -23.219 9.086 -11.672 1 93.56 84 PHE B O 1
ATOM 5492 N N . ARG B 1 85 ? -21.922 10.008 -10.086 1 89.56 85 ARG B N 1
ATOM 5493 C CA . ARG B 1 85 ? -22.109 11.328 -10.672 1 89.56 85 ARG B CA 1
ATOM 5494 C C . ARG B 1 85 ? -20.984 11.656 -11.641 1 89.56 85 ARG B C 1
ATOM 5496 O O . ARG B 1 85 ? -20.922 12.773 -12.164 1 89.56 85 ARG B O 1
ATOM 5503 N N . GLN B 1 86 ? -20.141 10.766 -11.82 1 90.81 86 GLN B N 1
ATOM 5504 C CA . GLN B 1 86 ? -19.047 10.984 -12.773 1 90.81 86 GLN B CA 1
ATOM 5505 C C . GLN B 1 86 ? -19.578 11 -14.203 1 90.81 86 GLN B C 1
ATOM 5507 O O . GLN B 1 86 ? -20.562 10.336 -14.516 1 90.81 86 GLN B O 1
ATOM 5512 N N . SER B 1 87 ? -18.828 11.703 -15 1 91.44 87 SER B N 1
ATOM 5513 C CA . SER B 1 87 ? -19.219 11.844 -16.406 1 91.44 87 SER B CA 1
ATOM 5514 C C . SER B 1 87 ? -19.234 10.492 -17.109 1 91.44 87 SER B C 1
ATOM 5516 O O . SER B 1 87 ? -18.312 9.68 -16.938 1 91.44 87 SER B O 1
ATOM 5518 N N . GLY B 1 88 ? -20.312 10.25 -17.781 1 93.12 88 GLY B N 1
ATOM 5519 C CA . GLY B 1 88 ? -20.406 9.055 -18.594 1 93.12 88 GLY B CA 1
ATOM 5520 C C . GLY B 1 88 ? -20.938 7.852 -17.828 1 93.12 88 GLY B C 1
ATOM 5521 O O . GLY B 1 88 ? -21.125 6.777 -18.406 1 93.12 88 GLY B O 1
ATOM 5522 N N . TYR B 1 89 ? -21.266 8.016 -16.625 1 94.25 89 TYR B N 1
ATOM 5523 C CA . TYR B 1 89 ? -21.656 6.883 -15.789 1 94.25 89 TYR B CA 1
ATOM 5524 C C . TYR B 1 89 ? -22.906 6.203 -16.359 1 94.25 89 TYR B C 1
ATOM 5526 O O . TYR B 1 89 ? -22.906 4.992 -16.594 1 94.25 89 TYR B O 1
ATOM 5534 N N . VAL B 1 90 ? -23.938 6.953 -16.609 1 96.19 90 VAL B N 1
ATOM 5535 C CA . VAL B 1 90 ? -25.203 6.387 -17.062 1 96.19 90 VAL B CA 1
ATOM 5536 C C . VAL B 1 90 ? -25.031 5.703 -18.422 1 96.19 90 VAL B C 1
ATOM 5538 O O . VAL B 1 90 ? -25.484 4.578 -18.625 1 96.19 90 VAL B O 1
ATOM 5541 N N . GLU B 1 91 ? -24.25 6.336 -19.25 1 96.5 91 GLU B N 1
ATOM 5542 C CA . GLU B 1 91 ? -24.031 5.801 -20.594 1 96.5 91 GLU B CA 1
ATOM 5543 C C . GLU B 1 91 ? -23.25 4.496 -20.547 1 96.5 91 GLU B C 1
ATOM 5545 O O . GLU B 1 91 ? -23.594 3.525 -21.219 1 96.5 91 GLU B O 1
ATOM 5550 N N . ARG B 1 92 ? -22.219 4.449 -19.766 1 94.88 92 ARG B N 1
ATOM 5551 C CA . ARG B 1 92 ? -21.375 3.262 -19.656 1 94.88 92 ARG B CA 1
ATOM 5552 C C . ARG B 1 92 ? -22.125 2.121 -18.969 1 94.88 92 ARG B C 1
ATOM 5554 O O . ARG B 1 92 ? -22 0.962 -19.375 1 94.88 92 ARG B O 1
ATOM 5561 N N . LEU B 1 93 ? -22.875 2.48 -17.969 1 95 93 LEU B N 1
ATOM 5562 C CA . LEU B 1 93 ? -23.656 1.451 -17.297 1 95 93 LEU B CA 1
ATOM 5563 C C . LEU B 1 93 ? -24.719 0.884 -18.234 1 95 93 LEU B C 1
ATOM 5565 O O . LEU B 1 93 ? -24.984 -0.319 -18.219 1 95 93 LEU B O 1
ATOM 5569 N N . ALA B 1 94 ? -25.359 1.722 -19 1 96.69 94 ALA B N 1
ATOM 5570 C CA . ALA B 1 94 ? -26.359 1.269 -19.953 1 96.69 94 ALA B CA 1
ATOM 5571 C C . ALA B 1 94 ? -25.75 0.296 -20.969 1 96.69 94 ALA B C 1
ATOM 5573 O O . ALA B 1 94 ? -26.359 -0.72 -21.297 1 96.69 94 ALA B O 1
ATOM 5574 N N . GLU B 1 95 ? -24.609 0.674 -21.453 1 96.5 95 GLU B N 1
ATOM 5575 C CA . GLU B 1 95 ? -23.922 -0.205 -22.391 1 96.5 95 GLU B CA 1
ATOM 5576 C C . GLU B 1 95 ? -23.562 -1.534 -21.734 1 96.5 95 GLU B C 1
ATOM 5578 O O . GLU B 1 95 ? -23.734 -2.598 -22.344 1 96.5 95 GLU B O 1
ATOM 5583 N N . TYR B 1 96 ? -23.031 -1.453 -20.609 1 95 96 TYR B N 1
ATOM 5584 C CA . TYR B 1 96 ? -22.703 -2.648 -19.844 1 95 96 TYR B CA 1
ATOM 5585 C C . TYR B 1 96 ? -23.938 -3.52 -19.656 1 95 96 TYR B C 1
ATOM 5587 O O . TYR B 1 96 ? -23.906 -4.727 -19.891 1 95 96 TYR B O 1
ATOM 5595 N N . SER B 1 97 ? -25.047 -2.932 -19.219 1 95.94 97 SER B N 1
ATOM 5596 C CA . SER B 1 97 ? -26.297 -3.641 -19.016 1 95.94 97 SER B CA 1
ATOM 5597 C C . SER B 1 97 ? -26.797 -4.273 -20.312 1 95.94 97 SER B C 1
ATOM 5599 O O . SER B 1 97 ? -27.25 -5.418 -20.312 1 95.94 97 SER B O 1
ATOM 5601 N N . ARG B 1 98 ? -26.719 -3.523 -21.297 1 97.5 98 ARG B N 1
ATOM 5602 C CA . ARG B 1 98 ? -27.156 -4.039 -22.594 1 97.5 98 ARG B CA 1
ATOM 5603 C C . ARG B 1 98 ? -26.391 -5.305 -22.969 1 97.5 98 ARG B C 1
ATOM 5605 O O . ARG B 1 98 ? -26.984 -6.277 -23.438 1 97.5 98 ARG B O 1
ATOM 5612 N N . ARG B 1 99 ? -25.125 -5.285 -22.812 1 96.75 99 ARG B N 1
ATOM 5613 C CA . ARG B 1 99 ? -24.281 -6.434 -23.141 1 96.75 99 ARG B CA 1
ATOM 5614 C C . ARG B 1 99 ? -24.656 -7.641 -22.297 1 96.75 99 ARG B C 1
ATOM 5616 O O . ARG B 1 99 ? -24.703 -8.766 -22.781 1 96.75 99 ARG B O 1
ATOM 5623 N N . LEU B 1 100 ? -24.922 -7.445 -21.062 1 96.88 100 LEU B N 1
ATOM 5624 C CA . LEU B 1 100 ? -25.312 -8.531 -20.172 1 96.88 100 LEU B CA 1
ATOM 5625 C C . LEU B 1 100 ? -26.672 -9.094 -20.562 1 96.88 100 LEU B C 1
ATOM 5627 O O . LEU B 1 100 ? -26.875 -10.312 -20.578 1 96.88 100 LEU B O 1
ATOM 5631 N N . HIS B 1 101 ? -27.625 -8.195 -20.891 1 97.56 101 HIS B N 1
ATOM 5632 C CA . HIS B 1 101 ? -28.953 -8.617 -21.312 1 97.56 101 HIS B CA 1
ATOM 5633 C C . HIS B 1 101 ? -28.891 -9.445 -22.578 1 97.56 101 HIS B C 1
ATOM 5635 O O . HIS B 1 101 ? -29.578 -10.461 -22.703 1 97.56 101 HIS B O 1
ATOM 5641 N N . THR B 1 102 ? -28.062 -8.953 -23.422 1 98.19 102 THR B N 1
ATOM 5642 C CA . THR B 1 102 ? -27.891 -9.672 -24.672 1 98.19 102 THR B CA 1
ATOM 5643 C C . THR B 1 102 ? -27.359 -11.086 -24.406 1 98.19 102 THR B C 1
ATOM 5645 O O . THR B 1 102 ? -27.75 -12.031 -25.094 1 98.19 102 THR B O 1
ATOM 5648 N N . ALA B 1 103 ? -26.531 -11.25 -23.453 1 97.62 103 ALA B N 1
ATOM 5649 C CA . ALA B 1 103 ? -25.938 -12.547 -23.094 1 97.62 103 ALA B CA 1
ATOM 5650 C C . ALA B 1 103 ? -26.922 -13.375 -22.266 1 97.62 103 ALA B C 1
ATOM 5652 O O . ALA B 1 103 ? -26.688 -14.562 -22.031 1 97.62 103 ALA B O 1
ATOM 5653 N N . GLY B 1 104 ? -27.984 -12.781 -21.781 1 97.44 104 GLY B N 1
ATOM 5654 C CA . GLY B 1 104 ? -28.984 -13.484 -21 1 97.44 104 GLY B CA 1
ATOM 5655 C C . GLY B 1 104 ? -28.812 -13.328 -19.5 1 97.44 104 GLY B C 1
ATOM 5656 O O . GLY B 1 104 ? -29.219 -14.203 -18.734 1 97.44 104 GLY B O 1
ATOM 5657 N N . GLY B 1 105 ? -28.188 -12.258 -19.094 1 97.25 105 GLY B N 1
ATOM 5658 C CA . GLY B 1 105 ? -27.906 -12.086 -17.672 1 97.25 105 GLY B CA 1
ATOM 5659 C C . GLY B 1 105 ? -28.516 -10.82 -17.094 1 97.25 105 GLY B C 1
ATOM 5660 O O . GLY B 1 105 ? -29.141 -10.039 -17.812 1 97.25 105 GLY B O 1
ATOM 5661 N N . TRP B 1 106 ? -28.469 -10.664 -15.758 1 97.06 106 TRP B N 1
ATOM 5662 C CA . TRP B 1 106 ? -28.922 -9.516 -14.984 1 97.06 106 TRP B CA 1
ATOM 5663 C C . TRP B 1 106 ? -27.766 -8.867 -14.234 1 97.06 106 TRP B C 1
ATOM 5665 O O . TRP B 1 106 ? -26.828 -9.562 -13.805 1 97.06 106 TRP B O 1
ATOM 5675 N N . SER B 1 107 ? -27.844 -7.582 -14.094 1 91.81 107 SER B N 1
ATOM 5676 C CA . SER B 1 107 ? -26.734 -6.836 -13.484 1 91.81 107 SER B CA 1
ATOM 5677 C C . SER B 1 107 ? -27.141 -6.262 -12.133 1 91.81 107 SER B C 1
ATOM 5679 O O . SER B 1 107 ? -28.266 -5.785 -11.961 1 91.81 107 SER B O 1
ATOM 5681 N N . THR B 1 108 ? -26.266 -6.316 -11.164 1 95 108 THR B N 1
ATOM 5682 C CA . THR B 1 108 ? -26.438 -5.688 -9.859 1 95 108 THR B CA 1
ATOM 5683 C C . THR B 1 108 ? -25.547 -4.453 -9.734 1 95 108 THR B C 1
ATOM 5685 O O . THR B 1 108 ? -24.359 -4.504 -10.047 1 95 108 THR B O 1
ATOM 5688 N N . VAL B 1 109 ? -26.109 -3.336 -9.352 1 95.19 109 VAL B N 1
ATOM 5689 C CA . VAL B 1 109 ? -25.328 -2.203 -8.852 1 95.19 109 VAL B CA 1
ATOM 5690 C C . VAL B 1 109 ? -25.375 -2.184 -7.328 1 95.19 109 VAL B C 1
ATOM 5692 O O . VAL B 1 109 ? -26.422 -1.984 -6.73 1 95.19 109 VAL B O 1
ATOM 5695 N N . GLN B 1 110 ? -24.25 -2.477 -6.754 1 95.62 110 GLN B N 1
ATOM 5696 C CA . GLN B 1 110 ? -24.141 -2.371 -5.305 1 95.62 110 GLN B CA 1
ATOM 5697 C C . GLN B 1 110 ? -23.703 -0.969 -4.887 1 95.62 110 GLN B C 1
ATOM 5699 O O . GLN B 1 110 ? -22.719 -0.435 -5.406 1 95.62 110 GLN B O 1
ATOM 5704 N N . MET B 1 111 ? -24.422 -0.366 -4.008 1 95.62 111 MET B N 1
ATOM 5705 C CA . MET B 1 111 ? -24.125 0.985 -3.545 1 95.62 111 MET B CA 1
ATOM 5706 C C . MET B 1 111 ? -23.312 0.948 -2.258 1 95.62 111 MET B C 1
ATOM 5708 O O . MET B 1 111 ? -23.75 0.397 -1.25 1 95.62 111 MET B O 1
ATOM 5712 N N . VAL B 1 112 ? -22.125 1.555 -2.35 1 95.12 112 VAL B N 1
ATOM 5713 C CA . VAL B 1 112 ? -21.188 1.446 -1.237 1 95.12 112 VAL B CA 1
ATOM 5714 C C . VAL B 1 112 ? -20.766 2.84 -0.782 1 95.12 112 VAL B C 1
ATOM 5716 O O . VAL B 1 112 ? -20.5 3.717 -1.609 1 95.12 112 VAL B O 1
ATOM 5719 N N . LEU B 1 113 ? -20.766 3.096 0.451 1 95.69 113 LEU B N 1
ATOM 5720 C CA . LEU B 1 113 ? -20.062 4.184 1.122 1 95.69 113 LEU B CA 1
ATOM 5721 C C . LEU B 1 113 ? -19.281 3.664 2.328 1 95.69 113 LEU B C 1
ATOM 5723 O O . LEU B 1 113 ? -19.875 3.32 3.354 1 95.69 113 LEU B O 1
ATOM 5727 N N . GLN B 1 114 ? -18.016 3.615 2.174 1 93.88 114 GLN B N 1
ATOM 5728 C CA . GLN B 1 114 ? -17.188 3 3.209 1 93.88 114 GLN B CA 1
ATOM 5729 C C . GLN B 1 114 ? -17.266 3.793 4.512 1 93.88 114 GLN B C 1
ATOM 5731 O O . GLN B 1 114 ? -17.078 5.016 4.512 1 93.88 114 GLN B O 1
ATOM 5736 N N . GLY B 1 115 ? -17.516 3.092 5.547 1 94.19 115 GLY B N 1
ATOM 5737 C CA . GLY B 1 115 ? -17.531 3.705 6.867 1 94.19 115 GLY B CA 1
ATOM 5738 C C . GLY B 1 115 ? -16.141 4.02 7.395 1 94.19 115 GLY B C 1
ATOM 5739 O O . GLY B 1 115 ? -15.203 3.262 7.168 1 94.19 115 GLY B O 1
ATOM 5740 N N . GLY B 1 116 ? -16.109 5.156 8.094 1 94.38 116 GLY B N 1
ATOM 5741 C CA . GLY B 1 116 ? -14.875 5.5 8.789 1 94.38 116 GLY B CA 1
ATOM 5742 C C . GLY B 1 116 ? -13.891 6.262 7.926 1 94.38 116 GLY B C 1
ATOM 5743 O O . GLY B 1 116 ? -12.82 6.652 8.398 1 94.38 116 GLY B O 1
ATOM 5744 N N . LEU B 1 117 ? -14.32 6.547 6.734 1 92.88 117 LEU B N 1
ATOM 5745 C CA . LEU B 1 117 ? -13.352 7.168 5.836 1 92.88 117 LEU B CA 1
ATOM 5746 C C . LEU B 1 117 ? -13.914 8.445 5.23 1 92.88 117 LEU B C 1
ATOM 5748 O O . LEU B 1 117 ? -14.016 8.57 4.008 1 92.88 117 LEU B O 1
ATOM 5752 N N . PRO B 1 118 ? -14.336 9.477 5.895 1 94.06 118 PRO B N 1
ATOM 5753 C CA . PRO B 1 118 ? -14.297 9.461 7.359 1 94.06 118 PRO B CA 1
ATOM 5754 C C . PRO B 1 118 ? -15.688 9.328 7.984 1 94.06 118 PRO B C 1
ATOM 5756 O O . PRO B 1 118 ? -15.844 9.516 9.195 1 94.06 118 PRO B O 1
ATOM 5759 N N . THR B 1 119 ? -16.672 9.055 7.242 1 95.94 119 THR B N 1
ATOM 5760 C CA . THR B 1 119 ? -18.078 9.18 7.613 1 95.94 119 THR B CA 1
ATOM 5761 C C . THR B 1 119 ? -18.484 8.047 8.555 1 95.94 119 THR B C 1
ATOM 5763 O O . THR B 1 119 ? -18.172 6.879 8.305 1 95.94 119 THR B O 1
ATOM 5766 N N . ALA B 1 120 ? -19.203 8.445 9.656 1 97.69 120 ALA B N 1
ATOM 5767 C CA . ALA B 1 120 ? -19.641 7.453 10.633 1 97.69 120 ALA B CA 1
ATOM 5768 C C . ALA B 1 120 ? -20.797 7.984 11.477 1 97.69 120 ALA B C 1
ATOM 5770 O O . ALA B 1 120 ? -21.078 9.188 11.469 1 97.69 120 ALA B O 1
ATOM 5771 N N . PRO B 1 121 ? -21.547 7.086 12.172 1 98.25 121 PRO B N 1
ATOM 5772 C CA . PRO B 1 121 ? -22.578 7.555 13.102 1 98.25 121 PRO B CA 1
ATOM 5773 C C . PRO B 1 121 ? -21.984 8.211 14.352 1 98.25 121 PRO B C 1
ATOM 5775 O O . PRO B 1 121 ? -22.625 9.055 14.969 1 98.25 121 PRO B O 1
ATOM 5778 N N . SER B 1 122 ? -20.875 7.773 14.734 1 97.69 122 SER B N 1
ATOM 5779 C CA . SER B 1 122 ? -20.172 8.266 15.914 1 97.69 122 SER B CA 1
ATOM 5780 C C . SER B 1 122 ? -18.672 8.305 15.688 1 97.69 122 SER B C 1
ATOM 5782 O O . SER B 1 122 ? -18.156 7.668 14.766 1 97.69 122 SER B O 1
ATOM 5784 N N . ALA B 1 123 ? -17.984 9.094 16.5 1 96.5 123 ALA B N 1
ATOM 5785 C CA . ALA B 1 123 ? -16.516 9.18 16.438 1 96.5 123 ALA B CA 1
ATOM 5786 C C . ALA B 1 123 ? -15.875 8.023 17.188 1 96.5 123 ALA B C 1
ATOM 5788 O O . ALA B 1 123 ? -15.133 8.234 18.156 1 96.5 123 ALA B O 1
ATOM 5789 N N . THR B 1 124 ? -16.156 6.824 16.672 1 94.81 124 THR B N 1
ATOM 5790 C CA . THR B 1 124 ? -15.68 5.602 17.312 1 94.81 124 THR B CA 1
ATOM 5791 C C . THR B 1 124 ? -15.039 4.672 16.281 1 94.81 124 THR B C 1
ATOM 5793 O O . THR B 1 124 ? -15.414 4.691 15.102 1 94.81 124 THR B O 1
ATOM 5796 N N . LEU B 1 125 ? -14.078 3.865 16.781 1 94.06 125 LEU B N 1
ATOM 5797 C CA . LEU B 1 125 ? -13.43 2.887 15.922 1 94.06 125 LEU B CA 1
ATOM 5798 C C . LEU B 1 125 ? -14.305 1.653 15.742 1 94.06 125 LEU B C 1
ATOM 5800 O O . LEU B 1 125 ? -15.086 1.302 16.625 1 94.06 125 LEU B O 1
ATOM 5804 N N . SER B 1 126 ? -14.125 1.016 14.57 1 93.06 126 SER B N 1
ATOM 5805 C CA . SER B 1 126 ? -14.938 -0.167 14.297 1 93.06 126 SER B CA 1
ATOM 5806 C C . SER B 1 126 ? -14.234 -1.438 14.758 1 93.06 126 SER B C 1
ATOM 5808 O O . SER B 1 126 ? -14.867 -2.475 14.945 1 93.06 126 SER B O 1
ATOM 5810 N N . GLY B 1 127 ? -12.922 -1.375 14.852 1 91.5 127 GLY B N 1
ATOM 5811 C CA . GLY B 1 127 ? -12.172 -2.568 15.211 1 91.5 127 GLY B CA 1
ATOM 5812 C C . GLY B 1 127 ? -10.82 -2.26 15.828 1 91.5 127 GLY B C 1
ATOM 5813 O O . GLY B 1 127 ? -10.633 -1.196 16.422 1 91.5 127 GLY B O 1
ATOM 5814 N N . HIS B 1 128 ? -9.945 -3.252 15.734 1 90.5 128 HIS B N 1
ATOM 5815 C CA . HIS B 1 128 ? -8.719 -3.166 16.516 1 90.5 128 HIS B CA 1
ATOM 5816 C C . HIS B 1 128 ? -7.516 -2.879 15.633 1 90.5 128 HIS B C 1
ATOM 5818 O O . HIS B 1 128 ? -6.387 -2.766 16.125 1 90.5 128 HIS B O 1
ATOM 5824 N N . ARG B 1 129 ? -7.738 -2.727 14.391 1 86.88 129 ARG B N 1
ATOM 5825 C CA . ARG B 1 129 ? -6.594 -2.627 13.484 1 86.88 129 ARG B CA 1
ATOM 5826 C C . ARG B 1 129 ? -6.5 -1.233 12.875 1 86.88 129 ARG B C 1
ATOM 5828 O O . ARG B 1 129 ? -5.398 -0.706 12.688 1 86.88 129 ARG B O 1
ATOM 5835 N N . ASP B 1 130 ? -7.578 -0.625 12.523 1 88 130 ASP B N 1
ATOM 5836 C CA . ASP B 1 130 ? -7.617 0.705 11.93 1 88 130 ASP B CA 1
ATOM 5837 C C . ASP B 1 130 ? -7.973 1.765 12.969 1 88 130 ASP B C 1
ATOM 5839 O O . ASP B 1 130 ? -9.039 1.709 13.578 1 88 130 ASP B O 1
ATOM 5843 N N . HIS B 1 131 ? -7.117 2.762 13.094 1 93.44 131 HIS B N 1
ATOM 5844 C CA . HIS B 1 131 ? -7.305 3.666 14.227 1 93.44 131 HIS B CA 1
ATOM 5845 C C . HIS B 1 131 ? -7.547 5.094 13.75 1 93.44 131 HIS B C 1
ATOM 5847 O O . HIS B 1 131 ? -7.238 6.051 14.469 1 93.44 131 HIS B O 1
ATOM 5853 N N . GLN B 1 132 ? -8.102 5.23 12.594 1 92.44 132 GLN B N 1
ATOM 5854 C CA . GLN B 1 132 ? -8.531 6.555 12.164 1 92.44 132 GLN B CA 1
ATOM 5855 C C . GLN B 1 132 ? -9.914 6.891 12.711 1 92.44 132 GLN B C 1
ATOM 5857 O O . GLN B 1 132 ? -10.914 6.312 12.273 1 92.44 132 GLN B O 1
ATOM 5862 N N . VAL B 1 133 ? -9.953 7.832 13.578 1 96.44 133 VAL B N 1
ATOM 5863 C CA . VAL B 1 133 ? -11.227 8.211 14.172 1 96.44 133 VAL B CA 1
ATOM 5864 C C . VAL B 1 133 ? -12.07 8.961 13.141 1 96.44 133 VAL B C 1
ATOM 5866 O O . VAL B 1 133 ? -11.602 9.922 12.531 1 96.44 133 VAL B O 1
ATOM 5869 N N . PRO B 1 134 ? -13.32 8.602 12.977 1 96.81 134 PRO B N 1
ATOM 5870 C CA . PRO B 1 134 ? -14.141 9.164 11.906 1 96.81 134 PRO B CA 1
ATOM 5871 C C . PRO B 1 134 ? -14.891 10.422 12.328 1 96.81 134 PRO B C 1
ATOM 5873 O O . PRO B 1 134 ? -14.828 10.82 13.5 1 96.81 134 PRO B O 1
ATOM 5876 N N . HIS B 1 135 ? -15.414 11.055 11.359 1 96.88 135 HIS B N 1
ATOM 5877 C CA . HIS B 1 135 ? -16.344 12.164 11.531 1 96.88 135 HIS B CA 1
ATOM 5878 C C . HIS B 1 135 ? -17.75 11.656 11.812 1 96.88 135 HIS B C 1
ATOM 5880 O O . HIS B 1 135 ? -18.297 10.852 11.055 1 96.88 135 HIS B O 1
ATOM 5886 N N . ALA B 1 136 ? -18.344 12.125 12.891 1 97.31 136 ALA B N 1
ATOM 5887 C CA . ALA B 1 136 ? -19.719 11.789 13.195 1 97.31 136 ALA B CA 1
ATOM 5888 C C . ALA B 1 136 ? -20.688 12.656 12.391 1 97.31 136 ALA B C 1
ATOM 5890 O O . ALA B 1 136 ? -20.703 13.883 12.523 1 97.31 136 ALA B O 1
ATOM 5891 N N . LEU B 1 137 ? -21.531 12.008 11.641 1 96.94 137 LEU B N 1
ATOM 5892 C CA . LEU B 1 137 ? -22.484 12.719 10.797 1 96.94 137 LEU B CA 1
ATOM 5893 C C . LEU B 1 137 ? -23.5 13.5 11.648 1 96.94 137 LEU B C 1
ATOM 5895 O O . LEU B 1 137 ? -23.953 13 12.672 1 96.94 137 LEU B O 1
ATOM 5899 N N . ASP B 1 138 ? -23.797 14.68 11.188 1 93.94 138 ASP B N 1
ATOM 5900 C CA . ASP B 1 138 ? -24.906 15.398 11.797 1 93.94 138 ASP B CA 1
ATOM 5901 C C . ASP B 1 138 ? -26.219 15.125 11.062 1 93.94 138 ASP B C 1
ATOM 5903 O O . ASP B 1 138 ? -26.25 14.359 10.094 1 93.94 138 ASP B O 1
ATOM 5907 N N . LEU B 1 139 ? -27.328 15.719 11.523 1 94.75 139 LEU B N 1
ATOM 5908 C CA . LEU B 1 139 ? -28.641 15.422 10.977 1 94.75 139 LEU B CA 1
ATOM 5909 C C . LEU B 1 139 ? -28.766 15.922 9.539 1 94.75 139 LEU B C 1
ATOM 5911 O O . LEU B 1 139 ? -29.391 15.266 8.703 1 94.75 139 LEU B O 1
ATOM 5915 N N . ASP B 1 140 ? -28.172 17.094 9.258 1 94.19 140 ASP B N 1
ATOM 5916 C CA . ASP B 1 140 ? -28.219 17.625 7.898 1 94.19 140 ASP B CA 1
ATOM 5917 C C . ASP B 1 140 ? -27.453 16.734 6.926 1 94.19 140 ASP B C 1
ATOM 5919 O O . ASP B 1 140 ? -27.906 16.5 5.809 1 94.19 140 ASP B O 1
ATOM 5923 N N . GLU B 1 141 ? -26.281 16.312 7.336 1 95.62 141 GLU B N 1
ATOM 5924 C CA . GLU B 1 141 ? -25.484 15.414 6.512 1 95.62 141 GLU B CA 1
ATOM 5925 C C . GLU B 1 141 ? -26.219 14.102 6.25 1 95.62 141 GLU B C 1
ATOM 5927 O O . GLU B 1 141 ? -26.156 13.555 5.148 1 95.62 141 GLU B O 1
ATOM 5932 N N . MET B 1 142 ? -26.875 13.57 7.238 1 97.69 142 MET B N 1
ATOM 5933 C CA . MET B 1 142 ? -27.625 12.336 7.086 1 97.69 142 MET B CA 1
ATOM 5934 C C . MET B 1 142 ? -28.781 12.516 6.105 1 97.69 142 MET B C 1
ATOM 5936 O O . MET B 1 142 ? -29.031 11.648 5.27 1 97.69 142 MET B O 1
ATOM 5940 N N . SER B 1 143 ? -29.469 13.641 6.266 1 97.56 143 SER B N 1
ATOM 5941 C CA . SER B 1 143 ? -30.547 13.945 5.32 1 97.56 143 SER B CA 1
ATOM 5942 C C . SER B 1 143 ? -30.016 14.039 3.896 1 97.56 143 SER B C 1
ATOM 5944 O O . SER B 1 143 ? -30.641 13.539 2.957 1 97.56 143 SER B O 1
ATOM 5946 N N . TRP B 1 144 ? -28.906 14.734 3.793 1 97.31 144 TRP B N 1
ATOM 5947 C CA . TRP B 1 144 ? -28.266 14.836 2.486 1 97.31 144 TRP B CA 1
ATOM 5948 C C . TRP B 1 144 ? -27.922 13.453 1.945 1 97.31 144 TRP B C 1
ATOM 5950 O O . TRP B 1 144 ? -28.109 13.18 0.759 1 97.31 144 TRP B O 1
ATOM 5960 N N . LEU B 1 145 ? -27.422 12.578 2.742 1 97.44 145 LEU B N 1
ATOM 5961 C CA . LEU B 1 145 ? -27.016 11.234 2.352 1 97.44 145 LEU B CA 1
ATOM 5962 C C . LEU B 1 145 ? -28.203 10.43 1.844 1 97.44 145 LEU B C 1
ATOM 5964 O O . LEU B 1 145 ? -28.109 9.719 0.844 1 97.44 145 LEU B O 1
ATOM 5968 N N . VAL B 1 146 ? -29.297 10.57 2.564 1 98.56 146 VAL B N 1
ATOM 5969 C CA . VAL B 1 146 ? -30.516 9.875 2.16 1 98.56 146 VAL B CA 1
ATOM 5970 C C . VAL B 1 146 ? -30.922 10.305 0.752 1 98.56 146 VAL B C 1
ATOM 5972 O O . VAL B 1 146 ? -31.219 9.469 -0.104 1 98.56 146 VAL B O 1
ATOM 5975 N N . ARG B 1 147 ? -30.875 11.586 0.527 1 98.25 147 ARG B N 1
ATOM 5976 C CA . ARG B 1 147 ? -31.203 12.109 -0.794 1 98.25 147 ARG B CA 1
ATOM 5977 C C . ARG B 1 147 ? -30.219 11.609 -1.842 1 98.25 147 ARG B C 1
ATOM 5979 O O . ARG B 1 147 ? -30.609 11.234 -2.945 1 98.25 147 ARG B O 1
ATOM 5986 N N . GLU B 1 148 ? -28.953 11.609 -1.478 1 97.88 148 GLU B N 1
ATOM 5987 C CA . GLU B 1 148 ? -27.906 11.203 -2.404 1 97.88 148 GLU B CA 1
ATOM 5988 C C . GLU B 1 148 ? -28.047 9.734 -2.785 1 97.88 148 GLU B C 1
ATOM 5990 O O . GLU B 1 148 ? -27.844 9.367 -3.945 1 97.88 148 GLU B O 1
ATOM 5995 N N . TYR B 1 149 ? -28.375 8.875 -1.862 1 98.12 149 TYR B N 1
ATOM 5996 C CA . TYR B 1 149 ? -28.609 7.473 -2.174 1 98.12 149 TYR B CA 1
ATOM 5997 C C . TYR B 1 149 ? -29.734 7.32 -3.184 1 98.12 149 TYR B C 1
ATOM 5999 O O . TYR B 1 149 ? -29.609 6.559 -4.148 1 98.12 149 TYR B O 1
ATOM 6007 N N . GLY B 1 150 ? -30.828 8.039 -2.916 1 98.31 150 GLY B N 1
ATOM 6008 C CA . GLY B 1 150 ? -31.953 7.988 -3.848 1 98.31 150 GLY B CA 1
ATOM 6009 C C . GLY B 1 150 ? -31.578 8.453 -5.246 1 98.31 150 GLY B C 1
ATOM 6010 O O . GLY B 1 150 ? -31.891 7.785 -6.23 1 98.31 150 GLY B O 1
ATOM 6011 N N . GLU B 1 151 ? -30.891 9.578 -5.297 1 97.69 151 GLU B N 1
ATOM 6012 C CA . GLU B 1 151 ? -30.5 10.141 -6.582 1 97.69 151 GLU B CA 1
ATOM 6013 C C . GLU B 1 151 ? -29.516 9.227 -7.309 1 97.69 151 GLU B C 1
ATOM 6015 O O . GLU B 1 151 ? -29.625 9.031 -8.523 1 97.69 151 GLU B O 1
ATOM 6020 N N . SER B 1 152 ? -28.562 8.688 -6.598 1 97.12 152 SER B N 1
ATOM 6021 C CA . SER B 1 152 ? -27.578 7.777 -7.176 1 97.12 152 SER B CA 1
ATOM 6022 C C . SER B 1 152 ? -28.234 6.504 -7.691 1 97.12 152 SER B C 1
ATOM 6024 O O . SER B 1 152 ? -27.875 6.008 -8.766 1 97.12 152 SER B O 1
ATOM 6026 N N . ALA B 1 153 ? -29.156 6 -6.938 1 97.5 153 ALA B N 1
ATOM 6027 C CA . ALA B 1 153 ? -29.891 4.809 -7.367 1 97.5 153 ALA B CA 1
ATOM 6028 C C . ALA B 1 153 ? -30.672 5.074 -8.648 1 97.5 153 ALA B C 1
ATOM 6030 O O . ALA B 1 153 ? -30.766 4.199 -9.516 1 97.5 153 ALA B O 1
ATOM 6031 N N . ALA B 1 154 ? -31.234 6.25 -8.734 1 97.56 154 ALA B N 1
ATOM 6032 C CA . ALA B 1 154 ? -31.969 6.625 -9.938 1 97.56 154 ALA B CA 1
ATOM 6033 C C . ALA B 1 154 ? -31.047 6.641 -11.156 1 97.56 154 ALA B C 1
ATOM 6035 O O . ALA B 1 154 ? -31.453 6.23 -12.25 1 97.56 154 ALA B O 1
ATOM 6036 N N . LEU B 1 155 ? -29.828 7.137 -11 1 96.62 155 LEU B N 1
ATOM 6037 C CA . LEU B 1 155 ? -28.859 7.125 -12.086 1 96.62 155 LEU B CA 1
ATOM 6038 C C . LEU B 1 155 ? -28.531 5.699 -12.516 1 96.62 155 LEU B C 1
ATOM 6040 O O . LEU B 1 155 ? -28.406 5.418 -13.703 1 96.62 155 LEU B O 1
ATOM 6044 N N . ALA B 1 156 ? -28.422 4.836 -11.57 1 96.44 156 ALA B N 1
ATOM 6045 C CA . ALA B 1 156 ? -28.188 3.428 -11.883 1 96.44 156 ALA B CA 1
ATOM 6046 C C . ALA B 1 156 ? -29.359 2.846 -12.672 1 96.44 156 ALA B C 1
ATOM 6048 O O . ALA B 1 156 ? -29.156 2.107 -13.641 1 96.44 156 ALA B O 1
ATOM 6049 N N . ALA B 1 157 ? -30.562 3.131 -12.203 1 96.81 157 ALA B N 1
ATOM 6050 C CA . ALA B 1 157 ? -31.766 2.668 -12.898 1 96.81 157 ALA B CA 1
ATOM 6051 C C . ALA B 1 157 ? -31.812 3.203 -14.328 1 96.81 157 ALA B C 1
ATOM 6053 O O . ALA B 1 157 ? -32.188 2.482 -15.258 1 96.81 157 ALA B O 1
ATOM 6054 N N . ASP B 1 158 ? -31.406 4.43 -14.453 1 96.25 158 ASP B N 1
ATOM 6055 C CA . ASP B 1 158 ? -31.344 5.043 -15.781 1 96.25 158 ASP B CA 1
ATOM 6056 C C . ASP B 1 158 ? -30.344 4.328 -16.672 1 96.25 158 ASP B C 1
ATOM 6058 O O . ASP B 1 158 ? -30.469 4.328 -17.906 1 96.25 158 ASP B O 1
ATOM 6062 N N . GLY B 1 159 ? -29.312 3.785 -16.062 1 95.5 159 GLY B N 1
ATOM 6063 C CA . GLY B 1 159 ? -28.344 2.992 -16.781 1 95.5 159 GLY B CA 1
ATOM 6064 C C . GLY B 1 159 ? -28.781 1.552 -16.984 1 95.5 159 GLY B C 1
ATOM 6065 O O . GLY B 1 159 ? -27.953 0.692 -17.312 1 95.5 159 GLY B O 1
ATOM 6066 N N . ASP B 1 160 ? -30.031 1.265 -16.609 1 96 160 ASP B N 1
ATOM 6067 C CA . ASP B 1 160 ? -30.688 -0.012 -16.859 1 96 160 ASP B CA 1
ATOM 6068 C C . ASP B 1 160 ? -30.172 -1.088 -15.906 1 96 160 ASP B C 1
ATOM 6070 O O . ASP B 1 160 ? -30.062 -2.256 -16.281 1 96 160 ASP B O 1
ATOM 6074 N N . ALA B 1 161 ? -29.781 -0.715 -14.797 1 95.38 161 ALA B N 1
ATOM 6075 C CA . ALA B 1 161 ? -29.484 -1.707 -13.766 1 95.38 161 ALA B CA 1
ATOM 6076 C C . ALA B 1 161 ? -30.719 -2.557 -13.453 1 95.38 161 ALA B C 1
ATOM 6078 O O . ALA B 1 161 ? -31.844 -2.053 -13.461 1 95.38 161 ALA B O 1
ATOM 6079 N N . ASP B 1 162 ? -30.531 -3.814 -13.18 1 97.38 162 ASP B N 1
ATOM 6080 C CA . ASP B 1 162 ? -31.641 -4.711 -12.867 1 97.38 162 ASP B CA 1
ATOM 6081 C C . ASP B 1 162 ? -31.875 -4.793 -11.359 1 97.38 162 ASP B C 1
ATOM 6083 O O . ASP B 1 162 ? -33 -5.016 -10.906 1 97.38 162 ASP B O 1
ATOM 6087 N N . VAL B 1 163 ? -30.828 -4.699 -10.633 1 97.31 163 VAL B N 1
ATOM 6088 C CA . VAL B 1 163 ? -30.859 -4.867 -9.18 1 97.31 163 VAL B CA 1
ATOM 6089 C C . VAL B 1 163 ? -30.062 -3.75 -8.508 1 97.31 163 VAL B C 1
ATOM 6091 O O . VAL B 1 163 ? -28.953 -3.42 -8.945 1 97.31 163 VAL B O 1
ATOM 6094 N N . ILE B 1 164 ? -30.656 -3.158 -7.531 1 97.31 164 ILE B N 1
ATOM 6095 C CA . ILE B 1 164 ? -29.953 -2.271 -6.613 1 97.31 164 ILE B CA 1
ATOM 6096 C C . ILE B 1 164 ? -29.734 -2.984 -5.277 1 97.31 164 ILE B C 1
ATOM 6098 O O . ILE B 1 164 ? -30.688 -3.457 -4.656 1 97.31 164 ILE B O 1
ATOM 6102 N N . GLU B 1 165 ? -28.484 -3.141 -4.898 1 97.19 165 GLU B N 1
ATOM 6103 C CA . GLU B 1 165 ? -28.188 -3.717 -3.592 1 97.19 165 GLU B CA 1
ATOM 6104 C C . GLU B 1 165 ? -27.516 -2.695 -2.678 1 97.19 165 GLU B C 1
ATOM 6106 O O . GLU B 1 165 ? -26.484 -2.119 -3.029 1 97.19 165 GLU B O 1
ATOM 6111 N N . LEU B 1 166 ? -28.109 -2.424 -1.541 1 97.12 166 LEU B N 1
ATOM 6112 C CA . LEU B 1 166 ? -27.5 -1.572 -0.53 1 97.12 166 LEU B CA 1
ATOM 6113 C C . LEU B 1 166 ? -26.484 -2.357 0.299 1 97.12 166 LEU B C 1
ATOM 6115 O O . LEU B 1 166 ? -26.828 -3.381 0.896 1 97.12 166 LEU B O 1
ATOM 6119 N N . HIS B 1 167 ? -25.266 -1.808 0.284 1 95.69 167 HIS B N 1
ATOM 6120 C CA . HIS B 1 167 ? -24.188 -2.434 1.051 1 95.69 167 HIS B CA 1
ATOM 6121 C C . HIS B 1 167 ? -24.25 -2.021 2.518 1 95.69 167 HIS B C 1
ATOM 6123 O O . HIS B 1 167 ? -23.766 -0.949 2.887 1 95.69 167 HIS B O 1
ATOM 6129 N N . ALA B 1 168 ? -24.875 -2.705 3.41 1 97.31 168 ALA B N 1
ATOM 6130 C CA . ALA B 1 168 ? -24.891 -2.484 4.855 1 97.31 168 ALA B CA 1
ATOM 6131 C C . ALA B 1 168 ? -24.062 -3.531 5.586 1 97.31 168 ALA B C 1
ATOM 6133 O O . ALA B 1 168 ? -24.531 -4.156 6.539 1 97.31 168 ALA B O 1
ATOM 6134 N N . ASN B 1 169 ? -22.906 -3.748 5 1 94.81 169 ASN B N 1
ATOM 6135 C CA . ASN B 1 169 ? -21.953 -4.754 5.445 1 94.81 169 ASN B CA 1
ATOM 6136 C C . ASN B 1 169 ? -20.516 -4.348 5.109 1 94.81 169 ASN B C 1
ATOM 6138 O O . ASN B 1 169 ? -20.297 -3.301 4.504 1 94.81 169 ASN B O 1
ATOM 6142 N N . HIS B 1 170 ? -19.547 -5.07 5.559 1 92.5 170 HIS B N 1
ATOM 6143 C CA . HIS B 1 170 ? -18.141 -4.922 5.199 1 92.5 170 HIS B CA 1
ATOM 6144 C C . HIS B 1 170 ? -17.641 -3.516 5.5 1 92.5 170 HIS B C 1
ATOM 6146 O O . HIS B 1 170 ? -17.031 -2.875 4.645 1 92.5 170 HIS B O 1
ATOM 6152 N N . ASP B 1 171 ? -18.031 -2.957 6.629 1 93.31 171 ASP B N 1
ATOM 6153 C CA . ASP B 1 171 ? -17.578 -1.66 7.129 1 93.31 171 ASP B CA 1
ATOM 6154 C C . ASP B 1 171 ? -18.156 -0.521 6.293 1 93.31 171 ASP B C 1
ATOM 6156 O O . ASP B 1 171 ? -17.516 0.512 6.109 1 93.31 171 ASP B O 1
ATOM 6160 N N . ASP B 1 172 ? -19.25 -0.75 5.766 1 95.5 172 ASP B N 1
ATOM 6161 C CA . ASP B 1 172 ? -20.031 0.316 5.148 1 95.5 172 ASP B CA 1
ATOM 6162 C C . ASP B 1 172 ? -20.641 1.229 6.207 1 95.5 172 ASP B C 1
ATOM 6164 O O . ASP B 1 172 ? -20.922 0.792 7.324 1 95.5 172 ASP B O 1
ATOM 6168 N N . VAL B 1 173 ? -20.891 2.449 5.844 1 97.06 173 VAL B N 1
ATOM 6169 C CA . VAL B 1 173 ? -21.438 3.414 6.793 1 97.06 173 VAL B CA 1
ATOM 6170 C C . VAL B 1 173 ? -22.781 2.928 7.305 1 97.06 173 VAL B C 1
ATOM 6172 O O . VAL B 1 173 ? -23.125 3.125 8.477 1 97.06 173 VAL B O 1
ATOM 6175 N N . LEU B 1 174 ? -23.547 2.283 6.461 1 98.25 174 LEU B N 1
ATOM 6176 C CA . LEU B 1 174 ? -24.859 1.782 6.859 1 98.25 174 LEU B CA 1
ATOM 6177 C C . LEU B 1 174 ? -24.734 0.683 7.906 1 98.25 174 LEU B C 1
ATOM 6179 O O . LEU B 1 174 ? -25.516 0.619 8.852 1 98.25 174 LEU B O 1
ATOM 6183 N N . GLN B 1 175 ? -23.766 -0.15 7.742 1 97.56 175 GLN B N 1
ATOM 6184 C CA . GLN B 1 175 ? -23.516 -1.134 8.789 1 97.56 175 GLN B CA 1
ATOM 6185 C C . GLN B 1 175 ? -23.125 -0.455 10.102 1 97.56 175 GLN B C 1
ATOM 6187 O O . GLN B 1 175 ? -23.531 -0.894 11.18 1 97.56 175 GLN B O 1
ATOM 6192 N N . TRP B 1 176 ? -22.312 0.557 9.992 1 97.75 176 TRP B N 1
ATOM 6193 C CA . TRP B 1 176 ? -21.844 1.235 11.195 1 97.75 176 TRP B CA 1
ATOM 6194 C C . TRP B 1 176 ? -23.016 1.851 11.961 1 97.75 176 TRP B C 1
ATOM 6196 O O . TRP B 1 176 ? -22.969 1.953 13.188 1 97.75 176 TRP B O 1
ATOM 6206 N N . PHE B 1 177 ? -24.047 2.266 11.305 1 98.56 177 PHE B N 1
ATOM 6207 C CA . PHE B 1 177 ? -25.25 2.758 11.977 1 98.56 177 PHE B CA 1
ATOM 6208 C C . PHE B 1 177 ? -26 1.619 12.664 1 98.56 177 PHE B C 1
ATOM 6210 O O . PHE B 1 177 ? -26.625 1.822 13.703 1 98.56 177 PHE B O 1
ATOM 6217 N N . LEU B 1 178 ? -25.922 0.429 12.109 1 98.5 178 LEU B N 1
ATOM 6218 C CA . LEU B 1 178 ? -26.656 -0.718 12.633 1 98.5 178 LEU B CA 1
ATOM 6219 C C . LEU B 1 178 ? -25.969 -1.293 13.859 1 98.5 178 LEU B C 1
ATOM 6221 O O . LEU B 1 178 ? -26.609 -1.862 14.742 1 98.5 178 LEU B O 1
ATOM 6225 N N . SER B 1 179 ? -24.703 -1.209 13.969 1 97.56 179 SER B N 1
ATOM 6226 C CA . SER B 1 179 ? -23.891 -1.878 14.984 1 97.56 179 SER B CA 1
ATOM 6227 C C . SER B 1 179 ? -23.844 -1.068 16.281 1 97.56 179 SER B C 1
ATOM 6229 O O . SER B 1 179 ? -23.484 0.112 16.266 1 97.56 179 SER B O 1
ATOM 6231 N N . PRO B 1 180 ? -24.109 -1.704 17.406 1 96.88 180 PRO B N 1
ATOM 6232 C CA . PRO B 1 180 ? -23.969 -0.991 18.688 1 96.88 180 PRO B CA 1
ATOM 6233 C C . PRO B 1 180 ? -22.516 -0.633 19 1 96.88 180 PRO B C 1
ATOM 6235 O O . PRO B 1 180 ? -22.25 0.236 19.844 1 96.88 180 PRO B O 1
ATOM 6238 N N . ARG B 1 181 ? -21.625 -1.269 18.359 1 95.44 181 ARG B N 1
ATOM 6239 C CA . ARG B 1 181 ? -20.219 -1.003 18.594 1 95.44 181 ARG B CA 1
ATOM 6240 C C . ARG B 1 181 ? -19.812 0.355 18.031 1 95.44 181 ARG B C 1
ATOM 6242 O O . ARG B 1 181 ? -19.016 1.074 18.641 1 95.44 181 ARG B O 1
ATOM 6249 N N . THR B 1 182 ? -20.344 0.733 16.906 1 96.88 182 THR B N 1
ATOM 6250 C CA . THR B 1 182 ? -19.906 1.938 16.203 1 96.88 182 THR B CA 1
ATOM 6251 C C . THR B 1 182 ? -20.938 3.053 16.344 1 96.88 182 THR B C 1
ATOM 6253 O O . THR B 1 182 ? -20.641 4.227 16.125 1 96.88 182 THR B O 1
ATOM 6256 N N . ASN B 1 183 ? -22.172 2.73 16.625 1 98.31 183 ASN B N 1
ATOM 6257 C CA . ASN B 1 183 ? -23.234 3.711 16.781 1 98.31 183 ASN B CA 1
ATOM 6258 C C . ASN B 1 183 ? -23.547 3.959 18.266 1 98.31 183 ASN B C 1
ATOM 6260 O O . ASN B 1 183 ? -24.344 3.236 18.859 1 98.31 183 ASN B O 1
ATOM 6264 N N . ARG B 1 184 ? -23 5.066 18.672 1 96.88 184 ARG B N 1
ATOM 6265 C CA . ARG B 1 184 ? -23.188 5.438 20.062 1 96.88 184 ARG B CA 1
ATOM 6266 C C . ARG B 1 184 ? -24.078 6.668 20.203 1 96.88 184 ARG B C 1
ATOM 6268 O O . ARG B 1 184 ? -24.016 7.379 21.203 1 96.88 184 ARG B O 1
ATOM 6275 N N . ARG B 1 185 ? -24.844 6.879 19.219 1 97.69 185 ARG B N 1
ATOM 6276 C CA . ARG B 1 185 ? -25.719 8.039 19.203 1 97.69 185 ARG B CA 1
ATOM 6277 C C . ARG B 1 185 ? -26.828 7.895 20.25 1 97.69 185 ARG B C 1
ATOM 6279 O O . ARG B 1 185 ? -27.219 6.777 20.594 1 97.69 185 ARG B O 1
ATOM 6286 N N . THR B 1 186 ? -27.344 9.078 20.641 1 96.62 186 THR B N 1
ATOM 6287 C CA . THR B 1 186 ? -28.438 9.086 21.625 1 96.62 186 THR B CA 1
ATOM 6288 C C . THR B 1 186 ? -29.688 9.719 21.031 1 96.62 186 THR B C 1
ATOM 6290 O O . THR B 1 186 ? -30.703 9.859 21.719 1 96.62 186 THR B O 1
ATOM 6293 N N . ASP B 1 187 ? -29.625 10.078 19.844 1 96.81 187 ASP B N 1
ATOM 6294 C CA . ASP B 1 187 ? -30.781 10.664 19.172 1 96.81 187 ASP B CA 1
ATOM 6295 C C . ASP B 1 187 ? -31.609 9.594 18.484 1 96.81 187 ASP B C 1
ATOM 6297 O O . ASP B 1 187 ? -31.562 8.422 18.859 1 96.81 187 ASP B O 1
ATOM 6301 N N . ALA B 1 188 ? -32.375 10.07 17.484 1 98.06 188 ALA B N 1
ATOM 6302 C CA . ALA B 1 188 ? -33.344 9.188 16.844 1 98.06 188 ALA B CA 1
ATOM 6303 C C . ALA B 1 188 ? -32.656 8.18 15.938 1 98.06 188 ALA B C 1
ATOM 6305 O O . ALA B 1 188 ? -33.281 7.301 15.359 1 98.06 188 ALA B O 1
ATOM 6306 N N . TYR B 1 189 ? -31.359 8.203 15.883 1 98.44 189 TYR B N 1
ATOM 6307 C CA . TYR B 1 189 ? -30.641 7.336 14.953 1 98.44 189 TYR B CA 1
ATOM 6308 C C . TYR B 1 189 ? -29.719 6.395 15.711 1 98.44 189 TYR B C 1
ATOM 6310 O O . TYR B 1 189 ? -28.875 5.715 15.102 1 98.44 189 TYR B O 1
ATOM 6318 N N . GLY B 1 190 ? -29.797 6.34 17.062 1 97.69 190 GLY B N 1
ATOM 6319 C CA . GLY B 1 190 ? -28.984 5.441 17.859 1 97.69 190 GLY B CA 1
ATOM 6320 C C . GLY B 1 190 ? -29.703 4.914 19.078 1 97.69 190 GLY B C 1
ATOM 6321 O O . GLY B 1 190 ? -30.844 5.273 19.344 1 97.69 190 GLY B O 1
ATOM 6322 N N . GLY B 1 191 ? -29.016 4.031 19.828 1 96.12 191 GLY B N 1
ATOM 6323 C CA . GLY B 1 191 ? -29.562 3.461 21.047 1 96.12 191 GLY B CA 1
ATOM 6324 C C . GLY B 1 191 ? -30.359 2.189 20.812 1 96.12 191 GLY B C 1
ATOM 6325 O O . GLY B 1 191 ? -29.797 1.096 20.781 1 96.12 191 GLY B O 1
ATOM 6326 N N . SER B 1 192 ? -31.625 2.334 20.422 1 96.12 192 SER B N 1
ATOM 6327 C CA . SER B 1 192 ? -32.5 1.179 20.203 1 96.12 192 SER B CA 1
ATOM 6328 C C . SER B 1 192 ? -32.281 0.589 18.812 1 96.12 192 SER B C 1
ATOM 6330 O O . SER B 1 192 ? -31.812 1.284 17.891 1 96.12 192 SER B O 1
ATOM 6332 N N . PRO B 1 193 ? -32.625 -0.684 18.656 1 95.88 193 PRO B N 1
ATOM 6333 C CA . PRO B 1 193 ? -32.531 -1.288 17.312 1 95.88 193 PRO B CA 1
ATOM 6334 C C . PRO B 1 193 ? -33.312 -0.523 16.266 1 95.88 193 PRO B C 1
ATOM 6336 O O . PRO B 1 193 ? -32.875 -0.382 15.125 1 95.88 193 PRO B O 1
ATOM 6339 N N . GLU B 1 194 ? -34.438 -0.002 16.656 1 96.88 194 GLU B N 1
ATOM 6340 C CA . GLU B 1 194 ? -35.281 0.759 15.734 1 96.88 194 GLU B CA 1
ATOM 6341 C C . GLU B 1 194 ? -34.594 2.043 15.281 1 96.88 194 GLU B C 1
ATOM 6343 O O . GLU B 1 194 ? -34.594 2.383 14.102 1 96.88 194 GLU B O 1
ATOM 6348 N N . ASN B 1 195 ? -34.031 2.699 16.281 1 98.19 195 ASN B N 1
ATOM 6349 C CA . ASN B 1 195 ? -33.312 3.932 15.961 1 98.19 195 ASN B CA 1
ATOM 6350 C C . ASN B 1 195 ? -32.094 3.662 15.094 1 98.19 195 ASN B C 1
ATOM 6352 O O . ASN B 1 195 ? -31.797 4.422 14.172 1 98.19 195 ASN B O 1
ATOM 6356 N N . ARG B 1 196 ? -31.391 2.586 15.344 1 98.25 196 ARG B N 1
ATOM 6357 C CA . ARG B 1 196 ? -30.172 2.258 14.609 1 98.25 196 ARG B CA 1
ATOM 6358 C C . ARG B 1 196 ? -30.484 1.853 13.18 1 98.25 196 ARG B C 1
ATOM 6360 O O . ARG B 1 196 ? -29.672 2.043 12.273 1 98.25 196 ARG B O 1
ATOM 6367 N N . ARG B 1 197 ? -31.641 1.358 12.883 1 98 197 ARG B N 1
ATOM 6368 C CA . ARG B 1 197 ? -32.031 0.921 11.555 1 98 197 ARG B CA 1
ATOM 6369 C C . ARG B 1 197 ? -32.625 2.08 10.75 1 98 197 ARG B C 1
ATOM 6371 O O . ARG B 1 197 ? -32.781 1.973 9.531 1 98 197 ARG B O 1
ATOM 6378 N N . ARG B 1 198 ? -32.938 3.186 11.352 1 98.62 198 ARG B N 1
ATOM 6379 C CA . ARG B 1 198 ? -33.719 4.27 10.766 1 98.62 198 ARG B CA 1
ATOM 6380 C C . ARG B 1 198 ? -33.062 4.801 9.5 1 98.62 198 ARG B C 1
ATOM 6382 O O . ARG B 1 198 ? -33.719 5 8.484 1 98.62 198 ARG B O 1
ATOM 6389 N N . LEU B 1 199 ? -31.734 5.062 9.562 1 98.75 199 LEU B N 1
ATOM 6390 C CA . LEU B 1 199 ? -31.062 5.609 8.383 1 98.75 199 LEU B CA 1
ATOM 6391 C C . LEU B 1 199 ? -31.203 4.656 7.199 1 98.75 199 LEU B C 1
ATOM 6393 O O . LEU B 1 199 ? -31.5 5.086 6.082 1 98.75 199 LEU B O 1
ATOM 6397 N N . LEU B 1 200 ? -30.938 3.381 7.414 1 98.75 200 LEU B N 1
ATOM 6398 C CA . LEU B 1 200 ? -31.047 2.396 6.344 1 98.75 200 LEU B CA 1
ATOM 6399 C C . LEU B 1 200 ? -32.469 2.371 5.785 1 98.75 200 LEU B C 1
ATOM 6401 O O . LEU B 1 200 ? -32.656 2.311 4.566 1 98.75 200 LEU B O 1
ATOM 6405 N N . ARG B 1 201 ? -33.438 2.404 6.645 1 98.62 201 ARG B N 1
ATOM 6406 C CA . ARG B 1 201 ? -34.844 2.432 6.219 1 98.62 201 ARG B CA 1
ATOM 6407 C C . ARG B 1 201 ? -35.125 3.65 5.348 1 98.62 201 ARG B C 1
ATOM 6409 O O . ARG B 1 201 ? -35.75 3.531 4.285 1 98.62 201 ARG B O 1
ATOM 6416 N N . GLU B 1 202 ? -34.688 4.816 5.828 1 98.81 202 GLU B N 1
ATOM 6417 C CA . GLU B 1 202 ? -34.906 6.051 5.082 1 98.81 202 GLU B CA 1
ATOM 6418 C C . GLU B 1 202 ? -34.219 5.988 3.713 1 98.81 202 GLU B C 1
ATOM 6420 O O . GLU B 1 202 ? -34.75 6.488 2.727 1 98.81 202 GLU B O 1
ATOM 6425 N N . VAL B 1 203 ? -33.062 5.379 3.627 1 98.81 203 VAL B N 1
ATOM 6426 C CA . VAL B 1 203 ? -32.344 5.227 2.367 1 98.81 203 VAL B CA 1
ATOM 6427 C C . VAL B 1 203 ? -33.156 4.324 1.423 1 98.81 203 VAL B C 1
ATOM 6429 O O . VAL B 1 203 ? -33.312 4.652 0.248 1 98.81 203 VAL B O 1
ATOM 6432 N N . VAL B 1 204 ? -33.625 3.213 1.909 1 98.69 204 VAL B N 1
ATOM 6433 C CA . VAL B 1 204 ? -34.438 2.289 1.098 1 98.69 204 VAL B CA 1
ATOM 6434 C C . VAL B 1 204 ? -35.688 2.998 0.573 1 98.69 204 VAL B C 1
ATOM 6436 O O . VAL B 1 204 ? -36.031 2.871 -0.605 1 98.69 204 VAL B O 1
ATOM 6439 N N . GLU B 1 205 ? -36.312 3.734 1.445 1 98.44 205 GLU B N 1
ATOM 6440 C CA . GLU B 1 205 ? -37.5 4.473 1.063 1 98.44 205 GLU B CA 1
ATOM 6441 C C . GLU B 1 205 ? -37.219 5.5 -0.021 1 98.44 205 GLU B C 1
ATOM 6443 O O . GLU B 1 205 ? -37.969 5.664 -0.965 1 98.44 205 GLU B O 1
ATOM 6448 N N . ALA B 1 206 ? -36.094 6.176 0.169 1 98.69 206 ALA B N 1
ATOM 6449 C CA . ALA B 1 206 ? -35.688 7.168 -0.822 1 98.69 206 ALA B CA 1
ATOM 6450 C C . ALA B 1 206 ? -35.438 6.52 -2.182 1 98.69 206 ALA B C 1
ATOM 6452 O O . ALA B 1 206 ? -35.812 7.082 -3.219 1 98.69 206 ALA B O 1
ATOM 6453 N N . ILE B 1 207 ? -34.844 5.395 -2.201 1 98.5 207 ILE B N 1
ATOM 6454 C CA . ILE B 1 207 ? -34.562 4.66 -3.428 1 98.5 207 ILE B CA 1
ATOM 6455 C C . ILE B 1 207 ? -35.844 4.258 -4.109 1 98.5 207 ILE B C 1
ATOM 6457 O O . ILE B 1 207 ? -36.031 4.496 -5.309 1 98.5 207 ILE B O 1
ATOM 6461 N N . ARG B 1 208 ? -36.812 3.705 -3.367 1 98.06 208 ARG B N 1
ATOM 6462 C CA . ARG B 1 208 ? -38.094 3.281 -3.906 1 98.06 208 ARG B CA 1
ATOM 6463 C C . ARG B 1 208 ? -38.906 4.473 -4.449 1 98.06 208 ARG B C 1
ATOM 6465 O O . ARG B 1 208 ? -39.594 4.355 -5.465 1 98.06 208 ARG B O 1
ATOM 6472 N N . ALA B 1 209 ? -38.719 5.559 -3.807 1 97.75 209 ALA B N 1
ATOM 6473 C CA . ALA B 1 209 ? -39.469 6.758 -4.199 1 97.75 209 ALA B CA 1
ATOM 6474 C C . ALA B 1 209 ? -38.875 7.363 -5.477 1 97.75 209 ALA B C 1
ATOM 6476 O O . ALA B 1 209 ? -39.625 7.922 -6.293 1 97.75 209 ALA B O 1
ATOM 6477 N N . ARG B 1 210 ? -37.594 7.309 -5.609 1 97.31 210 ARG B N 1
ATOM 6478 C CA . ARG B 1 210 ? -36.938 8.023 -6.684 1 97.31 210 ARG B CA 1
ATOM 6479 C C . ARG B 1 210 ? -36.938 7.215 -7.977 1 97.31 210 ARG B C 1
ATOM 6481 O O . ARG B 1 210 ? -36.906 7.781 -9.07 1 97.31 210 ARG B O 1
ATOM 6488 N N . ILE B 1 211 ? -36.969 5.891 -7.852 1 96.44 211 ILE B N 1
ATOM 6489 C CA . ILE B 1 211 ? -36.938 5.043 -9.039 1 96.44 211 ILE B CA 1
ATOM 6490 C C . ILE B 1 211 ? -38.375 4.785 -9.516 1 96.44 211 ILE B C 1
ATOM 6492 O O . ILE B 1 211 ? -39.188 4.215 -8.789 1 96.44 211 ILE B O 1
ATOM 6496 N N . ALA B 1 212 ? -38.656 5.133 -10.727 1 89.88 212 ALA B N 1
ATOM 6497 C CA . ALA B 1 212 ? -40 5.141 -11.234 1 89.88 212 ALA B CA 1
ATOM 6498 C C . ALA B 1 212 ? -40.375 3.797 -11.859 1 89.88 212 ALA B C 1
ATOM 6500 O O . ALA B 1 212 ? -41.562 3.51 -12.086 1 89.88 212 ALA B O 1
ATOM 6501 N N . ARG B 1 213 ? -39.5 2.918 -12.07 1 94.88 213 ARG B N 1
ATOM 6502 C CA . ARG B 1 213 ? -39.781 1.629 -12.695 1 94.88 213 ARG B CA 1
ATOM 6503 C C . ARG B 1 213 ? -39.625 0.49 -11.695 1 94.88 213 ARG B C 1
ATOM 6505 O O . ARG B 1 213 ? -38.938 0.636 -10.688 1 94.88 213 ARG B O 1
ATOM 6512 N N . PRO B 1 214 ? -40.281 -0.633 -11.984 1 96 214 PRO B N 1
ATOM 6513 C CA . PRO B 1 214 ? -40 -1.8 -11.141 1 96 214 PRO B CA 1
ATOM 6514 C C . PRO B 1 214 ? -38.531 -2.211 -11.156 1 96 214 PRO B C 1
ATOM 6516 O O . PRO B 1 214 ? -37.906 -2.188 -12.219 1 96 214 PRO B O 1
ATOM 6519 N N . ILE B 1 215 ? -38 -2.434 -10.023 1 97.5 215 ILE B N 1
ATOM 6520 C CA . ILE B 1 215 ? -36.625 -2.85 -9.906 1 97.5 215 ILE B CA 1
ATOM 6521 C C . ILE B 1 215 ? -36.438 -3.691 -8.648 1 97.5 215 ILE B C 1
ATOM 6523 O O . ILE B 1 215 ? -37.125 -3.475 -7.645 1 97.5 215 ILE B O 1
ATOM 6527 N N . THR B 1 216 ? -35.625 -4.688 -8.703 1 98.25 216 THR B N 1
ATOM 6528 C CA . THR B 1 216 ? -35.281 -5.484 -7.535 1 98.25 216 THR B CA 1
ATOM 6529 C C . THR B 1 216 ? -34.375 -4.699 -6.598 1 98.25 216 THR B C 1
ATOM 6531 O O . THR B 1 216 ? -33.375 -4.109 -7.039 1 98.25 216 THR B O 1
ATOM 6534 N N . VAL B 1 217 ? -34.688 -4.637 -5.32 1 98.44 217 VAL B N 1
ATOM 6535 C CA . VAL B 1 217 ? -33.875 -3.967 -4.305 1 98.44 217 VAL B CA 1
ATOM 6536 C C . VAL B 1 217 ? -33.5 -4.953 -3.201 1 98.44 217 VAL B C 1
ATOM 6538 O O . VAL B 1 217 ? -34.375 -5.66 -2.68 1 98.44 217 VAL B O 1
ATOM 6541 N N . GLY B 1 218 ? -32.25 -5.113 -2.926 1 98.12 218 GLY B N 1
ATOM 6542 C CA . GLY B 1 218 ? -31.797 -6.008 -1.874 1 98.12 218 GLY B CA 1
ATOM 6543 C C . GLY B 1 218 ? -30.906 -5.324 -0.844 1 98.12 218 GLY B C 1
ATOM 6544 O O . GLY B 1 218 ? -30.484 -4.188 -1.043 1 98.12 218 GLY B O 1
ATOM 6545 N N . LEU B 1 219 ? -30.719 -6 0.336 1 98.44 219 LEU B N 1
ATOM 6546 C CA . LEU B 1 219 ? -29.828 -5.562 1.403 1 98.44 219 LEU B CA 1
ATOM 6547 C C . LEU B 1 219 ? -28.719 -6.586 1.644 1 98.44 219 LEU B C 1
ATOM 6549 O O . LEU B 1 219 ? -29 -7.773 1.84 1 98.44 219 LEU B O 1
ATOM 6553 N N . ARG B 1 220 ? -27.531 -6.184 1.572 1 97.31 220 ARG B N 1
ATOM 6554 C CA . ARG B 1 220 ? -26.406 -6.988 2.057 1 97.31 220 ARG B CA 1
ATOM 6555 C C . ARG B 1 220 ? -26.141 -6.715 3.531 1 97.31 220 ARG B C 1
ATOM 6557 O O . ARG B 1 220 ? -25.75 -5.605 3.9 1 97.31 220 ARG B O 1
ATOM 6564 N N . LEU B 1 221 ? -26.344 -7.68 4.371 1 98.19 221 LEU B N 1
ATOM 6565 C CA . LEU B 1 221 ? -26.219 -7.543 5.816 1 98.19 221 LEU B CA 1
ATOM 6566 C C . LEU B 1 221 ? -25.25 -8.562 6.387 1 98.19 221 LEU B C 1
ATOM 6568 O O . LEU B 1 221 ? -24.953 -9.578 5.742 1 98.19 221 LEU B O 1
ATOM 6572 N N . CYS B 1 222 ? -24.766 -8.258 7.531 1 97.06 222 CYS B N 1
ATOM 6573 C CA . CYS B 1 222 ? -23.938 -9.188 8.289 1 97.06 222 CYS B CA 1
ATOM 6574 C C . CYS B 1 222 ? -24.781 -10.016 9.242 1 97.06 222 CYS B C 1
ATOM 6576 O O . CYS B 1 222 ? -25.641 -9.484 9.938 1 97.06 222 CYS B O 1
ATOM 6578 N N . VAL B 1 223 ? -24.547 -11.32 9.266 1 97.94 223 VAL B N 1
ATOM 6579 C CA . VAL B 1 223 ? -25.266 -12.141 10.234 1 97.94 223 VAL B CA 1
ATOM 6580 C C . VAL B 1 223 ? -24.688 -11.914 11.625 1 97.94 223 VAL B C 1
ATOM 6582 O O . VAL B 1 223 ? -25.438 -11.805 12.602 1 97.94 223 VAL B O 1
ATOM 6585 N N . ASP B 1 224 ? -23.438 -11.922 11.609 1 97.19 224 ASP B N 1
ATOM 6586 C CA . ASP B 1 224 ? -22.656 -11.734 12.82 1 97.19 224 ASP B CA 1
ATOM 6587 C C . ASP B 1 224 ? -21.312 -11.062 12.508 1 97.19 224 ASP B C 1
ATOM 6589 O O . ASP B 1 224 ? -20.547 -11.547 11.68 1 97.19 224 ASP B O 1
ATOM 6593 N N . GLU B 1 225 ? -21.094 -9.953 13.219 1 95.88 225 GLU B N 1
ATOM 6594 C CA . GLU B 1 225 ? -19.859 -9.211 12.969 1 95.88 225 GLU B CA 1
ATOM 6595 C C . GLU B 1 225 ? -18.656 -9.938 13.57 1 95.88 225 GLU B C 1
ATOM 6597 O O . GLU B 1 225 ? -17.516 -9.625 13.234 1 95.88 225 GLU B O 1
ATOM 6602 N N . MET B 1 226 ? -18.844 -10.875 14.438 1 94.19 226 MET B N 1
ATOM 6603 C CA . MET B 1 226 ? -17.797 -11.68 15.078 1 94.19 226 MET B CA 1
ATOM 6604 C C . MET B 1 226 ? -16.812 -10.797 15.812 1 94.19 226 MET B C 1
ATOM 6606 O O . MET B 1 226 ? -15.594 -10.977 15.688 1 94.19 226 MET B O 1
ATOM 6610 N N . ILE B 1 227 ? -17.281 -9.781 16.469 1 92.62 227 ILE B N 1
ATOM 6611 C CA . ILE B 1 227 ? -16.469 -8.867 17.266 1 92.62 227 ILE B CA 1
ATOM 6612 C C . ILE B 1 227 ? -17.234 -8.438 18.516 1 92.62 227 ILE B C 1
ATOM 6614 O O . ILE B 1 227 ? -18.453 -8.25 18.469 1 92.62 227 ILE B O 1
ATOM 6618 N N . GLU B 1 228 ? -16.484 -8.25 19.578 1 90.06 228 GLU B N 1
ATOM 6619 C CA . GLU B 1 228 ? -17.109 -7.844 20.828 1 90.06 228 GLU B CA 1
ATOM 6620 C C . GLU B 1 228 ? -17.797 -6.496 20.703 1 90.06 228 GLU B C 1
ATOM 6622 O O . GLU B 1 228 ? -17.234 -5.547 20.156 1 90.06 228 GLU B O 1
ATOM 6627 N N . GLY B 1 229 ? -19.031 -6.496 21.141 1 91.69 229 GLY B N 1
ATOM 6628 C CA . GLY B 1 229 ? -19.781 -5.254 21.125 1 91.69 229 GLY B CA 1
ATOM 6629 C C . GLY B 1 229 ? -20.5 -4.996 19.812 1 91.69 229 GLY B C 1
ATOM 6630 O O . GLY B 1 229 ? -21.25 -4.023 19.688 1 91.69 229 GLY B O 1
ATOM 6631 N N . GLY B 1 230 ? -20.297 -5.863 18.828 1 92.88 230 GLY B N 1
ATOM 6632 C CA . GLY B 1 230 ? -20.969 -5.723 17.547 1 92.88 230 GLY B CA 1
ATOM 6633 C C . GLY B 1 230 ? -22.328 -6.387 17.5 1 92.88 230 GLY B C 1
ATOM 6634 O O . GLY B 1 230 ? -22.812 -6.891 18.531 1 92.88 230 GLY B O 1
ATOM 6635 N N . TYR B 1 231 ? -23 -6.148 16.281 1 91.5 231 TYR B N 1
ATOM 6636 C CA . TYR B 1 231 ? -24.281 -6.828 16.266 1 91.5 231 TYR B CA 1
ATOM 6637 C C . TYR B 1 231 ? -24.141 -8.258 15.75 1 91.5 231 TYR B C 1
ATOM 6639 O O . TYR B 1 231 ? -23.297 -8.531 14.898 1 91.5 231 TYR B O 1
ATOM 6647 N N . GLY B 1 232 ? -24.969 -9.18 16.297 1 95.62 232 GLY B N 1
ATOM 6648 C CA . GLY B 1 232 ? -24.938 -10.609 16.016 1 95.62 232 GLY B CA 1
ATOM 6649 C C . GLY B 1 232 ? -26.234 -11.117 15.406 1 95.62 232 GLY B C 1
ATOM 6650 O O . GLY B 1 232 ? -26.953 -10.367 14.75 1 95.62 232 GLY B O 1
ATOM 6651 N N . LEU B 1 233 ? -26.469 -12.383 15.531 1 97.75 233 LEU B N 1
ATOM 6652 C CA . LEU B 1 233 ? -27.562 -13.117 14.906 1 97.75 233 LEU B CA 1
ATOM 6653 C C . LEU B 1 233 ? -28.906 -12.5 15.273 1 97.75 233 LEU B C 1
ATOM 6655 O O . LEU B 1 233 ? -29.781 -12.328 14.414 1 97.75 233 LEU B O 1
ATOM 6659 N N . GLU B 1 234 ? -29.094 -12.117 16.5 1 96.88 234 GLU B N 1
ATOM 6660 C CA . GLU B 1 234 ? -30.359 -11.57 16.953 1 96.88 234 GLU B CA 1
ATOM 6661 C C . GLU B 1 234 ? -30.688 -10.258 16.266 1 96.88 234 GLU B C 1
ATOM 6663 O O . GLU B 1 234 ? -31.812 -10.047 15.805 1 96.88 234 GLU B O 1
ATOM 6668 N N . GLU B 1 235 ? -29.734 -9.414 16.219 1 96.88 235 GLU B N 1
ATOM 6669 C CA . GLU B 1 235 ? -29.922 -8.141 15.539 1 96.88 235 GLU B CA 1
ATOM 6670 C C . GLU B 1 235 ? -30.219 -8.344 14.055 1 96.88 235 GLU B C 1
ATOM 6672 O O . GLU B 1 235 ? -31.078 -7.664 13.484 1 96.88 235 GLU B O 1
ATOM 6677 N N . CYS B 1 236 ? -29.516 -9.273 13.5 1 98.12 236 CYS B N 1
ATOM 6678 C CA . CYS B 1 236 ? -29.75 -9.578 12.094 1 98.12 236 CYS B CA 1
ATOM 6679 C C . CYS B 1 236 ? -31.188 -10.039 11.867 1 98.12 236 CYS B C 1
ATOM 6681 O O . CYS B 1 236 ? -31.859 -9.57 10.938 1 98.12 236 CYS B O 1
ATOM 6683 N N . GLN B 1 237 ? -31.641 -10.883 12.703 1 98.38 237 GLN B N 1
ATOM 6684 C CA . GLN B 1 237 ? -33 -11.398 12.586 1 98.38 237 GLN B CA 1
ATOM 6685 C C . GLN B 1 237 ? -34.031 -10.273 12.734 1 98.38 237 GLN B C 1
ATOM 6687 O O . GLN B 1 237 ? -35.031 -10.242 12.016 1 98.38 237 GLN B O 1
ATOM 6692 N N . GLN B 1 238 ? -33.75 -9.367 13.609 1 97.88 238 GLN B N 1
ATOM 6693 C CA . GLN B 1 238 ? -34.625 -8.219 13.773 1 97.88 238 GLN B CA 1
ATOM 6694 C C . GLN B 1 238 ? -34.688 -7.383 12.5 1 97.88 238 GLN B C 1
ATOM 6696 O O . GLN B 1 238 ? -35.75 -6.91 12.117 1 97.88 238 GLN B O 1
ATOM 6701 N N . LEU B 1 239 ? -33.594 -7.195 11.883 1 98.5 239 LEU B N 1
ATOM 6702 C CA . LEU B 1 239 ? -33.531 -6.43 10.641 1 98.5 239 LEU B CA 1
ATOM 6703 C C . LEU B 1 239 ? -34.312 -7.141 9.531 1 98.5 239 LEU B C 1
ATOM 6705 O O . LEU B 1 239 ? -35.094 -6.516 8.805 1 98.5 239 LEU B O 1
ATOM 6709 N N . LEU B 1 240 ? -34.062 -8.469 9.406 1 98.62 240 LEU B N 1
ATOM 6710 C CA . LEU B 1 240 ? -34.75 -9.25 8.383 1 98.62 240 LEU B CA 1
ATOM 6711 C C . LEU B 1 240 ? -36.281 -9.164 8.562 1 98.62 240 LEU B C 1
ATOM 6713 O O . LEU B 1 240 ? -37 -8.922 7.594 1 98.62 240 LEU B O 1
ATOM 6717 N N . ALA B 1 241 ? -36.688 -9.336 9.758 1 98.62 241 ALA B N 1
ATOM 6718 C CA . ALA B 1 241 ? -38.125 -9.305 10.055 1 98.62 241 ALA B CA 1
ATOM 6719 C C . ALA B 1 241 ? -38.719 -7.934 9.75 1 98.62 241 ALA B C 1
ATOM 6721 O O . ALA B 1 241 ? -39.781 -7.836 9.148 1 98.62 241 ALA B O 1
ATOM 6722 N N . ALA B 1 242 ? -38.031 -6.922 10.195 1 98.44 242 ALA B N 1
ATOM 6723 C CA . ALA B 1 242 ? -38.562 -5.559 10.055 1 98.44 242 ALA B CA 1
ATOM 6724 C C . ALA B 1 242 ? -38.688 -5.18 8.578 1 98.44 242 ALA B C 1
ATOM 6726 O O . ALA B 1 242 ? -39.75 -4.684 8.164 1 98.44 242 ALA B O 1
ATOM 6727 N N . PHE B 1 243 ? -37.688 -5.379 7.785 1 98.5 243 PHE B N 1
ATOM 6728 C CA . PHE B 1 243 ? -37.75 -4.98 6.383 1 98.5 243 PHE B CA 1
ATOM 6729 C C . PHE B 1 243 ? -38.688 -5.859 5.594 1 98.5 243 PHE B C 1
ATOM 6731 O O . PHE B 1 243 ? -39.344 -5.398 4.645 1 98.5 243 PHE B O 1
ATOM 6738 N N . THR B 1 244 ? -38.812 -7.117 5.996 1 98.5 244 THR B N 1
ATOM 6739 C CA . THR B 1 244 ? -39.844 -7.984 5.391 1 98.5 244 THR B CA 1
ATOM 6740 C C . THR B 1 244 ? -41.219 -7.438 5.637 1 98.5 244 THR B C 1
ATOM 6742 O O . THR B 1 244 ? -42.031 -7.34 4.711 1 98.5 244 THR B O 1
ATOM 6745 N N . ALA B 1 245 ? -41.469 -7.09 6.848 1 98.25 245 ALA B N 1
ATOM 6746 C CA . ALA B 1 245 ? -42.781 -6.559 7.215 1 98.25 245 ALA B CA 1
ATOM 6747 C C . ALA B 1 245 ? -43.094 -5.258 6.473 1 98.25 245 ALA B C 1
ATOM 6749 O O . ALA B 1 245 ? -44.219 -4.988 6.109 1 98.25 245 ALA B O 1
ATOM 6750 N N . GLU B 1 246 ? -42.094 -4.461 6.254 1 97.31 246 GLU B N 1
ATOM 6751 C CA . GLU B 1 246 ? -42.25 -3.176 5.574 1 97.31 246 GLU B CA 1
ATOM 6752 C C . GLU B 1 246 ? -42.5 -3.369 4.082 1 97.31 246 GLU B C 1
ATOM 6754 O O . GLU B 1 246 ? -43.031 -2.486 3.418 1 97.31 246 GLU B O 1
ATOM 6759 N N . GLY B 1 247 ? -42.031 -4.414 3.502 1 97.38 247 GLY B N 1
ATOM 6760 C CA . GLY B 1 247 ? -42.25 -4.742 2.105 1 97.38 247 GLY B CA 1
ATOM 6761 C C . GLY B 1 247 ? -41.5 -3.854 1.145 1 97.38 247 GLY B C 1
ATOM 6762 O O . GLY B 1 247 ? -41.969 -3.57 0.042 1 97.38 247 GLY B O 1
ATOM 6763 N N . THR B 1 248 ? -40.375 -3.365 1.604 1 96.69 248 THR B N 1
ATOM 6764 C CA . THR B 1 248 ? -39.625 -2.385 0.807 1 96.69 248 THR B CA 1
ATOM 6765 C C . THR B 1 248 ? -38.438 -3.029 0.112 1 96.69 248 THR B C 1
ATOM 6767 O O . THR B 1 248 ? -37.812 -2.412 -0.748 1 96.69 248 THR B O 1
ATOM 6770 N N . VAL B 1 249 ? -38.062 -4.297 0.429 1 98.56 249 VAL B N 1
ATOM 6771 C CA . VAL B 1 249 ? -36.938 -4.973 -0.182 1 98.56 249 VAL B CA 1
ATOM 6772 C C . VAL B 1 249 ? -37.375 -6.332 -0.723 1 98.56 249 VAL B C 1
ATOM 6774 O O . VAL B 1 249 ? -38.438 -6.832 -0.371 1 98.56 249 VAL B O 1
ATOM 6777 N N . ASP B 1 250 ? -36.469 -6.895 -1.595 1 98.69 250 ASP B N 1
ATOM 6778 C CA . ASP B 1 250 ? -36.906 -8.086 -2.328 1 98.69 250 ASP B CA 1
ATOM 6779 C C . ASP B 1 250 ? -36.062 -9.289 -1.944 1 98.69 250 ASP B C 1
ATOM 6781 O O . ASP B 1 250 ? -36.406 -10.43 -2.244 1 98.69 250 ASP B O 1
ATOM 6785 N N . TYR B 1 251 ? -34.938 -9.125 -1.317 1 98.62 251 TYR B N 1
ATOM 6786 C CA . TYR B 1 251 ? -34.062 -10.219 -0.888 1 98.62 251 TYR B CA 1
ATOM 6787 C C . TYR B 1 251 ? -33.031 -9.734 0.106 1 98.62 251 TYR B C 1
ATOM 6789 O O . TYR B 1 251 ? -32.844 -8.523 0.298 1 98.62 251 TYR B O 1
ATOM 6797 N N . PHE B 1 252 ? -32.375 -10.672 0.792 1 98.75 252 PHE B N 1
ATOM 6798 C CA . PHE B 1 252 ? -31.25 -10.391 1.679 1 98.75 252 PHE B CA 1
ATOM 6799 C C . PHE B 1 252 ? -30.016 -11.172 1.256 1 98.75 252 PHE B C 1
ATOM 6801 O O . PHE B 1 252 ? -30.109 -12.352 0.91 1 98.75 252 PHE B O 1
ATOM 6808 N N . SER B 1 253 ? -28.875 -10.539 1.138 1 98.12 253 SER B N 1
ATOM 6809 C CA . SER B 1 253 ? -27.578 -11.156 0.954 1 98.12 253 SER B CA 1
ATOM 6810 C C . SER B 1 253 ? -26.781 -11.164 2.256 1 98.12 253 SER B C 1
ATOM 6812 O O . SER B 1 253 ? -26.562 -10.117 2.863 1 98.12 253 SER B O 1
ATOM 6814 N N . LEU B 1 254 ? -26.328 -12.352 2.678 1 98.12 254 LEU B N 1
ATOM 6815 C CA . LEU B 1 254 ? -25.797 -12.477 4.035 1 98.12 254 LEU B CA 1
ATOM 6816 C C . LEU B 1 254 ? -24.422 -13.117 4.035 1 98.12 254 LEU B C 1
ATOM 6818 O O . LEU B 1 254 ? -24.141 -14 3.219 1 98.12 254 LEU B O 1
ATOM 6822 N N . ASP B 1 255 ? -23.531 -12.641 4.855 1 95.38 255 ASP B N 1
ATOM 6823 C CA . ASP B 1 255 ? -22.266 -13.266 5.199 1 95.38 255 ASP B CA 1
ATOM 6824 C C . ASP B 1 255 ? -21.844 -12.922 6.625 1 95.38 255 ASP B C 1
ATOM 6826 O O . ASP B 1 255 ? -22.641 -12.359 7.391 1 95.38 255 ASP B O 1
ATOM 6830 N N . VAL B 1 256 ? -20.734 -13.406 7.078 1 95.88 256 VAL B N 1
ATOM 6831 C CA . VAL B 1 256 ? -20.297 -13.242 8.461 1 95.88 256 VAL B CA 1
ATOM 6832 C C . VAL B 1 256 ? -18.891 -12.617 8.484 1 95.88 256 VAL B C 1
ATOM 6834 O O . VAL B 1 256 ? -18.109 -12.789 7.543 1 95.88 256 VAL B O 1
ATOM 6837 N N . GLY B 1 257 ? -18.641 -11.859 9.539 1 94.94 257 GLY B N 1
ATOM 6838 C CA . GLY B 1 257 ? -17.266 -11.484 9.812 1 94.94 257 GLY B CA 1
ATOM 6839 C C . GLY B 1 257 ? -17.031 -9.984 9.828 1 94.94 257 GLY B C 1
ATOM 6840 O O . GLY B 1 257 ? -17.984 -9.211 9.734 1 94.94 257 GLY B O 1
ATOM 6841 N N . ASN B 1 258 ? -15.789 -9.562 9.969 1 91.94 258 ASN B N 1
ATOM 6842 C CA . ASN B 1 258 ? -15.398 -8.156 10.031 1 91.94 258 ASN B CA 1
ATOM 6843 C C . ASN B 1 258 ? -14.141 -7.891 9.211 1 91.94 258 ASN B C 1
ATOM 6845 O O . ASN B 1 258 ? -13.578 -8.805 8.609 1 91.94 258 ASN B O 1
ATOM 6849 N N . ASN B 1 259 ? -13.711 -6.641 8.922 1 82.19 259 ASN B N 1
ATOM 6850 C CA . ASN B 1 259 ? -12.672 -6.191 8.008 1 82.19 259 ASN B CA 1
ATOM 6851 C C . ASN B 1 259 ? -11.297 -6.711 8.422 1 82.19 259 ASN B C 1
ATOM 6853 O O . ASN B 1 259 ? -10.461 -7.023 7.578 1 82.19 259 ASN B O 1
ATOM 6857 N N . TRP B 1 260 ? -10.93 -6.91 9.602 1 73.75 260 TRP B N 1
ATOM 6858 C CA . TRP B 1 260 ? -9.57 -7.23 10.031 1 73.75 260 TRP B CA 1
ATOM 6859 C C . TRP B 1 260 ? -9.578 -8.344 11.078 1 73.75 260 TRP B C 1
ATOM 6861 O O . TRP B 1 260 ? -8.664 -8.438 11.898 1 73.75 260 TRP B O 1
ATOM 6871 N N . GLY B 1 261 ? -10.539 -9.109 10.953 1 75.25 261 GLY B N 1
ATOM 6872 C CA . GLY B 1 261 ? -10.648 -10.031 12.07 1 75.25 261 GLY B CA 1
ATOM 6873 C C . GLY B 1 261 ? -10.547 -11.484 11.664 1 75.25 261 GLY B C 1
ATOM 6874 O O . GLY B 1 261 ? -10.086 -11.797 10.57 1 75.25 261 GLY B O 1
ATOM 6875 N N . ALA B 1 262 ? -10.664 -12.18 12.594 1 88.62 262 ALA B N 1
ATOM 6876 C CA . ALA B 1 262 ? -10.711 -13.641 12.539 1 88.62 262 ALA B CA 1
ATOM 6877 C C . ALA B 1 262 ? -12.062 -14.164 13.031 1 88.62 262 ALA B C 1
ATOM 6879 O O . ALA B 1 262 ? -12.266 -14.328 14.242 1 88.62 262 ALA B O 1
ATOM 6880 N N . PRO B 1 263 ? -13.102 -14.336 11.984 1 92.31 263 PRO B N 1
ATOM 6881 C CA . PRO B 1 263 ? -12.883 -14.297 10.531 1 92.31 263 PRO B CA 1
ATOM 6882 C C . PRO B 1 263 ? -13.148 -12.922 9.938 1 92.31 263 PRO B C 1
ATOM 6884 O O . PRO B 1 263 ? -13.945 -12.148 10.477 1 92.31 263 PRO B O 1
ATOM 6887 N N . SER B 1 264 ? -12.508 -12.648 8.812 1 91.81 264 SER B N 1
ATOM 6888 C CA . SER B 1 264 ? -12.938 -11.539 7.965 1 91.81 264 SER B CA 1
ATOM 6889 C C . SER B 1 264 ? -14.156 -11.93 7.125 1 91.81 264 SER B C 1
ATOM 6891 O O . SER B 1 264 ? -14.492 -13.109 7.012 1 91.81 264 SER B O 1
ATOM 6893 N N . TYR B 1 265 ? -14.773 -10.93 6.539 1 92.12 265 TYR B N 1
ATOM 6894 C CA . TYR B 1 265 ? -15.938 -11.195 5.695 1 92.12 265 TYR B CA 1
ATOM 6895 C C . TYR B 1 265 ? -15.516 -11.859 4.387 1 92.12 265 TYR B C 1
ATOM 6897 O O . TYR B 1 265 ? -16.359 -12.359 3.643 1 92.12 265 TYR B O 1
ATOM 6905 N N . VAL B 1 266 ? -14.219 -11.875 4.062 1 91.62 266 VAL B N 1
ATOM 6906 C CA . VAL B 1 266 ? -13.633 -12.664 2.982 1 91.62 266 VAL B CA 1
ATOM 6907 C C . VAL B 1 266 ? -12.742 -13.758 3.566 1 91.62 266 VAL B C 1
ATOM 6909 O O . VAL B 1 266 ? -11.516 -13.656 3.531 1 91.62 266 VAL B O 1
ATOM 6912 N N . ALA B 1 267 ? -13.305 -14.773 4.016 1 89.69 267 ALA B N 1
ATOM 6913 C CA . ALA B 1 267 ? -12.609 -15.773 4.82 1 89.69 267 ALA B CA 1
ATOM 6914 C C . ALA B 1 267 ? -11.625 -16.578 3.975 1 89.69 267 ALA B C 1
ATOM 6916 O O . ALA B 1 267 ? -11.953 -17 2.867 1 89.69 267 ALA B O 1
ATOM 6917 N N . PRO B 1 268 ? -10.438 -16.781 4.508 1 89.69 268 PRO B N 1
ATOM 6918 C CA . PRO B 1 268 ? -9.438 -17.609 3.818 1 89.69 268 PRO B CA 1
ATOM 6919 C C . PRO B 1 268 ? -9.656 -19.094 4.039 1 89.69 268 PRO B C 1
ATOM 6921 O O . PRO B 1 268 ? -10.68 -19.5 4.602 1 89.69 268 PRO B O 1
ATOM 6924 N N . ASN B 1 269 ? -8.734 -19.875 3.551 1 87.88 269 ASN B N 1
ATOM 6925 C CA . ASN B 1 269 ? -8.859 -21.328 3.568 1 87.88 269 ASN B CA 1
ATOM 6926 C C . ASN B 1 269 ? -8.562 -21.906 4.949 1 87.88 269 ASN B C 1
ATOM 6928 O O . ASN B 1 269 ? -8.656 -23.109 5.16 1 87.88 269 ASN B O 1
ATOM 6932 N N . THR B 1 270 ? -8.242 -21.062 5.898 1 89.12 270 THR B N 1
ATOM 6933 C CA . THR B 1 270 ? -8.109 -21.531 7.273 1 89.12 270 THR B CA 1
ATOM 6934 C C . THR B 1 270 ? -9.469 -21.875 7.867 1 89.12 270 THR B C 1
ATOM 6936 O O . THR B 1 270 ? -9.547 -22.5 8.922 1 89.12 270 THR B O 1
ATOM 6939 N N . TYR B 1 271 ? -10.508 -21.531 7.168 1 93.12 271 TYR B N 1
ATOM 6940 C CA . TYR B 1 271 ? -11.875 -21.875 7.551 1 93.12 271 TYR B CA 1
ATOM 6941 C C . TYR B 1 271 ? -12.469 -22.906 6.602 1 93.12 271 TYR B C 1
ATOM 6943 O O . TYR B 1 271 ? -12 -23.062 5.469 1 93.12 271 TYR B O 1
ATOM 6951 N N . GLY B 1 272 ? -13.5 -23.594 7.078 1 93.75 272 GLY B N 1
ATOM 6952 C CA . GLY B 1 272 ? -14.102 -24.672 6.305 1 93.75 272 GLY B CA 1
ATOM 6953 C C . GLY B 1 272 ? -15.047 -24.172 5.23 1 93.75 272 GLY B C 1
ATOM 6954 O O . GLY B 1 272 ? -15.406 -22.984 5.203 1 93.75 272 GLY B O 1
ATOM 6955 N N . PRO B 1 273 ? -15.406 -25.062 4.254 1 95.88 273 PRO B N 1
ATOM 6956 C CA . PRO B 1 273 ? -16.359 -24.703 3.199 1 95.88 273 PRO B CA 1
ATOM 6957 C C . PRO B 1 273 ? -17.719 -24.297 3.746 1 95.88 273 PRO B C 1
ATOM 6959 O O . PRO B 1 273 ? -18.312 -25.031 4.555 1 95.88 273 PRO B O 1
ATOM 6962 N N . ALA B 1 274 ? -18.188 -23.172 3.338 1 97.38 274 ALA B N 1
ATOM 6963 C CA . ALA B 1 274 ? -19.5 -22.641 3.727 1 97.38 274 ALA B CA 1
ATOM 6964 C C . ALA B 1 274 ? -19.719 -22.781 5.23 1 97.38 274 ALA B C 1
ATOM 6966 O O . ALA B 1 274 ? -20.812 -23.156 5.668 1 97.38 274 ALA B O 1
ATOM 6967 N N . GLN B 1 275 ? -18.703 -22.453 5.965 1 95.88 275 GLN B N 1
ATOM 6968 C CA . GLN B 1 275 ? -18.656 -22.719 7.398 1 95.88 275 GLN B CA 1
ATOM 6969 C C . GLN B 1 275 ? -19.828 -22.078 8.125 1 95.88 275 GLN B C 1
ATOM 6971 O O . GLN B 1 275 ? -20.297 -22.594 9.141 1 95.88 275 GLN B O 1
ATOM 6976 N N . TRP B 1 276 ? -20.406 -21.016 7.641 1 97 276 TRP B N 1
ATOM 6977 C CA . TRP B 1 276 ? -21.406 -20.281 8.398 1 97 276 TRP B CA 1
ATOM 6978 C C . TRP B 1 276 ? -22.75 -20.312 7.684 1 97 276 TRP B C 1
ATOM 6980 O O . TRP B 1 276 ? -23.625 -19.484 7.973 1 97 276 TRP B O 1
ATOM 6990 N N . ALA B 1 277 ? -22.938 -21.203 6.75 1 97.94 277 ALA B N 1
ATOM 6991 C CA . ALA B 1 277 ? -24.188 -21.344 6.016 1 97.94 277 ALA B CA 1
ATOM 6992 C C . ALA B 1 277 ? -25.344 -21.688 6.957 1 97.94 277 ALA B C 1
ATOM 6994 O O . ALA B 1 277 ? -26.469 -21.188 6.797 1 97.94 277 ALA B O 1
ATOM 6995 N N . ALA B 1 278 ? -25.062 -22.516 7.941 1 98 278 ALA B N 1
ATOM 6996 C CA . ALA B 1 278 ? -26.094 -22.891 8.898 1 98 278 ALA B CA 1
ATOM 6997 C C . ALA B 1 278 ? -26.547 -21.688 9.719 1 98 278 ALA B C 1
ATOM 6999 O O . ALA B 1 278 ? -27.719 -21.578 10.078 1 98 278 ALA B O 1
ATOM 7000 N N . LEU B 1 279 ? -25.578 -20.844 10.039 1 97.81 279 LEU B N 1
ATOM 7001 C CA . LEU B 1 279 ? -25.906 -19.625 10.758 1 97.81 279 LEU B CA 1
ATOM 7002 C C . LEU B 1 279 ? -26.812 -18.719 9.922 1 97.81 279 LEU B C 1
ATOM 7004 O O . LEU B 1 279 ? -27.703 -18.062 10.453 1 97.81 279 LEU B O 1
ATOM 7008 N N . CYS B 1 280 ? -26.578 -18.688 8.688 1 96.69 280 CYS B N 1
ATOM 7009 C CA . CYS B 1 280 ? -27.422 -17.953 7.754 1 96.69 280 CYS B CA 1
ATOM 7010 C C . CYS B 1 280 ? -28.844 -18.516 7.754 1 96.69 280 CYS B C 1
ATOM 7012 O O . CYS B 1 280 ? -29.812 -17.75 7.699 1 96.69 280 CYS B O 1
ATOM 7014 N N . ALA B 1 281 ? -28.938 -19.812 7.785 1 97.69 281 ALA B N 1
ATOM 7015 C CA . ALA B 1 281 ? -30.25 -20.453 7.855 1 97.69 281 ALA B CA 1
ATOM 7016 C C . ALA B 1 281 ? -31.016 -20.016 9.102 1 97.69 281 ALA B C 1
ATOM 7018 O O . ALA B 1 281 ? -32.219 -19.75 9.039 1 97.69 281 ALA B O 1
ATOM 7019 N N . GLU B 1 282 ? -30.281 -20.016 10.172 1 98.25 282 GLU B N 1
ATOM 7020 C CA . GLU B 1 282 ? -30.891 -19.578 11.422 1 98.25 282 GLU B CA 1
ATOM 7021 C C . GLU B 1 282 ? -31.422 -18.156 11.312 1 98.25 282 GLU B C 1
ATOM 7023 O O . GLU B 1 282 ? -32.531 -17.859 11.75 1 98.25 282 GLU B O 1
ATOM 7028 N N . ALA B 1 283 ? -30.641 -17.281 10.742 1 98.38 283 ALA B N 1
ATOM 7029 C CA . ALA B 1 283 ? -31.062 -15.906 10.539 1 98.38 283 ALA B CA 1
ATOM 7030 C C . ALA B 1 283 ? -32.312 -15.852 9.641 1 98.38 283 ALA B C 1
ATOM 7032 O O . ALA B 1 283 ? -33.219 -15.062 9.891 1 98.38 283 ALA B O 1
ATOM 7033 N N . GLY B 1 284 ? -32.344 -16.688 8.68 1 97.88 284 GLY B N 1
ATOM 7034 C CA . GLY B 1 284 ? -33.375 -16.672 7.648 1 97.88 284 GLY B CA 1
ATOM 7035 C C . GLY B 1 284 ? -34.719 -17.094 8.172 1 97.88 284 GLY B C 1
ATOM 7036 O O . GLY B 1 284 ? -35.75 -16.859 7.512 1 97.88 284 GLY B O 1
ATOM 7037 N N . THR B 1 285 ? -34.812 -17.641 9.312 1 98.12 285 THR B N 1
ATOM 7038 C CA . THR B 1 285 ? -36.094 -18.031 9.891 1 98.12 285 THR B CA 1
ATOM 7039 C C . THR B 1 285 ? -36.969 -16.797 10.156 1 98.12 285 THR B C 1
ATOM 7041 O O . THR B 1 285 ? -38.188 -16.922 10.336 1 98.12 285 THR B O 1
ATOM 7044 N N . ALA B 1 286 ? -36.344 -15.648 10.094 1 98.5 286 ALA B N 1
ATOM 7045 C CA . ALA B 1 286 ? -37.031 -14.406 10.453 1 98.5 286 ALA B CA 1
ATOM 7046 C C . ALA B 1 286 ? -37.656 -13.758 9.219 1 98.5 286 ALA B C 1
ATOM 7048 O O . ALA B 1 286 ? -38.281 -12.695 9.32 1 98.5 286 ALA B O 1
ATOM 7049 N N . THR B 1 287 ? -37.625 -14.383 8.07 1 98.69 287 THR B N 1
ATOM 7050 C CA . THR B 1 287 ? -38.125 -13.766 6.844 1 98.69 287 THR B CA 1
ATOM 7051 C C . THR B 1 287 ? -38.625 -14.828 5.871 1 98.69 287 THR B C 1
ATOM 7053 O O . THR B 1 287 ? -38.219 -16 5.965 1 98.69 287 THR B O 1
ATOM 7056 N N . ASP B 1 288 ? -39.5 -14.445 4.973 1 98 288 ASP B N 1
ATOM 7057 C CA . ASP B 1 288 ? -39.906 -15.32 3.883 1 98 288 ASP B CA 1
ATOM 7058 C C . ASP B 1 288 ? -39.375 -14.836 2.543 1 98 288 ASP B C 1
ATOM 7060 O O . ASP B 1 288 ? -39.688 -15.406 1.496 1 98 288 ASP B O 1
ATOM 7064 N N . LEU B 1 289 ? -38.562 -13.781 2.592 1 98.62 289 LEU B N 1
ATOM 7065 C CA . LEU B 1 289 ? -37.906 -13.305 1.383 1 98.62 289 LEU B CA 1
ATOM 7066 C C . LEU B 1 289 ? -36.719 -14.18 1.038 1 98.62 289 LEU B C 1
ATOM 7068 O O . LEU B 1 289 ? -36.125 -14.812 1.919 1 98.62 289 LEU B O 1
ATOM 7072 N N . PRO B 1 290 ? -36.344 -14.227 -0.225 1 98.56 290 PRO B N 1
ATOM 7073 C CA . PRO B 1 290 ? -35.156 -15.008 -0.626 1 98.56 290 PRO B CA 1
ATOM 7074 C C . PRO B 1 290 ? -33.906 -14.57 0.09 1 98.56 290 PRO B C 1
ATOM 7076 O O . PRO B 1 290 ? -33.688 -13.375 0.295 1 98.56 290 PRO B O 1
ATOM 7079 N N . ILE B 1 291 ? -33.062 -15.562 0.464 1 98.5 291 ILE B N 1
ATOM 7080 C CA . ILE B 1 291 ? -31.781 -15.32 1.104 1 98.5 291 ILE B CA 1
ATOM 7081 C C . ILE B 1 291 ? -30.656 -15.812 0.199 1 98.5 291 ILE B C 1
ATOM 7083 O O . ILE B 1 291 ? -30.719 -16.938 -0.319 1 98.5 291 ILE B O 1
ATOM 7087 N N . LEU B 1 292 ? -29.719 -14.953 -0.004 1 98.38 292 LEU B N 1
ATOM 7088 C CA . LEU B 1 292 ? -28.469 -15.273 -0.692 1 98.38 292 LEU B CA 1
ATOM 7089 C C . LEU B 1 292 ? -27.328 -15.422 0.302 1 98.38 292 LEU B C 1
ATOM 7091 O O . LEU B 1 292 ? -27.047 -14.5 1.075 1 98.38 292 LEU B O 1
ATOM 7095 N N . TYR B 1 293 ? -26.656 -16.594 0.342 1 98.12 293 TYR B N 1
ATOM 7096 C CA . TYR B 1 293 ? -25.5 -16.812 1.199 1 98.12 293 TYR B CA 1
ATOM 7097 C C . TYR B 1 293 ? -24.203 -16.734 0.395 1 98.12 293 TYR B C 1
ATOM 7099 O O . TYR B 1 293 ? -24.078 -17.359 -0.663 1 98.12 293 TYR B O 1
ATOM 7107 N N . ALA B 1 294 ? -23.281 -15.953 0.841 1 96.06 294 ALA B N 1
ATOM 7108 C CA . ALA B 1 294 ? -21.938 -15.922 0.272 1 96.06 294 ALA B CA 1
ATOM 7109 C C . ALA B 1 294 ? -20.891 -16.109 1.354 1 96.06 294 ALA B C 1
ATOM 7111 O O . ALA B 1 294 ? -20.875 -15.391 2.355 1 96.06 294 ALA B O 1
ATOM 7112 N N . GLY B 1 295 ? -20.031 -17.094 1.228 1 95.19 295 GLY B N 1
ATOM 7113 C CA . GLY B 1 295 ? -18.953 -17.375 2.158 1 95.19 295 GLY B CA 1
ATOM 7114 C C . GLY B 1 295 ? -18.281 -18.719 1.92 1 95.19 295 GLY B C 1
ATOM 7115 O O . GLY B 1 295 ? -18.859 -19.766 2.234 1 95.19 295 GLY B O 1
ATOM 7116 N N . ARG B 1 296 ? -17.203 -18.734 1.313 1 94.69 296 ARG B N 1
ATOM 7117 C CA . ARG B 1 296 ? -16.328 -19.891 1.105 1 94.69 296 ARG B CA 1
ATOM 7118 C C . ARG B 1 296 ? -17.062 -21 0.367 1 94.69 296 ARG B C 1
ATOM 7120 O O . ARG B 1 296 ? -17.031 -22.156 0.788 1 94.69 296 ARG B O 1
ATOM 7127 N N . VAL B 1 297 ? -17.781 -20.641 -0.594 1 96.88 297 VAL B N 1
ATOM 7128 C CA . VAL B 1 297 ? -18.344 -21.625 -1.517 1 96.88 297 VAL B CA 1
ATOM 7129 C C . VAL B 1 297 ? -17.422 -21.781 -2.723 1 96.88 297 VAL B C 1
ATOM 7131 O O . VAL B 1 297 ? -17.5 -21.016 -3.684 1 96.88 297 VAL B O 1
ATOM 7134 N N . GLY B 1 298 ? -16.656 -22.875 -2.652 1 94.56 298 GLY B N 1
ATOM 7135 C CA . GLY B 1 298 ? -15.539 -22.969 -3.588 1 94.56 298 GLY B CA 1
ATOM 7136 C C . GLY B 1 298 ? -15.766 -24 -4.684 1 94.56 298 GLY B C 1
ATOM 7137 O O . GLY B 1 298 ? -14.945 -24.125 -5.598 1 94.56 298 GLY B O 1
ATOM 7138 N N . ASP B 1 299 ? -16.922 -24.734 -4.602 1 95.19 299 ASP B N 1
ATOM 7139 C CA . ASP B 1 299 ? -17.203 -25.75 -5.598 1 95.19 299 ASP B CA 1
ATOM 7140 C C . ASP B 1 299 ? -18.703 -26.031 -5.691 1 95.19 299 ASP B C 1
ATOM 7142 O O . ASP B 1 299 ? -19.484 -25.5 -4.91 1 95.19 299 ASP B O 1
ATOM 7146 N N . VAL B 1 300 ? -19.047 -26.859 -6.664 1 96.94 300 VAL B N 1
ATOM 7147 C CA . VAL B 1 300 ? -20.438 -27.141 -6.957 1 96.94 300 VAL B CA 1
ATOM 7148 C C . VAL B 1 300 ? -21.047 -27.969 -5.832 1 96.94 300 VAL B C 1
ATOM 7150 O O . VAL B 1 300 ? -22.203 -27.766 -5.457 1 96.94 300 VAL B O 1
ATOM 7153 N N . ALA B 1 301 ? -20.266 -28.891 -5.344 1 96.5 301 ALA B N 1
ATOM 7154 C CA . ALA B 1 301 ? -20.766 -29.75 -4.27 1 96.5 301 ALA B CA 1
ATOM 7155 C C . ALA B 1 301 ? -21.156 -28.922 -3.051 1 96.5 301 ALA B C 1
ATOM 7157 O O . ALA B 1 301 ? -22.219 -29.141 -2.467 1 96.5 301 ALA B O 1
ATOM 7158 N N . THR B 1 302 ? -20.328 -28.016 -2.654 1 97.25 302 THR B N 1
ATOM 7159 C CA . THR B 1 302 ? -20.625 -27.125 -1.534 1 97.25 302 THR B CA 1
ATOM 7160 C C . THR B 1 302 ? -21.844 -26.266 -1.83 1 97.25 302 THR B C 1
ATOM 7162 O O . THR B 1 302 ? -22.719 -26.094 -0.967 1 97.25 302 THR B O 1
ATOM 7165 N N . ALA B 1 303 ? -21.922 -25.781 -3.021 1 98.12 303 ALA B N 1
ATOM 7166 C CA . ALA B 1 303 ? -23.062 -24.969 -3.428 1 98.12 303 ALA B CA 1
ATOM 7167 C C . ALA B 1 303 ? -24.359 -25.75 -3.326 1 98.12 303 ALA B C 1
ATOM 7169 O O . ALA B 1 303 ? -25.359 -25.266 -2.773 1 98.12 303 ALA B O 1
ATOM 7170 N N . ARG B 1 304 ? -24.328 -26.953 -3.854 1 97.12 304 ARG B N 1
ATOM 7171 C CA . ARG B 1 304 ? -25.5 -27.844 -3.812 1 97.12 304 ARG B CA 1
ATOM 7172 C C . ARG B 1 304 ? -25.906 -28.125 -2.375 1 97.12 304 ARG B C 1
ATOM 7174 O O . ARG B 1 304 ? -27.109 -28.156 -2.062 1 97.12 304 ARG B O 1
ATOM 7181 N N . GLN B 1 305 ? -24.938 -28.328 -1.608 1 97.25 305 GLN B N 1
ATOM 7182 C CA . GLN B 1 305 ? -25.219 -28.656 -0.213 1 97.25 305 GLN B CA 1
ATOM 7183 C C . GLN B 1 305 ? -25.891 -27.5 0.505 1 97.25 305 GLN B C 1
ATOM 7185 O O . GLN B 1 305 ? -26.828 -27.703 1.278 1 97.25 305 GLN B O 1
ATOM 7190 N N . VAL B 1 306 ? -25.422 -26.281 0.302 1 98.25 306 VAL B N 1
ATOM 7191 C CA . VAL B 1 306 ? -26 -25.094 0.922 1 98.25 306 VAL B CA 1
ATOM 7192 C C . VAL B 1 306 ? -27.484 -24.984 0.56 1 98.25 306 VAL B C 1
ATOM 7194 O O . VAL B 1 306 ? -28.312 -24.719 1.422 1 98.25 306 VAL B O 1
ATOM 7197 N N . ILE B 1 307 ? -27.828 -25.25 -0.687 1 98.25 307 ILE B N 1
ATOM 7198 C CA . ILE B 1 307 ? -29.188 -25.141 -1.184 1 98.25 307 ILE B CA 1
ATOM 7199 C C . ILE B 1 307 ? -30.016 -26.328 -0.669 1 98.25 307 ILE B C 1
ATOM 7201 O O . ILE B 1 307 ? -31.125 -26.125 -0.152 1 98.25 307 ILE B O 1
ATOM 7205 N N . ALA B 1 308 ? -29.453 -27.516 -0.753 1 97.44 308 ALA B N 1
ATOM 7206 C CA . ALA B 1 308 ? -30.172 -28.734 -0.368 1 97.44 308 ALA B CA 1
ATOM 7207 C C . ALA B 1 308 ? -30.484 -28.734 1.124 1 97.44 308 ALA B C 1
ATOM 7209 O O . ALA B 1 308 ? -31.547 -29.219 1.537 1 97.44 308 ALA B O 1
ATOM 7210 N N . ASP B 1 309 ? -29.594 -28.188 1.885 1 97.56 309 ASP B N 1
ATOM 7211 C CA . ASP B 1 309 ? -29.766 -28.156 3.334 1 97.56 309 ASP B CA 1
ATOM 7212 C C . ASP B 1 309 ? -30.719 -27.031 3.754 1 97.56 309 ASP B C 1
ATOM 7214 O O . ASP B 1 309 ? -31.047 -26.906 4.934 1 97.56 309 ASP B O 1
ATOM 7218 N N . GLY B 1 310 ? -31.094 -26.219 2.842 1 97.19 310 GLY B N 1
ATOM 7219 C CA . GLY B 1 310 ? -32 -25.109 3.135 1 97.19 310 GLY B CA 1
ATOM 7220 C C . GLY B 1 310 ? -31.328 -23.953 3.84 1 97.19 310 GLY B C 1
ATOM 7221 O O . GLY B 1 310 ? -31.984 -23.188 4.555 1 97.19 310 GLY B O 1
ATOM 7222 N N . HIS B 1 311 ? -30.047 -23.891 3.729 1 97.75 311 HIS B N 1
ATOM 7223 C CA . HIS B 1 311 ? -29.328 -22.812 4.395 1 97.75 311 HIS B CA 1
ATOM 7224 C C . HIS B 1 311 ? -29.594 -21.469 3.734 1 97.75 311 HIS B C 1
ATOM 7226 O O . HIS B 1 311 ? -29.531 -20.422 4.387 1 97.75 311 HIS B O 1
ATOM 7232 N N . ALA B 1 312 ? -29.953 -21.469 2.436 1 98.19 312 ALA B N 1
ATOM 7233 C CA . ALA B 1 312 ? -30.266 -20.266 1.666 1 98.19 312 ALA B CA 1
ATOM 7234 C C . ALA B 1 312 ? -31.062 -20.625 0.414 1 98.19 312 ALA B C 1
ATOM 7236 O O . ALA B 1 312 ? -31.125 -21.781 0.015 1 98.19 312 ALA B O 1
ATOM 7237 N N . ASP B 1 313 ? -31.656 -19.625 -0.164 1 98.38 313 ASP B N 1
ATOM 7238 C CA . ASP B 1 313 ? -32.406 -19.812 -1.4 1 98.38 313 ASP B CA 1
ATOM 7239 C C . ASP B 1 313 ? -31.516 -19.688 -2.621 1 98.38 313 ASP B C 1
ATOM 7241 O O . ASP B 1 313 ? -31.797 -20.25 -3.674 1 98.38 313 ASP B O 1
ATOM 7245 N N . LEU B 1 314 ? -30.516 -18.875 -2.49 1 98.44 314 LEU B N 1
ATOM 7246 C CA . LEU B 1 314 ? -29.469 -18.641 -3.482 1 98.44 314 LEU B CA 1
ATOM 7247 C C . LEU B 1 314 ? -28.078 -18.75 -2.85 1 98.44 314 LEU B C 1
ATOM 7249 O O . LEU B 1 314 ? -27.922 -18.547 -1.644 1 98.44 314 LEU B O 1
ATOM 7253 N N . VAL B 1 315 ? -27.094 -19.094 -3.676 1 98.56 315 VAL B N 1
ATOM 7254 C CA . VAL B 1 315 ? -25.734 -19.203 -3.17 1 98.56 315 VAL B CA 1
ATOM 7255 C C . VAL B 1 315 ? -24.797 -18.359 -4.023 1 98.56 315 VAL B C 1
ATOM 7257 O O . VAL B 1 315 ? -24.859 -18.406 -5.254 1 98.56 315 VAL B O 1
ATOM 7260 N N . GLY B 1 316 ? -24.031 -17.469 -3.289 1 97.69 316 GLY B N 1
ATOM 7261 C CA . GLY B 1 316 ? -23.031 -16.656 -3.951 1 97.69 316 GLY B CA 1
ATOM 7262 C C . GLY B 1 316 ? -21.703 -17.359 -4.137 1 97.69 316 GLY B C 1
ATOM 7263 O O . GLY B 1 316 ? -21.109 -17.844 -3.168 1 97.69 316 GLY B O 1
ATOM 7264 N N . VAL B 1 317 ? -21.188 -17.422 -5.359 1 97.38 317 VAL B N 1
ATOM 7265 C CA . VAL B 1 317 ? -19.922 -18.047 -5.723 1 97.38 317 VAL B CA 1
ATOM 7266 C C . VAL B 1 317 ? -19.047 -17.031 -6.465 1 97.38 317 VAL B C 1
ATOM 7268 O O . VAL B 1 317 ? -19.438 -16.531 -7.531 1 97.38 317 VAL B O 1
ATOM 7271 N N . VAL B 1 318 ? -17.875 -16.703 -5.875 1 95.69 318 VAL B N 1
ATOM 7272 C CA . VAL B 1 318 ? -17.047 -15.695 -6.512 1 95.69 318 VAL B CA 1
ATOM 7273 C C . VAL B 1 318 ? -15.719 -16.312 -6.953 1 95.69 318 VAL B C 1
ATOM 7275 O O . VAL B 1 318 ? -15.492 -16.531 -8.148 1 95.69 318 VAL B O 1
ATOM 7278 N N . ARG B 1 319 ? -14.953 -16.828 -6.066 1 95.81 319 ARG B N 1
ATOM 7279 C CA . ARG B 1 319 ? -13.594 -17.25 -6.367 1 95.81 319 ARG B CA 1
ATOM 7280 C C . ARG B 1 319 ? -13.594 -18.469 -7.285 1 95.81 319 ARG B C 1
ATOM 7282 O O . ARG B 1 319 ? -12.766 -18.578 -8.188 1 95.81 319 ARG B O 1
ATOM 7289 N N . ALA B 1 320 ? -14.5 -19.359 -7.078 1 97.19 320 ALA B N 1
ATOM 7290 C CA . ALA B 1 320 ? -14.586 -20.516 -7.957 1 97.19 320 ALA B CA 1
ATOM 7291 C C . ALA B 1 320 ? -14.922 -20.094 -9.383 1 97.19 320 ALA B C 1
ATOM 7293 O O . ALA B 1 320 ? -14.406 -20.688 -10.344 1 97.19 320 ALA B O 1
ATOM 7294 N N . LEU B 1 321 ? -15.711 -19.047 -9.531 1 97.06 321 LEU B N 1
ATOM 7295 C CA . LEU B 1 321 ? -16.109 -18.578 -10.852 1 97.06 321 LEU B CA 1
ATOM 7296 C C . LEU B 1 321 ? -15.008 -17.719 -11.477 1 97.06 321 LEU B C 1
ATOM 7298 O O . LEU B 1 321 ? -14.977 -17.531 -12.688 1 97.06 321 LEU B O 1
ATOM 7302 N N . ILE B 1 322 ? -14.188 -17.156 -10.617 1 96.12 322 ILE B N 1
ATOM 7303 C CA . ILE B 1 322 ? -12.992 -16.5 -11.133 1 96.12 322 ILE B CA 1
ATOM 7304 C C . ILE B 1 322 ? -12.039 -17.547 -11.719 1 96.12 322 ILE B C 1
ATOM 7306 O O . ILE B 1 322 ? -11.547 -17.375 -12.836 1 96.12 322 ILE B O 1
ATOM 7310 N N . ALA B 1 323 ? -11.883 -18.656 -11.008 1 97.56 323 ALA B N 1
ATOM 7311 C CA . ALA B 1 323 ? -10.984 -19.719 -11.422 1 97.56 323 ALA B CA 1
ATOM 7312 C C . ALA B 1 323 ? -11.523 -20.453 -12.648 1 97.56 323 ALA B C 1
ATOM 7314 O O . ALA B 1 323 ? -10.773 -20.75 -13.586 1 97.56 323 ALA B O 1
ATOM 7315 N N . GLU B 1 324 ? -12.859 -20.734 -12.648 1 98.06 324 GLU B N 1
ATOM 7316 C CA . GLU B 1 324 ? -13.539 -21.453 -13.727 1 98.06 324 GLU B CA 1
ATOM 7317 C C . GLU B 1 324 ? -14.844 -20.766 -14.109 1 98.06 324 GLU B C 1
ATOM 7319 O O . GLU B 1 324 ? -15.906 -21.094 -13.578 1 98.06 324 GLU B O 1
ATOM 7324 N N . PRO B 1 325 ? -14.773 -19.969 -15.172 1 96.56 325 PRO B N 1
ATOM 7325 C CA . PRO B 1 325 ? -15.984 -19.25 -15.586 1 96.56 325 PRO B CA 1
ATOM 7326 C C . PRO B 1 325 ? -17.094 -20.203 -16.031 1 96.56 325 PRO B C 1
ATOM 7328 O O . PRO B 1 325 ? -18.281 -19.844 -15.945 1 96.56 325 PRO B O 1
ATOM 7331 N N . ARG B 1 326 ? -16.781 -21.438 -16.438 1 97.31 326 ARG B N 1
ATOM 7332 C CA . ARG B 1 326 ? -17.75 -22.406 -16.969 1 97.31 326 ARG B CA 1
ATOM 7333 C C . ARG B 1 326 ? -18.25 -23.328 -15.859 1 97.31 326 ARG B C 1
ATOM 7335 O O . ARG B 1 326 ? -18.828 -24.375 -16.141 1 97.31 326 ARG B O 1
ATOM 7342 N N . LEU B 1 327 ? -18.016 -22.969 -14.625 1 98.19 327 LEU B N 1
ATOM 7343 C CA . LEU B 1 327 ? -18.312 -23.844 -13.484 1 98.19 327 LEU B CA 1
ATOM 7344 C C . LEU B 1 327 ? -19.75 -24.328 -13.547 1 98.19 327 LEU B C 1
ATOM 7346 O O . LEU B 1 327 ? -20 -25.531 -13.414 1 98.19 327 LEU B O 1
ATOM 7350 N N . LEU B 1 328 ? -20.688 -23.438 -13.75 1 97.31 328 LEU B N 1
ATOM 7351 C CA . LEU B 1 328 ? -22.094 -23.797 -13.773 1 97.31 328 LEU B CA 1
ATOM 7352 C C . LEU B 1 328 ? -22.422 -24.672 -14.977 1 97.31 328 LEU B C 1
ATOM 7354 O O . LEU B 1 328 ? -23.188 -25.625 -14.875 1 97.31 328 LEU B O 1
ATOM 7358 N N . GLU B 1 329 ? -21.875 -24.359 -16.125 1 96.5 329 GLU B N 1
ATOM 7359 C CA . GLU B 1 329 ? -22.062 -25.141 -17.344 1 96.5 329 GLU B CA 1
ATOM 7360 C C . GLU B 1 329 ? -21.578 -26.578 -17.141 1 96.5 329 GLU B C 1
ATOM 7362 O O . GLU B 1 329 ? -22.297 -27.531 -17.484 1 96.5 329 GLU B O 1
ATOM 7367 N N . LEU B 1 330 ? -20.391 -26.672 -16.578 1 97 330 LEU B N 1
ATOM 7368 C CA . LEU B 1 330 ? -19.828 -28 -16.328 1 97 330 LEU B CA 1
ATOM 7369 C C . LEU B 1 330 ? -20.672 -28.781 -15.344 1 97 330 LEU B C 1
ATOM 7371 O O . LEU B 1 330 ? -20.859 -29.984 -15.5 1 97 330 LEU B O 1
ATOM 7375 N N . ALA B 1 331 ? -21.172 -28.094 -14.383 1 96.25 331 ALA B N 1
ATOM 7376 C CA . ALA B 1 331 ? -22.031 -28.734 -13.398 1 96.25 331 ALA B CA 1
ATOM 7377 C C . ALA B 1 331 ? -23.312 -29.266 -14.055 1 96.25 331 ALA B C 1
ATOM 7379 O O . ALA B 1 331 ? -23.75 -30.375 -13.75 1 96.25 331 ALA B O 1
ATOM 7380 N N . LYS B 1 332 ? -23.922 -28.531 -14.906 1 95 332 LYS B N 1
ATOM 7381 C CA . LYS B 1 332 ? -25.125 -28.938 -15.609 1 95 332 LYS B CA 1
ATOM 7382 C C . LYS B 1 332 ? -24.891 -30.172 -16.469 1 95 332 LYS B C 1
ATOM 7384 O O . LYS B 1 332 ? -25.781 -31 -16.641 1 95 332 LYS B O 1
ATOM 7389 N N . GLN B 1 333 ? -23.703 -30.312 -16.938 1 95.62 333 GLN B N 1
ATOM 7390 C CA . GLN B 1 333 ? -23.344 -31.406 -17.812 1 95.62 333 GLN B CA 1
ATOM 7391 C C . GLN B 1 333 ? -22.859 -32.625 -17.016 1 95.62 333 GLN B C 1
ATOM 7393 O O . GLN B 1 333 ? -22.562 -33.656 -17.578 1 95.62 333 GLN B O 1
ATOM 7398 N N . GLY B 1 334 ? -22.781 -32.438 -15.758 1 94.25 334 GLY B N 1
ATOM 7399 C CA . GLY B 1 334 ? -22.281 -33.531 -14.914 1 94.25 334 GLY B CA 1
ATOM 7400 C C . GLY B 1 334 ? -20.766 -33.688 -14.992 1 94.25 334 GLY B C 1
ATOM 7401 O O . GLY B 1 334 ? -20.234 -34.75 -14.742 1 94.25 334 GLY B O 1
ATOM 7402 N N . GLU B 1 335 ? -20.078 -32.625 -15.359 1 95.38 335 GLU B N 1
ATOM 7403 C CA . GLU B 1 335 ? -18.625 -32.656 -15.555 1 95.38 335 GLU B CA 1
ATOM 7404 C C . GLU B 1 335 ? -17.938 -31.703 -14.578 1 95.38 335 GLU B C 1
ATOM 7406 O O . GLU B 1 335 ? -16.922 -31.094 -14.914 1 95.38 335 GLU B O 1
ATOM 7411 N N . GLU B 1 336 ? -18.516 -31.453 -13.398 1 90.81 336 GLU B N 1
ATOM 7412 C CA . GLU B 1 336 ? -17.969 -30.469 -12.461 1 90.81 336 GLU B CA 1
ATOM 7413 C C . GLU B 1 336 ? -16.578 -30.875 -11.992 1 90.81 336 GLU B C 1
ATOM 7415 O O . GLU B 1 336 ? -15.789 -30.031 -11.578 1 90.81 336 GLU B O 1
ATOM 7420 N N . GLY B 1 337 ? -16.219 -32.156 -12.102 1 90.69 337 GLY B N 1
ATOM 7421 C CA . GLY B 1 337 ? -14.883 -32.625 -11.773 1 90.69 337 GLY B CA 1
ATOM 7422 C C . GLY B 1 337 ? -13.82 -32.062 -12.695 1 90.69 337 GLY B C 1
ATOM 7423 O O . GLY B 1 337 ? -12.641 -32.031 -12.352 1 90.69 337 GLY B O 1
ATOM 7424 N N . ASN B 1 338 ? -14.227 -31.594 -13.828 1 94.19 338 ASN B N 1
ATOM 7425 C CA . ASN B 1 338 ? -13.312 -31.031 -14.82 1 94.19 338 ASN B CA 1
ATOM 7426 C C . ASN B 1 338 ? -13.086 -29.547 -14.602 1 94.19 338 ASN B C 1
ATOM 7428 O O . ASN B 1 338 ? -12.258 -28.938 -15.281 1 94.19 338 ASN B O 1
ATOM 7432 N N . ALA B 1 339 ? -13.766 -29 -13.633 1 97.25 339 ALA B N 1
ATOM 7433 C CA . ALA B 1 339 ? -13.633 -27.562 -13.375 1 97.25 339 ALA B CA 1
ATOM 7434 C C . ALA B 1 339 ? -12.273 -27.234 -12.766 1 97.25 339 ALA B C 1
ATOM 7436 O O . ALA B 1 339 ? -11.789 -27.953 -11.891 1 97.25 339 ALA B O 1
ATOM 7437 N N . ARG B 1 340 ? -11.617 -26.172 -13.305 1 98.06 340 ARG B N 1
ATOM 7438 C CA . ARG B 1 340 ? -10.414 -25.656 -12.664 1 98.06 340 ARG B CA 1
ATOM 7439 C C . ARG B 1 340 ? -10.695 -25.234 -11.227 1 98.06 340 ARG B C 1
ATOM 7441 O O . ARG B 1 340 ? -11.562 -24.391 -10.977 1 98.06 340 ARG B O 1
ATOM 7448 N N . PRO B 1 341 ? -10.031 -25.75 -10.258 1 97.56 341 PRO B N 1
ATOM 7449 C CA . PRO B 1 341 ? -10.367 -25.469 -8.867 1 97.56 341 PRO B CA 1
ATOM 7450 C C . PRO B 1 341 ? -9.766 -24.156 -8.375 1 97.56 341 PRO B C 1
ATOM 7452 O O . PRO B 1 341 ? -8.594 -23.875 -8.633 1 97.56 341 PRO B O 1
ATOM 7455 N N . CYS B 1 342 ? -10.57 -23.344 -7.688 1 96.75 342 CYS B N 1
ATOM 7456 C CA . CYS B 1 342 ? -9.992 -22.312 -6.828 1 96.75 342 CYS B CA 1
ATOM 7457 C C . CYS B 1 342 ? -9.273 -22.938 -5.637 1 96.75 342 CYS B C 1
ATOM 7459 O O . CYS B 1 342 ? -9.844 -23.766 -4.93 1 96.75 342 CYS B O 1
ATOM 7461 N N . ILE B 1 343 ? -8.094 -22.484 -5.43 1 95.31 343 ILE B N 1
ATOM 7462 C CA . ILE B 1 343 ? -7.324 -23.125 -4.375 1 95.31 343 ILE B CA 1
ATOM 7463 C C . ILE B 1 343 ? -7.141 -22.172 -3.203 1 95.31 343 ILE B C 1
ATOM 7465 O O . ILE B 1 343 ? -6.293 -22.391 -2.336 1 95.31 343 ILE B O 1
ATOM 7469 N N . GLY B 1 344 ? -7.805 -21.062 -3.238 1 92.44 344 GLY B N 1
ATOM 7470 C CA . GLY B 1 344 ? -7.98 -20.188 -2.082 1 92.44 344 GLY B CA 1
ATOM 7471 C C . GLY B 1 344 ? -6.742 -19.375 -1.749 1 92.44 344 GLY B C 1
ATOM 7472 O O . GLY B 1 344 ? -6.539 -19 -0.596 1 92.44 344 GLY B O 1
ATOM 7473 N N . VAL B 1 345 ? -5.828 -19.062 -2.693 1 91.62 345 VAL B N 1
ATOM 7474 C CA . VAL B 1 345 ? -4.59 -18.344 -2.404 1 91.62 345 VAL B CA 1
ATOM 7475 C C . VAL B 1 345 ? -4.879 -16.844 -2.254 1 91.62 345 VAL B C 1
ATOM 7477 O O . VAL B 1 345 ? -4.074 -16.109 -1.683 1 91.62 345 VAL B O 1
ATOM 7480 N N . GLN B 1 346 ? -6.012 -16.344 -2.754 1 92.75 346 GLN B N 1
ATOM 7481 C CA . GLN B 1 346 ? -6.539 -14.992 -2.635 1 92.75 346 GLN B CA 1
ATOM 7482 C C . GLN B 1 346 ? -5.609 -13.977 -3.295 1 92.75 346 GLN B C 1
ATOM 7484 O O . GLN B 1 346 ? -5.508 -12.836 -2.842 1 92.75 346 GLN B O 1
ATOM 7489 N N . ASP B 1 347 ? -4.918 -14.367 -4.34 1 92.25 347 ASP B N 1
ATOM 7490 C CA . ASP B 1 347 ? -4.184 -13.43 -5.184 1 92.25 347 ASP B CA 1
ATOM 7491 C C . ASP B 1 347 ? -5.133 -12.469 -5.895 1 92.25 347 ASP B C 1
ATOM 7493 O O . ASP B 1 347 ? -4.738 -11.367 -6.285 1 92.25 347 ASP B O 1
ATOM 7497 N N . CYS B 1 348 ? -6.379 -12.914 -6.039 1 91.88 348 CYS B N 1
ATOM 7498 C CA . CYS B 1 348 ? -7.41 -12.07 -6.633 1 91.88 348 CYS B CA 1
ATOM 7499 C C . CYS B 1 348 ? -7.621 -10.805 -5.805 1 91.88 348 CYS B C 1
ATOM 7501 O O . CYS B 1 348 ? -8.141 -9.812 -6.309 1 91.88 348 CYS B O 1
ATOM 7503 N N . LEU B 1 349 ? -7.172 -10.883 -4.543 1 91.06 349 LEU B N 1
ATOM 7504 C CA . LEU B 1 349 ? -7.25 -9.711 -3.68 1 91.06 349 LEU B CA 1
ATOM 7505 C C . LEU B 1 349 ? -5.871 -9.086 -3.486 1 91.06 349 LEU B C 1
ATOM 7507 O O . LEU B 1 349 ? -5.695 -7.883 -3.697 1 91.06 349 LEU B O 1
ATOM 7511 N N . SER B 1 350 ? -4.867 -9.898 -3.148 1 92 350 SER B N 1
ATOM 7512 C CA . SER B 1 350 ? -3.547 -9.406 -2.773 1 92 350 SER B CA 1
ATOM 7513 C C . SER B 1 350 ? -2.904 -8.625 -3.914 1 92 350 SER B C 1
ATOM 7515 O O . SER B 1 350 ? -2.225 -7.621 -3.68 1 92 350 SER B O 1
ATOM 7517 N N . ARG B 1 351 ? -3.107 -9.047 -5.152 1 92.12 351 ARG B N 1
ATOM 7518 C CA . ARG B 1 351 ? -2.518 -8.367 -6.301 1 92.12 351 ARG B CA 1
ATOM 7519 C C . ARG B 1 351 ? -2.992 -6.922 -6.379 1 92.12 351 ARG B C 1
ATOM 7521 O O . ARG B 1 351 ? -2.189 -6.012 -6.605 1 92.12 351 ARG B O 1
ATOM 7528 N N . ARG B 1 352 ? -4.23 -6.719 -6.082 1 89.25 352 ARG B N 1
ATOM 7529 C CA . ARG B 1 352 ? -4.809 -5.387 -6.242 1 89.25 352 ARG B CA 1
ATOM 7530 C C . ARG B 1 352 ? -4.551 -4.527 -5.008 1 89.25 352 ARG B C 1
ATOM 7532 O O . ARG B 1 352 ? -4.129 -3.375 -5.125 1 89.25 352 ARG B O 1
ATOM 7539 N N . VAL B 1 353 ? -4.781 -5.094 -3.854 1 88.5 353 VAL B N 1
ATOM 7540 C CA . VAL B 1 353 ? -4.887 -4.242 -2.674 1 88.5 353 VAL B CA 1
ATOM 7541 C C . VAL B 1 353 ? -3.531 -4.152 -1.979 1 88.5 353 VAL B C 1
ATOM 7543 O O . VAL B 1 353 ? -3.293 -3.236 -1.186 1 88.5 353 VAL B O 1
ATOM 7546 N N . VAL B 1 354 ? -2.615 -5.105 -2.289 1 91 354 VAL B N 1
ATOM 7547 C CA . VAL B 1 354 ? -1.311 -5.086 -1.635 1 91 354 VAL B CA 1
ATOM 7548 C C . VAL B 1 354 ? -0.236 -4.672 -2.639 1 91 354 VAL B C 1
ATOM 7550 O O . VAL B 1 354 ? 0.538 -3.746 -2.385 1 91 354 VAL B O 1
ATOM 7553 N N . GLU B 1 355 ? -0.304 -5.262 -3.828 1 91.62 355 GLU B N 1
ATOM 7554 C CA . GLU B 1 355 ? 0.792 -5.074 -4.773 1 91.62 355 GLU B CA 1
ATOM 7555 C C . GLU B 1 355 ? 0.445 -4.02 -5.82 1 91.62 355 GLU B C 1
ATOM 7557 O O . GLU B 1 355 ? 1.308 -3.598 -6.594 1 91.62 355 GLU B O 1
ATOM 7562 N N . HIS B 1 356 ? -0.85 -3.666 -5.934 1 88.38 356 HIS B N 1
ATOM 7563 C CA . HIS B 1 356 ? -1.321 -2.67 -6.887 1 88.38 356 HIS B CA 1
ATOM 7564 C C . HIS B 1 356 ? -1.088 -3.127 -8.32 1 88.38 356 HIS B C 1
ATOM 7566 O O . HIS B 1 356 ? -0.694 -2.328 -9.18 1 88.38 356 HIS B O 1
ATOM 7572 N N . LEU B 1 357 ? -1.206 -4.387 -8.562 1 91.56 357 LEU B N 1
ATOM 7573 C CA . LEU B 1 357 ? -1.157 -5.004 -9.883 1 91.56 357 LEU B CA 1
ATOM 7574 C C . LEU B 1 357 ? -2.562 -5.238 -10.422 1 91.56 357 LEU B C 1
ATOM 7576 O O . LEU B 1 357 ? -3.541 -5.172 -9.672 1 91.56 357 LEU B O 1
ATOM 7580 N N . PRO B 1 358 ? -2.676 -5.422 -11.695 1 89.44 358 PRO B N 1
ATOM 7581 C CA . PRO B 1 358 ? -4 -5.688 -12.258 1 89.44 358 PRO B CA 1
ATOM 7582 C C . PRO B 1 358 ? -4.641 -6.953 -11.688 1 89.44 358 PRO B C 1
ATOM 7584 O O . PRO B 1 358 ? -3.934 -7.895 -11.32 1 89.44 358 PRO B O 1
ATOM 7587 N N . PHE B 1 359 ? -5.957 -6.906 -11.648 1 91.75 359 PHE B N 1
ATOM 7588 C CA . PHE B 1 359 ? -6.777 -8.031 -11.211 1 91.75 359 PHE B CA 1
ATOM 7589 C C . PHE B 1 359 ? -6.426 -9.289 -12 1 91.75 359 PHE B C 1
ATOM 7591 O O . PHE B 1 359 ? -6.238 -9.234 -13.219 1 91.75 359 PHE B O 1
ATOM 7598 N N . ALA B 1 360 ? -6.199 -10.422 -11.266 1 94.19 360 ALA B N 1
ATOM 7599 C CA . ALA B 1 360 ? -5.852 -11.688 -11.906 1 94.19 360 ALA B CA 1
ATOM 7600 C C . ALA B 1 360 ? -6.109 -12.867 -10.969 1 94.19 360 ALA B C 1
ATOM 7602 O O . ALA B 1 360 ? -6.473 -12.672 -9.805 1 94.19 360 ALA B O 1
ATOM 7603 N N . CYS B 1 361 ? -6.012 -13.992 -11.539 1 96.44 361 CYS B N 1
ATOM 7604 C CA . CYS B 1 361 ? -6.176 -15.242 -10.797 1 96.44 361 CYS B CA 1
ATOM 7605 C C . CYS B 1 361 ? -4.922 -16.094 -10.898 1 96.44 361 CYS B C 1
ATOM 7607 O O . CYS B 1 361 ? -4.324 -16.203 -11.969 1 96.44 361 CYS B O 1
ATOM 7609 N N . ALA B 1 362 ? -4.594 -16.734 -9.82 1 97.12 362 ALA B N 1
ATOM 7610 C CA . ALA B 1 362 ? -3.381 -17.547 -9.758 1 97.12 362 ALA B CA 1
ATOM 7611 C C . ALA B 1 362 ? -3.518 -18.797 -10.625 1 97.12 362 ALA B C 1
ATOM 7613 O O . ALA B 1 362 ? -2.535 -19.281 -11.203 1 97.12 362 ALA B O 1
ATOM 7614 N N . VAL B 1 363 ? -4.727 -19.312 -10.758 1 98.12 363 VAL B N 1
ATOM 7615 C CA . VAL B 1 363 ? -4.863 -20.609 -11.406 1 98.12 363 VAL B CA 1
ATOM 7616 C C . VAL B 1 363 ? -5.496 -20.438 -12.781 1 98.12 363 VAL B C 1
ATOM 7618 O O . VAL B 1 363 ? -5.531 -21.375 -13.578 1 98.12 363 VAL B O 1
ATOM 7621 N N . ASN B 1 364 ? -6.027 -19.297 -13.102 1 97.56 364 ASN B N 1
ATOM 7622 C CA . ASN B 1 364 ? -6.594 -18.969 -14.406 1 97.56 364 ASN B CA 1
ATOM 7623 C C . ASN B 1 364 ? -5.949 -17.719 -15 1 97.56 364 ASN B C 1
ATOM 7625 O O . ASN B 1 364 ? -6.445 -16.609 -14.805 1 97.56 364 ASN B O 1
ATOM 7629 N N . PRO B 1 365 ? -4.93 -17.906 -15.789 1 96.81 365 PRO B N 1
ATOM 7630 C CA . PRO B 1 365 ? -4.168 -16.75 -16.266 1 96.81 365 PRO B CA 1
ATOM 7631 C C . PRO B 1 365 ? -4.945 -15.906 -17.281 1 96.81 365 PRO B C 1
ATOM 7633 O O . PRO B 1 365 ? -4.504 -14.812 -17.641 1 96.81 365 PRO B O 1
ATOM 7636 N N . HIS B 1 366 ? -6.113 -16.297 -17.688 1 95.5 366 HIS B N 1
ATOM 7637 C CA . HIS B 1 366 ? -6.926 -15.547 -18.641 1 95.5 366 HIS B CA 1
ATOM 7638 C C . HIS B 1 366 ? -7.73 -14.461 -17.938 1 95.5 366 HIS B C 1
ATOM 7640 O O . HIS B 1 366 ? -8.273 -13.57 -18.594 1 95.5 366 HIS B O 1
ATOM 7646 N N . VAL B 1 367 ? -7.867 -14.562 -16.656 1 95.12 367 VAL B N 1
ATOM 7647 C CA . VAL B 1 367 ? -8.672 -13.609 -15.914 1 95.12 367 VAL B CA 1
ATOM 7648 C C . VAL B 1 367 ? -8.125 -12.195 -16.109 1 95.12 367 VAL B C 1
ATOM 7650 O O . VAL B 1 367 ? -6.926 -11.961 -15.953 1 95.12 367 VAL B O 1
ATOM 7653 N N . GLY B 1 368 ? -8.945 -11.289 -16.453 1 91.31 368 GLY B N 1
ATOM 7654 C CA . GLY B 1 368 ? -8.586 -9.906 -16.734 1 91.31 368 GLY B CA 1
ATOM 7655 C C . GLY B 1 368 ? -8.266 -9.664 -18.203 1 91.31 368 GLY B C 1
ATOM 7656 O O . GLY B 1 368 ? -8.047 -8.523 -18.609 1 91.31 368 GLY B O 1
ATOM 7657 N N . ARG B 1 369 ? -8.289 -10.766 -19.031 1 93.06 369 ARG B N 1
ATOM 7658 C CA . ARG B 1 369 ? -7.953 -10.68 -20.438 1 93.06 369 ARG B CA 1
ATOM 7659 C C . ARG B 1 369 ? -9.062 -11.266 -21.312 1 93.06 369 ARG B C 1
ATOM 7661 O O . ARG B 1 369 ? -8.82 -11.648 -22.453 1 93.06 369 ARG B O 1
ATOM 7668 N N . GLU B 1 370 ? -10.188 -11.297 -20.812 1 94.62 370 GLU B N 1
ATOM 7669 C CA . GLU B 1 370 ? -11.305 -11.93 -21.5 1 94.62 370 GLU B CA 1
ATOM 7670 C C . GLU B 1 370 ? -11.578 -11.234 -22.844 1 94.62 370 GLU B C 1
ATOM 7672 O O . GLU B 1 370 ? -11.969 -11.883 -23.812 1 94.62 370 GLU B O 1
ATOM 7677 N N . HIS B 1 371 ? -11.352 -9.961 -22.906 1 93.38 371 HIS B N 1
ATOM 7678 C CA . HIS B 1 371 ? -11.625 -9.164 -24.094 1 93.38 371 HIS B CA 1
ATOM 7679 C C . HIS B 1 371 ? -10.727 -9.586 -25.25 1 93.38 371 HIS B C 1
ATOM 7681 O O . HIS B 1 371 ? -11.031 -9.297 -26.422 1 93.38 371 HIS B O 1
ATOM 7687 N N . GLU B 1 372 ? -9.656 -10.312 -24.922 1 93.81 372 GLU B N 1
ATOM 7688 C CA . GLU B 1 372 ? -8.711 -10.742 -25.953 1 93.81 372 GLU B CA 1
ATOM 7689 C C . GLU B 1 372 ? -9.172 -12.039 -26.625 1 93.81 372 GLU B C 1
ATOM 7691 O O . GLU B 1 372 ? -8.648 -12.422 -27.672 1 93.81 372 GLU B O 1
ATOM 7696 N N . GLY B 1 373 ? -10.18 -12.703 -26.062 1 92.19 373 GLY B N 1
ATOM 7697 C CA . GLY B 1 373 ? -10.602 -14 -26.578 1 92.19 373 GLY B CA 1
ATOM 7698 C C . GLY B 1 373 ? -9.625 -15.109 -26.234 1 92.19 373 GLY B C 1
ATOM 7699 O O . GLY B 1 373 ? -8.586 -14.875 -25.609 1 92.19 373 GLY B O 1
ATOM 7700 N N . PRO B 1 374 ? -9.984 -16.328 -26.562 1 91.5 374 PRO B N 1
ATOM 7701 C CA . PRO B 1 374 ? -9.07 -17.453 -26.344 1 91.5 374 PRO B CA 1
ATOM 7702 C C . PRO B 1 374 ? -7.84 -17.391 -27.25 1 91.5 374 PRO B C 1
ATOM 7704 O O . PRO B 1 374 ? -7.863 -16.734 -28.297 1 91.5 374 PRO B O 1
ATOM 7707 N N . LEU B 1 375 ? -6.77 -18 -26.812 1 95 375 LEU B N 1
ATOM 7708 C CA . LEU B 1 375 ? -5.602 -18.094 -27.688 1 95 375 LEU B CA 1
ATOM 7709 C C . LEU B 1 375 ? -5.934 -18.859 -28.953 1 95 375 LEU B C 1
ATOM 7711 O O . LEU B 1 375 ? -6.438 -19.984 -28.906 1 95 375 LEU B O 1
ATOM 7715 N N . PRO B 1 376 ? -5.664 -18.281 -30.094 1 95.06 376 PRO B N 1
ATOM 7716 C CA . PRO B 1 376 ? -6.016 -18.969 -31.344 1 95.06 376 PRO B CA 1
ATOM 7717 C C . PRO B 1 376 ? -5.141 -20.188 -31.625 1 95.06 376 PRO B C 1
ATOM 7719 O O . PRO B 1 376 ? -3.971 -20.203 -31.234 1 95.06 376 PRO B O 1
ATOM 7722 N N . ARG B 1 377 ? -5.695 -21.078 -32.344 1 96.31 377 ARG B N 1
ATOM 7723 C CA . ARG B 1 377 ? -4.91 -22.219 -32.812 1 96.31 377 ARG B CA 1
ATOM 7724 C C . ARG B 1 377 ? -3.848 -21.766 -33.812 1 96.31 377 ARG B C 1
ATOM 7726 O O . ARG B 1 377 ? -4.051 -20.812 -34.562 1 96.31 377 ARG B O 1
ATOM 7733 N N . VAL B 1 378 ? -2.777 -22.516 -33.75 1 96.25 378 VAL B N 1
ATOM 7734 C CA . VAL B 1 378 ? -1.685 -22.172 -34.656 1 96.25 378 VAL B CA 1
ATOM 7735 C C . VAL B 1 378 ? -1.924 -22.812 -36.031 1 96.25 378 VAL B C 1
ATOM 7737 O O . VAL B 1 378 ? -2.578 -23.844 -36.125 1 96.25 378 VAL B O 1
ATOM 7740 N N . GLU B 1 379 ? -1.383 -22.172 -37.062 1 94.94 379 GLU B N 1
ATOM 7741 C CA . GLU B 1 379 ? -1.47 -22.703 -38.406 1 94.94 379 GLU B CA 1
ATOM 7742 C C . GLU B 1 379 ? -0.506 -23.875 -38.594 1 94.94 379 GLU B C 1
ATOM 7744 O O . GLU B 1 379 ? -0.858 -24.875 -39.219 1 94.94 379 GLU B O 1
ATOM 7749 N N . GLN B 1 380 ? 0.623 -23.656 -38.062 1 95.62 380 GLN B N 1
ATOM 7750 C CA . GLN B 1 380 ? 1.653 -24.688 -38.156 1 95.62 380 GLN B CA 1
ATOM 7751 C C . GLN B 1 380 ? 2.115 -25.125 -36.781 1 95.62 380 GLN B C 1
ATOM 7753 O O . GLN B 1 380 ? 2.686 -24.328 -36.031 1 95.62 380 GLN B O 1
ATOM 7758 N N . ALA B 1 381 ? 1.902 -26.375 -36.531 1 96.56 381 ALA B N 1
ATOM 7759 C CA . ALA B 1 381 ? 2.312 -26.922 -35.25 1 96.56 381 ALA B CA 1
ATOM 7760 C C . ALA B 1 381 ? 3.834 -26.969 -35.125 1 96.56 381 ALA B C 1
ATOM 7762 O O . ALA B 1 381 ? 4.523 -27.297 -36.094 1 96.56 381 ALA B O 1
ATOM 7763 N N . ARG B 1 382 ? 4.332 -26.594 -34 1 97.31 382 ARG B N 1
ATOM 7764 C CA . ARG B 1 382 ? 5.742 -26.734 -33.656 1 97.31 382 ARG B CA 1
ATOM 7765 C C . ARG B 1 382 ? 5.941 -27.766 -32.562 1 97.31 382 ARG B C 1
ATOM 7767 O O . ARG B 1 382 ? 5.012 -28.078 -31.812 1 97.31 382 ARG B O 1
ATOM 7774 N N . SER B 1 383 ? 7.141 -28.312 -32.562 1 97.94 383 SER B N 1
ATOM 7775 C CA . SER B 1 383 ? 7.512 -29.172 -31.438 1 97.94 383 SER B CA 1
ATOM 7776 C C . SER B 1 383 ? 8.078 -28.375 -30.281 1 97.94 383 SER B C 1
ATOM 7778 O O . SER B 1 383 ? 9 -27.562 -30.469 1 97.94 383 SER B O 1
ATOM 7780 N N . ILE B 1 384 ? 7.492 -28.578 -29.109 1 98.5 384 ILE B N 1
ATOM 7781 C CA . ILE B 1 384 ? 7.891 -27.812 -27.938 1 98.5 384 ILE B CA 1
ATOM 7782 C C . ILE B 1 384 ? 8.32 -28.766 -26.812 1 98.5 384 ILE B C 1
ATOM 7784 O O . ILE B 1 384 ? 7.598 -29.703 -26.484 1 98.5 384 ILE B O 1
ATOM 7788 N N . LEU B 1 385 ? 9.5 -28.562 -26.266 1 98.75 385 LEU B N 1
ATOM 7789 C CA . LEU B 1 385 ? 9.977 -29.281 -25.078 1 98.75 385 LEU B CA 1
ATOM 7790 C C . LEU B 1 385 ? 9.93 -28.375 -23.844 1 98.75 385 LEU B C 1
ATOM 7792 O O . LEU B 1 385 ? 10.562 -27.328 -23.828 1 98.75 385 LEU B O 1
ATOM 7796 N N . VAL B 1 386 ? 9.148 -28.766 -22.922 1 98.88 386 VAL B N 1
ATOM 7797 C CA . VAL B 1 386 ? 9.07 -28.062 -21.641 1 98.88 386 VAL B CA 1
ATOM 7798 C C . VAL B 1 386 ? 9.844 -28.828 -20.578 1 98.88 386 VAL B C 1
ATOM 7800 O O . VAL B 1 386 ? 9.625 -30.031 -20.391 1 98.88 386 VAL B O 1
ATOM 7803 N N . ILE B 1 387 ? 10.766 -28.188 -19.906 1 98.81 387 ILE B N 1
ATOM 7804 C CA . ILE B 1 387 ? 11.578 -28.828 -18.875 1 98.81 387 ILE B CA 1
ATOM 7805 C C . ILE B 1 387 ? 11.164 -28.328 -17.5 1 98.81 387 ILE B C 1
ATOM 7807 O O . ILE B 1 387 ? 11.422 -27.172 -17.156 1 98.81 387 ILE B O 1
ATOM 7811 N N . GLY B 1 388 ? 10.648 -29.203 -16.641 1 98.62 388 GLY B N 1
ATOM 7812 C CA . GLY B 1 388 ? 10.117 -28.875 -15.32 1 98.62 388 GLY B CA 1
ATOM 7813 C C . GLY B 1 388 ? 8.609 -29 -15.242 1 98.62 388 GLY B C 1
ATOM 7814 O O . GLY B 1 388 ? 7.887 -28.328 -15.977 1 98.62 388 GLY B O 1
ATOM 7815 N N . GLY B 1 389 ? 8.141 -29.766 -14.352 1 98.56 389 GLY B N 1
ATOM 7816 C CA . GLY B 1 389 ? 6.719 -30.031 -14.195 1 98.56 389 GLY B CA 1
ATOM 7817 C C . GLY B 1 389 ? 6.078 -29.234 -13.078 1 98.56 389 GLY B C 1
ATOM 7818 O O . GLY B 1 389 ? 5.137 -29.703 -12.438 1 98.56 389 GLY B O 1
ATOM 7819 N N . GLY B 1 390 ? 6.656 -28.047 -12.727 1 98.38 390 GLY B N 1
ATOM 7820 C CA . GLY B 1 390 ? 6.035 -27.109 -11.797 1 98.38 390 GLY B CA 1
ATOM 7821 C C . GLY B 1 390 ? 4.922 -26.297 -12.43 1 98.38 390 GLY B C 1
ATOM 7822 O O . GLY B 1 390 ? 4.516 -26.562 -13.562 1 98.38 390 GLY B O 1
ATOM 7823 N N . PRO B 1 391 ? 4.441 -25.266 -11.734 1 98.25 391 PRO B N 1
ATOM 7824 C CA . PRO B 1 391 ? 3.291 -24.516 -12.227 1 98.25 391 PRO B CA 1
ATOM 7825 C C . PRO B 1 391 ? 3.564 -23.828 -13.562 1 98.25 391 PRO B C 1
ATOM 7827 O O . PRO B 1 391 ? 2.721 -23.859 -14.461 1 98.25 391 PRO B O 1
ATOM 7830 N N . ALA B 1 392 ? 4.699 -23.219 -13.695 1 98.5 392 ALA B N 1
ATOM 7831 C CA . ALA B 1 392 ? 5.02 -22.547 -14.953 1 98.5 392 ALA B CA 1
ATOM 7832 C C . ALA B 1 392 ? 5.066 -23.531 -16.109 1 98.5 392 ALA B C 1
ATOM 7834 O O . ALA B 1 392 ? 4.441 -23.312 -17.156 1 98.5 392 ALA B O 1
ATOM 7835 N N . GLY B 1 393 ? 5.766 -24.641 -15.914 1 98.75 393 GLY B N 1
ATOM 7836 C CA . GLY B 1 393 ? 5.934 -25.641 -16.969 1 98.75 393 GLY B CA 1
ATOM 7837 C C . GLY B 1 393 ? 4.637 -26.312 -17.359 1 98.75 393 GLY B C 1
ATOM 7838 O O . GLY B 1 393 ? 4.34 -26.438 -18.562 1 98.75 393 GLY B O 1
ATOM 7839 N N . THR B 1 394 ? 3.885 -26.734 -16.375 1 98.81 394 THR B N 1
ATOM 7840 C CA . THR B 1 394 ? 2.645 -27.438 -16.688 1 98.81 394 THR B CA 1
ATOM 7841 C C . THR B 1 394 ? 1.662 -26.516 -17.391 1 98.81 394 THR B C 1
ATOM 7843 O O . THR B 1 394 ? 0.927 -26.938 -18.297 1 98.81 394 THR B O 1
ATOM 7846 N N . GLU B 1 395 ? 1.607 -25.25 -17 1 98.81 395 GLU B N 1
ATOM 7847 C CA . GLU B 1 395 ? 0.712 -24.297 -17.656 1 98.81 395 GLU B CA 1
ATOM 7848 C C . GLU B 1 395 ? 1.15 -24.016 -19.094 1 98.81 395 GLU B C 1
ATOM 7850 O O . GLU B 1 395 ? 0.317 -23.922 -19.984 1 98.81 395 GLU B O 1
ATOM 7855 N N . VAL B 1 396 ? 2.459 -23.906 -19.359 1 98.75 396 VAL B N 1
ATOM 7856 C CA . VAL B 1 396 ? 2.963 -23.734 -20.719 1 98.75 396 VAL B CA 1
ATOM 7857 C C . VAL B 1 396 ? 2.582 -24.938 -21.562 1 98.75 396 VAL B C 1
ATOM 7859 O O . VAL B 1 396 ? 2.08 -24.781 -22.688 1 98.75 396 VAL B O 1
ATOM 7862 N N . ALA B 1 397 ? 2.846 -26.109 -21.016 1 98.88 397 ALA B N 1
ATOM 7863 C CA . ALA B 1 397 ? 2.58 -27.328 -21.75 1 98.88 397 ALA B CA 1
ATOM 7864 C C . ALA B 1 397 ? 1.111 -27.422 -22.156 1 98.88 397 ALA B C 1
ATOM 7866 O O . ALA B 1 397 ? 0.797 -27.719 -23.312 1 98.88 397 ALA B O 1
ATOM 7867 N N . ALA B 1 398 ? 0.266 -27.141 -21.25 1 98.62 398 ALA B N 1
ATOM 7868 C CA . ALA B 1 398 ? -1.167 -27.25 -21.5 1 98.62 398 ALA B CA 1
ATOM 7869 C C . ALA B 1 398 ? -1.614 -26.219 -22.531 1 98.62 398 ALA B C 1
ATOM 7871 O O . ALA B 1 398 ? -2.283 -26.547 -23.516 1 98.62 398 ALA B O 1
ATOM 7872 N N . LEU B 1 399 ? -1.269 -24.953 -22.328 1 98.44 399 LEU B N 1
ATOM 7873 C CA . LEU B 1 399 ? -1.688 -23.859 -23.219 1 98.44 399 LEU B CA 1
ATOM 7874 C C . LEU B 1 399 ? -1.154 -24.078 -24.625 1 98.44 399 LEU B C 1
ATOM 7876 O O . LEU B 1 399 ? -1.866 -23.844 -25.609 1 98.44 399 LEU B O 1
ATOM 7880 N N . ALA B 1 400 ? 0.105 -24.484 -24.719 1 98.56 400 ALA B N 1
ATOM 7881 C CA . ALA B 1 400 ? 0.7 -24.734 -26.031 1 98.56 400 ALA B CA 1
ATOM 7882 C C . ALA B 1 400 ? -0.016 -25.891 -26.75 1 98.56 400 ALA B C 1
ATOM 7884 O O . ALA B 1 400 ? -0.286 -25.797 -27.953 1 98.56 400 ALA B O 1
ATOM 7885 N N . ALA B 1 401 ? -0.272 -26.938 -26 1 98.56 401 ALA B N 1
ATOM 7886 C CA . ALA B 1 401 ? -1.002 -28.062 -26.594 1 98.56 401 ALA B CA 1
ATOM 7887 C C . ALA B 1 401 ? -2.398 -27.641 -27.031 1 98.56 401 ALA B C 1
ATOM 7889 O O . ALA B 1 401 ? -2.873 -28.062 -28.094 1 98.56 401 ALA B O 1
ATOM 7890 N N . GLU B 1 402 ? -3.043 -26.828 -26.25 1 97.75 402 GLU B N 1
ATOM 7891 C CA . GLU B 1 402 ? -4.371 -26.328 -26.594 1 97.75 402 GLU B CA 1
ATOM 7892 C C . GLU B 1 402 ? -4.34 -25.531 -27.891 1 97.75 402 GLU B C 1
ATOM 7894 O O . GLU B 1 402 ? -5.316 -25.531 -28.641 1 97.75 402 GLU B O 1
ATOM 7899 N N . ARG B 1 403 ? -3.244 -24.906 -28.141 1 97.88 403 ARG B N 1
ATOM 7900 C CA . ARG B 1 403 ? -3.111 -24.125 -29.359 1 97.88 403 ARG B CA 1
ATOM 7901 C C . ARG B 1 403 ? -2.775 -25.016 -30.562 1 97.88 403 ARG B C 1
ATOM 7903 O O . ARG B 1 403 ? -2.803 -24.547 -31.703 1 97.88 403 ARG B O 1
ATOM 7910 N N . GLY B 1 404 ? -2.365 -26.281 -30.266 1 97.62 404 GLY B N 1
ATOM 7911 C CA . GLY B 1 404 ? -2.162 -27.234 -31.344 1 97.62 404 GLY B CA 1
ATOM 7912 C C . GLY B 1 404 ? -0.714 -27.656 -31.516 1 97.62 404 GLY B C 1
ATOM 7913 O O . GLY B 1 404 ? -0.383 -28.422 -32.406 1 97.62 404 GLY B O 1
ATOM 7914 N N . HIS B 1 405 ? 0.176 -27.219 -30.703 1 98.31 405 HIS B N 1
ATOM 7915 C CA . HIS B 1 405 ? 1.579 -27.609 -30.781 1 98.31 405 HIS B CA 1
ATOM 7916 C C . HIS B 1 405 ? 1.778 -29.047 -30.281 1 98.31 405 HIS B C 1
ATOM 7918 O O . HIS B 1 405 ? 0.913 -29.594 -29.594 1 98.31 405 HIS B O 1
ATOM 7924 N N . ARG B 1 406 ? 2.803 -29.672 -30.688 1 98.12 406 ARG B N 1
ATOM 7925 C CA . ARG B 1 406 ? 3.232 -30.953 -30.125 1 98.12 406 ARG B CA 1
ATOM 7926 C C . ARG B 1 406 ? 4.141 -30.734 -28.922 1 98.12 406 ARG B C 1
ATOM 7928 O O . ARG B 1 406 ? 5.25 -30.219 -29.047 1 98.12 406 ARG B O 1
ATOM 7935 N N . VAL B 1 407 ? 3.693 -31.203 -27.766 1 98.75 407 VAL B N 1
ATOM 7936 C CA . VAL B 1 407 ? 4.387 -30.797 -26.547 1 98.75 407 VAL B CA 1
ATOM 7937 C C . VAL B 1 407 ? 4.879 -32.031 -25.797 1 98.75 407 VAL B C 1
ATOM 7939 O O . VAL B 1 407 ? 4.145 -33 -25.641 1 98.75 407 VAL B O 1
ATOM 7942 N N . GLN B 1 408 ? 6.09 -31.984 -25.375 1 98.62 408 GLN B N 1
ATOM 7943 C CA . GLN B 1 408 ? 6.695 -32.906 -24.422 1 98.62 408 GLN B CA 1
ATOM 7944 C C . GLN B 1 408 ? 7.117 -32.188 -23.156 1 98.62 408 GLN B C 1
ATOM 7946 O O . GLN B 1 408 ? 7.641 -31.062 -23.203 1 98.62 408 GLN B O 1
ATOM 7951 N N . LEU B 1 409 ? 6.852 -32.844 -22 1 98.81 409 LEU B N 1
ATOM 7952 C CA . LEU B 1 409 ? 7.23 -32.281 -20.703 1 98.81 409 LEU B CA 1
ATOM 7953 C C . LEU B 1 409 ? 8.133 -33.25 -19.938 1 98.81 409 LEU B C 1
ATOM 7955 O O . LEU B 1 409 ? 7.77 -34.406 -19.719 1 98.81 409 LEU B O 1
ATOM 7959 N N . TRP B 1 410 ? 9.336 -32.781 -19.656 1 98.81 410 TRP B N 1
ATOM 7960 C CA . TRP B 1 410 ? 10.273 -33.562 -18.859 1 98.81 410 TRP B CA 1
ATOM 7961 C C . TRP B 1 410 ? 10.258 -33.125 -17.391 1 98.81 410 TRP B C 1
ATOM 7963 O O . TRP B 1 410 ? 10.344 -31.922 -17.109 1 98.81 410 TRP B O 1
ATOM 7973 N N . GLU B 1 411 ? 10.094 -34 -16.469 1 98.56 411 GLU B N 1
ATOM 7974 C CA . GLU B 1 411 ? 10.102 -33.75 -15.031 1 98.56 411 GLU B CA 1
ATOM 7975 C C . GLU B 1 411 ? 11.07 -34.719 -14.312 1 98.56 411 GLU B C 1
ATOM 7977 O O . GLU B 1 411 ? 11.055 -35.906 -14.555 1 98.56 411 GLU B O 1
ATOM 7982 N N . ARG B 1 412 ? 11.891 -34.125 -13.516 1 97.44 412 ARG B N 1
ATOM 7983 C CA . ARG B 1 412 ? 12.914 -34.938 -12.828 1 97.44 412 ARG B CA 1
ATOM 7984 C C . ARG B 1 412 ? 12.281 -35.844 -11.781 1 97.44 412 ARG B C 1
ATOM 7986 O O . ARG B 1 412 ? 12.773 -36.938 -11.547 1 97.44 412 ARG B O 1
ATOM 7993 N N . ASP B 1 413 ? 11.227 -35.438 -11.125 1 97.19 413 ASP B N 1
ATOM 7994 C CA . ASP B 1 413 ? 10.555 -36.219 -10.094 1 97.19 413 ASP B CA 1
ATOM 7995 C C . ASP B 1 413 ? 9.562 -37.219 -10.711 1 97.19 413 ASP B C 1
ATOM 7997 O O . ASP B 1 413 ? 9.43 -37.281 -11.93 1 97.19 413 ASP B O 1
ATOM 8001 N N . ASP B 1 414 ? 8.891 -37.969 -9.836 1 97.62 414 ASP B N 1
ATOM 8002 C CA . ASP B 1 414 ? 7.941 -38.969 -10.305 1 97.62 414 ASP B CA 1
ATOM 8003 C C . ASP B 1 414 ? 6.512 -38.438 -10.25 1 97.62 414 ASP B C 1
ATOM 8005 O O . ASP B 1 414 ? 5.555 -39.219 -10.312 1 97.62 414 ASP B O 1
ATOM 8009 N N . HIS B 1 415 ? 6.402 -37.219 -10 1 97.31 415 HIS B N 1
ATOM 8010 C CA . HIS B 1 415 ? 5.105 -36.562 -9.922 1 97.31 415 HIS B CA 1
ATOM 8011 C C . HIS B 1 415 ? 5.188 -35.094 -10.422 1 97.31 415 HIS B C 1
ATOM 8013 O O . HIS B 1 415 ? 6.281 -34.531 -10.523 1 97.31 415 HIS B O 1
ATOM 8019 N N . LEU B 1 416 ? 4.078 -34.5 -10.75 1 98.31 416 LEU B N 1
ATOM 8020 C CA . LEU B 1 416 ? 4 -33.094 -11.164 1 98.31 416 LEU B CA 1
ATOM 8021 C C . LEU B 1 416 ? 3.838 -32.188 -9.953 1 98.31 416 LEU B C 1
ATOM 8023 O O . LEU B 1 416 ? 3.588 -32.656 -8.844 1 98.31 416 LEU B O 1
ATOM 8027 N N . GLY B 1 417 ? 4.035 -30.891 -10.211 1 98.06 417 GLY B N 1
ATOM 8028 C CA . GLY B 1 417 ? 3.725 -29.875 -9.219 1 98.06 417 GLY B CA 1
ATOM 8029 C C . GLY B 1 417 ? 4.941 -29.094 -8.766 1 98.06 417 GLY B C 1
ATOM 8030 O O . GLY B 1 417 ? 4.812 -27.969 -8.258 1 98.06 417 GLY B O 1
ATOM 8031 N N . GLY B 1 418 ? 6.152 -29.703 -8.938 1 96.5 418 GLY B N 1
ATOM 8032 C CA . GLY B 1 418 ? 7.352 -29 -8.5 1 96.5 418 GLY B CA 1
ATOM 8033 C C . GLY B 1 418 ? 7.277 -28.547 -7.059 1 96.5 418 GLY B C 1
ATOM 8034 O O . GLY B 1 418 ? 6.918 -29.312 -6.172 1 96.5 418 GLY B O 1
ATOM 8035 N N . GLN B 1 419 ? 7.652 -27.281 -6.809 1 95.94 419 GLN B N 1
ATOM 8036 C CA . GLN B 1 419 ? 7.652 -26.719 -5.469 1 95.94 419 GLN B CA 1
ATOM 8037 C C . GLN B 1 419 ? 6.234 -26.625 -4.91 1 95.94 419 GLN B C 1
ATOM 8039 O O . GLN B 1 419 ? 6.035 -26.656 -3.697 1 95.94 419 GLN B O 1
ATOM 8044 N N . LEU B 1 420 ? 5.273 -26.484 -5.777 1 97.38 420 LEU B N 1
ATOM 8045 C CA . LEU B 1 420 ? 3.885 -26.422 -5.332 1 97.38 420 LEU B CA 1
ATOM 8046 C C . LEU B 1 420 ? 3.467 -27.734 -4.664 1 97.38 420 LEU B C 1
ATOM 8048 O O . LEU B 1 420 ? 2.668 -27.734 -3.727 1 97.38 420 LEU B O 1
ATOM 8052 N N . ALA B 1 421 ? 3.967 -28.844 -5.168 1 97.88 421 ALA B N 1
ATOM 8053 C CA . ALA B 1 421 ? 3.672 -30.141 -4.566 1 97.88 421 ALA B CA 1
ATOM 8054 C C . ALA B 1 421 ? 4.207 -30.203 -3.139 1 97.88 421 ALA B C 1
ATOM 8056 O O . ALA B 1 421 ? 3.574 -30.797 -2.262 1 97.88 421 ALA B O 1
ATOM 8057 N N . VAL B 1 422 ? 5.352 -29.641 -2.896 1 97.44 422 VAL B N 1
ATOM 8058 C CA . VAL B 1 422 ? 5.926 -29.578 -1.556 1 97.44 422 VAL B CA 1
ATOM 8059 C C . VAL B 1 422 ? 5.07 -28.672 -0.675 1 97.44 422 VAL B C 1
ATOM 8061 O O . VAL B 1 422 ? 4.723 -29.031 0.45 1 97.44 422 VAL B O 1
ATOM 8064 N N . ALA B 1 423 ? 4.75 -27.469 -1.196 1 97.25 423 ALA B N 1
ATOM 8065 C CA . ALA B 1 423 ? 3.957 -26.5 -0.46 1 97.25 423 ALA B CA 1
ATOM 8066 C C . ALA B 1 423 ? 2.604 -27.078 -0.059 1 97.25 423 ALA B C 1
ATOM 8068 O O . ALA B 1 423 ? 2.062 -26.734 0.996 1 97.25 423 ALA B O 1
ATOM 8069 N N . ALA B 1 424 ? 2.051 -27.953 -0.886 1 97.62 424 ALA B N 1
ATOM 8070 C CA . ALA B 1 424 ? 0.734 -28.547 -0.673 1 97.62 424 ALA B CA 1
ATOM 8071 C C . ALA B 1 424 ? 0.711 -29.391 0.599 1 97.62 424 ALA B C 1
ATOM 8073 O O . ALA B 1 424 ? -0.36 -29.734 1.109 1 97.62 424 ALA B O 1
ATOM 8074 N N . ARG B 1 425 ? 1.85 -29.719 1.099 1 97.44 425 ARG B N 1
ATOM 8075 C CA . ARG B 1 425 ? 1.936 -30.562 2.285 1 97.44 425 ARG B CA 1
ATOM 8076 C C . ARG B 1 425 ? 1.697 -29.75 3.553 1 97.44 425 ARG B C 1
ATOM 8078 O O . ARG B 1 425 ? 1.463 -30.312 4.625 1 97.44 425 ARG B O 1
ATOM 8085 N N . ALA B 1 426 ? 1.86 -28.453 3.471 1 97 426 ALA B N 1
ATOM 8086 C CA . ALA B 1 426 ? 1.512 -27.609 4.609 1 97 426 ALA B CA 1
ATOM 8087 C C . ALA B 1 426 ? 0.009 -27.641 4.871 1 97 426 ALA B C 1
ATOM 8089 O O . ALA B 1 426 ? -0.792 -27.672 3.936 1 97 426 ALA B O 1
ATOM 8090 N N . ARG B 1 427 ? -0.388 -27.516 6.098 1 94.25 427 ARG B N 1
ATOM 8091 C CA . ARG B 1 427 ? -1.767 -27.578 6.574 1 94.25 427 ARG B CA 1
ATOM 8092 C C . ARG B 1 427 ? -2.648 -26.578 5.828 1 94.25 427 ARG B C 1
ATOM 8094 O O . ARG B 1 427 ? -3.736 -26.938 5.363 1 94.25 427 ARG B O 1
ATOM 8101 N N . MET B 1 428 ? -2.268 -25.406 5.641 1 92.88 428 MET B N 1
ATOM 8102 C CA . MET B 1 428 ? -3.111 -24.344 5.094 1 92.88 428 MET B CA 1
ATOM 8103 C C . MET B 1 428 ? -3.098 -24.375 3.568 1 92.88 428 MET B C 1
ATOM 8105 O O . MET B 1 428 ? -3.898 -23.703 2.924 1 92.88 428 MET B O 1
ATOM 8109 N N . ASN B 1 429 ? -2.166 -25.188 2.916 1 95.81 429 ASN B N 1
ATOM 8110 C CA . ASN B 1 429 ? -1.992 -25.188 1.468 1 95.81 429 ASN B CA 1
ATOM 8111 C C . ASN B 1 429 ? -2.52 -26.469 0.836 1 95.81 429 ASN B C 1
ATOM 8113 O O . ASN B 1 429 ? -2.264 -26.734 -0.339 1 95.81 429 ASN B O 1
ATOM 8117 N N . ALA B 1 430 ? -3.309 -27.219 1.525 1 94.81 430 ALA B N 1
ATOM 8118 C CA . ALA B 1 430 ? -3.793 -28.516 1.082 1 94.81 430 ALA B CA 1
ATOM 8119 C C . ALA B 1 430 ? -4.484 -28.422 -0.274 1 94.81 430 ALA B C 1
ATOM 8121 O O . ALA B 1 430 ? -4.281 -29.266 -1.147 1 94.81 430 ALA B O 1
ATOM 8122 N N . PRO B 1 431 ? -5.195 -27.359 -0.58 1 95.31 431 PRO B N 1
ATOM 8123 C CA . PRO B 1 431 ? -5.926 -27.266 -1.846 1 95.31 431 PRO B CA 1
ATOM 8124 C C . PRO B 1 431 ? -5.004 -27.141 -3.055 1 95.31 431 PRO B C 1
ATOM 8126 O O . PRO B 1 431 ? -5.453 -27.266 -4.195 1 95.31 431 PRO B O 1
ATOM 8129 N N . TYR B 1 432 ? -3.709 -26.875 -2.82 1 97.38 432 TYR B N 1
ATOM 8130 C CA . TYR B 1 432 ? -2.771 -26.797 -3.936 1 97.38 432 TYR B CA 1
ATOM 8131 C C . TYR B 1 432 ? -2.729 -28.125 -4.695 1 97.38 432 TYR B C 1
ATOM 8133 O O . TYR B 1 432 ? -2.537 -28.141 -5.914 1 97.38 432 TYR B O 1
ATOM 8141 N N . ALA B 1 433 ? -2.953 -29.188 -3.963 1 97.56 433 ALA B N 1
ATOM 8142 C CA . ALA B 1 433 ? -2.949 -30.516 -4.566 1 97.56 433 ALA B CA 1
ATOM 8143 C C . ALA B 1 433 ? -4.09 -30.672 -5.57 1 97.56 433 ALA B C 1
ATOM 8145 O O . ALA B 1 433 ? -3.955 -31.375 -6.57 1 97.56 433 ALA B O 1
ATOM 8146 N N . ASP B 1 434 ? -5.18 -30 -5.328 1 97.12 434 ASP B N 1
ATOM 8147 C CA . ASP B 1 434 ? -6.32 -30.062 -6.238 1 97.12 434 ASP B CA 1
ATOM 8148 C C . ASP B 1 434 ? -5.961 -29.484 -7.605 1 97.12 434 ASP B C 1
ATOM 8150 O O . ASP B 1 434 ? -6.355 -30.031 -8.641 1 97.12 434 ASP B O 1
ATOM 8154 N N . TRP B 1 435 ? -5.281 -28.406 -7.617 1 98 435 TRP B N 1
ATOM 8155 C CA . TRP B 1 435 ? -4.902 -27.781 -8.875 1 98 435 TRP B CA 1
ATOM 8156 C C . TRP B 1 435 ? -3.871 -28.625 -9.617 1 98 435 TRP B C 1
ATOM 8158 O O . TRP B 1 435 ? -3.928 -28.766 -10.844 1 98 435 TRP B O 1
ATOM 8168 N N . ILE B 1 436 ? -2.926 -29.25 -8.859 1 98.44 436 ILE B N 1
ATOM 8169 C CA . ILE B 1 436 ? -1.926 -30.125 -9.469 1 98.44 436 ILE B CA 1
ATOM 8170 C C . ILE B 1 436 ? -2.615 -31.297 -10.148 1 98.44 436 ILE B C 1
ATOM 8172 O O . ILE B 1 436 ? -2.291 -31.641 -11.289 1 98.44 436 ILE B O 1
ATOM 8176 N N . GLY B 1 437 ? -3.562 -31.891 -9.406 1 98.25 437 GLY B N 1
ATOM 8177 C CA . GLY B 1 437 ? -4.324 -32.969 -9.984 1 98.25 437 GLY B CA 1
ATOM 8178 C C . GLY B 1 437 ? -5.109 -32.594 -11.211 1 98.25 437 GLY B C 1
ATOM 8179 O O . GLY B 1 437 ? -5.133 -33.312 -12.211 1 98.25 437 GLY B O 1
ATOM 8180 N N . TRP B 1 438 ? -5.719 -31.469 -11.156 1 98.19 438 TRP B N 1
ATOM 8181 C CA . TRP B 1 438 ? -6.469 -30.938 -12.297 1 98.19 438 TRP B CA 1
ATOM 8182 C C . TRP B 1 438 ? -5.555 -30.719 -13.492 1 98.19 438 TRP B C 1
ATOM 8184 O O . TRP B 1 438 ? -5.91 -31.062 -14.625 1 98.19 438 TRP B O 1
ATOM 8194 N N . GLN B 1 439 ? -4.395 -30.172 -13.281 1 98.19 439 GLN B N 1
ATOM 8195 C CA . GLN B 1 439 ? -3.422 -29.938 -14.344 1 98.19 439 GLN B CA 1
ATOM 8196 C C . GLN B 1 439 ? -2.971 -31.25 -14.977 1 98.19 439 GLN B C 1
ATOM 8198 O O . GLN B 1 439 ? -2.793 -31.328 -16.188 1 98.19 439 GLN B O 1
ATOM 8203 N N . ALA B 1 440 ? -2.754 -32.219 -14.117 1 98.25 440 ALA B N 1
ATOM 8204 C CA . ALA B 1 440 ? -2.344 -33.531 -14.617 1 98.25 440 ALA B CA 1
ATOM 8205 C C . ALA B 1 440 ? -3.391 -34.094 -15.562 1 98.25 440 ALA B C 1
ATOM 8207 O O . ALA B 1 440 ? -3.055 -34.594 -16.641 1 98.25 440 ALA B O 1
ATOM 8208 N N . ARG B 1 441 ? -4.602 -34.031 -15.211 1 98 441 ARG B N 1
ATOM 8209 C CA . ARG B 1 441 ? -5.684 -34.531 -16.047 1 98 441 ARG B CA 1
ATOM 8210 C C . ARG B 1 441 ? -5.785 -33.719 -17.344 1 98 441 ARG B C 1
ATOM 8212 O O . ARG B 1 441 ? -6.039 -34.281 -18.406 1 98 441 ARG B O 1
ATOM 8219 N N . ARG B 1 442 ? -5.598 -32.469 -17.219 1 98 442 ARG B N 1
ATOM 8220 C CA . ARG B 1 442 ? -5.621 -31.562 -18.375 1 98 442 ARG B CA 1
ATOM 8221 C C . ARG B 1 442 ? -4.543 -31.953 -19.375 1 98 442 ARG B C 1
ATOM 8223 O O . ARG B 1 442 ? -4.82 -32.062 -20.578 1 98 442 ARG B O 1
ATOM 8230 N N . LEU B 1 443 ? -3.352 -32.188 -18.922 1 98.56 443 LEU B N 1
ATOM 8231 C CA . LEU B 1 443 ? -2.24 -32.562 -19.781 1 98.56 443 LEU B CA 1
ATOM 8232 C C . LEU B 1 443 ? -2.518 -33.906 -20.453 1 98.56 443 LEU B C 1
ATOM 8234 O O . LEU B 1 443 ? -2.27 -34.062 -21.656 1 98.56 443 LEU B O 1
ATOM 8238 N N . ASP B 1 444 ? -3.037 -34.781 -19.672 1 98.12 444 ASP B N 1
ATOM 8239 C CA . ASP B 1 444 ? -3.369 -36.094 -20.203 1 98.12 444 ASP B CA 1
ATOM 8240 C C . ASP B 1 444 ? -4.414 -36 -21.312 1 98.12 444 ASP B C 1
ATOM 8242 O O . ASP B 1 444 ? -4.254 -36.594 -22.375 1 98.12 444 ASP B O 1
ATOM 8246 N N . ALA B 1 445 ? -5.426 -35.312 -21.062 1 97.44 445 ALA B N 1
ATOM 8247 C CA . ALA B 1 445 ? -6.516 -35.125 -22.016 1 97.44 445 ALA B CA 1
ATOM 8248 C C . ALA B 1 445 ? -6.023 -34.5 -23.312 1 97.44 445 ALA B C 1
ATOM 8250 O O . ALA B 1 445 ? -6.559 -34.75 -24.391 1 97.44 445 ALA B O 1
ATOM 8251 N N . LEU B 1 446 ? -4.98 -33.688 -23.219 1 97.75 446 LEU B N 1
ATOM 8252 C CA . LEU B 1 446 ? -4.461 -32.938 -24.359 1 97.75 446 LEU B CA 1
ATOM 8253 C C . LEU B 1 446 ? -3.416 -33.781 -25.109 1 97.75 446 LEU B C 1
ATOM 8255 O O . LEU B 1 446 ? -2.947 -33.375 -26.188 1 97.75 446 LEU B O 1
ATOM 8259 N N . GLY B 1 447 ? -3.068 -34.906 -24.531 1 97.75 447 GLY B N 1
ATOM 8260 C CA . GLY B 1 447 ? -2.107 -35.781 -25.188 1 97.75 447 GLY B CA 1
ATOM 8261 C C . GLY B 1 447 ? -0.672 -35.312 -25.016 1 97.75 447 GLY B C 1
ATOM 8262 O O . GLY B 1 447 ? 0.186 -35.656 -25.844 1 97.75 447 GLY B O 1
ATOM 8263 N N . VAL B 1 448 ? -0.368 -34.531 -24.047 1 98.69 448 VAL B N 1
ATOM 8264 C CA . VAL B 1 448 ? 1 -34.125 -23.766 1 98.69 448 VAL B CA 1
ATOM 8265 C C . VAL B 1 448 ? 1.818 -35.312 -23.266 1 98.69 448 VAL B C 1
ATOM 8267 O O . VAL B 1 448 ? 1.385 -36.031 -22.375 1 98.69 448 VAL B O 1
ATOM 8270 N N . GLU B 1 449 ? 2.932 -35.5 -23.844 1 98.38 449 GLU B N 1
ATOM 8271 C CA . GLU B 1 449 ? 3.826 -36.562 -23.375 1 98.38 449 GLU B CA 1
ATOM 8272 C C . GLU B 1 449 ? 4.625 -36.125 -22.156 1 98.38 449 GLU B C 1
ATOM 8274 O O . GLU B 1 449 ? 5.535 -35.281 -22.281 1 98.38 449 GLU B O 1
ATOM 8279 N N . VAL B 1 450 ? 4.301 -36.688 -21.047 1 98.69 450 VAL B N 1
ATOM 8280 C CA . VAL B 1 450 ? 5.016 -36.375 -19.812 1 98.69 450 VAL B CA 1
ATOM 8281 C C . VAL B 1 450 ? 6.016 -37.469 -19.484 1 98.69 450 VAL B C 1
ATOM 8283 O O . VAL B 1 450 ? 5.633 -38.625 -19.328 1 98.69 450 VAL B O 1
ATOM 8286 N N . ARG B 1 451 ? 7.25 -37.125 -19.391 1 98.5 451 ARG B N 1
ATOM 8287 C CA . ARG B 1 451 ? 8.297 -38.062 -19 1 98.5 451 ARG B CA 1
ATOM 8288 C C . ARG B 1 451 ? 8.812 -37.75 -17.594 1 98.5 451 ARG B C 1
ATOM 8290 O O . ARG B 1 451 ? 9.461 -36.719 -17.375 1 98.5 451 ARG B O 1
ATOM 8297 N N . PHE B 1 452 ? 8.625 -38.656 -16.703 1 98.25 452 PHE B N 1
ATOM 8298 C CA . PHE B 1 452 ? 9.07 -38.5 -15.32 1 98.25 452 PHE B CA 1
ATOM 8299 C C . PHE B 1 452 ? 10.484 -39.062 -15.148 1 98.25 452 PHE B C 1
ATOM 8301 O O . PHE B 1 452 ? 10.961 -39.812 -15.984 1 98.25 452 PHE B O 1
ATOM 8308 N N . GLY B 1 453 ? 11.164 -38.594 -14.125 1 97.44 453 GLY B N 1
ATOM 8309 C CA . GLY B 1 453 ? 12.477 -39.125 -13.773 1 97.44 453 GLY B CA 1
ATOM 8310 C C . GLY B 1 453 ? 13.578 -38.656 -14.703 1 97.44 453 GLY B C 1
ATOM 8311 O O . GLY B 1 453 ? 14.641 -39.25 -14.773 1 97.44 453 GLY B O 1
ATOM 8312 N N . VAL B 1 454 ? 13.344 -37.625 -15.438 1 97.19 454 VAL B N 1
ATOM 8313 C CA . VAL B 1 454 ? 14.336 -37.094 -16.375 1 97.19 454 VAL B CA 1
ATOM 8314 C C . VAL B 1 454 ? 14.93 -35.781 -15.828 1 97.19 454 VAL B C 1
ATOM 8316 O O . VAL B 1 454 ? 14.25 -34.781 -15.766 1 97.19 454 VAL B O 1
ATOM 8319 N N . ASP B 1 455 ? 16.125 -35.938 -15.414 1 95.69 455 ASP B N 1
ATOM 8320 C CA . ASP B 1 455 ? 16.891 -34.719 -15.102 1 95.69 455 ASP B CA 1
ATOM 8321 C C . ASP B 1 455 ? 17.578 -34.156 -16.359 1 95.69 455 ASP B C 1
ATOM 8323 O O . ASP B 1 455 ? 18.703 -34.562 -16.672 1 95.69 455 ASP B O 1
ATOM 8327 N N . ALA B 1 456 ? 16.922 -33.25 -17.016 1 96.94 456 ALA B N 1
ATOM 8328 C CA . ALA B 1 456 ? 17.344 -32.75 -18.344 1 96.94 456 ALA B CA 1
ATOM 8329 C C . ALA B 1 456 ? 18.719 -32.125 -18.281 1 96.94 456 ALA B C 1
ATOM 8331 O O . ALA B 1 456 ? 19.031 -31.391 -17.328 1 96.94 456 ALA B O 1
ATOM 8332 N N . ASP B 1 457 ? 19.531 -32.406 -19.172 1 96.75 457 ASP B N 1
ATOM 8333 C CA . ASP B 1 457 ? 20.797 -31.719 -19.375 1 96.75 457 ASP B CA 1
ATOM 8334 C C . ASP B 1 457 ? 20.953 -31.219 -20.812 1 96.75 457 ASP B C 1
ATOM 8336 O O . ASP B 1 457 ? 20.078 -31.484 -21.656 1 96.75 457 ASP B O 1
ATOM 8340 N N . GLU B 1 458 ? 21.969 -30.578 -21.031 1 96.94 458 GLU B N 1
ATOM 8341 C CA . GLU B 1 458 ? 22.172 -29.906 -22.312 1 96.94 458 GLU B CA 1
ATOM 8342 C C . GLU B 1 458 ? 22.219 -30.922 -23.453 1 96.94 458 GLU B C 1
ATOM 8344 O O . GLU B 1 458 ? 21.609 -30.703 -24.5 1 96.94 458 GLU B O 1
ATOM 8349 N N . THR B 1 459 ? 22.875 -31.984 -23.266 1 97.31 459 THR B N 1
ATOM 8350 C CA . THR B 1 459 ? 23.047 -33 -24.312 1 97.31 459 THR B CA 1
ATOM 8351 C C . THR B 1 459 ? 21.703 -33.594 -24.688 1 97.31 459 THR B C 1
ATOM 8353 O O . THR B 1 459 ? 21.359 -33.688 -25.875 1 97.31 459 THR B O 1
ATOM 8356 N N . ALA B 1 460 ? 21 -34.031 -23.672 1 97.38 460 ALA B N 1
ATOM 8357 C CA . ALA B 1 460 ? 19.703 -34.656 -23.906 1 97.38 460 ALA B CA 1
ATOM 8358 C C . ALA B 1 460 ? 18.75 -33.719 -24.641 1 97.38 460 ALA B C 1
ATOM 8360 O O . ALA B 1 460 ? 18.016 -34.156 -25.531 1 97.38 460 ALA B O 1
ATOM 8361 N N . VAL B 1 461 ? 18.734 -32.469 -24.281 1 98.19 461 VAL B N 1
ATOM 8362 C CA . VAL B 1 461 ? 17.844 -31.469 -24.875 1 98.19 461 VAL B CA 1
ATOM 8363 C C . VAL B 1 461 ? 18.203 -31.25 -26.344 1 98.19 461 VAL B C 1
ATOM 8365 O O . VAL B 1 461 ? 17.328 -31.203 -27.203 1 98.19 461 VAL B O 1
ATOM 8368 N N . LEU B 1 462 ? 19.5 -31.125 -26.625 1 97.62 462 LEU B N 1
ATOM 8369 C CA . LEU B 1 462 ? 19.969 -30.891 -27.984 1 97.62 462 LEU B CA 1
ATOM 8370 C C . LEU B 1 462 ? 19.672 -32.094 -28.875 1 97.62 462 LEU B C 1
ATOM 8372 O O . LEU B 1 462 ? 19.344 -31.938 -30.047 1 97.62 462 LEU B O 1
ATOM 8376 N N . GLU B 1 463 ? 19.766 -33.281 -28.297 1 97.25 463 GLU B N 1
ATOM 8377 C CA . GLU B 1 463 ? 19.484 -34.5 -29.047 1 97.25 463 GLU B CA 1
ATOM 8378 C C . GLU B 1 463 ? 18 -34.594 -29.391 1 97.25 463 GLU B C 1
ATOM 8380 O O . GLU B 1 463 ? 17.641 -35.156 -30.438 1 97.25 463 GLU B O 1
ATOM 8385 N N . GLU B 1 464 ? 17.188 -34.188 -28.469 1 96.12 464 GLU B N 1
ATOM 8386 C CA . GLU B 1 464 ? 15.742 -34.219 -28.734 1 96.12 464 GLU B CA 1
ATOM 8387 C C . GLU B 1 464 ? 15.383 -33.344 -29.922 1 96.12 464 GLU B C 1
ATOM 8389 O O . GLU B 1 464 ? 14.508 -33.688 -30.719 1 96.12 464 GLU B O 1
ATOM 8394 N N . GLY B 1 465 ? 16.016 -32.125 -30.094 1 95.81 465 GLY B N 1
ATOM 8395 C CA . GLY B 1 465 ? 15.953 -31.312 -31.297 1 95.81 465 GLY B CA 1
ATOM 8396 C C . GLY B 1 465 ? 14.586 -30.719 -31.531 1 95.81 465 GLY B C 1
ATOM 8397 O O . GLY B 1 465 ? 14.117 -30.656 -32.688 1 95.81 465 GLY B O 1
ATOM 8398 N N . THR B 1 466 ? 13.93 -30.266 -30.531 1 96.88 466 THR B N 1
ATOM 8399 C CA . THR B 1 466 ? 12.625 -29.641 -30.688 1 96.88 466 THR B CA 1
ATOM 8400 C C . THR B 1 466 ? 12.773 -28.203 -31.188 1 96.88 466 THR B C 1
ATOM 8402 O O . THR B 1 466 ? 13.852 -27.609 -31.094 1 96.88 466 THR B O 1
ATOM 8405 N N . ASP B 1 467 ? 11.68 -27.594 -31.734 1 96.88 467 ASP B N 1
ATOM 8406 C CA . ASP B 1 467 ? 11.68 -26.25 -32.281 1 96.88 467 ASP B CA 1
ATOM 8407 C C . ASP B 1 467 ? 11.812 -25.203 -31.172 1 96.88 467 ASP B C 1
ATOM 8409 O O . ASP B 1 467 ? 12.422 -24.156 -31.375 1 96.88 467 ASP B O 1
ATOM 8413 N N . VAL B 1 468 ? 11.141 -25.438 -30.078 1 98 468 VAL B N 1
ATOM 8414 C CA . VAL B 1 468 ? 11.094 -24.516 -28.953 1 98 468 VAL B CA 1
ATOM 8415 C C . VAL B 1 468 ? 11.461 -25.266 -27.672 1 98 468 VAL B C 1
ATOM 8417 O O . VAL B 1 468 ? 11.023 -26.391 -27.453 1 98 468 VAL B O 1
ATOM 8420 N N . VAL B 1 469 ? 12.305 -24.688 -26.844 1 98.62 469 VAL B N 1
ATOM 8421 C CA . VAL B 1 469 ? 12.641 -25.234 -25.547 1 98.62 469 VAL B CA 1
ATOM 8422 C C . VAL B 1 469 ? 12.266 -24.234 -24.453 1 98.62 469 VAL B C 1
ATOM 8424 O O . VAL B 1 469 ? 12.664 -23.062 -24.5 1 98.62 469 VAL B O 1
ATOM 8427 N N . VAL B 1 470 ? 11.477 -24.641 -23.531 1 98.69 470 VAL B N 1
ATOM 8428 C CA . VAL B 1 470 ? 11.07 -23.828 -22.391 1 98.69 470 VAL B CA 1
ATOM 8429 C C . VAL B 1 470 ? 11.688 -24.391 -21.109 1 98.69 470 VAL B C 1
ATOM 8431 O O . VAL B 1 470 ? 11.406 -25.531 -20.734 1 98.69 470 VAL B O 1
ATOM 8434 N N . VAL B 1 471 ? 12.5 -23.594 -20.484 1 98.62 471 VAL B N 1
ATOM 8435 C CA . VAL B 1 471 ? 13.188 -23.984 -19.25 1 98.62 471 VAL B CA 1
ATOM 8436 C C . VAL B 1 471 ? 12.43 -23.453 -18.031 1 98.62 471 VAL B C 1
ATOM 8438 O O . VAL B 1 471 ? 12.492 -22.25 -17.734 1 98.62 471 VAL B O 1
ATOM 8441 N N . ALA B 1 472 ? 11.742 -24.281 -17.312 1 98.56 472 ALA B N 1
ATOM 8442 C CA . ALA B 1 472 ? 11 -24 -16.078 1 98.56 472 ALA B CA 1
ATOM 8443 C C . ALA B 1 472 ? 11.492 -24.891 -14.938 1 98.56 472 ALA B C 1
ATOM 8445 O O . ALA B 1 472 ? 10.688 -25.547 -14.266 1 98.56 472 ALA B O 1
ATOM 8446 N N . THR B 1 473 ? 12.75 -24.812 -14.672 1 98.19 473 THR B N 1
ATOM 8447 C CA . THR B 1 473 ? 13.445 -25.75 -13.805 1 98.19 473 THR B CA 1
ATOM 8448 C C . THR B 1 473 ? 13.352 -25.312 -12.344 1 98.19 473 THR B C 1
ATOM 8450 O O . THR B 1 473 ? 13.961 -25.922 -11.469 1 98.19 473 THR B O 1
ATOM 8453 N N . GLY B 1 474 ? 12.641 -24.234 -12.062 1 97.69 474 GLY B N 1
ATOM 8454 C CA . GLY B 1 474 ? 12.297 -23.844 -10.711 1 97.69 474 GLY B CA 1
ATOM 8455 C C . GLY B 1 474 ? 13.461 -23.234 -9.945 1 97.69 474 GLY B C 1
ATOM 8456 O O . GLY B 1 474 ? 14.242 -22.469 -10.5 1 97.69 474 GLY B O 1
ATOM 8457 N N . ALA B 1 475 ? 13.469 -23.422 -8.609 1 97.75 475 ALA B N 1
ATOM 8458 C CA . ALA B 1 475 ? 14.445 -22.812 -7.707 1 97.75 475 ALA B CA 1
ATOM 8459 C C . ALA B 1 475 ? 14.773 -23.75 -6.547 1 97.75 475 ALA B C 1
ATOM 8461 O O . ALA B 1 475 ? 14.102 -24.766 -6.348 1 97.75 475 ALA B O 1
ATOM 8462 N N . SER B 1 476 ? 15.836 -23.484 -5.887 1 97 476 SER B N 1
ATOM 8463 C CA . SER B 1 476 ? 16.25 -24.203 -4.684 1 97 476 SER B CA 1
ATOM 8464 C C . SER B 1 476 ? 16.156 -23.312 -3.449 1 97 476 SER B C 1
ATOM 8466 O O . SER B 1 476 ? 16.188 -22.078 -3.564 1 97 476 SER B O 1
ATOM 8468 N N . PRO B 1 477 ? 16.062 -23.906 -2.236 1 97.31 477 PRO B N 1
ATOM 8469 C CA . PRO B 1 477 ? 15.961 -23.094 -1.024 1 97.31 477 PRO B CA 1
ATOM 8470 C C . PRO B 1 477 ? 17.141 -22.125 -0.863 1 97.31 477 PRO B C 1
ATOM 8472 O O . PRO B 1 477 ? 18.281 -22.5 -1.14 1 97.31 477 PRO B O 1
ATOM 8475 N N . ARG B 1 478 ? 16.844 -20.906 -0.458 1 97.25 478 ARG B N 1
ATOM 8476 C CA . ARG B 1 478 ? 17.875 -19.922 -0.159 1 97.25 478 ARG B CA 1
ATOM 8477 C C . ARG B 1 478 ? 18.328 -20.031 1.292 1 97.25 478 ARG B C 1
ATOM 8479 O O . ARG B 1 478 ? 17.516 -20.234 2.191 1 97.25 478 ARG B O 1
ATOM 8486 N N . LEU B 1 479 ? 19.562 -19.953 1.51 1 96.81 479 LEU B N 1
ATOM 8487 C CA . LEU B 1 479 ? 20.109 -19.859 2.857 1 96.81 479 LEU B CA 1
ATOM 8488 C C . LEU B 1 479 ? 20.406 -18.406 3.232 1 96.81 479 LEU B C 1
ATOM 8490 O O . LEU B 1 479 ? 20.859 -17.625 2.4 1 96.81 479 LEU B O 1
ATOM 8494 N N . PRO B 1 480 ? 20.078 -18.062 4.449 1 96.25 480 PRO B N 1
ATOM 8495 C CA . PRO B 1 480 ? 20.406 -16.703 4.875 1 96.25 480 PRO B CA 1
ATOM 8496 C C . PRO B 1 480 ? 21.906 -16.5 5.121 1 96.25 480 PRO B C 1
ATOM 8498 O O . PRO B 1 480 ? 22.656 -17.469 5.145 1 96.25 480 PRO B O 1
ATOM 8501 N N . ASP B 1 481 ? 22.266 -15.211 5.195 1 93.31 481 ASP B N 1
ATOM 8502 C CA . ASP B 1 481 ? 23.641 -14.867 5.543 1 93.31 481 ASP B CA 1
ATOM 8503 C C . ASP B 1 481 ? 23.875 -14.992 7.047 1 93.31 481 ASP B C 1
ATOM 8505 O O . ASP B 1 481 ? 23.734 -14.008 7.781 1 93.31 481 ASP B O 1
ATOM 8509 N N . ALA B 1 482 ? 24.266 -16.172 7.523 1 97.19 482 ALA B N 1
ATOM 8510 C CA . ALA B 1 482 ? 24.453 -16.469 8.938 1 97.19 482 ALA B CA 1
ATOM 8511 C C . ALA B 1 482 ? 25.422 -17.641 9.133 1 97.19 482 ALA B C 1
ATOM 8513 O O . ALA B 1 482 ? 25.641 -18.438 8.219 1 97.19 482 ALA B O 1
ATOM 8514 N N . ASP B 1 483 ? 25.969 -17.734 10.344 1 97.88 483 ASP B N 1
ATOM 8515 C CA . ASP B 1 483 ? 26.906 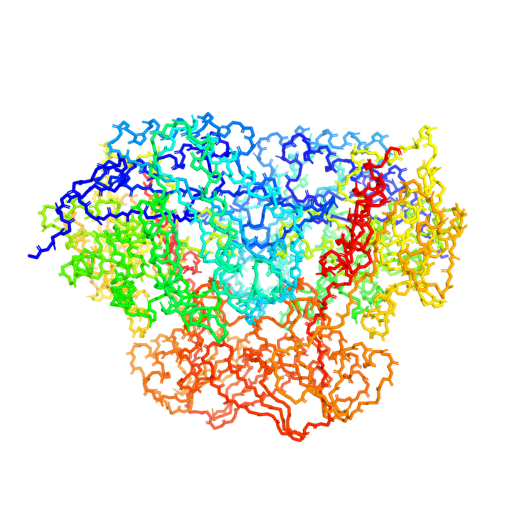-18.812 10.656 1 97.88 483 ASP B CA 1
ATOM 8516 C C . ASP B 1 483 ? 26.203 -20 11.289 1 97.88 483 ASP B C 1
ATOM 8518 O O . ASP B 1 483 ? 25.125 -19.844 11.891 1 97.88 483 ASP B O 1
ATOM 8522 N N . GLY B 1 484 ? 26.719 -21.156 11.094 1 98.38 484 GLY B N 1
ATOM 8523 C CA . GLY B 1 484 ? 26.25 -22.328 11.805 1 98.38 484 GLY B CA 1
ATOM 8524 C C . GLY B 1 484 ? 25.078 -23 11.133 1 98.38 484 GLY B C 1
ATOM 8525 O O . GLY B 1 484 ? 24.312 -23.719 11.781 1 98.38 484 GLY B O 1
ATOM 8526 N N . LEU B 1 485 ? 24.922 -22.906 9.867 1 98.38 485 LEU B N 1
ATOM 8527 C CA . LEU B 1 485 ? 23.734 -23.406 9.18 1 98.38 485 LEU B CA 1
ATOM 8528 C C . LEU B 1 485 ? 23.891 -24.875 8.805 1 98.38 485 LEU B C 1
ATOM 8530 O O . LEU B 1 485 ? 22.922 -25.531 8.43 1 98.38 485 LEU B O 1
ATOM 8534 N N . ASP B 1 486 ? 25.062 -25.406 8.945 1 97.31 486 ASP B N 1
ATOM 8535 C CA . ASP B 1 486 ? 25.344 -26.766 8.539 1 97.31 486 ASP B CA 1
ATOM 8536 C C . ASP B 1 486 ? 25.047 -27.75 9.672 1 97.31 486 ASP B C 1
ATOM 8538 O O . ASP B 1 486 ? 25.188 -28.969 9.508 1 97.31 486 ASP B O 1
ATOM 8542 N N . GLN B 1 487 ? 24.578 -27.312 10.734 1 97.81 487 GLN B N 1
ATOM 8543 C CA . GLN B 1 487 ? 24.266 -28.172 11.867 1 97.81 487 GLN B CA 1
ATOM 8544 C C . GLN B 1 487 ? 23.047 -29.047 11.57 1 97.81 487 GLN B C 1
ATOM 8546 O O . GLN B 1 487 ? 22.125 -28.641 10.852 1 97.81 487 GLN B O 1
ATOM 8551 N N . PRO B 1 488 ? 22.938 -30.25 12.164 1 97.06 488 PRO B N 1
ATOM 8552 C CA . PRO B 1 488 ? 21.906 -31.234 11.805 1 97.06 488 PRO B CA 1
ATOM 8553 C C . PRO B 1 488 ? 20.5 -30.75 12.148 1 97.06 488 PRO B C 1
ATOM 8555 O O . PRO B 1 488 ? 19.531 -31.172 11.5 1 97.06 488 PRO B O 1
ATOM 8558 N N . HIS B 1 489 ? 20.359 -29.938 13.203 1 98.25 489 HIS B N 1
ATOM 8559 C CA . HIS B 1 489 ? 19.031 -29.516 13.633 1 98.25 489 HIS B CA 1
ATOM 8560 C C . HIS B 1 489 ? 18.578 -28.266 12.891 1 98.25 489 HIS B C 1
ATOM 8562 O O . HIS B 1 489 ? 17.531 -27.703 13.195 1 98.25 489 HIS B O 1
ATOM 8568 N N . VAL B 1 490 ? 19.359 -27.766 11.953 1 98.81 490 VAL B N 1
ATOM 8569 C CA . VAL B 1 490 ? 18.969 -26.672 11.07 1 98.81 490 VAL B CA 1
ATOM 8570 C C . VAL B 1 490 ? 18.391 -27.25 9.781 1 98.81 490 VAL B C 1
ATOM 8572 O O . VAL B 1 490 ? 19.062 -27.953 9.031 1 98.81 490 VAL B O 1
ATOM 8575 N N . LEU B 1 491 ? 17.141 -26.984 9.57 1 98.69 491 LEU B N 1
ATOM 8576 C CA . LEU B 1 491 ? 16.406 -27.531 8.438 1 98.69 491 LEU B CA 1
ATOM 8577 C C . LEU B 1 491 ? 15.836 -26.406 7.574 1 98.69 491 LEU B C 1
ATOM 8579 O O . LEU B 1 491 ? 15.602 -25.297 8.062 1 98.69 491 LEU B O 1
ATOM 8583 N N . THR B 1 492 ? 15.633 -26.688 6.301 1 98.44 492 THR B N 1
ATOM 8584 C CA . THR B 1 492 ? 14.875 -25.781 5.453 1 98.44 492 THR B CA 1
ATOM 8585 C C . THR B 1 492 ? 13.375 -26.047 5.57 1 98.44 492 THR B C 1
ATOM 8587 O O . THR B 1 492 ? 12.969 -27.109 6.051 1 98.44 492 THR B O 1
ATOM 8590 N N . ALA B 1 493 ? 12.57 -25.078 5.145 1 98.25 493 ALA B N 1
ATOM 8591 C CA . ALA B 1 493 ? 11.125 -25.281 5.082 1 98.25 493 ALA B CA 1
ATOM 8592 C C . ALA B 1 493 ? 10.781 -26.5 4.234 1 98.25 493 ALA B C 1
ATOM 8594 O O . ALA B 1 493 ? 9.844 -27.234 4.551 1 98.25 493 ALA B O 1
ATOM 8595 N N . VAL B 1 494 ? 11.523 -26.703 3.184 1 97.75 494 VAL B N 1
ATOM 8596 C CA . VAL B 1 494 ? 11.297 -27.828 2.281 1 97.75 494 VAL B CA 1
ATOM 8597 C C . VAL B 1 494 ? 11.539 -29.141 3.023 1 97.75 494 VAL B C 1
ATOM 8599 O O . VAL B 1 494 ? 10.75 -30.078 2.916 1 97.75 494 VAL B O 1
ATOM 8602 N N . ASP B 1 495 ? 12.648 -29.188 3.811 1 98 495 ASP B N 1
ATOM 8603 C CA . ASP B 1 495 ? 12.953 -30.375 4.602 1 98 495 ASP B CA 1
ATOM 8604 C C . ASP B 1 495 ? 11.789 -30.734 5.523 1 98 495 ASP B C 1
ATOM 8606 O O . ASP B 1 495 ? 11.375 -31.891 5.582 1 98 495 ASP B O 1
ATOM 8610 N N . VAL B 1 496 ? 11.297 -29.734 6.164 1 98.31 496 VAL B N 1
ATOM 8611 C CA . VAL B 1 496 ? 10.242 -29.906 7.156 1 98.31 496 VAL B CA 1
ATOM 8612 C C . VAL B 1 496 ? 8.984 -30.438 6.477 1 98.31 496 VAL B C 1
ATOM 8614 O O . VAL B 1 496 ? 8.375 -31.406 6.945 1 98.31 496 VAL B O 1
ATOM 8617 N N . LEU B 1 497 ? 8.562 -29.844 5.391 1 97.75 497 LEU B N 1
ATOM 8618 C CA . LEU B 1 497 ? 7.332 -30.203 4.703 1 97.75 497 LEU B CA 1
ATOM 8619 C C . LEU B 1 497 ? 7.473 -31.562 4.023 1 97.75 497 LEU B C 1
ATOM 8621 O O . LEU B 1 497 ? 6.473 -32.219 3.703 1 97.75 497 LEU B O 1
ATOM 8625 N N . GLN B 1 498 ? 8.695 -31.953 3.814 1 96.81 498 GLN B N 1
ATOM 8626 C CA . GLN B 1 498 ? 8.93 -33.25 3.229 1 96.81 498 GLN B CA 1
ATOM 8627 C C . GLN B 1 498 ? 9.062 -34.344 4.309 1 96.81 498 GLN B C 1
ATOM 8629 O O . GLN B 1 498 ? 9.305 -35.5 4.008 1 96.81 498 GLN B O 1
ATOM 8634 N N . GLY B 1 499 ? 9.055 -33.969 5.59 1 96.38 499 GLY B N 1
ATOM 8635 C CA . GLY B 1 499 ? 8.898 -34.969 6.633 1 96.38 499 GLY B CA 1
ATOM 8636 C C . GLY B 1 499 ? 10.125 -35.125 7.516 1 96.38 499 GLY B C 1
ATOM 8637 O O . GLY B 1 499 ? 10.234 -36.062 8.289 1 96.38 499 GLY B O 1
ATOM 8638 N N . ALA B 1 500 ? 11 -34.156 7.445 1 97.44 500 ALA B N 1
ATOM 8639 C CA . ALA B 1 500 ? 12.156 -34.188 8.336 1 97.44 500 ALA B CA 1
ATOM 8640 C C . ALA B 1 500 ? 11.719 -34.156 9.797 1 97.44 500 ALA B C 1
ATOM 8642 O O . ALA B 1 500 ? 10.688 -33.562 10.133 1 97.44 500 ALA B O 1
ATOM 8643 N N . GLY B 1 501 ? 12.531 -34.781 10.672 1 97.12 501 GLY B N 1
ATOM 8644 C CA . GLY B 1 501 ? 12.25 -34.75 12.102 1 97.12 501 GLY B CA 1
ATOM 8645 C C . GLY B 1 501 ? 12.477 -33.406 12.727 1 97.12 501 GLY B C 1
ATOM 8646 O O . GLY B 1 501 ? 13.5 -32.75 12.477 1 97.12 501 GLY B O 1
ATOM 8647 N N . VAL B 1 502 ? 11.531 -32.969 13.484 1 98.12 502 VAL B N 1
ATOM 8648 C CA . VAL B 1 502 ? 11.562 -31.656 14.125 1 98.12 502 VAL B CA 1
ATOM 8649 C C . VAL B 1 502 ? 11.383 -31.812 15.633 1 98.12 502 VAL B C 1
ATOM 8651 O O . VAL B 1 502 ? 10.57 -32.625 16.094 1 98.12 502 VAL B O 1
ATOM 8654 N N . GLY B 1 503 ? 12.195 -31.109 16.391 1 98.25 503 GLY B N 1
ATOM 8655 C CA . GLY B 1 503 ? 12.047 -31.109 17.844 1 98.25 503 GLY B CA 1
ATOM 8656 C C . GLY B 1 503 ? 10.859 -30.297 18.312 1 98.25 503 GLY B C 1
ATOM 8657 O O . GLY B 1 503 ? 10.07 -29.797 17.5 1 98.25 503 GLY B O 1
ATOM 8658 N N . HIS B 1 504 ? 10.758 -30.203 19.625 1 98.19 504 HIS B N 1
ATOM 8659 C CA . HIS B 1 504 ? 9.578 -29.578 20.234 1 98.19 504 HIS B CA 1
ATOM 8660 C C . HIS B 1 504 ? 9.641 -28.062 20.109 1 98.19 504 HIS B C 1
ATOM 8662 O O . HIS B 1 504 ? 8.648 -27.422 19.75 1 98.19 504 HIS B O 1
ATOM 8668 N N . ARG B 1 505 ? 10.758 -27.453 20.516 1 98.69 505 ARG B N 1
ATOM 8669 C CA . ARG B 1 505 ? 10.922 -26 20.438 1 98.69 505 ARG B CA 1
ATOM 8670 C C . ARG B 1 505 ? 11.57 -25.594 19.125 1 98.69 505 ARG B C 1
ATOM 8672 O O . ARG B 1 505 ? 12.742 -25.891 18.875 1 98.69 505 ARG B O 1
ATOM 8679 N N . VAL B 1 506 ? 10.812 -24.922 18.281 1 98.81 506 VAL B N 1
ATOM 8680 C CA . VAL B 1 506 ? 11.219 -24.641 16.906 1 98.81 506 VAL B CA 1
ATOM 8681 C C . VAL B 1 506 ? 11.297 -23.141 16.688 1 98.81 506 VAL B C 1
ATOM 8683 O O . VAL B 1 506 ? 10.422 -22.391 17.141 1 98.81 506 VAL B O 1
ATOM 8686 N N . VAL B 1 507 ? 12.344 -22.625 16.094 1 98.88 507 VAL B N 1
ATOM 8687 C CA . VAL B 1 507 ? 12.445 -21.25 15.617 1 98.88 507 VAL B CA 1
ATOM 8688 C C . VAL B 1 507 ? 12.398 -21.234 14.094 1 98.88 507 VAL B C 1
ATOM 8690 O O . VAL B 1 507 ? 13.211 -21.891 13.43 1 98.88 507 VAL B O 1
ATOM 8693 N N . VAL B 1 508 ? 11.453 -20.578 13.492 1 98.88 508 VAL B N 1
ATOM 8694 C CA . VAL B 1 508 ? 11.344 -20.391 12.055 1 98.88 508 VAL B CA 1
ATOM 8695 C C . VAL B 1 508 ? 11.914 -19.031 11.672 1 98.88 508 VAL B C 1
ATOM 8697 O O . VAL B 1 508 ? 11.43 -17.984 12.117 1 98.88 508 VAL B O 1
ATOM 8700 N N . ILE B 1 509 ? 12.977 -19.016 10.891 1 98.69 509 ILE B N 1
ATOM 8701 C CA . ILE B 1 509 ? 13.562 -17.781 10.352 1 98.69 509 ILE B CA 1
ATOM 8702 C C . ILE B 1 509 ? 12.836 -17.391 9.07 1 98.69 509 ILE B C 1
ATOM 8704 O O . ILE B 1 509 ? 12.922 -18.094 8.062 1 98.69 509 ILE B O 1
ATOM 8708 N N . ALA B 1 510 ? 12.141 -16.25 9.125 1 98 510 ALA B N 1
ATOM 8709 C CA . ALA B 1 510 ? 11.32 -15.812 8 1 98 510 ALA B CA 1
ATOM 8710 C C . ALA B 1 510 ? 12.031 -14.719 7.203 1 98 510 ALA B C 1
ATOM 8712 O O . ALA B 1 510 ? 12.062 -13.562 7.625 1 98 510 ALA B O 1
ATOM 8713 N N . GLU B 1 511 ? 12.57 -15.023 6.031 1 97 511 GLU B N 1
ATOM 8714 C CA . GLU B 1 511 ? 13.086 -14.078 5.039 1 97 511 GLU B CA 1
ATOM 8715 C C . GLU B 1 511 ? 12.422 -14.297 3.682 1 97 511 GLU B C 1
ATOM 8717 O O . GLU B 1 511 ? 13.109 -14.453 2.67 1 97 511 GLU B O 1
ATOM 8722 N N . ASP B 1 512 ? 11.148 -14.305 3.693 1 96.62 512 ASP B N 1
ATOM 8723 C CA . ASP B 1 512 ? 10.266 -14.453 2.543 1 96.62 512 ASP B CA 1
ATOM 8724 C C . ASP B 1 512 ? 9 -13.617 2.715 1 96.62 512 ASP B C 1
ATOM 8726 O O . ASP B 1 512 ? 8.273 -13.773 3.697 1 96.62 512 ASP B O 1
ATOM 8730 N N . ASP B 1 513 ? 8.734 -12.758 1.82 1 94.44 513 ASP B N 1
ATOM 8731 C CA . ASP B 1 513 ? 7.602 -11.844 1.944 1 94.44 513 ASP B CA 1
ATOM 8732 C C . ASP B 1 513 ? 6.285 -12.57 1.668 1 94.44 513 ASP B C 1
ATOM 8734 O O . ASP B 1 513 ? 5.211 -12.062 2.004 1 94.44 513 ASP B O 1
ATOM 8738 N N . ARG B 1 514 ? 6.395 -13.773 1.01 1 94.56 514 ARG B N 1
ATOM 8739 C CA . ARG B 1 514 ? 5.242 -14.641 0.793 1 94.56 514 ARG B CA 1
ATOM 8740 C C . ARG B 1 514 ? 4.805 -15.305 2.092 1 94.56 514 ARG B C 1
ATOM 8742 O O . ARG B 1 514 ? 5.504 -15.227 3.104 1 94.56 514 ARG B O 1
ATOM 8749 N N . PRO B 1 515 ? 3.611 -15.867 2.107 1 94.88 515 PRO B N 1
ATOM 8750 C CA . PRO B 1 515 ? 3.1 -16.422 3.363 1 94.88 515 PRO B CA 1
ATOM 8751 C C . PRO B 1 515 ? 3.768 -17.734 3.744 1 94.88 515 PRO B C 1
ATOM 8753 O O . PRO B 1 515 ? 3.377 -18.375 4.73 1 94.88 515 PRO B O 1
ATOM 8756 N N . VAL B 1 516 ? 4.797 -18.188 3.105 1 96.25 516 VAL B N 1
ATOM 8757 C CA . VAL B 1 516 ? 5.438 -19.484 3.25 1 96.25 516 VAL B CA 1
ATOM 8758 C C . VAL B 1 516 ? 5.918 -19.672 4.688 1 96.25 516 VAL B C 1
ATOM 8760 O O . VAL B 1 516 ? 5.645 -20.688 5.316 1 96.25 516 VAL B O 1
ATOM 8763 N N . PRO B 1 517 ? 6.621 -18.703 5.305 1 98 517 PRO B N 1
ATOM 8764 C CA . PRO B 1 517 ? 7.059 -18.906 6.688 1 98 517 PRO B CA 1
ATOM 8765 C C . PRO B 1 517 ? 5.895 -19.141 7.648 1 98 517 PRO B C 1
ATOM 8767 O O . PRO B 1 517 ? 5.988 -19.969 8.547 1 98 517 PRO B O 1
ATOM 8770 N N . LEU B 1 518 ? 4.809 -18.438 7.406 1 97.06 518 LEU B N 1
ATOM 8771 C CA . LEU B 1 518 ? 3.643 -18.625 8.266 1 97.06 518 LEU B CA 1
ATOM 8772 C C . LEU B 1 518 ? 2.979 -19.969 8.016 1 97.06 518 LEU B C 1
ATOM 8774 O O . LEU B 1 518 ? 2.438 -20.578 8.938 1 97.06 518 LEU B O 1
ATOM 8778 N N . ALA B 1 519 ? 2.979 -20.391 6.738 1 97.06 519 ALA B N 1
ATOM 8779 C CA . ALA B 1 519 ? 2.422 -21.703 6.426 1 97.06 519 ALA B CA 1
ATOM 8780 C C . ALA B 1 519 ? 3.182 -22.812 7.152 1 97.06 519 ALA B C 1
ATOM 8782 O O . ALA B 1 519 ? 2.574 -23.734 7.688 1 97.06 519 ALA B O 1
ATOM 8783 N N . VAL B 1 520 ? 4.504 -22.688 7.207 1 98.19 520 VAL B N 1
ATOM 8784 C CA . VAL B 1 520 ? 5.336 -23.672 7.887 1 98.19 520 VAL B CA 1
ATOM 8785 C C . VAL B 1 520 ? 5.098 -23.609 9.391 1 98.19 520 VAL B C 1
ATOM 8787 O O . VAL B 1 520 ? 4.957 -24.641 10.055 1 98.19 520 VAL B O 1
ATOM 8790 N N . ALA B 1 521 ? 5.066 -22.406 9.891 1 98.56 521 ALA B N 1
ATOM 8791 C CA . ALA B 1 521 ? 4.801 -22.219 11.312 1 98.56 521 ALA B CA 1
ATOM 8792 C C . ALA B 1 521 ? 3.445 -22.812 11.695 1 98.56 521 ALA B C 1
ATOM 8794 O O . ALA B 1 521 ? 3.328 -23.5 12.719 1 98.56 521 ALA B O 1
ATOM 8795 N N . ASP B 1 522 ? 2.412 -22.547 10.883 1 97.25 522 ASP B N 1
ATOM 8796 C CA . ASP B 1 522 ? 1.068 -23.078 11.094 1 97.25 522 ASP B CA 1
ATOM 8797 C C . ASP B 1 522 ? 1.075 -24.594 11.109 1 97.25 522 ASP B C 1
ATOM 8799 O O . ASP B 1 522 ? 0.434 -25.219 11.953 1 97.25 522 ASP B O 1
ATOM 8803 N N . HIS B 1 523 ? 1.769 -25.125 10.148 1 97.94 523 HIS B N 1
ATOM 8804 C CA . HIS B 1 523 ? 1.877 -26.562 10.023 1 97.94 523 HIS B CA 1
ATOM 8805 C C . HIS B 1 523 ? 2.52 -27.188 11.266 1 97.94 523 HIS B C 1
ATOM 8807 O O . HIS B 1 523 ? 2.01 -28.156 11.812 1 97.94 523 HIS B O 1
ATOM 8813 N N . LEU B 1 524 ? 3.611 -26.641 11.758 1 98.56 524 LEU B N 1
ATOM 8814 C CA . LEU B 1 524 ? 4.352 -27.125 12.914 1 98.56 524 LEU B CA 1
ATOM 8815 C C . LEU B 1 524 ? 3.555 -26.938 14.195 1 98.56 524 LEU B C 1
ATOM 8817 O O . LEU B 1 524 ? 3.488 -27.828 15.039 1 98.56 524 LEU B O 1
ATOM 8821 N N . ALA B 1 525 ? 2.953 -25.75 14.359 1 98.25 525 ALA B N 1
ATOM 8822 C CA . ALA B 1 525 ? 2.131 -25.5 15.531 1 98.25 525 ALA B CA 1
ATOM 8823 C C . ALA B 1 525 ? 0.962 -26.469 15.617 1 98.25 525 ALA B C 1
ATOM 8825 O O . ALA B 1 525 ? 0.648 -26.984 16.688 1 98.25 525 ALA B O 1
ATOM 8826 N N . GLY B 1 526 ? 0.31 -26.688 14.492 1 97 526 GLY B N 1
ATOM 8827 C CA . GLY B 1 526 ? -0.784 -27.641 14.438 1 97 526 GLY B CA 1
ATOM 8828 C C . GLY B 1 526 ? -0.37 -29.047 14.828 1 97 526 GLY B C 1
ATOM 8829 O O . GLY B 1 526 ? -1.197 -29.844 15.289 1 97 526 GLY B O 1
ATOM 8830 N N . ALA B 1 527 ? 0.87 -29.359 14.656 1 97.56 527 ALA B N 1
ATOM 8831 C CA . ALA B 1 527 ? 1.4 -30.672 15 1 97.56 527 ALA B CA 1
ATOM 8832 C C . ALA B 1 527 ? 1.86 -30.703 16.453 1 97.56 527 ALA B C 1
ATOM 8834 O O . ALA B 1 527 ? 2.396 -31.719 16.922 1 97.56 527 ALA B O 1
ATOM 8835 N N . GLY B 1 528 ? 1.742 -29.625 17.188 1 97.69 528 GLY B N 1
ATOM 8836 C CA . GLY B 1 528 ? 1.971 -29.625 18.625 1 97.69 528 GLY B CA 1
ATOM 8837 C C . GLY B 1 528 ? 3.32 -29.047 19.016 1 97.69 528 GLY B C 1
ATOM 8838 O O . GLY B 1 528 ? 3.695 -29.078 20.188 1 97.69 528 GLY B O 1
ATOM 8839 N N . HIS B 1 529 ? 4.105 -28.5 18.094 1 98.44 529 HIS B N 1
ATOM 8840 C CA . HIS B 1 529 ? 5.402 -27.906 18.391 1 98.44 529 HIS B CA 1
ATOM 8841 C C . HIS B 1 529 ? 5.238 -26.484 18.953 1 98.44 529 HIS B C 1
ATOM 8843 O O . HIS B 1 529 ? 4.258 -25.812 18.641 1 98.44 529 HIS B O 1
ATOM 8849 N N . ALA B 1 530 ? 6.172 -26.078 19.781 1 98.38 530 ALA B N 1
ATOM 8850 C CA . ALA B 1 530 ? 6.266 -24.688 20.234 1 98.38 530 ALA B CA 1
ATOM 8851 C C . ALA B 1 530 ? 7.047 -23.844 19.219 1 98.38 530 ALA B C 1
ATOM 8853 O O . ALA B 1 530 ? 8.281 -23.922 19.156 1 98.38 530 ALA B O 1
ATOM 8854 N N . VAL B 1 531 ? 6.352 -23.016 18.5 1 98.69 531 VAL B N 1
ATOM 8855 C CA . VAL B 1 531 ? 6.957 -22.375 17.344 1 98.69 531 VAL B CA 1
ATOM 8856 C C . VAL B 1 531 ? 7.176 -20.891 17.625 1 98.69 531 VAL B C 1
ATOM 8858 O O . VAL B 1 531 ? 6.273 -20.203 18.109 1 98.69 531 VAL B O 1
ATOM 8861 N N . THR B 1 532 ? 8.352 -20.344 17.375 1 98.62 532 THR B N 1
ATOM 8862 C CA . THR B 1 532 ? 8.672 -18.922 17.344 1 98.62 532 THR B CA 1
ATOM 8863 C C . THR B 1 532 ? 9.086 -18.5 15.93 1 98.62 532 THR B C 1
ATOM 8865 O O . THR B 1 532 ? 10.023 -19.062 15.359 1 98.62 532 THR B O 1
ATOM 8868 N N . VAL B 1 533 ? 8.375 -17.547 15.352 1 98.38 533 VAL B N 1
ATOM 8869 C CA . VAL B 1 533 ? 8.703 -17.031 14.031 1 98.38 533 VAL B CA 1
ATOM 8870 C C . VAL B 1 533 ? 9.492 -15.727 14.172 1 98.38 533 VAL B C 1
ATOM 8872 O O . VAL B 1 533 ? 9.016 -14.766 14.781 1 98.38 533 VAL B O 1
ATOM 8875 N N . VAL B 1 534 ? 10.68 -15.664 13.617 1 98.12 534 VAL B N 1
ATOM 8876 C CA . VAL B 1 534 ? 11.539 -14.484 13.602 1 98.12 534 VAL B CA 1
ATOM 8877 C C . VAL B 1 534 ? 11.477 -13.82 12.227 1 98.12 534 VAL B C 1
ATOM 8879 O O . VAL B 1 534 ? 11.742 -14.453 11.203 1 98.12 534 VAL B O 1
ATOM 8882 N N . HIS B 1 535 ? 11.102 -12.57 12.141 1 96.38 535 HIS B N 1
ATOM 8883 C CA . HIS B 1 535 ? 11.023 -11.898 10.852 1 96.38 535 HIS B CA 1
ATOM 8884 C C . HIS B 1 535 ? 11.57 -10.477 10.938 1 96.38 535 HIS B C 1
ATOM 8886 O O . HIS B 1 535 ? 11.469 -9.828 11.984 1 96.38 535 HIS B O 1
ATOM 8892 N N . GLY B 1 536 ? 12.117 -10.023 9.836 1 92.75 536 GLY B N 1
ATOM 8893 C CA . GLY B 1 536 ? 12.758 -8.719 9.797 1 92.75 536 GLY B CA 1
ATOM 8894 C C . GLY B 1 536 ? 11.789 -7.582 9.523 1 92.75 536 GLY B C 1
ATOM 8895 O O . GLY B 1 536 ? 11.906 -6.508 10.109 1 92.75 536 GLY B O 1
ATOM 8896 N N . SER B 1 537 ? 10.789 -7.766 8.719 1 87.25 537 SER B N 1
ATOM 8897 C CA . SER B 1 537 ? 9.82 -6.742 8.336 1 87.25 537 SER B CA 1
ATOM 8898 C C . SER B 1 537 ? 8.836 -6.457 9.461 1 87.25 537 SER B C 1
ATOM 8900 O O . SER B 1 537 ? 8.617 -7.305 10.328 1 87.25 537 SER B O 1
ATOM 8902 N N . PRO B 1 538 ? 8.258 -5.305 9.438 1 85.19 538 PRO B N 1
ATOM 8903 C CA . PRO B 1 538 ? 7.242 -5.012 10.453 1 85.19 538 PRO B CA 1
ATOM 8904 C C . PRO B 1 538 ? 6.039 -5.949 10.367 1 85.19 538 PRO B C 1
ATOM 8906 O O . PRO B 1 538 ? 5.457 -6.309 11.391 1 85.19 538 PRO B O 1
ATOM 8909 N N . ASP B 1 539 ? 5.773 -6.379 9.203 1 89.56 539 ASP B N 1
ATOM 8910 C CA . ASP B 1 539 ? 4.711 -7.344 8.945 1 89.56 539 ASP B CA 1
ATOM 8911 C C . ASP B 1 539 ? 5.285 -8.734 8.664 1 89.56 539 ASP B C 1
ATOM 8913 O O . ASP B 1 539 ? 6.211 -8.875 7.867 1 89.56 539 ASP B O 1
ATOM 8917 N N . PRO B 1 540 ? 4.75 -9.75 9.359 1 93.06 540 PRO B N 1
ATOM 8918 C CA . PRO B 1 540 ? 5.32 -11.086 9.172 1 93.06 540 PRO B CA 1
ATOM 8919 C C . PRO B 1 540 ? 5.086 -11.641 7.77 1 93.06 540 PRO B C 1
ATOM 8921 O O . PRO B 1 540 ? 5.738 -12.609 7.363 1 93.06 540 PRO B O 1
ATOM 8924 N N . SER B 1 541 ? 4.129 -11.117 7.062 1 93.88 541 SER B N 1
ATOM 8925 C CA . SER B 1 541 ? 3.838 -11.516 5.688 1 93.88 541 SER B CA 1
ATOM 8926 C C . SER B 1 541 ? 3.365 -10.32 4.859 1 93.88 541 SER B C 1
ATOM 8928 O O . SER B 1 541 ? 2.17 -10.18 4.594 1 93.88 541 SER B O 1
ATOM 8930 N N . PRO B 1 542 ? 4.273 -9.555 4.348 1 92.25 542 PRO B N 1
ATOM 8931 C CA . PRO B 1 542 ? 3.939 -8.273 3.717 1 92.25 542 PRO B CA 1
ATOM 8932 C C . PRO B 1 542 ? 3.107 -8.445 2.447 1 92.25 542 PRO B C 1
ATOM 8934 O O . PRO B 1 542 ? 2.434 -7.504 2.016 1 92.25 542 PRO B O 1
ATOM 8937 N N . LEU B 1 543 ? 3.082 -9.594 1.837 1 93.62 543 LEU B N 1
ATOM 8938 C CA . LEU B 1 543 ? 2.371 -9.766 0.575 1 93.62 543 LEU B CA 1
ATOM 8939 C C . LEU B 1 543 ? 0.992 -10.375 0.807 1 93.62 543 LEU B C 1
ATOM 8941 O O . LEU B 1 543 ? 0.25 -10.625 -0.146 1 93.62 543 LEU B O 1
ATOM 8945 N N . THR B 1 544 ? 0.634 -10.539 2.053 1 92.88 544 THR B N 1
ATOM 8946 C CA . THR B 1 544 ? -0.678 -11.078 2.393 1 92.88 544 THR B CA 1
ATOM 8947 C C . THR B 1 544 ? -1.665 -9.953 2.688 1 92.88 544 THR B C 1
ATOM 8949 O O . THR B 1 544 ? -1.36 -9.039 3.453 1 92.88 544 THR B O 1
ATOM 8952 N N . ASN B 1 545 ? -2.828 -10.031 2.102 1 91.81 545 ASN B N 1
ATOM 8953 C CA . ASN B 1 545 ? -3.824 -8.984 2.299 1 91.81 545 ASN B CA 1
ATOM 8954 C C . ASN B 1 545 ? -4.426 -9.039 3.701 1 91.81 545 ASN B C 1
ATOM 8956 O O . ASN B 1 545 ? -4.363 -10.078 4.367 1 91.81 545 ASN B O 1
ATOM 8960 N N . LYS B 1 546 ? -5.062 -7.992 4.102 1 89.56 546 LYS B N 1
ATOM 8961 C CA . LYS B 1 546 ? -5.539 -7.801 5.469 1 89.56 546 LYS B CA 1
ATOM 8962 C C . LYS B 1 546 ? -6.723 -8.711 5.773 1 89.56 546 LYS B C 1
ATOM 8964 O O . LYS B 1 546 ? -7.047 -8.953 6.938 1 89.56 546 LYS B O 1
ATOM 8969 N N . TYR B 1 547 ? -7.418 -9.219 4.75 1 91.5 547 TYR B N 1
ATOM 8970 C CA . TYR B 1 547 ? -8.578 -10.078 4.969 1 91.5 547 TYR B CA 1
ATOM 8971 C C . TYR B 1 547 ? -8.156 -11.516 5.219 1 91.5 547 TYR B C 1
ATOM 8973 O O . TYR B 1 547 ? -8.961 -12.336 5.68 1 91.5 547 TYR B O 1
ATOM 8981 N N . THR B 1 548 ? -6.875 -11.766 4.949 1 92.88 548 THR B N 1
ATOM 8982 C CA . THR B 1 548 ? -6.375 -13.133 5.055 1 92.88 548 THR B CA 1
ATOM 8983 C C . THR B 1 548 ? -5.484 -13.289 6.281 1 92.88 548 THR B C 1
ATOM 8985 O O . THR B 1 548 ? -5.602 -14.273 7.02 1 92.88 548 THR B O 1
ATOM 8988 N N . ILE B 1 549 ? -4.688 -12.359 6.574 1 93.38 549 ILE B N 1
ATOM 8989 C CA . ILE B 1 549 ? -3.586 -12.484 7.52 1 93.38 549 ILE B CA 1
ATOM 8990 C C . ILE B 1 549 ? -4.133 -12.742 8.922 1 93.38 549 ILE B C 1
ATOM 8992 O O . ILE B 1 549 ? -3.531 -13.477 9.703 1 93.38 549 ILE B O 1
ATOM 8996 N N . GLY B 1 550 ? -5.32 -12.125 9.219 1 93.19 550 GLY B N 1
ATOM 8997 C CA . GLY B 1 550 ? -5.883 -12.273 10.555 1 93.19 550 GLY B CA 1
ATOM 8998 C C . GLY B 1 550 ? -6.203 -13.711 10.914 1 93.19 550 GLY B C 1
ATOM 8999 O O . GLY B 1 550 ? -5.938 -14.148 12.031 1 93.19 550 GLY B O 1
ATOM 9000 N N . GLY B 1 551 ? -6.809 -14.438 9.961 1 93.69 551 GLY B N 1
ATOM 9001 C CA . GLY B 1 551 ? -7.129 -15.836 10.203 1 93.69 551 GLY B CA 1
ATOM 9002 C C . GLY B 1 551 ? -5.902 -16.688 10.477 1 93.69 551 GLY B C 1
ATOM 9003 O O . GLY B 1 551 ? -5.926 -17.547 11.352 1 93.69 551 GLY B O 1
ATOM 9004 N N . ILE B 1 552 ? -4.801 -16.438 9.82 1 94.25 552 ILE B N 1
ATOM 9005 C CA . ILE B 1 552 ? -3.557 -17.188 9.969 1 94.25 552 ILE B CA 1
ATOM 9006 C C . ILE B 1 552 ? -2.93 -16.891 11.328 1 94.25 552 ILE B C 1
ATOM 9008 O O . ILE B 1 552 ? -2.572 -17.812 12.07 1 94.25 552 ILE B O 1
ATOM 9012 N N . LEU B 1 553 ? -2.879 -15.617 11.688 1 95.5 553 LEU B N 1
ATOM 9013 C CA . LEU B 1 553 ? -2.227 -15.195 12.922 1 95.5 553 LEU B CA 1
ATOM 9014 C C . LEU B 1 553 ? -3.043 -15.617 14.133 1 95.5 553 LEU B C 1
ATOM 9016 O O . LEU B 1 553 ? -2.482 -15.953 15.18 1 95.5 553 LEU B O 1
ATOM 9020 N N . ALA B 1 554 ? -4.383 -15.594 13.977 1 95.62 554 ALA B N 1
ATOM 9021 C CA . ALA B 1 554 ? -5.246 -16.047 15.062 1 95.62 554 ALA B CA 1
ATOM 9022 C C . ALA B 1 554 ? -5 -17.516 15.391 1 95.62 554 ALA B C 1
ATOM 9024 O O . ALA B 1 554 ? -4.844 -17.875 16.547 1 95.62 554 ALA B O 1
ATOM 9025 N N . ARG B 1 555 ? -5.012 -18.297 14.367 1 95.75 555 ARG B N 1
ATOM 9026 C CA . ARG B 1 555 ? -4.805 -19.734 14.555 1 95.75 555 ARG B CA 1
ATOM 9027 C C . ARG B 1 555 ? -3.418 -20.016 15.125 1 95.75 555 ARG B C 1
ATOM 9029 O O . ARG B 1 555 ? -3.273 -20.828 16.047 1 95.75 555 ARG B O 1
ATOM 9036 N N . LEU B 1 556 ? -2.35 -19.375 14.594 1 96.56 556 LEU B N 1
ATOM 9037 C CA . LEU B 1 556 ? -0.988 -19.547 15.086 1 96.56 556 LEU B CA 1
ATOM 9038 C C . LEU B 1 556 ? -0.891 -19.172 16.562 1 96.56 556 LEU B C 1
ATOM 9040 O O . LEU B 1 556 ? -0.315 -19.922 17.359 1 96.56 556 LEU B O 1
ATOM 9044 N N . ASP B 1 557 ? -1.458 -18.031 16.922 1 96.44 557 ASP B N 1
ATOM 9045 C CA . ASP B 1 557 ? -1.429 -17.578 18.312 1 96.44 557 ASP B CA 1
ATOM 9046 C C . ASP B 1 557 ? -2.18 -18.547 19.219 1 96.44 557 ASP B C 1
ATOM 9048 O O . ASP B 1 557 ? -1.695 -18.906 20.297 1 96.44 557 ASP B O 1
ATOM 9052 N N . ALA B 1 558 ? -3.355 -18.969 18.797 1 96.19 558 ALA B N 1
ATOM 9053 C CA . ALA B 1 558 ? -4.188 -19.875 19.578 1 96.19 558 ALA B CA 1
ATOM 9054 C C . ALA B 1 558 ? -3.449 -21.188 19.875 1 96.19 558 ALA B C 1
ATOM 9056 O O . ALA B 1 558 ? -3.672 -21.828 20.906 1 96.19 558 ALA B O 1
ATOM 9057 N N . GLU B 1 559 ? -2.596 -21.5 19.016 1 97.06 559 GLU B N 1
ATOM 9058 C CA . GLU B 1 559 ? -1.87 -22.766 19.156 1 97.06 559 GLU B CA 1
ATOM 9059 C C . GLU B 1 559 ? -0.493 -22.547 19.781 1 97.06 559 GLU B C 1
ATOM 9061 O O . GLU B 1 559 ? 0.369 -23.422 19.719 1 97.06 559 GLU B O 1
ATOM 9066 N N . GLY B 1 560 ? -0.266 -21.375 20.234 1 95.38 560 GLY B N 1
ATOM 9067 C CA . GLY B 1 560 ? 0.896 -21.109 21.062 1 95.38 560 GLY B CA 1
ATOM 9068 C C . GLY B 1 560 ? 2.064 -20.531 20.297 1 95.38 560 GLY B C 1
ATOM 9069 O O . GLY B 1 560 ? 3.156 -20.375 20.844 1 95.38 560 GLY B O 1
ATOM 9070 N N . GLY B 1 561 ? 1.88 -20.281 19.062 1 96.75 561 GLY B N 1
ATOM 9071 C CA . GLY B 1 561 ? 2.93 -19.656 18.266 1 96.75 561 GLY B CA 1
ATOM 9072 C C . GLY B 1 561 ? 3.273 -18.25 18.734 1 96.75 561 GLY B C 1
ATOM 9073 O O . GLY B 1 561 ? 2.406 -17.531 19.234 1 96.75 561 GLY B O 1
ATOM 9074 N N . ARG B 1 562 ? 4.566 -17.859 18.562 1 95.56 562 ARG B N 1
ATOM 9075 C CA . ARG B 1 562 ? 5.059 -16.531 18.938 1 95.56 562 ARG B CA 1
ATOM 9076 C C . ARG B 1 562 ? 5.742 -15.852 17.75 1 95.56 562 ARG B C 1
ATOM 9078 O O . ARG B 1 562 ? 6.266 -16.516 16.859 1 95.56 562 ARG B O 1
ATOM 9085 N N . LEU B 1 563 ? 5.723 -14.516 17.781 1 96.06 563 LEU B N 1
ATOM 9086 C CA . LEU B 1 563 ? 6.398 -13.727 16.766 1 96.06 563 LEU B CA 1
ATOM 9087 C C . LEU B 1 563 ? 7.496 -12.859 17.375 1 96.06 563 LEU B C 1
ATOM 9089 O O . LEU B 1 563 ? 7.316 -12.305 18.469 1 96.06 563 LEU B O 1
ATOM 9093 N N . VAL B 1 564 ? 8.625 -12.828 16.75 1 96.5 564 VAL B N 1
ATOM 9094 C CA . VAL B 1 564 ? 9.727 -11.93 17.078 1 96.5 564 VAL B CA 1
ATOM 9095 C C . VAL B 1 564 ? 10.016 -11.008 15.891 1 96.5 564 VAL B C 1
ATOM 9097 O O . VAL B 1 564 ? 10.766 -11.375 14.977 1 96.5 564 VAL B O 1
ATOM 9100 N N . PRO B 1 565 ? 9.445 -9.773 15.914 1 94.75 565 PRO B N 1
ATOM 9101 C CA . PRO B 1 565 ? 9.617 -8.852 14.789 1 94.75 565 PRO B CA 1
ATOM 9102 C C . PRO B 1 565 ? 10.969 -8.156 14.789 1 94.75 565 PRO B C 1
ATOM 9104 O O . PRO B 1 565 ? 11.672 -8.156 15.805 1 94.75 565 PRO B O 1
ATOM 9107 N N . HIS B 1 566 ? 11.406 -7.582 13.656 1 94.94 566 HIS B N 1
ATOM 9108 C CA . HIS B 1 566 ? 12.555 -6.699 13.461 1 94.94 566 HIS B CA 1
ATOM 9109 C C . HIS B 1 566 ? 13.852 -7.402 13.844 1 94.94 566 HIS B C 1
ATOM 9111 O O . HIS B 1 566 ? 14.719 -6.805 14.484 1 94.94 566 HIS B O 1
ATOM 9117 N N . ALA B 1 567 ? 13.922 -8.672 13.414 1 96.56 567 ALA B N 1
ATOM 9118 C CA . ALA B 1 567 ? 15.117 -9.438 13.773 1 96.56 567 ALA B CA 1
ATOM 9119 C C . ALA B 1 567 ? 15.594 -10.281 12.594 1 96.56 567 ALA B C 1
ATOM 9121 O O . ALA B 1 567 ? 14.797 -10.688 11.75 1 96.56 567 ALA B O 1
ATOM 9122 N N . ARG B 1 568 ? 16.859 -10.5 12.523 1 96.25 568 ARG B N 1
ATOM 9123 C CA . ARG B 1 568 ? 17.469 -11.367 11.531 1 96.25 568 ARG B CA 1
ATOM 9124 C C . ARG B 1 568 ? 18.359 -12.414 12.195 1 96.25 568 ARG B C 1
ATOM 9126 O O . ARG B 1 568 ? 18.859 -12.203 13.305 1 96.25 568 ARG B O 1
ATOM 9133 N N . LEU B 1 569 ? 18.562 -13.523 11.562 1 98.31 569 LEU B N 1
ATOM 9134 C CA . LEU B 1 569 ? 19.469 -14.57 12.031 1 98.31 569 LEU B CA 1
ATOM 9135 C C . LEU B 1 569 ? 20.922 -14.164 11.828 1 98.31 569 LEU B C 1
ATOM 9137 O O . LEU B 1 569 ? 21.297 -13.703 10.75 1 98.31 569 LEU B O 1
ATOM 9141 N N . VAL B 1 570 ? 21.703 -14.328 12.844 1 98.12 570 VAL B N 1
ATOM 9142 C CA . VAL B 1 570 ? 23.125 -14.039 12.758 1 98.12 570 VAL B CA 1
ATOM 9143 C C . VAL B 1 570 ? 23.922 -15.352 12.789 1 98.12 570 VAL B C 1
ATOM 9145 O O . VAL B 1 570 ? 24.875 -15.523 12.023 1 98.12 570 VAL B O 1
ATOM 9148 N N . ALA B 1 571 ? 23.516 -16.25 13.719 1 98.62 571 ALA B N 1
ATOM 9149 C CA . ALA B 1 571 ? 24.234 -17.516 13.828 1 98.62 571 ALA B CA 1
ATOM 9150 C C . ALA B 1 571 ? 23.406 -18.547 14.594 1 98.62 571 ALA B C 1
ATOM 9152 O O . ALA B 1 571 ? 22.516 -18.172 15.367 1 98.62 571 ALA B O 1
ATOM 9153 N N . VAL B 1 572 ? 23.656 -19.781 14.312 1 98.81 572 VAL B N 1
ATOM 9154 C CA . VAL B 1 572 ? 23.141 -20.891 15.102 1 98.81 572 VAL B CA 1
ATOM 9155 C C . VAL B 1 572 ? 24.297 -21.609 15.812 1 98.81 572 VAL B C 1
ATOM 9157 O O . VAL B 1 572 ? 25.25 -22.047 15.164 1 98.81 572 VAL B O 1
ATOM 9160 N N . ASP B 1 573 ? 24.234 -21.703 17.125 1 98.25 573 ASP B N 1
ATOM 9161 C CA . ASP B 1 573 ? 25.219 -22.375 17.969 1 98.25 573 ASP B CA 1
ATOM 9162 C C . ASP B 1 573 ? 24.547 -23.391 18.891 1 98.25 573 ASP B C 1
ATOM 9164 O O . ASP B 1 573 ? 24.266 -23.094 20.047 1 98.25 573 ASP B O 1
ATOM 9168 N N . GLY B 1 574 ? 24.484 -24.641 18.375 1 97.69 574 GLY B N 1
ATOM 9169 C CA . GLY B 1 574 ? 23.719 -25.609 19.109 1 97.69 574 GLY B CA 1
ATOM 9170 C C . GLY B 1 574 ? 22.281 -25.156 19.375 1 97.69 574 GLY B C 1
ATOM 9171 O O . GLY B 1 574 ? 21.562 -24.797 18.453 1 97.69 574 GLY B O 1
ATOM 9172 N N . PRO B 1 575 ? 21.891 -25.203 20.703 1 98.19 575 PRO B N 1
ATOM 9173 C CA . PRO B 1 575 ? 20.516 -24.844 21.016 1 98.19 575 PRO B CA 1
ATOM 9174 C C . PRO B 1 575 ? 20.297 -23.328 21.094 1 98.19 575 PRO B C 1
ATOM 9176 O O . PRO B 1 575 ? 19.188 -22.859 21.359 1 98.19 575 PRO B O 1
ATOM 9179 N N . THR B 1 576 ? 21.391 -22.578 20.812 1 98.75 576 THR B N 1
ATOM 9180 C CA . THR B 1 576 ? 21.312 -21.125 20.906 1 98.75 576 THR B CA 1
ATOM 9181 C C . THR B 1 576 ? 21.219 -20.516 19.516 1 98.75 576 THR B C 1
ATOM 9183 O O . THR B 1 576 ? 22.047 -20.797 18.656 1 98.75 576 THR B O 1
ATOM 9186 N N . VAL B 1 577 ? 20.203 -19.688 19.266 1 98.81 577 VAL B N 1
ATOM 9187 C CA . VAL B 1 577 ? 20.016 -18.922 18.031 1 98.81 577 VAL B CA 1
ATOM 9188 C C . VAL B 1 577 ? 20.375 -17.469 18.266 1 98.81 577 VAL B C 1
ATOM 9190 O O . VAL B 1 577 ? 19.719 -16.781 19.047 1 98.81 577 VAL B O 1
ATOM 9193 N N . HIS B 1 578 ? 21.438 -17.016 17.641 1 98.81 578 HIS B N 1
ATOM 9194 C CA . HIS B 1 578 ? 21.875 -15.625 17.734 1 98.81 578 HIS B CA 1
ATOM 9195 C C . HIS B 1 578 ? 21.156 -14.75 16.719 1 98.81 578 HIS B C 1
ATOM 9197 O O . HIS B 1 578 ? 21.172 -15.047 15.523 1 98.81 578 HIS B O 1
ATOM 9203 N N . LEU B 1 579 ? 20.547 -13.688 17.172 1 98.56 579 LEU B N 1
ATOM 9204 C CA . LEU B 1 579 ? 19.781 -12.758 16.359 1 98.56 579 LEU B CA 1
ATOM 9205 C C . LEU B 1 579 ? 20.312 -11.336 16.5 1 98.56 579 LEU B C 1
ATOM 9207 O O . LEU B 1 579 ? 21.125 -11.062 17.391 1 98.56 579 LEU B O 1
ATOM 9211 N N . ALA B 1 580 ? 19.938 -10.492 15.562 1 97.12 580 ALA B N 1
ATOM 9212 C CA . ALA B 1 580 ? 20.203 -9.055 15.664 1 97.12 580 ALA B CA 1
ATOM 9213 C C . ALA B 1 580 ? 18.984 -8.258 15.188 1 97.12 580 ALA B C 1
ATOM 9215 O O . ALA B 1 580 ? 18.297 -8.648 14.242 1 97.12 580 ALA B O 1
ATOM 9216 N N . ASN B 1 581 ? 18.75 -7.148 15.875 1 96.31 581 ASN B N 1
ATOM 9217 C CA . ASN B 1 581 ? 17.734 -6.23 15.391 1 96.31 581 ASN B CA 1
ATOM 9218 C C . ASN B 1 581 ? 18.078 -5.676 14.016 1 96.31 581 ASN B C 1
ATOM 9220 O O . ASN B 1 581 ? 19.203 -5.223 13.797 1 96.31 581 ASN B O 1
ATOM 9224 N N . VAL B 1 582 ? 17.172 -5.633 13.086 1 94.5 582 VAL B N 1
ATOM 9225 C CA . VAL B 1 582 ? 17.484 -5.324 11.695 1 94.5 582 VAL B CA 1
ATOM 9226 C C . VAL B 1 582 ? 17.734 -3.824 11.539 1 94.5 582 VAL B C 1
ATOM 9228 O O . VAL B 1 582 ? 18.312 -3.383 10.547 1 94.5 582 VAL B O 1
ATOM 9231 N N . TYR B 1 583 ? 17.266 -3.029 12.523 1 93.81 583 TYR B N 1
ATOM 9232 C CA . TYR B 1 583 ? 17.422 -1.582 12.43 1 93.81 583 TYR B CA 1
ATOM 9233 C C . TYR B 1 583 ? 18.609 -1.109 13.266 1 93.81 583 TYR B C 1
ATOM 9235 O O . TYR B 1 583 ? 19.547 -0.517 12.734 1 93.81 583 TYR B O 1
ATOM 9243 N N . SER B 1 584 ? 18.672 -1.488 14.516 1 94.62 584 SER B N 1
ATOM 9244 C CA . SER B 1 584 ? 19.719 -1.004 15.398 1 94.62 584 SER B CA 1
ATOM 9245 C C . SER B 1 584 ? 20.984 -1.864 15.289 1 94.62 584 SER B C 1
ATOM 9247 O O . SER B 1 584 ? 22.062 -1.439 15.688 1 94.62 584 SER B O 1
ATOM 9249 N N . GLY B 1 585 ? 20.828 -3.088 14.914 1 94.62 585 GLY B N 1
ATOM 9250 C CA . GLY B 1 585 ? 21.953 -4.02 14.883 1 94.62 585 GLY B CA 1
ATOM 9251 C C . GLY B 1 585 ? 22.234 -4.648 16.234 1 94.62 585 GLY B C 1
ATOM 9252 O O . GLY B 1 585 ? 23.141 -5.488 16.344 1 94.62 585 GLY B O 1
ATOM 9253 N N . ARG B 1 586 ? 21.469 -4.34 17.219 1 96.5 586 ARG B N 1
ATOM 9254 C CA . ARG B 1 586 ? 21.703 -4.863 18.562 1 96.5 586 ARG B CA 1
ATOM 9255 C C . ARG B 1 586 ? 21.516 -6.375 18.609 1 96.5 586 ARG B C 1
ATOM 9257 O O . ARG B 1 586 ? 20.516 -6.895 18.125 1 96.5 586 ARG B O 1
ATOM 9264 N N . PRO B 1 587 ? 22.438 -7.09 19.203 1 97.5 587 PRO B N 1
ATOM 9265 C CA . PRO B 1 587 ? 22.359 -8.547 19.25 1 97.5 587 PRO B CA 1
ATOM 9266 C C . PRO B 1 587 ? 21.5 -9.055 20.406 1 97.5 587 PRO B C 1
ATOM 9268 O O . PRO B 1 587 ? 21.422 -8.398 21.453 1 97.5 587 PRO B O 1
ATOM 9271 N N . PHE B 1 588 ? 20.859 -10.094 20.25 1 97.5 588 PHE B N 1
ATOM 9272 C CA . PHE B 1 588 ? 20.188 -10.875 21.281 1 97.5 588 PHE B CA 1
ATOM 9273 C C . PHE B 1 588 ? 20.094 -12.336 20.875 1 97.5 588 PHE B C 1
ATOM 9275 O O . PHE B 1 588 ? 20.641 -12.742 19.844 1 97.5 588 PHE B O 1
ATOM 9282 N N . GLN B 1 589 ? 19.562 -13.219 21.781 1 98.5 589 GLN B N 1
ATOM 9283 C CA . GLN B 1 589 ? 19.578 -14.633 21.438 1 98.5 589 GLN B CA 1
ATOM 9284 C C . GLN B 1 589 ? 18.328 -15.344 21.953 1 98.5 589 GLN B C 1
ATOM 9286 O O . GLN B 1 589 ? 17.625 -14.812 22.812 1 98.5 589 GLN B O 1
ATOM 9291 N N . LEU B 1 590 ? 17.938 -16.406 21.406 1 98.5 590 LEU B N 1
ATOM 9292 C CA . LEU B 1 590 ? 16.984 -17.391 21.891 1 98.5 590 LEU B CA 1
ATOM 9293 C C . LEU B 1 590 ? 17.672 -18.688 22.266 1 98.5 590 LEU B C 1
ATOM 9295 O O . LEU B 1 590 ? 18.5 -19.203 21.516 1 98.5 590 LEU B O 1
ATOM 9299 N N . ASP B 1 591 ? 17.297 -19.234 23.469 1 98.44 591 ASP B N 1
ATOM 9300 C CA . ASP B 1 591 ? 17.953 -20.438 23.984 1 98.44 591 ASP B CA 1
ATOM 9301 C C . ASP B 1 591 ? 17 -21.625 23.984 1 98.44 591 ASP B C 1
ATOM 9303 O O . ASP B 1 591 ? 15.805 -21.469 23.734 1 98.44 591 ASP B O 1
ATOM 9307 N N . ASP B 1 592 ? 17.594 -22.828 24.156 1 98.38 592 ASP B N 1
ATOM 9308 C CA . ASP B 1 592 ? 16.875 -24.094 24.297 1 98.38 592 ASP B CA 1
ATOM 9309 C C . ASP B 1 592 ? 16.062 -24.391 23.031 1 98.38 592 ASP B C 1
ATOM 9311 O O . ASP B 1 592 ? 14.922 -24.844 23.125 1 98.38 592 ASP B O 1
ATOM 9315 N N . VAL B 1 593 ? 16.609 -24.094 21.891 1 98.56 593 VAL B N 1
ATOM 9316 C CA . VAL B 1 593 ? 15.953 -24.344 20.609 1 98.56 593 VAL B CA 1
ATOM 9317 C C . VAL B 1 593 ? 16.344 -25.734 20.109 1 98.56 593 VAL B C 1
ATOM 9319 O O . VAL B 1 593 ? 17.531 -26.078 20.031 1 98.56 593 VAL B O 1
ATOM 9322 N N . ASN B 1 594 ? 15.422 -26.578 19.75 1 98.25 594 ASN B N 1
ATOM 9323 C CA . ASN B 1 594 ? 15.664 -27.922 19.266 1 98.25 594 ASN B CA 1
ATOM 9324 C C . ASN B 1 594 ? 15.852 -27.953 17.75 1 98.25 594 ASN B C 1
ATOM 9326 O O . ASN B 1 594 ? 16.562 -28.812 17.234 1 98.25 594 ASN B O 1
ATOM 9330 N N . THR B 1 595 ? 15.117 -27.172 17.078 1 98.75 595 THR B N 1
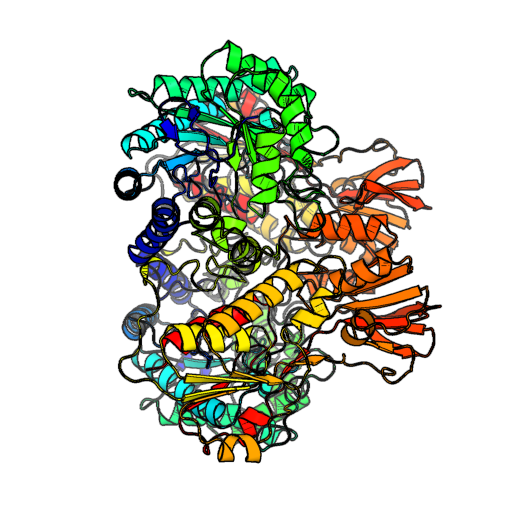ATOM 9331 C CA . THR B 1 595 ? 15.18 -27.141 15.625 1 98.75 595 THR B CA 1
ATOM 9332 C C . THR B 1 595 ? 15.078 -25.719 15.102 1 98.75 595 THR B C 1
ATOM 9334 O O . THR B 1 595 ? 14.281 -24.922 15.594 1 98.75 595 THR B O 1
ATOM 9337 N N . VAL B 1 596 ? 15.898 -25.312 14.188 1 98.88 596 VAL B N 1
ATOM 9338 C CA . VAL B 1 596 ? 15.812 -24.078 13.43 1 98.88 596 VAL B CA 1
ATOM 9339 C C . VAL B 1 596 ? 15.328 -24.359 12.008 1 98.88 596 VAL B C 1
ATOM 9341 O O . VAL B 1 596 ? 15.891 -25.219 11.32 1 98.88 596 VAL B O 1
ATOM 9344 N N . VAL B 1 597 ? 14.289 -23.75 11.594 1 98.88 597 VAL B N 1
ATOM 9345 C CA . VAL B 1 597 ? 13.742 -23.938 10.25 1 98.88 597 VAL B CA 1
ATOM 9346 C C . VAL B 1 597 ? 13.977 -22.672 9.414 1 98.88 597 VAL B C 1
ATOM 9348 O O . VAL B 1 597 ? 13.523 -21.594 9.781 1 98.88 597 VAL B O 1
ATOM 9351 N N . LEU B 1 598 ? 14.672 -22.828 8.328 1 98.81 598 LEU B N 1
ATOM 9352 C CA . LEU B 1 598 ? 14.969 -21.719 7.418 1 98.81 598 LEU B CA 1
ATOM 9353 C C . LEU B 1 598 ? 13.898 -21.594 6.34 1 98.81 598 LEU B C 1
ATOM 9355 O O . LEU B 1 598 ? 13.875 -22.391 5.391 1 98.81 598 LEU B O 1
ATOM 9359 N N . ALA B 1 599 ? 12.992 -20.672 6.512 1 98.31 599 ALA B N 1
ATOM 9360 C CA . ALA B 1 599 ? 12.031 -20.266 5.488 1 98.31 599 ALA B CA 1
ATOM 9361 C C . ALA B 1 599 ? 12.43 -18.938 4.84 1 98.31 599 ALA B C 1
ATOM 9363 O O . ALA B 1 599 ? 11.758 -17.922 5.023 1 98.31 599 ALA B O 1
ATOM 9364 N N . CYS B 1 600 ? 13.445 -18.969 3.986 1 97.88 600 CYS B N 1
ATOM 9365 C CA . CYS B 1 600 ? 14.156 -17.766 3.58 1 97.88 600 CYS B CA 1
ATOM 9366 C C . CYS B 1 600 ? 14.086 -17.578 2.07 1 97.88 600 CYS B C 1
ATOM 9368 O O . CYS B 1 600 ? 14.969 -16.953 1.476 1 97.88 600 CYS B O 1
ATOM 9370 N N . GLY B 1 601 ? 13.07 -18.094 1.452 1 96.31 601 GLY B N 1
ATOM 9371 C CA . GLY B 1 601 ? 12.914 -17.922 0.017 1 96.31 601 GLY B CA 1
ATOM 9372 C C . GLY B 1 601 ? 13.695 -18.938 -0.798 1 96.31 601 GLY B C 1
ATOM 9373 O O . GLY B 1 601 ? 13.977 -20.031 -0.322 1 96.31 601 GLY B O 1
ATOM 9374 N N . ALA B 1 602 ? 13.891 -18.625 -2.104 1 97.31 602 ALA B N 1
ATOM 9375 C CA . ALA B 1 602 ? 14.531 -19.562 -3.016 1 97.31 602 ALA B CA 1
ATOM 9376 C C . ALA B 1 602 ? 15.461 -18.844 -3.99 1 97.31 602 ALA B C 1
ATOM 9378 O O . ALA B 1 602 ? 15.383 -17.625 -4.145 1 97.31 602 ALA B O 1
ATOM 9379 N N . VAL B 1 603 ? 16.359 -19.594 -4.559 1 97.19 603 VAL B N 1
ATOM 9380 C CA . VAL B 1 603 ? 17.281 -19.094 -5.57 1 97.19 603 VAL B CA 1
ATOM 9381 C C . VAL B 1 603 ? 17.016 -19.797 -6.906 1 97.19 603 VAL B C 1
ATOM 9383 O O . VAL B 1 603 ? 16.859 -21.016 -6.957 1 97.19 603 VAL B O 1
ATOM 9386 N N . PRO B 1 604 ? 17 -19.047 -8.008 1 97.69 604 PRO B N 1
ATOM 9387 C CA . PRO B 1 604 ? 16.656 -19.625 -9.312 1 97.69 604 PRO B CA 1
ATOM 9388 C C . PRO B 1 604 ? 17.641 -20.703 -9.75 1 97.69 604 PRO B C 1
ATOM 9390 O O . PRO B 1 604 ? 18.844 -20.578 -9.523 1 97.69 604 PRO B O 1
ATOM 9393 N N . ARG B 1 605 ? 17.125 -21.766 -10.375 1 96.62 605 ARG B N 1
ATOM 9394 C CA . ARG B 1 605 ? 17.922 -22.766 -11.062 1 96.62 605 ARG B CA 1
ATOM 9395 C C . ARG B 1 605 ? 17.891 -22.547 -12.57 1 96.62 605 ARG B C 1
ATOM 9397 O O . ARG B 1 605 ? 17.172 -23.234 -13.297 1 96.62 605 ARG B O 1
ATOM 9404 N N . ALA B 1 606 ? 18.797 -21.734 -13 1 95.88 606 ALA B N 1
ATOM 9405 C CA . ALA B 1 606 ? 18.766 -21.297 -14.398 1 95.88 606 ALA B CA 1
ATOM 9406 C C . ALA B 1 606 ? 19.938 -21.906 -15.18 1 95.88 606 ALA B C 1
ATOM 9408 O O . ALA B 1 606 ? 20.156 -21.562 -16.344 1 95.88 606 ALA B O 1
ATOM 9409 N N . GLY B 1 607 ? 20.688 -22.812 -14.609 1 95 607 GLY B N 1
ATOM 9410 C CA . GLY B 1 607 ? 21.891 -23.359 -15.195 1 95 607 GLY B CA 1
ATOM 9411 C C . GLY B 1 607 ? 21.688 -23.969 -16.562 1 95 607 GLY B C 1
ATOM 9412 O O . GLY B 1 607 ? 22.484 -23.75 -17.484 1 95 607 GLY B O 1
ATOM 9413 N N . LEU B 1 608 ? 20.609 -24.734 -16.719 1 97.25 608 LEU B N 1
ATOM 9414 C CA . LEU B 1 608 ? 20.312 -25.391 -17.984 1 97.25 608 LEU B CA 1
ATOM 9415 C C . LEU B 1 608 ? 20.062 -24.359 -19.078 1 97.25 608 LEU B C 1
ATOM 9417 O O . LEU B 1 608 ? 20.531 -24.516 -20.219 1 97.25 608 LEU B O 1
ATOM 9421 N N . HIS B 1 609 ? 19.297 -23.328 -18.766 1 97.06 609 HIS B N 1
ATOM 9422 C CA . HIS B 1 609 ? 19.031 -22.25 -19.734 1 97.06 609 HIS B CA 1
ATOM 9423 C C . HIS B 1 609 ? 20.328 -21.609 -20.203 1 97.06 609 HIS B C 1
ATOM 9425 O O . HIS B 1 609 ? 20.516 -21.375 -21.406 1 97.06 609 HIS B O 1
ATOM 9431 N N . THR B 1 610 ? 21.203 -21.359 -19.266 1 94.25 610 THR B N 1
ATOM 9432 C CA . THR B 1 610 ? 22.484 -20.75 -19.578 1 94.25 610 THR B CA 1
ATOM 9433 C C . THR B 1 610 ? 23.281 -21.656 -20.516 1 94.25 610 THR B C 1
ATOM 9435 O O . THR B 1 610 ? 23.891 -21.172 -21.484 1 94.25 610 THR B O 1
ATOM 9438 N N . ALA B 1 611 ? 23.234 -22.906 -20.266 1 95.25 611 ALA B N 1
ATOM 9439 C CA . ALA B 1 611 ? 24 -23.875 -21.047 1 95.25 611 ALA B CA 1
ATOM 9440 C C . ALA B 1 611 ? 23.469 -24 -22.469 1 95.25 611 ALA B C 1
ATOM 9442 O O . ALA B 1 611 ? 24.203 -24.328 -23.391 1 95.25 611 ALA B O 1
ATOM 9443 N N . LEU B 1 612 ? 22.234 -23.734 -22.641 1 96.88 612 LEU B N 1
ATOM 9444 C CA . LEU B 1 612 ? 21.562 -23.953 -23.922 1 96.88 612 LEU B CA 1
ATOM 9445 C C . LEU B 1 612 ? 21.578 -22.672 -24.766 1 96.88 612 LEU B C 1
ATOM 9447 O O . LEU B 1 612 ? 21.25 -22.703 -25.953 1 96.88 612 LEU B O 1
ATOM 9451 N N . ARG B 1 613 ? 21.922 -21.625 -24.203 1 93.94 613 ARG B N 1
ATOM 9452 C CA . ARG B 1 613 ? 21.891 -20.328 -24.891 1 93.94 613 ARG B CA 1
ATOM 9453 C C . ARG B 1 613 ? 22.75 -20.375 -26.156 1 93.94 613 ARG B C 1
ATOM 9455 O O . ARG B 1 613 ? 23.906 -20.812 -26.125 1 93.94 613 ARG B O 1
ATOM 9462 N N . GLY B 1 614 ? 22.141 -19.891 -27.266 1 91.62 614 GLY B N 1
ATOM 9463 C CA . GLY B 1 614 ? 22.844 -19.828 -28.547 1 91.62 614 GLY B CA 1
ATOM 9464 C C . GLY B 1 614 ? 22.875 -21.172 -29.266 1 91.62 614 GLY B C 1
ATOM 9465 O O . GLY B 1 614 ? 23.328 -21.25 -30.406 1 91.62 614 GLY B O 1
ATOM 9466 N N . ARG B 1 615 ? 22.328 -22.188 -28.656 1 94.44 615 ARG B N 1
ATOM 9467 C CA . ARG B 1 615 ? 22.391 -23.516 -29.234 1 94.44 615 ARG B CA 1
ATOM 9468 C C . ARG B 1 615 ? 21 -24 -29.641 1 94.44 615 ARG B C 1
ATOM 9470 O O . ARG B 1 615 ? 20.875 -25.016 -30.328 1 94.44 615 ARG B O 1
ATOM 9477 N N . VAL B 1 616 ? 20.047 -23.359 -29.156 1 94 616 VAL B N 1
ATOM 9478 C CA . VAL B 1 616 ? 18.641 -23.609 -29.484 1 94 616 VAL B CA 1
ATOM 9479 C C . VAL B 1 616 ? 18.016 -22.359 -30.078 1 94 616 VAL B C 1
ATOM 9481 O O . VAL B 1 616 ? 18.234 -21.25 -29.594 1 94 616 VAL B O 1
ATOM 9484 N N . SER B 1 617 ? 17.297 -22.469 -31.156 1 91.25 617 SER B N 1
ATOM 9485 C CA . SER B 1 617 ? 16.781 -21.312 -31.891 1 91.25 617 SER B CA 1
ATOM 9486 C C . SER B 1 617 ? 15.758 -20.562 -31.047 1 91.25 617 SER B C 1
ATOM 9488 O O . SER B 1 617 ? 15.75 -19.328 -31.047 1 91.25 617 SER B O 1
ATOM 9490 N N . SER B 1 618 ? 14.836 -21.219 -30.422 1 96.38 618 SER B N 1
ATOM 9491 C CA . SER B 1 618 ? 13.828 -20.609 -29.562 1 96.38 618 SER B CA 1
ATOM 9492 C C . SER B 1 618 ? 13.922 -21.156 -28.141 1 96.38 618 SER B C 1
ATOM 9494 O O . SER B 1 618 ? 13.422 -22.234 -27.844 1 96.38 618 SER B O 1
ATOM 9496 N N . LEU B 1 619 ? 14.594 -20.359 -27.281 1 97.31 619 LEU B N 1
ATOM 9497 C CA . LEU B 1 619 ? 14.859 -20.734 -25.906 1 97.31 619 LEU B CA 1
ATOM 9498 C C . LEU B 1 619 ? 14.211 -19.75 -24.938 1 97.31 619 LEU B C 1
ATOM 9500 O O . LEU B 1 619 ? 14.406 -18.547 -25.047 1 97.31 619 LEU B O 1
ATOM 9504 N N . HIS B 1 620 ? 13.453 -20.281 -24 1 97.88 620 HIS B N 1
ATOM 9505 C CA . HIS B 1 620 ? 12.734 -19.406 -23.062 1 97.88 620 HIS B CA 1
ATOM 9506 C C . HIS B 1 620 ? 12.969 -19.844 -21.625 1 97.88 620 HIS B C 1
ATOM 9508 O O . HIS B 1 620 ? 13.039 -21.047 -21.344 1 97.88 620 HIS B O 1
ATOM 9514 N N . LEU B 1 621 ? 13.109 -18.859 -20.703 1 97.44 621 LEU B N 1
ATOM 9515 C CA . LEU B 1 621 ? 13.227 -19.047 -19.266 1 97.44 621 LEU B CA 1
ATOM 9516 C C . LEU B 1 621 ? 12.008 -18.484 -18.547 1 97.44 621 LEU B C 1
ATOM 9518 O O . LEU B 1 621 ? 11.609 -17.328 -18.797 1 97.44 621 LEU B O 1
ATOM 9522 N N . LEU B 1 622 ? 11.375 -19.266 -17.656 1 95.69 622 LEU B N 1
ATOM 9523 C CA . LEU B 1 622 ? 10.211 -18.719 -16.969 1 95.69 622 LEU B CA 1
ATOM 9524 C C . LEU B 1 622 ? 10.055 -19.328 -15.57 1 95.69 622 LEU B C 1
ATOM 9526 O O . LEU B 1 622 ? 10.797 -20.25 -15.211 1 95.69 622 LEU B O 1
ATOM 9530 N N . GLY B 1 623 ? 9.102 -18.766 -14.773 1 97.19 623 GLY B N 1
ATOM 9531 C CA . GLY B 1 623 ? 8.828 -19.234 -13.422 1 97.19 623 GLY B CA 1
ATOM 9532 C C . GLY B 1 623 ? 9.922 -18.891 -12.438 1 97.19 623 GLY B C 1
ATOM 9533 O O . GLY B 1 623 ? 10.594 -17.859 -12.578 1 97.19 623 GLY B O 1
ATOM 9534 N N . ASP B 1 624 ? 10.047 -19.781 -11.469 1 97.81 624 ASP B N 1
ATOM 9535 C CA . ASP B 1 624 ? 11.023 -19.531 -10.414 1 97.81 624 ASP B CA 1
ATOM 9536 C C . ASP B 1 624 ? 12.445 -19.625 -10.961 1 97.81 624 ASP B C 1
ATOM 9538 O O . ASP B 1 624 ? 13.398 -19.172 -10.32 1 97.81 624 ASP B O 1
ATOM 9542 N N . ALA B 1 625 ? 12.594 -20.266 -12.148 1 98.06 625 ALA B N 1
ATOM 9543 C CA . ALA B 1 625 ? 13.914 -20.328 -12.766 1 98.06 625 ALA B CA 1
ATOM 9544 C C . ALA B 1 625 ? 14.367 -18.938 -13.219 1 98.06 625 ALA B C 1
ATOM 9546 O O . ALA B 1 625 ? 15.57 -18.672 -13.312 1 98.06 625 ALA B O 1
ATOM 9547 N N . PHE B 1 626 ? 13.422 -18.078 -13.547 1 97.19 626 PHE B N 1
ATOM 9548 C CA . PHE B 1 626 ? 13.734 -16.688 -13.859 1 97.19 626 PHE B CA 1
ATOM 9549 C C . PHE B 1 626 ? 13.883 -15.867 -12.578 1 97.19 626 PHE B C 1
ATOM 9551 O O . PHE B 1 626 ? 14.953 -15.312 -12.312 1 97.19 626 PHE B O 1
ATOM 9558 N N . ALA B 1 627 ? 12.883 -15.812 -11.812 1 97.19 627 ALA B N 1
ATOM 9559 C CA . ALA B 1 627 ? 12.852 -15.188 -10.492 1 97.19 627 ALA B CA 1
ATOM 9560 C C . ALA B 1 627 ? 11.742 -15.781 -9.633 1 97.19 627 ALA B C 1
ATOM 9562 O O . ALA B 1 627 ? 10.578 -15.812 -10.039 1 97.19 627 ALA B O 1
ATOM 9563 N N . PRO B 1 628 ? 12.125 -16.234 -8.422 1 96.94 628 PRO B N 1
ATOM 9564 C CA . PRO B 1 628 ? 11.102 -16.844 -7.57 1 96.94 628 PRO B CA 1
ATOM 9565 C C . PRO B 1 628 ? 9.984 -15.867 -7.195 1 96.94 628 PRO B C 1
ATOM 9567 O O . PRO B 1 628 ? 10.266 -14.781 -6.68 1 96.94 628 PRO B O 1
ATOM 9570 N N . ARG B 1 629 ? 8.727 -16.219 -7.496 1 95.94 629 ARG B N 1
ATOM 9571 C CA . ARG B 1 629 ? 7.52 -15.453 -7.168 1 95.94 629 ARG B CA 1
ATOM 9572 C C . ARG B 1 629 ? 6.379 -16.391 -6.773 1 95.94 629 ARG B C 1
ATOM 9574 O O . ARG B 1 629 ? 6.613 -17.547 -6.402 1 95.94 629 ARG B O 1
ATOM 9581 N N . ARG B 1 630 ? 5.152 -15.82 -6.715 1 95.19 630 ARG B N 1
ATOM 9582 C CA . ARG B 1 630 ? 3.969 -16.609 -6.387 1 95.19 630 ARG B CA 1
ATOM 9583 C C . ARG B 1 630 ? 3.428 -17.328 -7.625 1 95.19 630 ARG B C 1
ATOM 9585 O O . ARG B 1 630 ? 3.871 -17.062 -8.742 1 95.19 630 ARG B O 1
ATOM 9592 N N . LEU B 1 631 ? 2.51 -18.203 -7.41 1 96.94 631 LEU B N 1
ATOM 9593 C CA . LEU B 1 631 ? 1.904 -19.031 -8.445 1 96.94 631 LEU B CA 1
ATOM 9594 C C . LEU B 1 631 ? 1.346 -18.172 -9.57 1 96.94 631 LEU B C 1
ATOM 9596 O O . LEU B 1 631 ? 1.471 -18.516 -10.75 1 96.94 631 LEU B O 1
ATOM 9600 N N . VAL B 1 632 ? 0.75 -17.047 -9.258 1 96.81 632 VAL B N 1
ATOM 9601 C CA . VAL B 1 632 ? 0.109 -16.188 -10.242 1 96.81 632 VAL B CA 1
ATOM 9602 C C . VAL B 1 632 ? 1.149 -15.68 -11.242 1 96.81 632 VAL B C 1
ATOM 9604 O O . VAL B 1 632 ? 0.853 -15.523 -12.422 1 96.81 632 VAL B O 1
ATOM 9607 N N . ALA B 1 633 ? 2.338 -15.477 -10.789 1 96.06 633 ALA B N 1
ATOM 9608 C CA . ALA B 1 633 ? 3.402 -15.039 -11.695 1 96.06 633 ALA B CA 1
ATOM 9609 C C . ALA B 1 633 ? 3.738 -16.125 -12.711 1 96.06 633 ALA B C 1
ATOM 9611 O O . ALA B 1 633 ? 3.924 -15.844 -13.891 1 96.06 633 ALA B O 1
ATOM 9612 N N . ALA B 1 634 ? 3.797 -17.312 -12.25 1 97.56 634 ALA B N 1
ATOM 9613 C CA . ALA B 1 634 ? 4.141 -18.453 -13.109 1 97.56 634 ALA B CA 1
ATOM 9614 C C . ALA B 1 634 ? 3.104 -18.641 -14.211 1 97.56 634 ALA B C 1
ATOM 9616 O O . ALA B 1 634 ? 3.455 -18.766 -15.383 1 97.56 634 ALA B O 1
ATOM 9617 N N . THR B 1 635 ? 1.867 -18.609 -13.844 1 98.19 635 THR B N 1
ATOM 9618 C CA . THR B 1 635 ? 0.822 -18.891 -14.82 1 98.19 635 THR B CA 1
ATOM 9619 C C . THR B 1 635 ? 0.658 -17.734 -15.797 1 98.19 635 THR B C 1
ATOM 9621 O O . THR B 1 635 ? 0.401 -17.953 -16.984 1 98.19 635 THR B O 1
ATOM 9624 N N . ARG B 1 636 ? 0.808 -16.594 -15.336 1 97.06 636 ARG B N 1
ATOM 9625 C CA . ARG B 1 636 ? 0.679 -15.445 -16.219 1 97.06 636 ARG B CA 1
ATOM 9626 C C . ARG B 1 636 ? 1.845 -15.375 -17.203 1 97.06 636 ARG B C 1
ATOM 9628 O O . ARG B 1 636 ? 1.666 -15 -18.359 1 97.06 636 ARG B O 1
ATOM 9635 N N . GLN B 1 637 ? 3.027 -15.734 -16.766 1 97.62 637 GLN B N 1
ATOM 9636 C CA . GLN B 1 637 ? 4.172 -15.836 -17.656 1 97.62 637 GLN B CA 1
ATOM 9637 C C . GLN B 1 637 ? 3.934 -16.891 -18.734 1 97.62 637 GLN B C 1
ATOM 9639 O O . GLN B 1 637 ? 4.227 -16.656 -19.906 1 97.62 637 GLN B O 1
ATOM 9644 N N . ALA B 1 638 ? 3.412 -17.984 -18.297 1 98.5 638 ALA B N 1
ATOM 9645 C CA . ALA B 1 638 ? 3.107 -19.047 -19.234 1 98.5 638 ALA B CA 1
ATOM 9646 C C . ALA B 1 638 ? 2.146 -18.578 -20.312 1 98.5 638 ALA B C 1
ATOM 9648 O O . ALA B 1 638 ? 2.383 -18.797 -21.516 1 98.5 638 ALA B O 1
ATOM 9649 N N . PHE B 1 639 ? 1.103 -17.922 -19.938 1 98 639 PHE B N 1
ATOM 9650 C CA . PHE B 1 639 ? 0.094 -17.438 -20.875 1 98 639 PHE B CA 1
ATOM 9651 C C . PHE B 1 639 ? 0.711 -16.453 -21.875 1 98 639 PHE B C 1
ATOM 9653 O O . PHE B 1 639 ? 0.479 -16.578 -23.078 1 98 639 PHE B O 1
ATOM 9660 N N . ALA B 1 640 ? 1.484 -15.539 -21.328 1 97.19 640 ALA B N 1
ATOM 9661 C CA . ALA B 1 640 ? 2.09 -14.523 -22.188 1 97.19 640 ALA B CA 1
ATOM 9662 C C . ALA B 1 640 ? 3.076 -15.148 -23.172 1 97.19 640 ALA B C 1
ATOM 9664 O O . ALA B 1 640 ? 3.129 -14.766 -24.344 1 97.19 640 ALA B O 1
ATOM 9665 N N . LEU B 1 641 ? 3.881 -16.078 -22.703 1 97.81 641 LEU B N 1
ATOM 9666 C CA . LEU B 1 641 ? 4.848 -16.75 -23.562 1 97.81 641 LEU B CA 1
ATOM 9667 C C . LEU B 1 641 ? 4.141 -17.484 -24.688 1 97.81 641 LEU B C 1
ATOM 9669 O O . LEU B 1 641 ? 4.477 -17.297 -25.859 1 97.81 641 LEU B O 1
ATOM 9673 N N . VAL B 1 642 ? 3.193 -18.281 -24.344 1 98.12 642 VAL B N 1
ATOM 9674 C CA . VAL B 1 642 ? 2.521 -19.125 -25.328 1 98.12 642 VAL B CA 1
ATOM 9675 C C . VAL B 1 642 ? 1.762 -18.25 -26.328 1 98.12 642 VAL B C 1
ATOM 9677 O O . VAL B 1 642 ? 1.688 -18.578 -27.516 1 98.12 642 VAL B O 1
ATOM 9680 N N . ALA B 1 643 ? 1.167 -17.188 -25.828 1 96.75 643 ALA B N 1
ATOM 9681 C CA . ALA B 1 643 ? 0.479 -16.25 -26.719 1 96.75 643 ALA B CA 1
ATOM 9682 C C . ALA B 1 643 ? 1.418 -15.727 -27.812 1 96.75 643 ALA B C 1
ATOM 9684 O O . ALA B 1 643 ? 0.981 -15.414 -28.922 1 96.75 643 ALA B O 1
ATOM 9685 N N . GLY B 1 644 ? 2.693 -15.68 -27.516 1 95 644 GLY B N 1
ATOM 9686 C CA . GLY B 1 644 ? 3.658 -15.133 -28.453 1 95 644 GLY B CA 1
ATOM 9687 C C . GLY B 1 644 ? 4.301 -16.188 -29.328 1 95 644 GLY B C 1
ATOM 9688 O O . GLY B 1 644 ? 5.039 -15.852 -30.266 1 95 644 GLY B O 1
ATOM 9689 N N . LEU B 1 645 ? 4.035 -17.406 -29.047 1 94.44 645 LEU B N 1
ATOM 9690 C CA . LEU B 1 645 ? 4.621 -18.484 -29.844 1 94.44 645 LEU B CA 1
ATOM 9691 C C . LEU B 1 645 ? 3.816 -18.719 -31.109 1 94.44 645 LEU B C 1
ATOM 9693 O O . LEU B 1 645 ? 2.592 -18.859 -31.062 1 94.44 645 LEU B O 1
ATOM 9697 N N . ASP B 1 646 ? 4.371 -18.578 -32.312 1 86.06 646 ASP B N 1
ATOM 9698 C CA . ASP B 1 646 ? 3.74 -18.844 -33.594 1 86.06 646 ASP B CA 1
ATOM 9699 C C . ASP B 1 646 ? 3.711 -20.344 -33.875 1 86.06 646 ASP B C 1
ATOM 9701 O O . ASP B 1 646 ? 4.574 -21.094 -33.406 1 86.06 646 ASP B O 1
#

Foldseek 3Di:
DDFQQPWDDFFPDIARGFEEAEEDALLPPQLVDPPVSLLLQLLQVLLLLLLPHAHYEHYAWEFADPDDPPDFFDDDRQDHGTHQPDPCRLVSLLVSQVSSVVSNHAYEHEYFAADPSPEACDQADPDDPDDRGHDHDDPVRLVVVLLRLQVSLQSNVSSVHQEYEYELDARGRLVRLQWQRNHPDDDQSDDDNNNSNVSVVSSLVSNVVNHDDGHAYEYEDEQEQPDPRTDHNVSLLVVQLVCQVVVSHREYEYFYYYFLAQAHSAGFLLADAVNCLQSQQSSPVSHPHFYEYEYRHFADVSQRCSCVVNSGVHYHDHQNCQQFSNCVVCVVVVNNLLRQTRQRLPCQPLCCRQVNHRGAGLLHLCNSVSSVPQQAADPDAFEEEEEAQALLRLLLQLSSLVSPHAYEYEHQAPAHHPVLVLLCLQPSRVSSVSNSVSSVVSCVVSVYHYHYNDPDAQVNVVVVPTQAYEYAHAWADDDDQAAACPDPQEAELSCVSVPHDHDQAEEEEQQDLACSSLSSLLRNLVVRHQYEYEYQDPDSRSSDDSSHVNNSVVSSVVSNYHYHYQKHFHYDDPQKTWIARNPPRHIDIDGRHRHYYYNNFTAADQVRLVVCPPVHPHYHYAEVNVPDDDSSRSNNVSVVVSSPDD/DDFQQPWDDFFPDIARGFEEAEDDQQLEPQLVDPPVSLLLNLLQFLLLLLLPRAHYEDHQFEFADPDDPPDFFDDDRQDHGTHQPDPCRLVSLLVSQVSSVVSNHAYEYEYFAADPSPEACDQADPDDPDDRGHDHDDPVRLVVRLLRLQVSLQSNVSSVHQEYEYELDQRGRLVRLQWQRNHPDDDQSDDDNNNSNVSVVSSLVSNVVNHPDGHAYEYEDEQEQPDPRTDHNVSLLVVQLVCQVVVSHREYEYFHYYNQAQAHSAGFLLDDALNCLQSQQSSPVSHPHFYEYEYRHFADVSQRCSCVVNSGVHYHDHQNCQQFSSCVVCVVVVNNLLRQTRQRLPCQPLCCRQVNHRGAGLLHLCNSVSSVPQQAADPDAFEEEFEAQALLRLLLQLSSLVSPHAYEYEHQAPAHHPVLVLLCLQPSRVSSVSNSVSSVVSCVVSPYHYHYNDPDAQVNVVVVPTQAYEYAHAWADDDDQAAACPDPQEAELSCVSVPHDHDQAEEEEQQDLACSSLSSLLRNLVVPHQYEYEYQDPDSRSSDDSSYVNNSVVSSVVSNYHYHYQKHFHYDDPQKTWIARNPPRHIDIDGRHRHYYYNNFTAADQVRLVVCPPVHPHYHYAEVNVPDDDSSRSNNVSVVVSSPDD

Organism: NCBI:txid1608957

Radius of gyration: 31.19 Å; Cα contacts (8 Å, |Δi|>4): 3141; chains: 2; bounding box: 83×82×78 Å

pLDDT: mean 95.43, std 5.24, range [50.94, 98.88]